Protein AF-0000000068127280 (afdb_homodimer)

Nearest PDB structures (foldseek):
  5z66-assembly1_A  TM=8.851E-01  e=1.142E-32  Enterobacter cloacae
  2wyn-assembly1_B  TM=8.833E-01  e=2.868E-32  Escherichia coli K-12
  2jjb-assembly1_C  TM=8.824E-01  e=9.305E-32  Escherichia coli K-12
  2jjb-assembly2_B  TM=8.934E-01  e=2.868E-31  Escherichia coli K-12
  5z6h-assembly1_A  TM=8.589E-01  e=2.005E-30  Enterobacter cloacae

Secondary structure (DSSP, 8-state):
-----------------------EEETTEEES---TTTTSSHHHHHHHHH--SSSHHHHHTPPBSS-HHHHHHHHHTS-SS--SSHHHHHHHHHHB--BTTTEEEPPGGG-----GGGGG---HHHHHHHHHHHTTHHHHEEEE--STTT-TT---SBPP--S-EE--BTTB-S-BHHHHHHHHHHHHHH-THHHHHHHHHHHHHHHHHHHHSS--SBSBGGGTT------HHHHHHHHHHHH--GGGHHHHHHHHHHHHHHHHHHSEEEEEETTEEEEEE-------S--GGGHHHHHHHHH-SEEE-TTSPEEEPSS---HHHHHHHHHHHHHHHHHT-SS-GGGBS-HHHHHHT-S-GGGGB-GGGEE-HHHHHHHHHHHHHHHHHHHHTT-HHHHHHHHHHHHHHHHHHHHHHEETTTTEE-PEETTTTEE--EEEPPSS--GGGS-TTPPTTEEE--BGGGGHHHHHT-S-HHHHT-HHHHHHHTHHHHHHHHH-SS---SBS-B-S-TTSBTEEPHHHHHHHHHHHHT---TT-TT-HHHHHHHHHHHHHHHHHHHHHHHHHHHTT---SSSPPPTT--TT-----BS-EESS-SS-B---SSSPPPBS-HHHHHHHHHHHHHHTTTPPPP---S------S---SS-----SSS--HHHHHTB-----TTTHHHHHHHHHHHHH-/-----------------------EEETTEEES---TTTTSSHHHHHHHHH--SSSHHHHHTPPBSS-HHHHHHHHHTS-SS--SSHHHHHHHHHHB--BTTTEEEPPGGG-----GGGGG---HHHHHHHHHHHTTHHHHEEEE--STTT-TT---SBPP--S-EE--BTTB-S-BHHHHHHHHHHHHHH-THHHHHHHHHHHHHHHHHHHHSS--SBSBGGGTT------HHHHHHHHHHHH--TTHHHHHHHHHHHHHHHHHHHSEEEEEETTEEEEEE-------S--GGGHHHHHHHHH-SEEE-TTSPEEEPSS---HHHHHHHHHHHHHHHHHT-SS-GGGBS-HHHHHHT-S-GGGGB-GGGEE-HHHHHHHHHHHHHHHHHHHHTT-HHHHHHHHHHHHHHHHHHHHHHEETTTTEE-PEETTTTEE--EEEPPSS--GGGS-TTPPTTEEE--BGGGGHHHHHT-S-HHHHT-HHHHHHHTHHHHHHHHH-SS---SBS-B-S-TTSBTEE-HHHHHHHHHHHHT---TT-TT-HHHHHHHHHHHHHHHHHHHHHHHHHHHTT---SSSPPPTT--TT-----BS-EESS-SS-B---SSSPPPBS-HHHHHHHHHHHHHHTTTPPPP---S------S---SS-----SSS--HHHHHTB-----TTTHHHHHHHHHHHHH-

Organism: Neurospora crassa (strain ATCC 24698 / 74-OR23-1A / CBS 708.71 / DSM 1257 / FGSC 987) (NCBI:txid367110)

pLDDT: mean 88.73, std 18.1, range [22.97, 98.94]

Structure (mmCIF, N/CA/C/O backbone):
data_AF-0000000068127280-model_v1
#
loop_
_entity.id
_entity.type
_entity.pdbx_description
1 polymer Trehalase
#
loop_
_atom_site.group_PDB
_atom_site.id
_atom_site.type_symbol
_atom_site.label_atom_id
_atom_site.label_alt_id
_atom_site.label_comp_id
_atom_site.label_asym_id
_atom_site.label_entity_id
_atom_site.label_seq_id
_atom_site.pdbx_PDB_ins_code
_atom_site.Cartn_x
_atom_site.Cartn_y
_atom_site.Cartn_z
_atom_site.occupancy
_atom_site.B_iso_or_equiv
_atom_site.auth_seq_id
_atom_site.auth_comp_id
_atom_site.auth_asym_id
_atom_site.auth_atom_id
_atom_site.pdbx_PDB_model_num
ATOM 1 N N . MET A 1 1 ? -35.031 -84.125 -0.566 1 25.89 1 MET A N 1
ATOM 2 C CA . MET A 1 1 ? -34.094 -83.562 0.377 1 25.89 1 MET A CA 1
ATOM 3 C C . MET A 1 1 ? -32.75 -83.25 -0.312 1 25.89 1 MET A C 1
ATOM 5 O O . MET A 1 1 ? -31.859 -84.062 -0.357 1 25.89 1 MET A O 1
ATOM 9 N N . VAL A 1 2 ? -32.812 -82.688 -1.555 1 28.92 2 VAL A N 1
ATOM 10 C CA . VAL A 1 2 ? -31.828 -82.438 -2.6 1 28.92 2 VAL A CA 1
ATOM 11 C C . VAL A 1 2 ? -30.75 -81.5 -2.072 1 28.92 2 VAL A C 1
ATOM 13 O O . VAL A 1 2 ? -31.047 -80.438 -1.562 1 28.92 2 VAL A O 1
ATOM 16 N N . SER A 1 3 ? -29.672 -82.062 -1.606 1 26.69 3 SER A N 1
ATOM 17 C CA . SER A 1 3 ? -28.422 -81.625 -1.003 1 26.69 3 SER A CA 1
ATOM 18 C C . SER A 1 3 ? -27.703 -80.625 -1.894 1 26.69 3 SER A C 1
ATOM 20 O O . SER A 1 3 ? -27.188 -81 -2.957 1 26.69 3 SER A O 1
ATOM 22 N N . ARG A 1 4 ? -28.344 -79.438 -2.131 1 27.83 4 ARG A N 1
ATOM 23 C CA . ARG A 1 4 ? -27.906 -78.375 -3.008 1 27.83 4 ARG A CA 1
ATOM 24 C C . ARG A 1 4 ? -26.5 -77.875 -2.635 1 27.83 4 ARG A C 1
ATOM 26 O O . ARG A 1 4 ? -26.234 -77.562 -1.479 1 27.83 4 ARG A O 1
ATOM 33 N N . PHE A 1 5 ? -25.5 -78.562 -3.279 1 26.95 5 PHE A N 1
ATOM 34 C CA . PHE A 1 5 ? -24.062 -78.312 -3.156 1 26.95 5 PHE A CA 1
ATOM 35 C C . PHE A 1 5 ? -23.734 -76.875 -3.312 1 26.95 5 PHE A C 1
ATOM 37 O O . PHE A 1 5 ? -24.094 -76.25 -4.32 1 26.95 5 PHE A O 1
ATOM 44 N N . LEU A 1 6 ? -23.797 -76.062 -2.191 1 26.28 6 LEU A N 1
ATOM 45 C CA . LEU A 1 6 ? -23.453 -74.688 -2.012 1 26.28 6 LEU A CA 1
ATOM 46 C C . LEU A 1 6 ? -22.047 -74.375 -2.496 1 26.28 6 LEU A C 1
ATOM 48 O O . LEU A 1 6 ? -21.078 -74.938 -1.96 1 26.28 6 LEU A O 1
ATOM 52 N N . GLY A 1 7 ? -21.844 -74.438 -3.834 1 22.97 7 GLY A N 1
ATOM 53 C CA . GLY A 1 7 ? -20.531 -74.188 -4.41 1 22.97 7 GLY A CA 1
ATOM 54 C C . GLY A 1 7 ? -19.859 -72.938 -3.834 1 22.97 7 GLY A C 1
ATOM 55 O O . GLY A 1 7 ? -20.469 -71.875 -3.73 1 22.97 7 GLY A O 1
ATOM 56 N N . ALA A 1 8 ? -18.906 -73.125 -2.916 1 28.33 8 ALA A N 1
ATOM 57 C CA . ALA A 1 8 ? -18.016 -72.25 -2.193 1 28.33 8 ALA A CA 1
ATOM 58 C C . ALA A 1 8 ? -17.297 -71.312 -3.152 1 28.33 8 ALA A C 1
ATOM 60 O O . ALA A 1 8 ? -16.531 -71.75 -4.012 1 28.33 8 ALA A O 1
ATOM 61 N N . THR A 1 9 ? -18.016 -70.312 -3.672 1 25.34 9 THR A N 1
ATOM 62 C CA . THR A 1 9 ? -17.391 -69.312 -4.52 1 25.34 9 THR A CA 1
ATOM 63 C C . THR A 1 9 ? -16.109 -68.75 -3.871 1 25.34 9 THR A C 1
ATOM 65 O O . THR A 1 9 ? -16.125 -68.312 -2.723 1 25.34 9 THR A O 1
ATOM 68 N N . VAL A 1 10 ? -14.93 -69.375 -4.047 1 28.7 10 VAL A N 1
ATOM 69 C CA . VAL A 1 10 ? -13.633 -68.938 -3.535 1 28.7 10 VAL A CA 1
ATOM 70 C C . VAL A 1 10 ? -13.367 -67.5 -3.955 1 28.7 10 VAL A C 1
ATOM 72 O O . VAL A 1 10 ? -13.445 -67.125 -5.141 1 28.7 10 VAL A O 1
ATOM 75 N N . PRO A 1 11 ? -13.648 -66.562 -3.076 1 28.67 11 PRO A N 1
ATOM 76 C CA . PRO A 1 11 ? -13.336 -65.188 -3.41 1 28.67 11 PRO A CA 1
ATOM 77 C C . PRO A 1 11 ? -11.93 -65 -3.979 1 28.67 11 PRO A C 1
ATOM 79 O O . PRO A 1 11 ? -11 -65.688 -3.551 1 28.67 11 PRO A O 1
ATOM 82 N N . LEU A 1 12 ? -11.766 -64.812 -5.301 1 27.53 12 LEU A N 1
ATOM 83 C CA . LEU A 1 12 ? -10.508 -64.5 -5.949 1 27.53 12 LEU A CA 1
ATOM 84 C C . LEU A 1 12 ? -9.75 -63.438 -5.152 1 27.53 12 LEU A C 1
ATOM 86 O O . LEU A 1 12 ? -10.242 -62.312 -4.973 1 27.53 12 LEU A O 1
ATOM 90 N N . ALA A 1 13 ? -8.961 -63.812 -4.137 1 28 13 ALA A N 1
ATOM 91 C CA . ALA A 1 13 ? -8.016 -62.969 -3.414 1 28 13 ALA A CA 1
ATOM 92 C C . ALA A 1 13 ? -7.215 -62.094 -4.375 1 28 13 ALA A C 1
ATOM 94 O O . ALA A 1 13 ? -6.543 -62.625 -5.273 1 28 13 ALA A O 1
ATOM 95 N N . ALA A 1 14 ? -7.676 -60.906 -4.664 1 31.66 14 ALA A N 1
ATOM 96 C CA . ALA A 1 14 ? -6.879 -59.875 -5.32 1 31.66 14 ALA A CA 1
ATOM 97 C C . ALA A 1 14 ? -5.441 -59.875 -4.812 1 31.66 14 ALA A C 1
ATOM 99 O O . ALA A 1 14 ? -5.199 -59.719 -3.611 1 31.66 14 ALA A O 1
ATOM 100 N N . ALA A 1 15 ? -4.586 -60.688 -5.426 1 30.05 15 ALA A N 1
ATOM 101 C CA . ALA A 1 15 ? -3.154 -60.688 -5.129 1 30.05 15 ALA A CA 1
ATOM 102 C C . ALA A 1 15 ? -2.664 -59.312 -4.75 1 30.05 15 ALA A C 1
ATOM 104 O O . ALA A 1 15 ? -2.836 -58.344 -5.512 1 30.05 15 ALA A O 1
ATOM 105 N N . ILE A 1 16 ? -2.799 -59 -3.482 1 30.45 16 ILE A N 1
ATOM 106 C CA . ILE A 1 16 ? -2.055 -57.875 -2.936 1 30.45 16 ILE A CA 1
ATOM 107 C C . ILE A 1 16 ? -0.71 -57.75 -3.648 1 30.45 16 ILE A C 1
ATOM 109 O O . ILE A 1 16 ? 0.099 -58.688 -3.629 1 30.45 16 ILE A O 1
ATOM 113 N N . LEU A 1 17 ? -0.73 -57.125 -4.836 1 32.91 17 LEU A N 1
ATOM 114 C CA . LEU A 1 17 ? 0.617 -56.812 -5.297 1 32.91 17 LEU A CA 1
ATOM 115 C C . LEU A 1 17 ? 1.546 -56.531 -4.113 1 32.91 17 LEU A C 1
ATOM 117 O O . LEU A 1 17 ? 1.167 -55.875 -3.158 1 32.91 17 LEU A O 1
ATOM 121 N N . PRO A 1 18 ? 2.402 -57.406 -3.859 1 32.47 18 PRO A N 1
ATOM 122 C CA . PRO A 1 18 ? 3.383 -56.969 -2.863 1 32.47 18 PRO A CA 1
ATOM 123 C C . PRO A 1 18 ? 3.6 -55.469 -2.877 1 32.47 18 PRO A C 1
ATOM 125 O O . PRO A 1 18 ? 3.262 -54.781 -3.859 1 32.47 18 PRO A O 1
ATOM 128 N N . GLY A 1 19 ? 3.781 -54.812 -1.797 1 35.22 19 GLY A N 1
ATOM 129 C CA . GLY A 1 19 ? 4.113 -53.406 -1.644 1 35.22 19 GLY A CA 1
ATOM 130 C C . GLY A 1 19 ? 4.805 -52.812 -2.859 1 35.22 19 GLY A C 1
ATOM 131 O O . GLY A 1 19 ? 5.711 -53.438 -3.422 1 35.22 19 GLY A O 1
ATOM 132 N N . ALA A 1 20 ? 4.078 -52.344 -3.889 1 41.62 20 ALA A N 1
ATOM 133 C CA . ALA A 1 20 ? 4.664 -51.438 -4.883 1 41.62 20 ALA A CA 1
ATOM 134 C C . ALA A 1 20 ? 6.039 -50.938 -4.434 1 41.62 20 ALA A C 1
ATOM 136 O O . ALA A 1 20 ? 6.148 -50.156 -3.498 1 41.62 20 ALA A O 1
ATOM 137 N N . ARG A 1 21 ? 6.906 -51.75 -4.301 1 46.91 21 ARG A N 1
ATOM 138 C CA . ARG A 1 21 ? 8.32 -51.594 -3.965 1 46.91 21 ARG A CA 1
ATOM 139 C C . ARG A 1 21 ? 8.906 -50.312 -4.551 1 46.91 21 ARG A C 1
ATOM 141 O O . ARG A 1 21 ? 8.461 -49.844 -5.602 1 46.91 21 ARG A O 1
ATOM 148 N N . ALA A 1 22 ? 9.984 -49.812 -3.756 1 58.94 22 ALA A N 1
ATOM 149 C CA . ALA A 1 22 ? 11.086 -48.875 -3.535 1 58.94 22 ALA A CA 1
ATOM 150 C C . ALA A 1 22 ? 11.93 -48.719 -4.801 1 58.94 22 ALA A C 1
ATOM 152 O O . ALA A 1 22 ? 11.891 -49.562 -5.691 1 58.94 22 ALA A O 1
ATOM 153 N N . LEU A 1 23 ? 12.367 -47.719 -4.945 1 79.88 23 LEU A N 1
ATOM 154 C CA . LEU A 1 23 ? 13.539 -47.406 -5.742 1 79.88 23 LEU A CA 1
ATOM 155 C C . LEU A 1 23 ? 14.391 -48.656 -5.98 1 79.88 23 LEU A C 1
ATOM 157 O O . LEU A 1 23 ? 14.555 -49.469 -5.082 1 79.88 23 LEU A O 1
ATOM 161 N N . TYR A 1 24 ? 14.492 -48.938 -7.285 1 85.81 24 TYR A N 1
ATOM 162 C CA . TYR A 1 24 ? 15.469 -49.969 -7.609 1 85.81 24 TYR A CA 1
ATOM 163 C C . TYR A 1 24 ? 16.891 -49.469 -7.441 1 85.81 24 TYR A C 1
ATOM 165 O O . TYR A 1 24 ? 17.297 -48.5 -8.102 1 85.81 24 TYR A O 1
ATOM 173 N N . VAL A 1 25 ? 17.609 -50.031 -6.488 1 88.56 25 VAL A N 1
ATOM 174 C CA . VAL A 1 25 ? 19 -49.656 -6.262 1 88.56 25 VAL A CA 1
ATOM 175 C C . VAL A 1 25 ? 19.922 -50.844 -6.484 1 88.56 25 VAL A C 1
ATOM 177 O O . VAL A 1 25 ? 19.75 -51.875 -5.859 1 88.56 25 VAL A O 1
ATOM 180 N N . ASN A 1 26 ? 20.766 -50.719 -7.414 1 88.56 26 ASN A N 1
ATOM 181 C CA . ASN A 1 26 ? 21.797 -51.688 -7.711 1 88.56 26 ASN A CA 1
ATOM 182 C C . ASN A 1 26 ? 23.156 -51.031 -7.949 1 88.56 26 ASN A C 1
ATOM 184 O O . ASN A 1 26 ? 23.406 -50.531 -9.039 1 88.56 26 ASN A O 1
ATOM 188 N N . GLY A 1 27 ? 24.016 -51.188 -7.004 1 88.25 27 GLY A N 1
ATOM 189 C CA . GLY A 1 27 ? 25.266 -50.438 -7.098 1 88.25 27 GLY A CA 1
ATOM 190 C C . GLY A 1 27 ? 25.078 -48.938 -7.184 1 88.25 27 GLY A C 1
ATOM 191 O O . GLY A 1 27 ? 24.422 -48.344 -6.324 1 88.25 27 GLY A O 1
ATOM 192 N N . SER A 1 28 ? 25.531 -48.469 -8.297 1 88.81 28 SER A N 1
ATOM 193 C CA . SER A 1 28 ? 25.469 -47.031 -8.484 1 88.81 28 SER A CA 1
ATOM 194 C C . SER A 1 28 ? 24.188 -46.625 -9.211 1 88.81 28 SER A C 1
ATOM 196 O O . SER A 1 28 ? 23.922 -45.438 -9.398 1 88.81 28 SER A O 1
ATOM 198 N N . VAL A 1 29 ? 23.422 -47.594 -9.531 1 90.75 29 VAL A N 1
ATOM 199 C CA . VAL A 1 29 ? 22.203 -47.312 -10.305 1 90.75 29 VAL A CA 1
ATOM 200 C C . VAL A 1 29 ? 21.016 -47.188 -9.367 1 90.75 29 VAL A C 1
ATOM 202 O O . VAL A 1 29 ? 20.734 -48.094 -8.57 1 90.75 29 VAL A O 1
ATOM 205 N N . THR A 1 30 ? 20.406 -46.094 -9.383 1 94.19 30 THR A N 1
ATOM 206 C CA . THR A 1 30 ? 19.109 -45.875 -8.758 1 94.19 30 THR A CA 1
ATOM 207 C C . THR A 1 30 ? 18.047 -45.562 -9.805 1 94.19 30 THR A C 1
ATOM 209 O O . THR A 1 30 ? 18.109 -44.531 -10.469 1 94.19 30 THR A O 1
ATOM 212 N N . ALA A 1 31 ? 17.125 -46.5 -10.008 1 93.25 31 ALA A N 1
ATOM 213 C CA . ALA A 1 31 ? 16.062 -46.375 -11 1 93.25 31 ALA A CA 1
ATOM 214 C C . ALA A 1 31 ? 14.688 -46.312 -10.336 1 93.25 31 ALA A C 1
ATOM 216 O O . ALA A 1 31 ? 14.539 -46.656 -9.164 1 93.25 31 ALA A O 1
ATOM 217 N N . PRO A 1 32 ? 13.703 -45.875 -11.094 1 93.5 32 PRO A N 1
ATOM 218 C CA . PRO A 1 32 ? 12.398 -45.625 -10.477 1 93.5 32 PRO A CA 1
ATOM 219 C C . PRO A 1 32 ? 11.695 -46.906 -10.062 1 93.5 32 PRO A C 1
ATOM 221 O O . PRO A 1 32 ? 10.828 -46.906 -9.18 1 93.5 32 PRO A O 1
ATOM 224 N N . CYS A 1 33 ? 12.008 -48 -10.734 1 93.69 33 CYS A N 1
ATOM 225 C CA . CYS A 1 33 ? 11.367 -49.281 -10.414 1 93.69 33 CYS A CA 1
ATOM 226 C C . CYS A 1 33 ? 12.25 -50.438 -10.82 1 93.69 33 CYS A C 1
ATOM 228 O O . CYS A 1 33 ? 1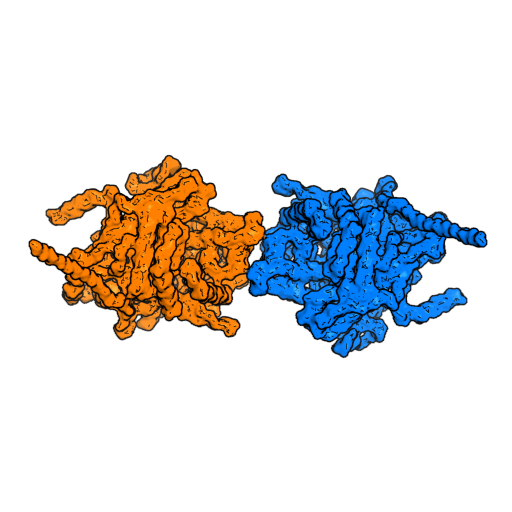3.336 -50.25 -11.359 1 93.69 33 CYS A O 1
ATOM 230 N N . ASP A 1 34 ? 11.742 -51.656 -10.609 1 92.25 34 ASP A N 1
ATOM 231 C CA . ASP A 1 34 ? 12.578 -52.844 -10.836 1 92.25 34 ASP A CA 1
ATOM 232 C C . ASP A 1 34 ? 12.195 -53.531 -12.125 1 92.25 34 ASP A C 1
ATOM 234 O O . ASP A 1 34 ? 12.609 -54.688 -12.367 1 92.25 34 ASP A O 1
ATOM 238 N N . SER A 1 35 ? 11.344 -52.906 -12.945 1 94.12 35 SER A N 1
ATOM 239 C CA . SER A 1 35 ? 11.023 -53.531 -14.227 1 94.12 35 SER A CA 1
ATOM 240 C C . SER A 1 35 ? 12.234 -53.531 -15.156 1 94.12 35 SER A C 1
ATOM 242 O O . SER A 1 35 ? 12.781 -52.469 -15.477 1 94.12 35 SER A O 1
ATOM 244 N N . PRO A 1 36 ? 12.609 -54.625 -15.68 1 93.88 36 PRO A N 1
ATOM 245 C CA . PRO A 1 36 ? 13.766 -54.688 -16.578 1 93.88 36 PRO A CA 1
ATOM 246 C C . PRO A 1 36 ? 13.445 -54.219 -17.984 1 93.88 36 PRO A C 1
ATOM 248 O O . PRO A 1 36 ? 14.32 -54.219 -18.859 1 93.88 36 PRO A O 1
ATOM 251 N N . ILE A 1 37 ? 12.219 -53.875 -18.219 1 95.5 37 ILE A N 1
ATOM 252 C CA . ILE A 1 37 ? 11.789 -53.406 -19.531 1 95.5 37 ILE A CA 1
ATOM 253 C C . ILE A 1 37 ? 11.523 -51.906 -19.484 1 95.5 37 ILE A C 1
ATOM 255 O O . ILE A 1 37 ? 11.969 -51.156 -20.375 1 95.5 37 ILE A O 1
ATOM 259 N N . TYR A 1 38 ? 10.922 -51.5 -18.359 1 96.5 38 TYR A N 1
ATOM 260 C CA . TYR A 1 38 ? 10.32 -50.188 -18.406 1 96.5 38 TYR A CA 1
ATOM 261 C C . TYR A 1 38 ? 11.086 -49.219 -17.516 1 96.5 38 TYR A C 1
ATOM 263 O O . TYR A 1 38 ? 10.875 -48 -17.609 1 96.5 38 TYR A O 1
ATOM 271 N N . CYS A 1 39 ? 12.039 -49.656 -16.672 1 95.56 39 CYS A N 1
ATOM 272 C CA . CYS A 1 39 ? 12.594 -48.75 -15.68 1 95.56 39 CYS A CA 1
ATOM 273 C C . CYS A 1 39 ? 14.117 -48.719 -15.758 1 95.56 39 CYS A C 1
ATOM 275 O O . CYS A 1 39 ? 14.742 -47.719 -15.398 1 95.56 39 CYS A O 1
ATOM 277 N N . TYR A 1 40 ? 14.672 -49.781 -16.109 1 92.19 40 TYR A N 1
ATOM 278 C CA . TYR A 1 40 ? 16.125 -49.844 -16.203 1 92.19 40 TYR A CA 1
ATOM 279 C C . TYR A 1 40 ? 16.562 -51 -17.109 1 92.19 40 TYR A C 1
ATOM 281 O O . TYR A 1 40 ? 15.719 -51.75 -17.609 1 92.19 40 TYR A O 1
ATOM 289 N N . GLY A 1 41 ? 17.906 -51.031 -17.484 1 92.69 41 GLY A N 1
ATOM 290 C CA . GLY A 1 41 ? 18.453 -52.219 -18.109 1 92.69 41 GLY A CA 1
ATOM 291 C C . GLY A 1 41 ? 18.781 -52 -19.578 1 92.69 41 GLY A C 1
ATOM 292 O O . GLY A 1 41 ? 18.469 -50.969 -20.141 1 92.69 41 GLY A O 1
ATOM 293 N N . GLU A 1 42 ? 19.297 -53.094 -20.125 1 95.38 42 GLU A N 1
ATOM 294 C CA . GLU A 1 42 ? 19.844 -53.031 -21.484 1 95.38 42 GLU A CA 1
ATOM 295 C C . GLU A 1 42 ? 18.719 -52.938 -22.516 1 95.38 42 GLU A C 1
ATOM 297 O O . GLU A 1 42 ? 18.891 -52.281 -23.562 1 95.38 42 GLU A O 1
ATOM 302 N N . LEU A 1 43 ? 17.656 -53.562 -22.266 1 97.38 43 LEU A N 1
ATOM 303 C CA . LEU A 1 43 ? 16.562 -53.5 -23.219 1 97.38 43 LEU A CA 1
ATOM 304 C C . LEU A 1 43 ? 16.062 -52.094 -23.406 1 97.38 43 LEU A C 1
ATOM 306 O O . LEU A 1 43 ? 15.961 -51.594 -24.531 1 97.38 43 LEU A O 1
ATOM 310 N N . LEU A 1 44 ? 15.766 -51.438 -22.297 1 97.38 44 LEU A N 1
ATOM 311 C CA . LEU A 1 44 ? 15.305 -50.062 -22.344 1 97.38 44 LEU A CA 1
ATOM 312 C C . LEU A 1 44 ? 16.344 -49.188 -23.031 1 97.38 44 LEU A C 1
ATOM 314 O O . LEU A 1 44 ? 16 -48.375 -23.922 1 97.38 44 LEU A O 1
ATOM 318 N N . HIS A 1 45 ? 17.562 -49.375 -22.656 1 97.06 45 HIS A N 1
ATOM 319 C CA . HIS A 1 45 ? 18.672 -48.562 -23.156 1 97.06 45 HIS A CA 1
ATOM 320 C C . HIS A 1 45 ? 18.812 -48.719 -24.672 1 97.06 45 HIS A C 1
ATOM 322 O O . HIS A 1 45 ? 18.891 -47.719 -25.406 1 97.06 45 HIS A O 1
ATOM 328 N N . GLN A 1 46 ? 18.797 -49.938 -25.094 1 97.44 46 GLN A N 1
ATOM 329 C CA . GLN A 1 46 ? 19.062 -50.25 -26.484 1 97.44 46 GLN A CA 1
ATOM 330 C C . GLN A 1 46 ? 17.891 -49.812 -27.375 1 97.44 46 GLN A C 1
ATOM 332 O O . GLN A 1 46 ? 18.094 -49.219 -28.438 1 97.44 46 GLN A O 1
ATOM 337 N N . VAL A 1 47 ? 16.75 -50 -26.969 1 97.5 47 VAL A N 1
ATOM 338 C CA . VAL A 1 47 ? 15.586 -49.656 -27.766 1 97.5 47 VAL A CA 1
ATOM 339 C C . VAL A 1 47 ? 15.492 -48.156 -27.922 1 97.5 47 VAL A C 1
ATOM 341 O O . VAL A 1 47 ? 15.312 -47.625 -29.031 1 97.5 47 VAL A O 1
ATOM 344 N N . GLU A 1 48 ? 15.648 -47.438 -26.812 1 97.12 48 GLU A N 1
ATOM 345 C CA . GLU A 1 48 ? 15.484 -45.969 -26.844 1 97.12 48 GLU A CA 1
ATOM 346 C C . GLU A 1 48 ? 16.578 -45.312 -27.688 1 97.12 48 GLU A C 1
ATOM 348 O O . GLU A 1 48 ? 16.312 -44.375 -28.422 1 97.12 48 GLU A O 1
ATOM 353 N N . LEU A 1 49 ? 17.734 -45.812 -27.594 1 96.44 49 LEU A N 1
ATOM 354 C CA . LEU A 1 49 ? 18.828 -45.188 -28.328 1 96.44 49 LEU A CA 1
ATOM 355 C C . LEU A 1 49 ? 18.766 -45.562 -29.812 1 96.44 49 LEU A C 1
ATOM 357 O O . LEU A 1 49 ? 19.328 -44.844 -30.656 1 96.44 49 LEU A O 1
ATOM 361 N N . ALA A 1 50 ? 18.078 -46.75 -30.094 1 96.38 50 ALA A N 1
ATOM 362 C CA . ALA A 1 50 ? 17.891 -47.125 -31.484 1 96.38 50 ALA A CA 1
ATOM 363 C C . ALA A 1 50 ? 16.828 -46.25 -32.156 1 96.38 50 ALA A C 1
ATOM 365 O O . ALA A 1 50 ? 16.75 -46.188 -33.375 1 96.38 50 ALA A O 1
ATOM 366 N N . ARG A 1 51 ? 16 -45.656 -31.406 1 94 51 ARG A N 1
ATOM 367 C CA . ARG A 1 51 ? 15.062 -44.625 -31.828 1 94 51 ARG A CA 1
ATOM 368 C C . ARG A 1 51 ? 14.031 -45.188 -32.812 1 94 51 ARG A C 1
ATOM 370 O O . ARG A 1 51 ? 13.852 -44.656 -33.906 1 94 51 ARG A O 1
ATOM 377 N N . PRO A 1 52 ? 13.43 -46.25 -32.438 1 93.25 52 PRO A N 1
ATOM 378 C CA . PRO A 1 52 ? 12.352 -46.719 -33.312 1 93.25 52 PRO A CA 1
ATOM 379 C C . PRO A 1 52 ? 11.148 -45.781 -33.312 1 93.25 52 PRO A C 1
ATOM 381 O O . PRO A 1 52 ? 10.344 -45.812 -34.25 1 93.25 52 PRO A O 1
ATOM 384 N N . PHE A 1 53 ? 11.016 -44.969 -32.312 1 90.94 53 PHE A N 1
ATOM 385 C CA . PHE A 1 53 ? 9.906 -44.031 -32.156 1 90.94 53 PHE A CA 1
ATOM 386 C C . PHE A 1 53 ? 10.406 -42.594 -32 1 90.94 53 PHE A C 1
ATOM 388 O O . PHE A 1 53 ? 11.547 -42.375 -31.578 1 90.94 53 PHE A O 1
ATOM 395 N N . SER A 1 54 ? 9.562 -41.625 -32.344 1 85.75 54 SER A N 1
ATOM 396 C CA . SER A 1 54 ? 9.93 -40.219 -32.219 1 85.75 54 SER A CA 1
ATOM 397 C C . SER A 1 54 ? 9.875 -39.781 -30.766 1 85.75 54 SER A C 1
ATOM 399 O O . SER A 1 54 ? 10.594 -38.844 -30.359 1 85.75 54 SER A O 1
ATOM 401 N N . ASP A 1 55 ? 9.078 -40.406 -30 1 88.12 55 ASP A N 1
ATOM 402 C CA . ASP A 1 55 ? 8.852 -40.094 -28.594 1 88.12 55 ASP A CA 1
ATOM 403 C C . ASP A 1 55 ? 9.25 -41.281 -27.719 1 88.12 55 ASP A C 1
ATOM 405 O O . ASP A 1 55 ? 8.688 -42.375 -27.859 1 88.12 55 ASP A O 1
ATOM 409 N N . SER A 1 56 ? 10.172 -40.969 -26.812 1 92.06 56 SER A N 1
ATOM 410 C CA . SER A 1 56 ? 10.641 -42.062 -25.953 1 92.06 56 SER A CA 1
ATOM 411 C C . SER A 1 56 ? 9.492 -42.656 -25.141 1 92.06 56 SER A C 1
ATOM 413 O O . SER A 1 56 ? 9.586 -43.781 -24.672 1 92.06 56 SER A O 1
ATOM 415 N N . LYS A 1 57 ? 8.406 -41.906 -24.953 1 92.88 57 LYS A N 1
ATOM 416 C CA . LYS A 1 57 ? 7.301 -42.375 -24.125 1 92.88 57 LYS A CA 1
ATOM 417 C C . LYS A 1 57 ? 6.543 -43.531 -24.812 1 92.88 57 LYS A C 1
ATOM 419 O O . LYS A 1 57 ? 5.895 -44.344 -24.156 1 92.88 57 LYS A O 1
ATOM 424 N N . THR A 1 58 ? 6.652 -43.594 -26.094 1 92.31 58 THR A N 1
ATOM 425 C CA . THR A 1 58 ? 5.898 -44.594 -26.844 1 92.31 58 THR A CA 1
ATOM 426 C C . THR A 1 58 ? 6.273 -46 -26.406 1 92.31 58 THR A C 1
ATOM 428 O O . THR A 1 58 ? 5.406 -46.781 -26 1 92.31 58 THR A O 1
ATOM 431 N N . PHE A 1 59 ? 7.586 -46.312 -26.391 1 95.25 59 PHE A N 1
ATOM 432 C CA . PHE A 1 59 ? 8.023 -47.656 -26.094 1 95.25 59 PHE A CA 1
ATOM 433 C C . PHE A 1 59 ? 7.637 -48.062 -24.672 1 95.25 59 PHE A C 1
ATOM 435 O O . PHE A 1 59 ? 7.078 -49.125 -24.453 1 95.25 59 PHE A O 1
ATOM 442 N N . VAL A 1 60 ? 7.836 -47.188 -23.766 1 95.88 60 VAL A N 1
ATOM 443 C CA . VAL A 1 60 ? 7.656 -47.562 -22.375 1 95.88 60 VAL A CA 1
ATOM 444 C C . VAL A 1 60 ? 6.168 -47.625 -22.031 1 95.88 60 VAL A C 1
ATOM 446 O O . VAL A 1 60 ? 5.785 -48.125 -20.969 1 95.88 60 VAL A O 1
ATOM 449 N N . ASP A 1 61 ? 5.324 -47.125 -22.969 1 94.38 61 ASP A N 1
ATOM 450 C CA . ASP A 1 61 ? 3.879 -47.25 -22.781 1 94.38 61 ASP A CA 1
ATOM 451 C C . ASP A 1 61 ? 3.33 -48.5 -23.484 1 94.38 61 ASP A C 1
ATOM 453 O O . ASP A 1 61 ? 2.125 -48.75 -23.453 1 94.38 61 ASP A O 1
ATOM 457 N N . MET A 1 62 ? 4.129 -49.219 -24.109 1 94.5 62 MET A N 1
ATOM 458 C CA . MET A 1 62 ? 3.688 -50.438 -24.828 1 94.5 62 MET A CA 1
ATOM 459 C C . MET A 1 62 ? 3.641 -51.625 -23.891 1 94.5 62 MET A C 1
ATOM 461 O O . MET A 1 62 ? 4.652 -52 -23.297 1 94.5 62 MET A O 1
ATOM 465 N N . PRO A 1 63 ? 2.457 -52.281 -23.812 1 93.94 63 PRO A N 1
ATOM 466 C CA . PRO A 1 63 ? 2.408 -53.531 -23.062 1 93.94 63 PRO A CA 1
ATOM 467 C C . PRO A 1 63 ? 3.008 -54.688 -23.828 1 93.94 63 PRO A C 1
ATOM 469 O O . PRO A 1 63 ? 2.963 -54.719 -25.062 1 93.94 63 PRO A O 1
ATOM 472 N N . THR A 1 64 ? 3.613 -55.625 -23.062 1 94.75 64 THR A N 1
ATOM 473 C CA . THR A 1 64 ? 4.023 -56.844 -23.734 1 94.75 64 THR A CA 1
ATOM 474 C C . THR A 1 64 ? 2.805 -57.688 -24.125 1 94.75 64 THR A C 1
ATOM 476 O O . THR A 1 64 ? 1.779 -57.656 -23.438 1 94.75 64 THR A O 1
ATOM 479 N N . ILE A 1 65 ? 2.918 -58.375 -25.219 1 93.19 65 ILE A N 1
ATOM 480 C CA . ILE A 1 65 ? 1.835 -59.25 -25.609 1 93.19 65 ILE A CA 1
ATOM 481 C C . ILE A 1 65 ? 2.311 -60.719 -25.516 1 93.19 65 ILE A C 1
ATOM 483 O O . ILE A 1 65 ? 1.607 -61.625 -25.938 1 93.19 65 ILE A O 1
ATOM 487 N N . LYS A 1 66 ? 3.562 -60.875 -25.062 1 94.94 66 LYS A N 1
ATOM 488 C CA . LYS A 1 66 ? 4.152 -62.156 -24.625 1 94.94 66 LYS A CA 1
ATOM 489 C C . LYS A 1 66 ? 4.73 -62.031 -23.219 1 94.94 66 LYS A C 1
ATOM 491 O O . LYS A 1 66 ? 4.973 -60.938 -22.734 1 94.94 66 LYS A O 1
ATOM 496 N N . PRO A 1 67 ? 4.879 -63.188 -22.562 1 94.31 67 PRO A N 1
ATOM 497 C CA . PRO A 1 67 ? 5.426 -63.156 -21.203 1 94.31 67 PRO A CA 1
ATOM 498 C C . PRO A 1 67 ? 6.785 -62.469 -21.141 1 94.31 67 PRO A C 1
ATOM 500 O O . PRO A 1 67 ? 7.613 -62.625 -22.047 1 94.31 67 PRO A O 1
ATOM 503 N N . VAL A 1 68 ? 7.016 -61.812 -20.094 1 95.12 68 VAL A N 1
ATOM 504 C CA . VAL A 1 68 ? 8.203 -60.969 -19.906 1 95.12 68 VAL A CA 1
ATOM 505 C C . VAL A 1 68 ? 9.453 -61.812 -20.125 1 95.12 68 VAL A C 1
ATOM 507 O O . VAL A 1 68 ? 10.414 -61.344 -20.766 1 95.12 68 VAL A O 1
ATOM 510 N N . ASP A 1 69 ? 9.445 -63.031 -19.656 1 95.38 69 ASP A N 1
ATOM 511 C CA . ASP A 1 69 ? 10.617 -63.875 -19.797 1 95.38 69 ASP A CA 1
ATOM 512 C C . ASP A 1 69 ? 10.906 -64.188 -21.266 1 95.38 69 ASP A C 1
ATOM 514 O O . ASP A 1 69 ? 12.07 -64.188 -21.688 1 95.38 69 ASP A O 1
ATOM 518 N N . GLU A 1 70 ? 9.859 -64.375 -21.984 1 96.5 70 GLU A N 1
ATOM 519 C CA . GLU A 1 70 ? 10.016 -64.562 -23.422 1 96.5 70 GLU A CA 1
ATOM 520 C C . GLU A 1 70 ? 10.523 -63.344 -24.141 1 96.5 70 GLU A C 1
ATOM 522 O O . GLU A 1 70 ? 11.336 -63.438 -25.062 1 96.5 70 GLU A O 1
ATOM 527 N N . VAL A 1 71 ? 10.023 -62.219 -23.719 1 97.38 71 VAL A N 1
ATOM 528 C CA . VAL A 1 71 ? 10.453 -60.969 -24.312 1 97.38 71 VAL A CA 1
ATOM 529 C C . VAL A 1 71 ? 11.945 -60.75 -24.078 1 97.38 71 VAL A C 1
ATOM 531 O O . VAL A 1 71 ? 12.688 -60.406 -25 1 97.38 71 VAL A O 1
ATOM 534 N N . LEU A 1 72 ? 12.445 -61 -22.875 1 97.38 72 LEU A N 1
ATOM 535 C CA . LEU A 1 72 ? 13.844 -60.812 -22.516 1 97.38 72 LEU A CA 1
ATOM 536 C C . LEU A 1 72 ? 14.734 -61.812 -23.25 1 97.38 72 LEU A C 1
ATOM 538 O O . LEU A 1 72 ? 15.852 -61.469 -23.656 1 97.38 72 LEU A O 1
ATOM 542 N N . GLU A 1 73 ? 14.211 -62.969 -23.375 1 97.38 73 GLU A N 1
ATOM 543 C CA . GLU A 1 73 ? 14.953 -64 -24.109 1 97.38 73 GLU A CA 1
ATOM 544 C C . GLU A 1 73 ? 15.094 -63.594 -25.578 1 97.38 73 GLU A C 1
ATOM 546 O O . GLU A 1 73 ? 16.172 -63.75 -26.172 1 97.38 73 GLU A O 1
ATOM 551 N N . ALA A 1 74 ? 14.016 -63.219 -26.125 1 97.69 74 ALA A N 1
ATOM 552 C CA . ALA A 1 74 ? 14.039 -62.781 -27.516 1 97.69 74 ALA A CA 1
ATOM 553 C C . ALA A 1 74 ? 15 -61.625 -27.719 1 97.69 74 ALA A C 1
ATOM 555 O O . ALA A 1 74 ? 15.711 -61.562 -28.734 1 97.69 74 ALA A O 1
ATOM 556 N N . PHE A 1 75 ? 14.984 -60.625 -26.828 1 97 75 PHE A N 1
ATOM 557 C CA . PHE A 1 75 ? 15.891 -59.5 -26.891 1 97 75 PHE A CA 1
ATOM 558 C C . PHE A 1 75 ? 17.344 -59.969 -26.891 1 97 75 PHE A C 1
ATOM 560 O O . PHE A 1 75 ? 18.172 -59.406 -27.609 1 97 75 PHE A O 1
ATOM 567 N N . SER A 1 76 ? 17.672 -60.969 -26.047 1 96.81 76 SER A N 1
ATOM 568 C CA . SER A 1 76 ? 19.031 -61.438 -25.891 1 96.81 76 SER A CA 1
ATOM 569 C C . SER A 1 76 ? 19.578 -62 -27.188 1 96.81 76 SER A C 1
ATOM 571 O O . SER A 1 76 ? 20.797 -62.156 -27.359 1 96.81 76 SER A O 1
ATOM 573 N N . LYS A 1 77 ? 18.719 -62.281 -28.125 1 96.69 77 LYS A N 1
ATOM 574 C CA . LYS A 1 77 ? 19.109 -62.906 -29.391 1 96.69 77 LYS A CA 1
ATOM 575 C C . LYS A 1 77 ? 19.297 -61.844 -30.484 1 96.69 77 LYS A C 1
ATOM 577 O O . LYS A 1 77 ? 19.781 -62.156 -31.578 1 96.69 77 LYS A O 1
ATOM 582 N N . LEU A 1 78 ? 18.938 -60.688 -30.156 1 97.25 78 LEU A N 1
ATOM 583 C CA . LEU A 1 78 ? 19.047 -59.625 -31.156 1 97.25 78 LEU A CA 1
ATOM 584 C C . LEU A 1 78 ? 20.5 -59.188 -31.312 1 97.25 78 LEU A C 1
ATOM 586 O O . LEU A 1 78 ? 21.312 -59.344 -30.406 1 97.25 78 LEU A O 1
ATOM 590 N N . THR A 1 79 ? 20.828 -58.625 -32.469 1 96.56 79 THR A N 1
ATOM 591 C CA . THR A 1 79 ? 22.156 -58.094 -32.75 1 96.56 79 THR A CA 1
ATOM 592 C C . THR A 1 79 ? 22.344 -56.75 -32.062 1 96.56 79 THR A C 1
ATOM 594 O O . THR A 1 79 ? 21.609 -55.812 -32.312 1 96.56 79 THR A O 1
ATOM 597 N N . LEU A 1 80 ? 23.359 -56.625 -31.203 1 95 80 LEU A N 1
ATOM 598 C CA . LEU A 1 80 ? 23.625 -55.375 -30.469 1 95 80 LEU A CA 1
ATOM 599 C C . LEU A 1 80 ? 24.844 -54.688 -31.047 1 95 80 LEU A C 1
ATOM 601 O O . LEU A 1 80 ? 25.781 -55.312 -31.547 1 95 80 LEU A O 1
ATOM 605 N N . PRO A 1 81 ? 24.875 -53.406 -30.922 1 95.44 81 PRO A N 1
ATOM 606 C CA . PRO A 1 81 ? 23.797 -52.531 -30.469 1 95.44 81 PRO A CA 1
ATOM 607 C C . PRO A 1 81 ? 22.609 -52.5 -31.422 1 95.44 81 PRO A C 1
ATOM 609 O O . PRO A 1 81 ? 22.781 -52.688 -32.625 1 95.44 81 PRO A O 1
ATOM 612 N N . LEU A 1 82 ? 21.469 -52.219 -30.906 1 96.25 82 LEU A N 1
ATOM 613 C CA . LEU A 1 82 ? 20.266 -52.156 -31.734 1 96.25 82 LEU A CA 1
ATOM 614 C C . LEU A 1 82 ? 20.297 -50.969 -32.688 1 96.25 82 LEU A C 1
ATOM 616 O O . LEU A 1 82 ? 20.875 -49.938 -32.375 1 96.25 82 LEU A O 1
ATOM 620 N N . SER A 1 83 ? 19.766 -51.25 -33.844 1 95.56 83 SER A N 1
ATOM 621 C CA . SER A 1 83 ? 19.547 -50.219 -34.844 1 95.56 83 SER A CA 1
ATOM 622 C C . SER A 1 83 ? 18.094 -50.156 -35.281 1 95.56 83 SER A C 1
ATOM 624 O O . SER A 1 83 ? 17.359 -51.156 -35.156 1 95.56 83 SER A O 1
ATOM 626 N N . ASN A 1 84 ? 17.688 -49.031 -35.656 1 94.88 84 ASN A N 1
ATOM 627 C CA . ASN A 1 84 ? 16.328 -48.875 -36.156 1 94.88 84 ASN A CA 1
ATOM 628 C C . ASN A 1 84 ? 16.156 -49.562 -37.5 1 94.88 84 ASN A C 1
ATOM 630 O O . ASN A 1 84 ? 16.188 -48.938 -38.562 1 94.88 84 ASN A O 1
ATOM 634 N N . ASN A 1 85 ? 15.992 -50.875 -37.5 1 95.25 85 ASN A N 1
ATOM 635 C CA . ASN A 1 85 ? 15.891 -51.688 -38.688 1 95.25 85 ASN A CA 1
ATOM 636 C C . ASN A 1 85 ? 14.758 -52.719 -38.562 1 95.25 85 ASN A C 1
ATOM 638 O O . ASN A 1 85 ? 13.961 -52.656 -37.625 1 95.25 85 ASN A O 1
ATOM 642 N N . SER A 1 86 ? 14.688 -53.562 -39.5 1 95.31 86 SER A N 1
ATOM 643 C CA . SER A 1 86 ? 13.586 -54.531 -39.562 1 95.31 86 SER A CA 1
ATOM 644 C C . SER A 1 86 ? 13.641 -55.5 -38.406 1 95.31 86 SER A C 1
ATOM 646 O O . SER A 1 86 ? 12.602 -55.969 -37.906 1 95.31 86 SER A O 1
ATOM 648 N N . GLU A 1 87 ? 14.836 -55.812 -38.031 1 96 87 GLU A N 1
ATOM 649 C CA . GLU A 1 87 ? 14.977 -56.719 -36.906 1 96 87 GLU A CA 1
ATOM 650 C C . GLU A 1 87 ? 14.32 -56.188 -35.656 1 96 87 GLU A C 1
ATOM 652 O O . GLU A 1 87 ? 13.578 -56.875 -34.969 1 96 87 GLU A O 1
ATOM 657 N N . LEU A 1 88 ? 14.586 -54.969 -35.344 1 96.44 88 LEU A N 1
ATOM 658 C CA . LEU A 1 88 ? 14 -54.312 -34.156 1 96.44 88 LEU A CA 1
ATOM 659 C C . LEU A 1 88 ? 12.484 -54.188 -34.312 1 96.44 88 LEU A C 1
ATOM 661 O O . LEU A 1 88 ? 11.734 -54.438 -33.375 1 96.44 88 LEU A O 1
ATOM 665 N N . HIS A 1 89 ? 12.031 -53.844 -35.469 1 95.25 89 HIS A N 1
ATOM 666 C CA . HIS A 1 89 ? 10.609 -53.656 -35.719 1 95.25 89 HIS A CA 1
ATOM 667 C C . HIS A 1 89 ? 9.852 -55 -35.594 1 95.25 89 HIS A C 1
ATOM 669 O O . HIS A 1 89 ? 8.727 -55 -35.094 1 95.25 89 HIS A O 1
ATOM 675 N N . GLU A 1 90 ? 10.484 -55.969 -36.062 1 95.75 90 GLU A N 1
ATOM 676 C CA . GLU A 1 90 ? 9.875 -57.281 -35.906 1 95.75 90 GLU A CA 1
ATOM 677 C C . GLU A 1 90 ? 9.781 -57.688 -34.438 1 95.75 90 GLU A C 1
ATOM 679 O O . GLU A 1 90 ? 8.773 -58.25 -34 1 95.75 90 GLU A O 1
ATOM 684 N N . PHE A 1 91 ? 10.836 -57.438 -33.719 1 96.62 91 PHE A N 1
ATOM 685 C CA . PHE A 1 91 ? 10.836 -57.688 -32.281 1 96.62 91 PHE A CA 1
ATOM 686 C C . PHE A 1 91 ? 9.703 -56.938 -31.594 1 96.62 91 PHE A C 1
ATOM 688 O O . PHE A 1 91 ? 8.938 -57.5 -30.828 1 96.62 91 PHE A O 1
ATOM 695 N N . LEU A 1 92 ? 9.57 -55.625 -31.891 1 96.81 92 LEU A N 1
ATOM 696 C CA . LEU A 1 92 ? 8.57 -54.781 -31.25 1 96.81 92 LEU A CA 1
ATOM 697 C C . LEU A 1 92 ? 7.16 -55.219 -31.641 1 96.81 92 LEU A C 1
ATOM 699 O O . LEU A 1 92 ? 6.273 -55.281 -30.781 1 96.81 92 LEU A O 1
ATOM 703 N N . SER A 1 93 ? 6.938 -55.594 -32.875 1 94.5 93 SER A N 1
ATOM 704 C CA . SER A 1 93 ? 5.613 -56 -33.344 1 94.5 93 SER A CA 1
ATOM 705 C C . SER A 1 93 ? 5.219 -57.375 -32.781 1 94.5 93 SER A C 1
ATOM 707 O O . SER A 1 93 ? 4.035 -57.656 -32.594 1 94.5 93 SER A O 1
ATOM 709 N N . THR A 1 94 ? 6.262 -58.156 -32.531 1 96 94 THR A N 1
ATOM 710 C CA . THR A 1 94 ? 6.008 -59.531 -32.094 1 96 94 THR A CA 1
ATOM 711 C C . THR A 1 94 ? 5.734 -59.562 -30.594 1 96 94 THR A C 1
ATOM 713 O O . THR A 1 94 ? 4.93 -60.375 -30.125 1 96 94 THR A O 1
ATOM 716 N N . TYR A 1 95 ? 6.383 -58.688 -29.906 1 96 95 TYR A N 1
ATOM 717 C CA . TYR A 1 95 ? 6.41 -58.938 -28.453 1 96 95 TYR A CA 1
ATOM 718 C C . TYR A 1 95 ? 5.676 -57.812 -27.719 1 96 95 TYR A C 1
ATOM 720 O O . TYR A 1 95 ? 5.418 -57.906 -26.516 1 96 95 TYR A O 1
ATOM 728 N N . PHE A 1 96 ? 5.289 -56.75 -28.359 1 94.81 96 PHE A N 1
ATOM 729 C CA . PHE A 1 96 ? 4.641 -55.625 -27.688 1 94.81 96 PHE A CA 1
ATOM 730 C C . PHE A 1 96 ? 3.35 -55.25 -28.406 1 94.81 96 PHE A C 1
ATOM 732 O O . PHE A 1 96 ? 3.254 -55.375 -29.625 1 94.81 96 PHE A O 1
ATOM 739 N N . GLY A 1 97 ? 2.332 -54.875 -27.625 1 90.75 97 GLY A N 1
ATOM 740 C CA . GLY A 1 97 ? 1.123 -54.281 -28.141 1 90.75 97 GLY A CA 1
ATOM 741 C C . GLY A 1 97 ? 1.235 -52.781 -28.281 1 90.75 97 GLY A C 1
ATOM 742 O O . GLY A 1 97 ? 2.25 -52.188 -27.906 1 90.75 97 GLY A O 1
ATOM 743 N N . PRO A 1 98 ? 0.235 -52.188 -28.844 1 89.81 98 PRO A N 1
ATOM 744 C CA . PRO A 1 98 ? 0.288 -50.719 -29.016 1 89.81 98 PRO A CA 1
ATOM 745 C C . PRO A 1 98 ? 0.302 -49.969 -27.703 1 89.81 98 PRO A C 1
ATOM 747 O O . PRO A 1 98 ? -0.307 -50.406 -26.719 1 89.81 98 PRO A O 1
ATOM 750 N N . ALA A 1 99 ? 1.015 -48.812 -27.703 1 91.06 99 ALA A N 1
ATOM 751 C CA . ALA A 1 99 ? 0.963 -47.938 -26.531 1 91.06 99 ALA A CA 1
ATOM 752 C C . ALA A 1 99 ? -0.477 -47.562 -26.203 1 91.06 99 ALA A C 1
ATOM 754 O O . ALA A 1 99 ? -1.233 -47.125 -27.062 1 91.06 99 ALA A O 1
ATOM 755 N N . GLY A 1 100 ? -0.894 -47.781 -25 1 88.75 100 GLY A N 1
ATOM 756 C CA . GLY A 1 100 ? -2.258 -47.5 -24.578 1 88.75 100 GLY A CA 1
ATOM 757 C C . GLY A 1 100 ? -3.186 -48.719 -24.75 1 88.75 100 GLY A C 1
ATOM 758 O O . GLY A 1 100 ? -4.387 -48.594 -24.5 1 88.75 100 GLY A O 1
ATOM 759 N N . GLY A 1 101 ? -2.684 -49.75 -25.125 1 86.31 101 GLY A N 1
ATOM 760 C CA . GLY A 1 101 ? -3.492 -50.938 -25.359 1 86.31 101 GLY A CA 1
ATOM 761 C C . GLY A 1 101 ? -4.164 -51.438 -24.109 1 86.31 101 GLY A C 1
ATOM 762 O O . GLY A 1 101 ? -5.129 -52.219 -24.188 1 86.31 101 GLY A O 1
ATOM 763 N N . GLU A 1 102 ? -3.646 -51.094 -23.062 1 88.25 102 GLU A N 1
ATOM 764 C CA . GLU A 1 102 ? -4.195 -51.531 -21.781 1 88.25 102 GLU A CA 1
ATOM 765 C C . GLU A 1 102 ? -5.371 -50.656 -21.344 1 88.25 102 GLU A C 1
ATOM 767 O O . GLU A 1 102 ? -5.926 -50.844 -20.266 1 88.25 102 GLU A O 1
ATOM 772 N N . LEU A 1 103 ? -5.867 -49.719 -22.156 1 91.06 103 LEU A N 1
ATOM 773 C CA . LEU A 1 103 ? -6.957 -48.781 -21.828 1 91.06 103 LEU A CA 1
ATOM 774 C C . LEU A 1 103 ? -8.156 -49.031 -22.75 1 91.06 103 LEU A C 1
ATOM 776 O O . LEU A 1 103 ? -8.016 -49.625 -23.828 1 91.06 103 LEU A O 1
ATOM 780 N N . GLU A 1 104 ? -9.281 -48.625 -22.266 1 90.69 104 GLU A N 1
ATOM 781 C CA . GLU A 1 104 ? -10.508 -48.625 -23.047 1 90.69 104 GLU A CA 1
ATOM 782 C C . GLU A 1 104 ? -11.273 -47.312 -22.922 1 90.69 104 GLU A C 1
ATOM 784 O O . GLU A 1 104 ? -11.219 -46.656 -21.875 1 90.69 104 GLU A O 1
ATOM 789 N N . ALA A 1 105 ? -11.938 -47.031 -24.016 1 90.06 105 ALA A N 1
ATOM 790 C CA . ALA A 1 105 ? -12.859 -45.875 -23.953 1 90.06 105 ALA A CA 1
ATOM 791 C C . ALA A 1 105 ? -14.117 -46.25 -23.156 1 90.06 105 ALA A C 1
ATOM 793 O O . ALA A 1 105 ? -14.555 -47.375 -23.172 1 90.06 105 ALA A O 1
ATOM 794 N N . VAL A 1 106 ? -14.656 -45.25 -22.5 1 93.75 106 VAL A N 1
ATOM 795 C CA . VAL A 1 106 ? -15.938 -45.438 -21.812 1 93.75 106 VAL A CA 1
ATOM 796 C C . VAL A 1 106 ? -17.078 -45.125 -22.797 1 93.75 106 VAL A C 1
ATOM 798 O O . VAL A 1 106 ? -17.031 -44.156 -23.531 1 93.75 106 VAL A O 1
ATOM 801 N N . PRO A 1 107 ? -18.078 -46 -22.812 1 92.75 107 PRO A N 1
ATOM 802 C CA . PRO A 1 107 ? -19.203 -45.75 -23.734 1 92.75 107 PRO A CA 1
ATOM 803 C C . PRO A 1 107 ? -19.859 -44.406 -23.516 1 92.75 107 PRO A C 1
ATOM 805 O O . PRO A 1 107 ? -20.109 -44 -22.375 1 92.75 107 PRO A O 1
ATOM 808 N N . THR A 1 108 ? -20.188 -43.812 -24.609 1 90.5 108 THR A N 1
ATOM 809 C CA . THR A 1 108 ? -20.688 -42.469 -24.578 1 90.5 108 THR A CA 1
ATOM 810 C C . THR A 1 108 ? -22.031 -42.375 -23.859 1 90.5 108 THR A C 1
ATOM 812 O O . THR A 1 108 ? -22.375 -41.344 -23.281 1 90.5 108 THR A O 1
ATOM 815 N N . ASP A 1 109 ? -22.797 -43.406 -23.953 1 92.31 109 ASP A N 1
ATOM 816 C CA . ASP A 1 109 ? -24.109 -43.406 -23.328 1 92.31 109 ASP A CA 1
ATOM 817 C C . ASP A 1 109 ? -24 -43.375 -21.812 1 92.31 109 ASP A C 1
ATOM 819 O O . ASP A 1 109 ? -24.984 -43.125 -21.109 1 92.31 109 ASP A O 1
ATOM 823 N N . GLN A 1 110 ? -22.812 -43.531 -21.344 1 94.38 110 GLN A N 1
ATOM 824 C CA . GLN A 1 110 ? -22.562 -43.469 -19.906 1 94.38 110 GLN A CA 1
ATOM 825 C C . GLN A 1 110 ? -21.984 -42.125 -19.5 1 94.38 110 GLN A C 1
ATOM 827 O O . GLN A 1 110 ? -21.719 -41.906 -18.312 1 94.38 110 GLN A O 1
ATOM 832 N N . LEU A 1 111 ? -21.844 -41.281 -20.453 1 96.5 111 LEU A N 1
ATOM 833 C CA . LEU A 1 111 ? -21.109 -40.031 -20.219 1 96.5 111 LEU A CA 1
ATOM 834 C C . LEU A 1 111 ? -22 -38.812 -20.484 1 96.5 111 LEU A C 1
ATOM 836 O O . LEU A 1 111 ? -21.609 -37.906 -21.203 1 96.5 111 LEU A O 1
ATOM 840 N N . HIS A 1 112 ? -23.172 -38.812 -19.812 1 95.31 112 HIS A N 1
ATOM 841 C CA . HIS A 1 112 ? -24.094 -37.688 -19.969 1 95.31 112 HIS A CA 1
ATOM 842 C C . HIS A 1 112 ? -23.578 -36.438 -19.25 1 95.31 112 HIS A C 1
ATOM 844 O O . HIS A 1 112 ? -22.984 -36.531 -18.172 1 95.31 112 HIS A O 1
ATOM 850 N N . VAL A 1 113 ? -23.812 -35.219 -19.828 1 95.81 113 VAL A N 1
ATOM 851 C CA . VAL A 1 113 ? -23.391 -33.938 -19.234 1 95.81 113 VAL A CA 1
ATOM 852 C C . VAL A 1 113 ? -24.625 -33.156 -18.781 1 95.81 113 VAL A C 1
ATOM 854 O O . VAL A 1 113 ? -25.719 -33.312 -19.328 1 95.81 113 VAL A O 1
ATOM 857 N N . SER A 1 114 ? -24.516 -32.312 -17.688 1 96.75 114 SER A N 1
ATOM 858 C CA . SER A 1 114 ? -25.547 -31.406 -17.172 1 96.75 114 SER A CA 1
ATOM 859 C C . SER A 1 114 ? -24.922 -30.109 -16.656 1 96.75 114 SER A C 1
ATOM 861 O O . SER A 1 114 ? -24.953 -29.844 -15.445 1 96.75 114 SER A O 1
ATOM 863 N N . PRO A 1 115 ? -24.422 -29.266 -17.594 1 97.56 115 PRO A N 1
ATOM 864 C CA . PRO A 1 115 ? -23.734 -28.047 -17.188 1 97.56 115 PRO A CA 1
ATOM 865 C C . PRO A 1 115 ? -24.688 -26.906 -16.875 1 97.56 115 PRO A C 1
ATOM 867 O O . PRO A 1 115 ? -24.75 -25.922 -17.625 1 97.56 115 PRO A O 1
ATOM 870 N N . THR A 1 116 ? -25.266 -26.828 -15.664 1 96.94 116 THR A N 1
ATOM 871 C CA . THR A 1 116 ? -26.297 -25.875 -15.289 1 96.94 116 THR A CA 1
ATOM 872 C C . THR A 1 116 ? -25.734 -24.469 -15.219 1 96.94 116 THR A C 1
ATOM 874 O O . THR A 1 116 ? -26.469 -23.484 -15.406 1 96.94 116 THR A O 1
ATOM 877 N N . PHE A 1 117 ? -24.406 -24.328 -14.977 1 96.69 117 PHE A N 1
ATOM 878 C CA . PHE A 1 117 ? -23.781 -23.031 -14.844 1 96.69 117 PHE A CA 1
ATOM 879 C C . PHE A 1 117 ? -23.891 -22.234 -16.141 1 96.69 117 PHE A C 1
ATOM 881 O O . PHE A 1 117 ? -23.812 -21.016 -16.141 1 96.69 117 PHE A O 1
ATOM 888 N N . LEU A 1 118 ? -24.094 -22.891 -17.312 1 97.38 118 LEU A N 1
ATOM 889 C CA . LEU A 1 118 ? -24.141 -22.25 -18.625 1 97.38 118 LEU A CA 1
ATOM 890 C C . LEU A 1 118 ? -25.297 -21.266 -18.703 1 97.38 118 LEU A C 1
ATOM 892 O O . LEU A 1 118 ? -25.281 -20.344 -19.516 1 97.38 118 LEU A O 1
ATOM 896 N N . ASP A 1 119 ? -26.297 -21.469 -17.844 1 96.31 119 ASP A N 1
ATOM 897 C CA . ASP A 1 119 ? -27.453 -20.578 -17.812 1 96.31 119 ASP A CA 1
ATOM 898 C C . ASP A 1 119 ? -27.047 -19.172 -17.359 1 96.31 119 ASP A C 1
ATOM 900 O O . ASP A 1 119 ? -27.75 -18.203 -17.641 1 96.31 119 ASP A O 1
ATOM 904 N N . ASN A 1 120 ? -25.953 -19.141 -16.719 1 95.31 120 ASN A N 1
ATOM 905 C CA . ASN A 1 120 ? -25.484 -17.859 -16.188 1 95.31 120 ASN A CA 1
ATOM 906 C C . ASN A 1 120 ? -24.531 -17.172 -17.156 1 95.31 120 ASN A C 1
ATOM 908 O O . ASN A 1 120 ? -24.047 -16.078 -16.875 1 95.31 120 ASN A O 1
ATOM 912 N N . VAL A 1 121 ? -24.172 -17.781 -18.266 1 97.19 121 VAL A N 1
ATOM 913 C CA . VAL A 1 121 ? -23.312 -17.156 -19.281 1 97.19 121 VAL A CA 1
ATOM 914 C C . VAL A 1 121 ? -24.156 -16.312 -20.219 1 97.19 121 VAL A C 1
ATOM 916 O O . VAL A 1 121 ? -25.031 -16.812 -20.906 1 97.19 121 VAL A O 1
ATOM 919 N N . SER A 1 122 ? -23.922 -15.016 -20.297 1 95.31 122 SER A N 1
ATOM 920 C CA . SER A 1 122 ? -24.828 -14.055 -20.938 1 95.31 122 SER A CA 1
ATOM 921 C C . SER A 1 122 ? -24.672 -14.078 -22.453 1 95.31 122 SER A C 1
ATOM 923 O O . SER A 1 122 ? -25.656 -13.945 -23.172 1 95.31 122 SER A O 1
ATOM 925 N N . ASP A 1 123 ? -23.5 -14.18 -22.984 1 96.75 123 ASP A N 1
ATOM 926 C CA . ASP A 1 123 ? -23.25 -14.125 -24.422 1 96.75 123 ASP A CA 1
ATOM 927 C C . ASP A 1 123 ? -23.438 -15.492 -25.062 1 96.75 123 ASP A C 1
ATOM 929 O O . ASP A 1 123 ? -22.781 -16.469 -24.672 1 96.75 123 ASP A O 1
ATOM 933 N N . ASP A 1 124 ? -24.188 -15.57 -26.125 1 96.12 124 ASP A N 1
ATOM 934 C CA . ASP A 1 124 ? -24.547 -16.844 -26.75 1 96.12 124 ASP A CA 1
ATOM 935 C C . ASP A 1 124 ? -23.344 -17.484 -27.422 1 96.12 124 ASP A C 1
ATOM 937 O O . ASP A 1 124 ? -23.234 -18.703 -27.453 1 96.12 124 ASP A O 1
ATOM 941 N N . VAL A 1 125 ? -22.516 -16.719 -27.969 1 97.12 125 VAL A N 1
ATOM 942 C CA . VAL A 1 125 ? -21.328 -17.25 -28.641 1 97.12 125 VAL A CA 1
ATOM 943 C C . VAL A 1 125 ? -20.406 -17.891 -27.609 1 97.12 125 VAL A C 1
ATOM 945 O O . VAL A 1 125 ? -19.906 -19 -27.828 1 97.12 125 VAL A O 1
ATOM 948 N N . ILE A 1 126 ? -20.203 -17.234 -26.5 1 97.94 126 ILE A N 1
ATOM 949 C CA . ILE A 1 126 ? -19.375 -17.781 -25.438 1 97.94 126 ILE A CA 1
ATOM 950 C C . ILE A 1 126 ? -20.031 -19.062 -24.891 1 97.94 126 ILE A C 1
ATOM 952 O O . ILE A 1 126 ? -19.344 -20.062 -24.656 1 97.94 126 ILE A O 1
ATOM 956 N N . LYS A 1 127 ? -21.328 -19.031 -24.734 1 97.69 127 LYS A N 1
ATOM 957 C CA . LYS A 1 127 ? -22.062 -20.188 -24.219 1 97.69 127 LYS A CA 1
ATOM 958 C C . LYS A 1 127 ? -21.875 -21.406 -25.125 1 97.69 127 LYS A C 1
ATOM 960 O O . LYS A 1 127 ? -21.594 -22.5 -24.656 1 97.69 127 LYS A O 1
ATOM 965 N N . GLN A 1 128 ? -21.969 -21.219 -26.453 1 97.44 128 GLN A N 1
ATOM 966 C CA . GLN A 1 128 ? -21.828 -22.297 -27.422 1 97.44 128 GLN A CA 1
ATOM 967 C C . GLN A 1 128 ? -20.391 -22.812 -27.469 1 97.44 128 GLN A C 1
ATOM 969 O O . GLN A 1 128 ? -20.156 -24.016 -27.609 1 97.44 128 GLN A O 1
ATOM 974 N N . PHE A 1 129 ? -19.469 -21.906 -27.328 1 97 129 PHE A N 1
ATOM 975 C CA . PHE A 1 129 ? -18.062 -22.266 -27.281 1 97 129 PHE A CA 1
ATOM 976 C C . PHE A 1 129 ? -17.766 -23.156 -26.094 1 97 129 PHE A C 1
ATOM 978 O O . PHE A 1 129 ? -17.219 -24.25 -26.234 1 97 129 PHE A O 1
ATOM 985 N N . VAL A 1 130 ? -18.203 -22.75 -24.969 1 97.75 130 VAL A N 1
ATOM 986 C CA . VAL A 1 130 ? -17.953 -23.484 -23.734 1 97.75 130 VAL A CA 1
ATOM 987 C C . VAL A 1 130 ? -18.672 -24.828 -23.797 1 97.75 130 VAL A C 1
ATOM 989 O O . VAL A 1 130 ? -18.141 -25.859 -23.359 1 97.75 130 VAL A O 1
ATOM 992 N N . ASP A 1 131 ? -19.859 -24.828 -24.359 1 97.19 131 ASP A N 1
ATOM 993 C CA . ASP A 1 131 ? -20.594 -26.078 -24.531 1 97.19 131 ASP A CA 1
ATOM 994 C C . ASP A 1 131 ? -19.828 -27.047 -25.422 1 97.19 131 ASP A C 1
ATOM 996 O O . ASP A 1 131 ? -19.797 -28.25 -25.156 1 97.19 131 ASP A O 1
ATOM 1000 N N . SER A 1 132 ? -19.266 -26.531 -26.469 1 95.06 132 SER A N 1
ATOM 1001 C CA . SER A 1 132 ? -18.453 -27.359 -27.359 1 95.06 132 SER A CA 1
ATOM 1002 C C . SER A 1 132 ? -17.266 -27.969 -26.625 1 95.06 132 SER A C 1
ATOM 1004 O O . SER A 1 132 ? -16.922 -29.125 -26.859 1 95.06 132 SER A O 1
ATOM 1006 N N . VAL A 1 133 ? -16.688 -27.25 -25.766 1 95.31 133 VAL A N 1
ATOM 1007 C CA . VAL A 1 133 ? -15.523 -27.719 -25.016 1 95.31 133 VAL A CA 1
ATOM 1008 C C . VAL A 1 133 ? -15.953 -28.75 -23.984 1 95.31 133 VAL A C 1
ATOM 1010 O O . VAL A 1 133 ? -15.258 -29.75 -23.766 1 95.31 133 VAL A O 1
ATOM 1013 N N . ILE A 1 134 ? -17.109 -28.562 -23.328 1 96.25 134 ILE A N 1
ATOM 1014 C CA . ILE A 1 134 ? -17.672 -29.516 -22.375 1 96.25 134 ILE A CA 1
ATOM 1015 C C . ILE A 1 134 ? -17.859 -30.875 -23.062 1 96.25 134 ILE A C 1
ATOM 1017 O O . ILE A 1 134 ? -17.609 -31.906 -22.438 1 96.25 134 ILE A O 1
ATOM 1021 N N . ASN A 1 135 ? -18.156 -30.828 -24.266 1 92.5 135 ASN A N 1
ATOM 1022 C CA . ASN A 1 135 ? -18.469 -32.062 -25 1 92.5 135 ASN A CA 1
ATOM 1023 C C . ASN A 1 135 ? -17.188 -32.75 -25.5 1 92.5 135 ASN A C 1
ATOM 1025 O O . ASN A 1 135 ? -17.266 -33.75 -26.203 1 92.5 135 ASN A O 1
ATOM 1029 N N . ILE A 1 136 ? -16.078 -32.25 -25.109 1 91.38 136 ILE A N 1
ATOM 1030 C CA . ILE A 1 136 ? -14.805 -32.938 -25.391 1 91.38 136 ILE A CA 1
ATOM 1031 C C . ILE A 1 136 ? -14.531 -34 -24.344 1 91.38 136 ILE A C 1
ATOM 1033 O O . ILE A 1 136 ? -13.836 -34.969 -24.625 1 91.38 136 ILE A O 1
ATOM 1037 N N . TRP A 1 137 ? -15.07 -33.938 -23.109 1 93.75 137 TRP A N 1
ATOM 1038 C CA . TRP A 1 137 ? -14.727 -34.75 -21.969 1 93.75 137 TRP A CA 1
ATOM 1039 C C . TRP A 1 137 ? -14.953 -36.25 -22.266 1 93.75 137 TRP A C 1
ATOM 1041 O O . TRP A 1 137 ? -14.125 -37.094 -21.906 1 93.75 137 TRP A O 1
ATOM 1051 N N . PRO A 1 138 ? -16.078 -36.594 -22.953 1 91 138 PRO A N 1
ATOM 1052 C CA . PRO A 1 138 ? -16.297 -38.031 -23.234 1 91 138 PRO A CA 1
ATOM 1053 C C . PRO A 1 138 ? -15.148 -38.656 -24.031 1 91 138 PRO A C 1
ATOM 1055 O O . PRO A 1 138 ? -14.773 -39.812 -23.781 1 91 138 PRO A O 1
ATOM 1058 N N . ASP A 1 139 ? -14.516 -37.844 -24.875 1 86.88 139 ASP A N 1
ATOM 1059 C CA . ASP A 1 139 ? -13.422 -38.344 -25.703 1 86.88 139 ASP A CA 1
ATOM 1060 C C . ASP A 1 139 ? -12.156 -38.562 -24.891 1 86.88 139 ASP A C 1
ATOM 1062 O O . ASP A 1 139 ? -11.25 -39.281 -25.312 1 86.88 139 ASP A O 1
ATOM 1066 N N . LEU A 1 140 ? -12.047 -37.969 -23.734 1 91.5 140 LEU A N 1
ATOM 1067 C CA . LEU A 1 140 ? -10.844 -38.031 -22.922 1 91.5 140 LEU A CA 1
ATOM 1068 C C . LEU A 1 140 ? -11.016 -39 -21.766 1 91.5 140 LEU A C 1
ATOM 1070 O O . LEU A 1 140 ? -10.07 -39.25 -21.016 1 91.5 140 LEU A O 1
ATOM 1074 N N . THR A 1 141 ? -12.164 -39.562 -21.562 1 94.31 141 THR A N 1
ATOM 1075 C CA . THR A 1 141 ? -12.461 -40.438 -20.422 1 94.31 141 THR A CA 1
ATOM 1076 C C . THR A 1 141 ? -12.055 -41.875 -20.734 1 94.31 141 THR A C 1
ATOM 1078 O O . THR A 1 141 ? -12.367 -42.406 -21.797 1 94.31 141 THR A O 1
ATOM 1081 N N . ARG A 1 142 ? -11.281 -42.5 -19.797 1 94.44 142 ARG A N 1
ATOM 1082 C CA . ARG A 1 142 ? -10.711 -43.844 -20 1 94.44 142 ARG A CA 1
ATOM 1083 C C . ARG A 1 142 ? -10.984 -44.75 -18.797 1 94.44 142 ARG A C 1
ATOM 1085 O O . ARG A 1 142 ? -11.328 -44.25 -17.719 1 94.44 142 ARG A O 1
ATOM 1092 N N . LYS A 1 143 ? -10.82 -45.938 -19 1 93.94 143 LYS A N 1
ATOM 1093 C CA . LYS A 1 143 ? -10.758 -46.969 -17.969 1 93.94 143 LYS A CA 1
ATOM 1094 C C . LYS A 1 143 ? -9.594 -47.938 -18.219 1 93.94 143 LYS A C 1
ATOM 1096 O O . LYS A 1 143 ? -9.281 -48.281 -19.359 1 93.94 143 LYS A O 1
ATOM 1101 N N . TYR A 1 144 ? -8.93 -48.312 -17.141 1 92.62 144 TYR A N 1
ATOM 1102 C CA . TYR A 1 144 ? -7.84 -49.281 -17.203 1 92.62 144 TYR A CA 1
ATOM 1103 C C . TYR A 1 144 ? -8.375 -50.688 -17.203 1 92.62 144 TYR A C 1
ATOM 1105 O O . TYR A 1 144 ? -9.18 -51.062 -16.328 1 92.62 144 TYR A O 1
ATOM 1113 N N . VAL A 1 145 ? -7.98 -51.5 -18.188 1 86.44 145 VAL A N 1
ATOM 1114 C CA . VAL A 1 145 ? -8.453 -52.875 -18.266 1 86.44 145 VAL A CA 1
ATOM 1115 C C . VAL A 1 145 ? -7.277 -53.844 -18.125 1 86.44 145 VAL A C 1
ATOM 1117 O O . VAL A 1 145 ? -7.469 -55.031 -17.922 1 86.44 145 VAL A O 1
ATOM 1120 N N . GLY A 1 146 ? -6.031 -53.375 -18.141 1 81 146 GLY A N 1
ATOM 1121 C CA . GLY A 1 146 ? -4.84 -54.156 -17.859 1 81 146 GLY A CA 1
ATOM 1122 C C . GLY A 1 146 ? -4.328 -54.938 -19.062 1 81 146 GLY A C 1
ATOM 1123 O O . GLY A 1 146 ? -5.051 -55.125 -20.047 1 81 146 GLY A O 1
ATOM 1124 N N . ALA A 1 147 ? -2.996 -55.344 -19 1 68.19 147 ALA A N 1
ATOM 1125 C CA . ALA A 1 147 ? -2.336 -56.188 -20.016 1 68.19 147 ALA A CA 1
ATOM 1126 C C . ALA A 1 147 ? -2.67 -57.656 -19.828 1 68.19 147 ALA A C 1
ATOM 1128 O O . ALA A 1 147 ? -2.561 -58.438 -20.766 1 68.19 147 ALA A O 1
ATOM 1129 N N . GLY A 1 148 ? -2.963 -58.031 -18.641 1 62.5 148 GLY A N 1
ATOM 1130 C CA . GLY A 1 148 ? -3.244 -59.438 -18.312 1 62.5 148 GLY A CA 1
ATOM 1131 C C . GLY A 1 148 ? -4.301 -60.062 -19.203 1 62.5 148 GLY A C 1
ATOM 1132 O O . GLY A 1 148 ? -4.293 -61.25 -19.422 1 62.5 148 GLY A O 1
ATOM 1133 N N . GLU A 1 149 ? -4.98 -59.156 -19.672 1 65.81 149 GLU A N 1
ATOM 1134 C CA . GLU A 1 149 ? -6.012 -59.688 -20.562 1 65.81 149 GLU A CA 1
ATOM 1135 C C . GLU A 1 149 ? -5.426 -60.094 -21.906 1 65.81 149 GLU A C 1
ATOM 1137 O O . GLU A 1 149 ? -6.012 -60.875 -22.641 1 65.81 149 GLU A O 1
ATOM 1142 N N . LEU A 1 150 ? -4.195 -59.625 -21.906 1 68.38 150 LEU A N 1
ATOM 1143 C CA . LEU A 1 150 ? -3.551 -59.906 -23.172 1 68.38 150 LEU A CA 1
ATOM 1144 C C . LEU A 1 150 ? -2.83 -61.25 -23.141 1 68.38 150 LEU A C 1
ATOM 1146 O O . LEU A 1 150 ? -2.881 -62 -24.109 1 68.38 150 LEU A O 1
ATOM 1150 N N . CYS A 1 151 ? -2.029 -61.4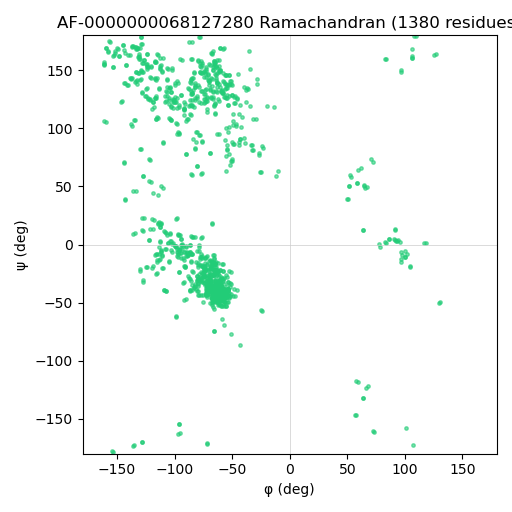38 -21.969 1 81 151 CYS A N 1
ATOM 1151 C CA . CYS A 1 151 ? -1.373 -62.75 -21.812 1 81 151 CYS A CA 1
ATOM 1152 C C . CYS A 1 151 ? -0.948 -62.969 -20.359 1 81 151 CYS A C 1
ATOM 1154 O O . CYS A 1 151 ? -0.783 -62 -19.609 1 81 151 CYS A O 1
ATOM 1156 N N . THR A 1 152 ? -0.84 -64.312 -20.016 1 86.38 152 THR A N 1
ATOM 1157 C CA . THR A 1 152 ? -0.29 -64.625 -18.719 1 86.38 152 THR A CA 1
ATOM 1158 C C . THR A 1 152 ? 1.207 -64.375 -18.656 1 86.38 152 THR A C 1
ATOM 1160 O O . THR A 1 152 ? 1.961 -64.812 -19.531 1 86.38 152 THR A O 1
ATOM 1163 N N . GLY A 1 153 ? 1.614 -63.531 -17.703 1 89.31 153 GLY A N 1
ATOM 1164 C CA . GLY A 1 153 ? 3.029 -63.25 -17.547 1 89.31 153 GLY A CA 1
ATOM 1165 C C . GLY A 1 153 ? 3.451 -61.969 -18.297 1 89.31 153 GLY A C 1
ATOM 1166 O O . GLY A 1 153 ? 4.617 -61.594 -18.234 1 89.31 153 GLY A O 1
ATOM 1167 N N . CYS A 1 154 ? 2.436 -61.344 -18.906 1 91.31 154 CYS A N 1
ATOM 1168 C CA . CYS A 1 154 ? 2.721 -60.125 -19.609 1 91.31 154 CYS A CA 1
ATOM 1169 C C . CYS A 1 154 ? 2.826 -58.938 -18.641 1 91.31 154 CYS A C 1
ATOM 1171 O O . CYS A 1 154 ? 2.432 -59.062 -17.469 1 91.31 154 CYS A O 1
ATOM 1173 N N . ALA A 1 155 ? 3.508 -57.906 -19.156 1 90.75 155 ALA A N 1
ATOM 1174 C CA . ALA A 1 155 ? 3.725 -56.75 -18.312 1 90.75 155 ALA A CA 1
ATOM 1175 C C . ALA A 1 155 ? 3.375 -55.469 -19.047 1 90.75 155 ALA A C 1
ATOM 1177 O O . ALA A 1 155 ? 3.373 -55.438 -20.281 1 90.75 155 ALA A O 1
ATOM 1178 N N . ASP A 1 156 ? 2.902 -54.5 -18.344 1 91.75 156 ASP A N 1
ATOM 1179 C CA . ASP A 1 156 ? 2.811 -53.125 -18.781 1 91.75 156 ASP A CA 1
ATOM 1180 C C . ASP A 1 156 ? 3.33 -52.156 -17.719 1 91.75 156 ASP A C 1
ATOM 1182 O O . ASP A 1 156 ? 3.666 -52.594 -16.609 1 91.75 156 ASP A O 1
ATOM 1186 N N . SER A 1 157 ? 3.496 -50.969 -18.109 1 94.69 157 SER A N 1
ATOM 1187 C CA . SER A 1 157 ? 4.066 -50.031 -17.172 1 94.69 157 SER A CA 1
ATOM 1188 C C . SER A 1 157 ? 2.977 -49.312 -16.375 1 94.69 157 SER A C 1
ATOM 1190 O O . SER A 1 157 ? 3.271 -48.5 -15.5 1 94.69 157 SER A O 1
ATOM 1192 N N . PHE A 1 158 ? 1.69 -49.5 -16.688 1 93.81 158 PHE A N 1
ATOM 1193 C CA . PHE A 1 158 ? 0.572 -48.812 -16.047 1 93.81 158 PHE A CA 1
ATOM 1194 C C . PHE A 1 158 ? 0.373 -49.344 -14.625 1 93.81 158 PHE A C 1
ATOM 1196 O O . PHE A 1 158 ? 0.377 -50.562 -14.391 1 93.81 158 PHE A O 1
ATOM 1203 N N . ILE A 1 159 ? 0.335 -48.469 -13.641 1 94.31 159 ILE A N 1
ATOM 1204 C CA . ILE A 1 159 ? -0.137 -48.812 -12.305 1 94.31 159 ILE A CA 1
ATOM 1205 C C . ILE A 1 159 ? -1.658 -48.938 -12.312 1 94.31 159 ILE A C 1
ATOM 1207 O O . ILE A 1 159 ? -2.365 -48 -12.672 1 94.31 159 ILE A O 1
ATOM 1211 N N . PRO A 1 160 ? -2.164 -50.031 -11.961 1 91.31 160 PRO A N 1
ATOM 1212 C CA . PRO A 1 160 ? -3.607 -50.25 -12.07 1 91.31 160 PRO A CA 1
ATOM 1213 C C . PRO A 1 160 ? -4.426 -49.188 -11.32 1 91.31 160 PRO A C 1
ATOM 1215 O O . PRO A 1 160 ? -4.137 -48.906 -10.164 1 91.31 160 PRO A O 1
ATOM 1218 N N . VAL A 1 161 ? -5.355 -48.594 -12.047 1 93.69 161 VAL A N 1
ATOM 1219 C CA . VAL A 1 161 ? -6.387 -47.75 -11.453 1 93.69 161 VAL A CA 1
ATOM 1220 C C . VAL A 1 161 ? -7.754 -48.406 -11.633 1 93.69 161 VAL A C 1
ATOM 1222 O O . VAL A 1 161 ? -8.094 -48.875 -12.727 1 93.69 161 VAL A O 1
ATOM 1225 N N . ASN A 1 162 ? -8.539 -48.438 -10.578 1 92.19 162 ASN A N 1
ATOM 1226 C CA . ASN A 1 162 ? -9.719 -49.281 -10.516 1 92.19 162 ASN A CA 1
ATOM 1227 C C . ASN A 1 162 ? -10.953 -48.562 -11.062 1 92.19 162 ASN A C 1
ATOM 1229 O O . ASN A 1 162 ? -11.992 -49.219 -11.281 1 92.19 162 ASN A O 1
ATOM 1233 N N . ARG A 1 163 ? -10.836 -47.312 -11.305 1 97.12 163 ARG A N 1
ATOM 1234 C CA . ARG A 1 163 ? -12 -46.531 -11.711 1 97.12 163 ARG A CA 1
ATOM 1235 C C . ARG A 1 163 ? -11.68 -45.656 -12.93 1 97.12 163 ARG A C 1
ATOM 1237 O O . ARG A 1 163 ? -10.523 -45.531 -13.328 1 97.12 163 ARG A O 1
ATOM 1244 N N . THR A 1 164 ? -12.773 -45.094 -13.477 1 96.5 164 THR A N 1
ATOM 1245 C CA . THR A 1 164 ? -12.633 -44.219 -14.648 1 96.5 164 THR A CA 1
ATOM 1246 C C . THR A 1 164 ? -11.82 -42.969 -14.312 1 96.5 164 THR A C 1
ATOM 1248 O O . THR A 1 164 ? -11.727 -42.594 -13.148 1 96.5 164 THR A O 1
ATOM 1251 N N . PHE A 1 165 ? -11.211 -42.5 -15.312 1 96.12 165 PHE A N 1
ATOM 1252 C CA . PHE A 1 165 ? -10.43 -41.281 -15.188 1 96.12 165 PHE A CA 1
ATOM 1253 C C . PHE A 1 165 ? -10.414 -40.5 -16.5 1 96.12 165 PHE A C 1
ATOM 1255 O O . PHE A 1 165 ? -10.977 -40.969 -17.5 1 96.12 165 PHE A O 1
ATOM 1262 N N . VAL A 1 166 ? -9.945 -39.281 -16.453 1 94.88 166 VAL A N 1
ATOM 1263 C CA . VAL A 1 166 ? -9.828 -38.438 -17.641 1 94.88 166 VAL A CA 1
ATOM 1264 C C . VAL A 1 166 ? -8.359 -38.125 -17.906 1 94.88 166 VAL A C 1
ATOM 1266 O O . VAL A 1 166 ? -7.621 -37.75 -17 1 94.88 166 VAL A O 1
ATOM 1269 N N . VAL A 1 167 ? -7.902 -38.375 -19.109 1 91.88 167 VAL A N 1
ATOM 1270 C CA . VAL A 1 167 ? -6.52 -38.125 -19.484 1 91.88 167 VAL A CA 1
ATOM 1271 C C . VAL A 1 167 ? -6.387 -36.656 -19.922 1 91.88 167 VAL A C 1
ATOM 1273 O O . VAL A 1 167 ? -7.379 -36 -20.266 1 91.88 167 VAL A O 1
ATOM 1276 N N . ALA A 1 168 ? -5.238 -36.125 -19.906 1 86.75 168 ALA A N 1
ATOM 1277 C CA . ALA A 1 168 ? -4.977 -34.75 -20.281 1 86.75 168 ALA A CA 1
ATOM 1278 C C . ALA A 1 168 ? -5.176 -34.531 -21.781 1 86.75 168 ALA A C 1
ATOM 1280 O O . ALA A 1 168 ? -5.695 -33.5 -22.219 1 86.75 168 ALA A O 1
ATOM 1281 N N . GLY A 1 169 ? -4.758 -35.531 -22.594 1 79.94 169 GLY A N 1
ATOM 1282 C CA . GLY A 1 169 ? -4.785 -35.406 -24.031 1 79.94 169 GLY A CA 1
ATOM 1283 C C . GLY A 1 169 ? -3.441 -35.719 -24.688 1 79.94 169 GLY A C 1
ATOM 1284 O O . GLY A 1 169 ? -2.422 -35.781 -24 1 79.94 169 GLY A O 1
ATOM 1285 N N . GLY A 1 170 ? -3.473 -35.938 -25.938 1 73.25 170 GLY A N 1
ATOM 1286 C CA . GLY A 1 170 ? -2.248 -36.156 -26.688 1 73.25 170 GLY A CA 1
ATOM 1287 C C . GLY A 1 170 ? -1.526 -37.438 -26.297 1 73.25 170 GLY A C 1
ATOM 1288 O O . GLY A 1 170 ? -2.123 -38.531 -26.297 1 73.25 170 GLY A O 1
ATOM 1289 N N . ARG A 1 171 ? -0.247 -37.219 -25.891 1 70.56 171 ARG A N 1
ATOM 1290 C CA . ARG A 1 171 ? 0.624 -38.344 -25.578 1 70.56 171 ARG A CA 1
ATOM 1291 C C . ARG A 1 171 ? 0.32 -38.906 -24.188 1 70.56 171 ARG A C 1
ATOM 1293 O O . ARG A 1 171 ? 0.875 -39.938 -23.797 1 70.56 171 ARG A O 1
ATOM 1300 N N . PHE A 1 172 ? -0.523 -38.281 -23.469 1 81.25 172 PHE A N 1
ATOM 1301 C CA . PHE A 1 172 ? -0.761 -38.625 -22.078 1 81.25 172 PHE A CA 1
ATOM 1302 C C . PHE A 1 172 ? -1.899 -39.625 -21.969 1 81.25 172 PHE A C 1
ATOM 1304 O O . PHE A 1 172 ? -3.045 -39.344 -22.312 1 81.25 172 PHE A O 1
ATOM 1311 N N . ARG A 1 173 ? -1.523 -40.781 -21.5 1 89.12 173 ARG A N 1
ATOM 1312 C CA . ARG A 1 173 ? -2.449 -41.906 -21.547 1 89.12 173 ARG A CA 1
ATOM 1313 C C . ARG A 1 173 ? -2.887 -42.312 -20.141 1 89.12 173 ARG A C 1
ATOM 1315 O O . ARG A 1 173 ? -3.756 -43.188 -19.984 1 89.12 173 ARG A O 1
ATOM 1322 N N . GLU A 1 174 ? -2.225 -41.812 -19.125 1 93.06 174 GLU A N 1
ATOM 1323 C CA . GLU A 1 174 ? -2.549 -42.094 -17.734 1 93.06 174 GLU A CA 1
ATOM 1324 C C . GLU A 1 174 ? -3.066 -40.812 -17.047 1 93.06 174 GLU A C 1
ATOM 1326 O O . GLU A 1 174 ? -2.957 -39.719 -17.5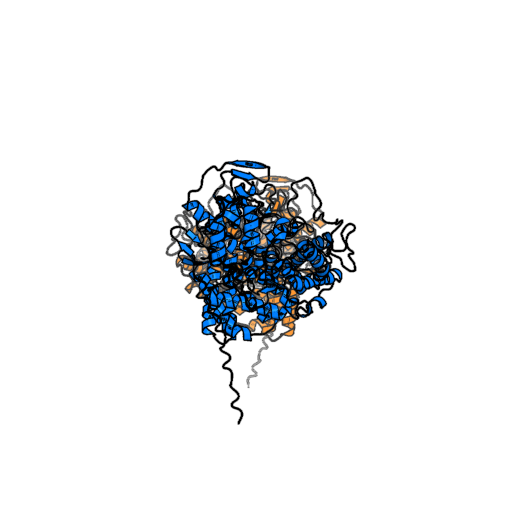94 1 93.06 174 GLU A O 1
ATOM 1331 N N . PRO A 1 175 ? -3.773 -40.938 -15.914 1 94.25 175 PRO A N 1
ATOM 1332 C CA . PRO A 1 175 ? -4.105 -39.719 -15.164 1 94.25 175 PRO A CA 1
ATOM 1333 C C . PRO A 1 175 ? -2.873 -39.031 -14.594 1 94.25 175 PRO A C 1
ATOM 1335 O O . PRO A 1 175 ? -2.137 -39.625 -13.797 1 94.25 175 PRO A O 1
ATOM 1338 N N . TYR A 1 176 ? -2.688 -37.844 -15.023 1 94.38 176 TYR A N 1
ATOM 1339 C CA . TYR A 1 176 ? -1.605 -37.031 -14.477 1 94.38 176 TYR A CA 1
ATOM 1340 C C . TYR A 1 176 ? -2.049 -36.312 -13.203 1 94.38 176 TYR A C 1
ATOM 1342 O O . TYR A 1 176 ? -3.182 -35.844 -13.117 1 94.38 176 TYR A O 1
ATOM 1350 N N . TYR A 1 177 ? -1.164 -36.219 -12.266 1 97.06 177 TYR A N 1
ATOM 1351 C CA . TYR A 1 177 ? -1.532 -35.875 -10.898 1 97.06 177 TYR A CA 1
ATOM 1352 C C . TYR A 1 177 ? -2.066 -34.469 -10.82 1 97.06 177 TYR A C 1
ATOM 1354 O O . TYR A 1 177 ? -3.281 -34.25 -10.852 1 97.06 177 TYR A O 1
ATOM 1362 N N . TRP A 1 178 ? -1.229 -33.406 -10.906 1 95.75 178 TRP A N 1
ATOM 1363 C CA . TRP A 1 178 ? -1.738 -32.062 -10.594 1 95.75 178 TRP A CA 1
ATOM 1364 C C . TRP A 1 178 ? -2.631 -31.547 -11.719 1 95.75 178 TRP A C 1
ATOM 1366 O O . TRP A 1 178 ? -3.504 -30.703 -11.492 1 95.75 178 TRP A O 1
ATOM 1376 N N . ASP A 1 179 ? -2.506 -32.094 -12.977 1 95.62 179 ASP A N 1
ATOM 1377 C CA . ASP A 1 179 ? -3.416 -31.766 -14.07 1 95.62 179 ASP A CA 1
ATOM 1378 C C . ASP A 1 179 ? -4.867 -32.031 -13.672 1 95.62 179 ASP A C 1
ATOM 1380 O O . ASP A 1 179 ? -5.762 -31.25 -14.023 1 95.62 179 ASP A O 1
ATOM 1384 N N . SER A 1 180 ? -4.977 -33.125 -12.977 1 97.81 180 SER A N 1
ATOM 1385 C CA . SER A 1 180 ? -6.312 -33.594 -12.633 1 97.81 180 SER A CA 1
ATOM 1386 C C . SER A 1 180 ? -7.055 -32.562 -11.766 1 97.81 180 SER A C 1
ATOM 1388 O O . SER A 1 180 ? -8.289 -32.531 -11.773 1 97.81 180 SER A O 1
ATOM 1390 N N . PHE A 1 181 ? -6.379 -31.734 -11.023 1 98.38 181 PHE A N 1
ATOM 1391 C CA . PHE A 1 181 ? -7.062 -30.719 -10.234 1 98.38 181 PHE A CA 1
ATOM 1392 C C . PHE A 1 181 ? -7.891 -29.812 -11.133 1 98.38 181 PHE A C 1
ATOM 1394 O O . PHE A 1 181 ? -9.078 -29.594 -10.883 1 98.38 181 PHE A O 1
ATOM 1401 N N . TRP A 1 182 ? -7.281 -29.25 -12.141 1 98.44 182 TRP A N 1
ATOM 1402 C CA . TRP A 1 182 ? -7.988 -28.312 -13.016 1 98.44 182 TRP A CA 1
ATOM 1403 C C . TRP A 1 182 ? -9.008 -29.047 -13.883 1 98.44 182 TRP A C 1
ATOM 1405 O O . TRP A 1 182 ? -10.047 -28.5 -14.234 1 98.44 182 TRP A O 1
ATOM 1415 N N . ILE A 1 183 ? -8.688 -30.328 -14.211 1 98 183 ILE A N 1
ATOM 1416 C CA . ILE A 1 183 ? -9.68 -31.156 -14.891 1 98 183 ILE A CA 1
ATOM 1417 C C . ILE A 1 183 ? -10.922 -31.297 -14.008 1 98 183 ILE A C 1
ATOM 1419 O O . ILE A 1 183 ? -12.047 -31.109 -14.484 1 98 183 ILE A O 1
ATOM 1423 N N . LEU A 1 184 ? -10.719 -31.531 -12.742 1 98.69 184 LEU A N 1
ATOM 1424 C CA . LEU A 1 184 ? -11.836 -31.656 -11.812 1 98.69 184 LEU A CA 1
ATOM 1425 C C . LEU A 1 184 ? -12.641 -30.359 -11.734 1 98.69 184 LEU A C 1
ATOM 1427 O O . LEU A 1 184 ? -13.859 -30.391 -11.609 1 98.69 184 LEU A O 1
ATOM 1431 N N . GLU A 1 185 ? -11.945 -29.203 -11.789 1 98.38 185 GLU A N 1
ATOM 1432 C CA . GLU A 1 185 ? -12.656 -27.938 -11.828 1 98.38 185 GLU A CA 1
ATOM 1433 C C . GLU A 1 185 ? -13.68 -27.906 -12.953 1 98.38 185 GLU A C 1
ATOM 1435 O O . GLU A 1 185 ? -14.797 -27.406 -12.781 1 98.38 185 GLU A O 1
ATOM 1440 N N . GLY A 1 186 ? -13.312 -28.453 -14.086 1 98.38 186 GLY A N 1
ATOM 1441 C CA . GLY A 1 186 ? -14.203 -28.5 -15.234 1 98.38 186 GLY A CA 1
ATOM 1442 C C . GLY A 1 186 ? -15.266 -29.578 -15.117 1 98.38 186 GLY A C 1
ATOM 1443 O O . GLY A 1 186 ? -16.438 -29.344 -15.438 1 98.38 186 GLY A O 1
ATOM 1444 N N . LEU A 1 187 ? -14.867 -30.766 -14.672 1 98.62 187 LEU A N 1
ATOM 1445 C CA . LEU A 1 187 ? -15.766 -31.906 -14.625 1 98.62 187 LEU A CA 1
ATOM 1446 C C . LEU A 1 187 ? -16.922 -31.656 -13.648 1 98.62 187 LEU A C 1
ATOM 1448 O O . LEU A 1 187 ? -18.062 -31.969 -13.945 1 98.62 187 LEU A O 1
ATOM 1452 N N . LEU A 1 188 ? -16.609 -31.109 -12.5 1 98.75 188 LEU A N 1
ATOM 1453 C CA . LEU A 1 188 ? -17.625 -30.844 -11.484 1 98.75 188 LEU A CA 1
ATOM 1454 C C . LEU A 1 188 ? -18.656 -29.844 -11.992 1 98.75 188 LEU A C 1
ATOM 1456 O O . LEU A 1 188 ? -19.859 -29.984 -11.727 1 98.75 188 LEU A O 1
ATOM 1460 N N . ARG A 1 189 ? -18.234 -28.891 -12.758 1 98.38 189 ARG A N 1
ATOM 1461 C CA . ARG A 1 189 ? -19.141 -27.906 -13.328 1 98.38 189 ARG A CA 1
ATOM 1462 C C . ARG A 1 189 ? -19.922 -28.484 -14.5 1 98.38 189 ARG A C 1
ATOM 1464 O O . ARG A 1 189 ? -21.062 -28.078 -14.75 1 98.38 189 ARG A O 1
ATOM 1471 N N . THR A 1 190 ? -19.312 -29.375 -15.188 1 97.88 190 THR A N 1
ATOM 1472 C CA . THR A 1 190 ? -19.984 -30.078 -16.266 1 97.88 190 THR A CA 1
ATOM 1473 C C . THR A 1 190 ? -21.172 -30.891 -15.711 1 97.88 190 THR A C 1
ATOM 1475 O O . THR A 1 190 ? -22.234 -30.938 -16.328 1 97.88 190 THR A O 1
ATOM 1478 N N . GLY A 1 191 ? -21 -31.516 -14.562 1 97.5 191 GLY A N 1
ATOM 1479 C CA . GLY A 1 191 ? -22.062 -32.25 -13.898 1 97.5 191 GLY A CA 1
ATOM 1480 C C . GLY A 1 191 ? -22.406 -33.562 -14.594 1 97.5 191 GLY A C 1
ATOM 1481 O O . GLY A 1 191 ? -21.578 -34.125 -15.289 1 97.5 191 GLY A O 1
ATOM 1482 N N . GLY A 1 192 ? -23.578 -34.125 -14.344 1 96.88 192 GLY A N 1
ATOM 1483 C CA . GLY A 1 192 ? -23.969 -35.406 -14.891 1 96.88 192 GLY A CA 1
ATOM 1484 C C . GLY A 1 192 ? -23.094 -36.562 -14.414 1 96.88 192 GLY A C 1
ATOM 1485 O O . GLY A 1 192 ? -22.797 -36.656 -13.227 1 96.88 192 GLY A O 1
ATOM 1486 N N . ALA A 1 193 ? -22.656 -37.375 -15.398 1 97.75 193 ALA A N 1
ATOM 1487 C CA . ALA A 1 193 ? -21.812 -38.5 -15.078 1 97.75 193 ALA A CA 1
ATOM 1488 C C . ALA A 1 193 ? -20.438 -38.062 -14.594 1 97.75 193 ALA A C 1
ATOM 1490 O O . ALA A 1 193 ? -19.734 -38.781 -13.898 1 97.75 193 ALA A O 1
ATOM 1491 N N . PHE A 1 194 ? -20.172 -36.875 -14.906 1 98.06 194 PHE A N 1
ATOM 1492 C CA . PHE A 1 194 ? -18.812 -36.406 -14.672 1 98.06 194 PHE A CA 1
ATOM 1493 C C . PHE A 1 194 ? -18.625 -36 -13.211 1 98.06 194 PHE A C 1
ATOM 1495 O O . PHE A 1 194 ? -17.484 -35.875 -12.742 1 98.06 194 PHE A O 1
ATOM 1502 N N . THR A 1 195 ? -19.656 -35.812 -12.414 1 98.19 195 THR A N 1
ATOM 1503 C CA . THR A 1 195 ? -19.516 -35.656 -10.969 1 98.19 195 THR A CA 1
ATOM 1504 C C . THR A 1 195 ? -18.984 -36.969 -10.352 1 98.19 195 THR A C 1
ATOM 1506 O O . THR A 1 195 ? -18.047 -36.938 -9.547 1 98.19 195 THR A O 1
ATOM 1509 N N . GLU A 1 196 ? -19.562 -38.062 -10.797 1 97.81 196 GLU A N 1
ATOM 1510 C CA . GLU A 1 196 ? -19.078 -39.344 -10.305 1 97.81 196 GLU A CA 1
ATOM 1511 C C . GLU A 1 196 ? -17.672 -39.656 -10.82 1 97.81 196 GLU A C 1
ATOM 1513 O O . GLU A 1 196 ? -16.859 -40.25 -10.109 1 97.81 196 GLU A O 1
ATOM 1518 N N . ILE A 1 197 ? -17.422 -39.344 -12.023 1 98 197 ILE A N 1
ATOM 1519 C CA . ILE A 1 197 ? -16.109 -39.562 -12.594 1 98 197 ILE A CA 1
ATOM 1520 C C . ILE A 1 197 ? -15.062 -38.781 -11.812 1 98 197 ILE A C 1
ATOM 1522 O O . ILE A 1 197 ? -13.945 -39.219 -11.602 1 98 197 ILE A O 1
ATOM 1526 N N . SER A 1 198 ? -15.469 -37.531 -11.398 1 98.44 198 SER A N 1
ATOM 1527 C CA . SER A 1 198 ? -14.586 -36.75 -10.531 1 98.44 198 SER A CA 1
ATOM 1528 C C . SER A 1 198 ? -14.273 -37.531 -9.242 1 98.44 198 SER A C 1
ATOM 1530 O O . SER A 1 198 ? -13.117 -37.562 -8.82 1 98.44 198 SER A O 1
ATOM 1532 N N . LYS A 1 199 ? -15.227 -38.062 -8.633 1 98.62 199 LYS A N 1
ATOM 1533 C CA . LYS A 1 199 ? -15.031 -38.875 -7.434 1 98.62 199 LYS A CA 1
ATOM 1534 C C . LYS A 1 199 ? -14.133 -40.062 -7.723 1 98.62 199 LYS A C 1
ATOM 1536 O O . LYS A 1 199 ? -13.266 -40.406 -6.914 1 98.62 199 LYS A O 1
ATOM 1541 N N . ASN A 1 200 ? -14.367 -40.688 -8.875 1 98.56 200 ASN A N 1
ATOM 1542 C CA . ASN A 1 200 ? -13.547 -41.812 -9.289 1 98.56 200 ASN A CA 1
ATOM 1543 C C . ASN A 1 200 ? -12.07 -41.438 -9.375 1 98.56 200 ASN A C 1
ATOM 1545 O O . ASN A 1 200 ? -11.211 -42.219 -8.93 1 98.56 200 ASN A O 1
ATOM 1549 N N . ILE A 1 201 ? -11.805 -40.344 -9.93 1 98.5 201 ILE A N 1
ATOM 1550 C CA . ILE A 1 201 ? -10.422 -39.875 -10.062 1 98.5 201 ILE A CA 1
ATOM 1551 C C . ILE A 1 201 ? -9.812 -39.688 -8.672 1 98.5 201 ILE A C 1
ATOM 1553 O O . ILE A 1 201 ? -8.695 -40.156 -8.414 1 98.5 201 ILE A O 1
ATOM 1557 N N . ILE A 1 202 ? -10.547 -39.031 -7.789 1 98.81 202 ILE A N 1
ATOM 1558 C CA . ILE A 1 202 ? -10.078 -38.844 -6.422 1 98.81 202 ILE A CA 1
ATOM 1559 C C . ILE A 1 202 ? -9.82 -40.188 -5.75 1 98.81 202 ILE A C 1
ATOM 1561 O O . ILE A 1 202 ? -8.766 -40.375 -5.145 1 98.81 202 ILE A O 1
ATOM 1565 N N . GLU A 1 203 ? -10.742 -41.094 -5.906 1 98.62 203 GLU A N 1
ATOM 1566 C CA . GLU A 1 203 ? -10.609 -42.406 -5.301 1 98.62 203 GLU A CA 1
ATOM 1567 C C . GLU A 1 203 ? -9.406 -43.156 -5.863 1 98.62 203 GLU A C 1
ATOM 1569 O O . GLU A 1 203 ? -8.711 -43.875 -5.129 1 98.62 203 GLU A O 1
ATOM 1574 N N . ASN A 1 204 ? -9.211 -43.062 -7.145 1 98.5 204 ASN A N 1
ATOM 1575 C CA . ASN A 1 204 ? -8.016 -43.656 -7.738 1 98.5 204 ASN A CA 1
ATOM 1576 C C . ASN A 1 204 ? -6.746 -43.125 -7.078 1 98.5 204 ASN A C 1
ATOM 1578 O O . ASN A 1 204 ? -5.836 -43.906 -6.77 1 98.5 204 ASN A O 1
ATOM 1582 N N . PHE A 1 205 ? -6.648 -41.844 -6.852 1 98.69 205 PHE A N 1
ATOM 1583 C CA . PHE A 1 205 ? -5.465 -41.219 -6.25 1 98.69 205 PHE A CA 1
ATOM 1584 C C . PHE A 1 205 ? -5.34 -41.625 -4.781 1 98.69 205 PHE A C 1
ATOM 1586 O O . PHE A 1 205 ? -4.234 -41.812 -4.277 1 98.69 205 PHE A O 1
ATOM 1593 N N . LEU A 1 206 ? -6.496 -41.688 -4.09 1 98.75 206 LEU A N 1
ATOM 1594 C CA . LEU A 1 206 ? -6.453 -42.188 -2.721 1 98.75 206 LEU A CA 1
ATOM 1595 C C . LEU A 1 206 ? -5.895 -43.625 -2.684 1 98.75 206 LEU A C 1
ATOM 1597 O O . LEU A 1 206 ? -5.102 -43.938 -1.798 1 98.75 206 LEU A O 1
ATOM 1601 N N . ASP A 1 207 ? -6.273 -44.469 -3.66 1 98.25 207 ASP A N 1
ATOM 1602 C CA . ASP A 1 207 ? -5.719 -45.812 -3.77 1 98.25 207 ASP A CA 1
ATOM 1603 C C . ASP A 1 207 ? -4.199 -45.781 -3.896 1 98.25 207 ASP A C 1
ATOM 1605 O O . ASP A 1 207 ? -3.496 -46.562 -3.25 1 98.25 207 ASP A O 1
ATOM 1609 N N . LEU A 1 208 ? -3.734 -44.938 -4.719 1 97.88 208 LEU A N 1
ATOM 1610 C CA . LEU A 1 208 ? -2.301 -44.844 -4.969 1 97.88 208 LEU A CA 1
ATOM 1611 C C . LEU A 1 208 ? -1.552 -44.406 -3.709 1 97.88 208 LEU A C 1
ATOM 1613 O O . LEU A 1 208 ? -0.473 -44.938 -3.42 1 97.88 208 LEU A O 1
ATOM 1617 N N . VAL A 1 209 ? -2.062 -43.438 -2.955 1 98.25 209 VAL A N 1
ATOM 1618 C CA . VAL A 1 209 ? -1.425 -43.031 -1.713 1 98.25 209 VAL A CA 1
ATOM 1619 C C . VAL A 1 209 ? -1.396 -44.188 -0.722 1 98.25 209 VAL A C 1
ATOM 1621 O O . VAL A 1 209 ? -0.394 -44.406 -0.035 1 98.25 209 VAL A O 1
ATOM 1624 N N . GLU A 1 210 ? -2.506 -44.875 -0.646 1 97.5 210 GLU A N 1
ATOM 1625 C CA . GLU A 1 210 ? -2.57 -46 0.273 1 97.5 210 GLU A CA 1
ATOM 1626 C C . GLU A 1 210 ? -1.554 -47.094 -0.101 1 97.5 210 GLU A C 1
ATOM 1628 O O . GLU A 1 210 ? -0.945 -47.688 0.774 1 97.5 210 GLU A O 1
ATOM 1633 N N . GLN A 1 211 ? -1.341 -47.219 -1.343 1 94.69 211 GLN A N 1
ATOM 1634 C CA . GLN A 1 211 ? -0.48 -48.281 -1.841 1 94.69 211 GLN A CA 1
ATOM 1635 C C . GLN A 1 211 ? 0.984 -47.875 -1.845 1 94.69 211 GLN A C 1
ATOM 1637 O O . GLN A 1 211 ? 1.868 -48.656 -1.501 1 94.69 211 GLN A O 1
ATOM 1642 N N . ILE A 1 212 ? 1.229 -46.625 -2.229 1 94.31 212 ILE A N 1
ATOM 1643 C CA . ILE A 1 212 ? 2.586 -46.219 -2.568 1 94.31 212 ILE A CA 1
ATOM 1644 C C . ILE A 1 212 ? 3.068 -45.156 -1.572 1 94.31 212 ILE A C 1
ATOM 1646 O O . ILE A 1 212 ? 4.273 -44.938 -1.424 1 94.31 212 ILE A O 1
ATOM 1650 N N . GLY A 1 213 ? 2.182 -44.438 -0.944 1 95.75 213 GLY A N 1
ATOM 1651 C CA . GLY A 1 213 ? 2.516 -43.375 0 1 95.75 213 GLY A CA 1
ATOM 1652 C C . GLY A 1 213 ? 2.33 -41.969 -0.571 1 95.75 213 GLY A C 1
ATOM 1653 O O . GLY A 1 213 ? 2.232 -41 0.176 1 95.75 213 GLY A O 1
ATOM 1654 N N . PHE A 1 214 ? 2.293 -41.875 -1.817 1 97.31 214 PHE A N 1
ATOM 1655 C CA . PHE A 1 214 ? 2.088 -40.594 -2.521 1 97.31 214 PHE A CA 1
ATOM 1656 C C . PHE A 1 214 ? 1.411 -40.844 -3.865 1 97.31 214 PHE A C 1
ATOM 1658 O O . PHE A 1 214 ? 1.214 -41.969 -4.277 1 97.31 214 PHE A O 1
ATOM 1665 N N . VAL A 1 215 ? 0.923 -39.781 -4.453 1 98.31 215 VAL A N 1
ATOM 1666 C CA . VAL A 1 215 ? 0.449 -39.875 -5.832 1 98.31 215 VAL A CA 1
ATOM 1667 C C . VAL A 1 215 ? 1.613 -39.656 -6.793 1 98.31 215 VAL A C 1
ATOM 1669 O O . VAL A 1 215 ? 2.24 -38.594 -6.785 1 98.31 215 VAL A O 1
ATOM 1672 N N . PRO A 1 216 ? 1.913 -40.625 -7.633 1 97.25 216 PRO A N 1
ATOM 1673 C CA . PRO A 1 216 ? 2.988 -40.438 -8.609 1 97.25 216 PRO A CA 1
ATOM 1674 C C . PRO A 1 216 ? 2.645 -39.406 -9.672 1 97.25 216 PRO A C 1
ATOM 1676 O O . PRO A 1 216 ? 1.485 -39 -9.789 1 97.25 216 PRO A O 1
ATOM 1679 N N . ASN A 1 217 ? 3.639 -38.938 -10.398 1 96.75 217 ASN A N 1
ATOM 1680 C CA . ASN A 1 217 ? 3.479 -38 -11.5 1 96.75 217 ASN A CA 1
ATOM 1681 C C . ASN A 1 217 ? 2.33 -38.406 -12.422 1 96.75 217 ASN A C 1
ATOM 1683 O O . ASN A 1 217 ? 1.579 -37.562 -12.891 1 96.75 217 ASN A O 1
ATOM 1687 N N . GLY A 1 218 ? 2.164 -39.562 -12.672 1 95.75 218 GLY A N 1
ATOM 1688 C CA . GLY A 1 218 ? 1.122 -40.312 -13.367 1 95.75 218 GLY A CA 1
ATOM 1689 C C . GLY A 1 218 ? 1.051 -41.75 -12.953 1 95.75 218 GLY A C 1
ATOM 1690 O O . GLY A 1 218 ? 1.901 -42.25 -12.203 1 95.75 218 GLY A O 1
ATOM 1691 N N . ALA A 1 219 ? 0.081 -42.469 -13.43 1 95.12 219 ALA A N 1
ATOM 1692 C CA . ALA A 1 219 ? -0.119 -43.844 -13.016 1 95.12 219 ALA A CA 1
ATOM 1693 C C . ALA A 1 219 ? 0.739 -44.812 -13.836 1 95.12 219 ALA A C 1
ATOM 1695 O O . ALA A 1 219 ? 0.218 -45.719 -14.484 1 95.12 219 ALA A O 1
ATOM 1696 N N . ARG A 1 220 ? 2.051 -44.625 -13.766 1 96 220 ARG A N 1
ATOM 1697 C CA . ARG A 1 220 ? 3.027 -45.5 -14.422 1 96 220 ARG A CA 1
ATOM 1698 C C . ARG A 1 220 ? 4.102 -45.938 -13.438 1 96 220 ARG A C 1
ATOM 1700 O O . ARG A 1 220 ? 4.516 -45.188 -12.562 1 96 220 ARG A O 1
ATOM 1707 N N . LEU A 1 221 ? 4.641 -47.094 -13.656 1 95.12 221 LEU A N 1
ATOM 1708 C CA . LEU A 1 221 ? 5.691 -47.656 -12.812 1 95.12 221 LEU A CA 1
ATOM 1709 C C . LEU A 1 221 ? 6.941 -46.781 -12.852 1 95.12 221 LEU A C 1
ATOM 1711 O O . LEU A 1 221 ? 7.625 -46.625 -11.836 1 95.12 221 LEU A O 1
ATOM 1715 N N . TYR A 1 222 ? 7.215 -46.25 -13.93 1 95.62 222 TYR A N 1
ATOM 1716 C CA . TYR A 1 222 ? 8.453 -45.5 -14.07 1 95.62 222 TYR A CA 1
ATOM 1717 C C . TYR A 1 222 ? 8.336 -44.125 -13.414 1 95.62 222 TYR A C 1
ATOM 1719 O O . TYR A 1 222 ? 9.266 -43.312 -13.484 1 95.62 222 TYR A O 1
ATOM 1727 N N . TYR A 1 223 ? 7.211 -43.875 -12.734 1 96.06 223 TYR A N 1
ATOM 1728 C CA . TYR A 1 223 ? 7.039 -42.656 -11.961 1 96.06 223 TYR A CA 1
ATOM 1729 C C . TYR A 1 223 ? 7.148 -42.938 -10.461 1 96.06 223 TYR A C 1
ATOM 1731 O O . TYR A 1 223 ? 6.996 -42.031 -9.648 1 96.06 223 TYR A O 1
ATOM 1739 N N . LEU A 1 224 ? 7.398 -44.125 -9.922 1 92.44 224 LEU A N 1
ATOM 1740 C CA . LEU A 1 224 ? 7.348 -44.531 -8.523 1 92.44 224 LEU A CA 1
ATOM 1741 C C . LEU A 1 224 ? 8.445 -43.844 -7.715 1 92.44 224 LEU A C 1
ATOM 1743 O O . LEU A 1 224 ? 8.5 -43.969 -6.492 1 92.44 224 LEU A O 1
ATOM 1747 N N . ASP A 1 225 ? 9.133 -42.781 -8 1 90.88 225 ASP A N 1
ATOM 1748 C CA . ASP A 1 225 ? 10.078 -41.969 -7.242 1 90.88 225 ASP A CA 1
ATOM 1749 C C . ASP A 1 225 ? 9.805 -40.469 -7.445 1 90.88 225 ASP A C 1
ATOM 1751 O O . ASP A 1 225 ? 10.57 -39.625 -6.988 1 90.88 225 ASP A O 1
ATOM 1755 N N . ARG A 1 226 ? 8.789 -40.312 -8.031 1 94.69 226 ARG A N 1
ATOM 1756 C CA . ARG A 1 226 ? 8.523 -38.938 -8.414 1 94.69 226 ARG A CA 1
ATOM 1757 C C . ARG A 1 226 ? 7.031 -38.625 -8.359 1 94.69 226 ARG A C 1
ATOM 1759 O O . ARG A 1 226 ? 6.219 -39.344 -8.938 1 94.69 226 ARG A O 1
ATOM 1766 N N . SER A 1 227 ? 6.691 -37.625 -7.598 1 97.25 227 SER A N 1
ATOM 1767 C CA . SER A 1 227 ? 5.312 -37.156 -7.555 1 97.25 227 SER A CA 1
ATOM 1768 C C . SER A 1 227 ? 5.105 -35.969 -8.5 1 97.25 227 SER A C 1
ATOM 1770 O O . SER A 1 227 ? 5.715 -35.906 -9.57 1 97.25 227 SER A O 1
ATOM 1772 N N . GLN A 1 228 ? 4.156 -35.125 -8.258 1 97.75 228 GLN A N 1
ATOM 1773 C CA . GLN A 1 228 ? 3.852 -33.781 -8.758 1 97.75 228 GLN A CA 1
ATOM 1774 C C . GLN A 1 228 ? 3.24 -32.906 -7.664 1 97.75 228 GLN A C 1
ATOM 1776 O O . GLN A 1 228 ? 3.035 -33.375 -6.539 1 97.75 228 GLN A O 1
ATOM 1781 N N . PRO A 1 229 ? 3.068 -31.578 -7.938 1 98.31 229 PRO A N 1
ATOM 1782 C CA . PRO A 1 229 ? 2.488 -30.75 -6.871 1 98.31 229 PRO A CA 1
ATOM 1783 C C . PRO A 1 229 ? 1.27 -31.406 -6.219 1 98.31 229 PRO A C 1
ATOM 1785 O O . PRO A 1 229 ? 0.363 -31.859 -6.922 1 98.31 229 PRO A O 1
ATOM 1788 N N . PRO A 1 230 ? 1.293 -31.547 -4.902 1 98.69 230 PRO A N 1
ATOM 1789 C CA . PRO A 1 230 ? 0.323 -32.375 -4.176 1 98.69 230 PRO A CA 1
ATOM 1790 C C . PRO A 1 230 ? -1.042 -31.688 -4.047 1 98.69 230 PRO A C 1
ATOM 1792 O O . PRO A 1 230 ? -1.374 -31.156 -2.982 1 98.69 230 PRO A O 1
ATOM 1795 N N . LEU A 1 231 ? -1.935 -31.875 -5.016 1 98.81 231 LEU A N 1
ATOM 1796 C CA . LEU A 1 231 ? -3.207 -31.172 -5.059 1 98.81 231 LEU A CA 1
ATOM 1797 C C . LEU A 1 231 ? -4.367 -32.094 -4.75 1 98.81 231 LEU A C 1
ATOM 1799 O O . LEU A 1 231 ? -5.531 -31.75 -4.961 1 98.81 231 LEU A O 1
ATOM 1803 N N . LEU A 1 232 ? -4.07 -33.344 -4.266 1 98.94 232 LEU A N 1
ATOM 1804 C CA . LEU A 1 232 ? -5.137 -34.281 -3.953 1 98.94 232 LEU A CA 1
ATOM 1805 C C . LEU A 1 232 ? -6.062 -33.719 -2.877 1 98.94 232 LEU A C 1
ATOM 1807 O O . LEU A 1 232 ? -7.285 -33.812 -2.986 1 98.94 232 LEU A O 1
ATOM 1811 N N . THR A 1 233 ? -5.512 -33.125 -1.802 1 98.94 233 THR A N 1
ATOM 1812 C CA . THR A 1 233 ? -6.301 -32.531 -0.739 1 98.94 233 THR A CA 1
ATOM 1813 C C . THR A 1 233 ? -7.246 -31.469 -1.307 1 98.94 233 THR A C 1
ATOM 1815 O O . THR A 1 233 ? -8.414 -31.406 -0.914 1 98.94 233 THR A O 1
ATOM 1818 N N . GLN A 1 234 ? -6.777 -30.703 -2.236 1 98.88 234 GLN A N 1
ATOM 1819 C CA . GLN A 1 234 ? -7.602 -29.656 -2.834 1 98.88 234 GLN A CA 1
ATOM 1820 C C . GLN A 1 234 ? -8.664 -30.234 -3.754 1 98.88 234 GLN A C 1
ATOM 1822 O O . GLN A 1 234 ? -9.758 -29.688 -3.875 1 98.88 234 GLN A O 1
ATOM 1827 N N . MET A 1 235 ? -8.328 -31.375 -4.398 1 98.88 235 MET A N 1
ATOM 1828 C CA . MET A 1 235 ? -9.344 -32.062 -5.191 1 98.88 235 MET A CA 1
ATOM 1829 C C . MET A 1 235 ? -10.5 -32.531 -4.312 1 98.88 235 MET A C 1
ATOM 1831 O O . MET A 1 235 ? -11.664 -32.375 -4.684 1 98.88 235 MET A O 1
ATOM 1835 N N . VAL A 1 236 ? -10.172 -33.062 -3.166 1 98.94 236 VAL A N 1
ATOM 1836 C CA . VAL A 1 236 ? -11.203 -33.469 -2.227 1 98.94 236 VAL A CA 1
ATOM 1837 C C . VAL A 1 236 ? -12.016 -32.25 -1.779 1 98.94 236 VAL A C 1
ATOM 1839 O O . VAL A 1 236 ? -13.242 -32.312 -1.704 1 98.94 236 VAL A O 1
ATOM 1842 N N . ARG A 1 237 ? -11.328 -31.172 -1.494 1 98.88 237 ARG A N 1
ATOM 1843 C CA . ARG A 1 237 ? -11.992 -29.953 -1.035 1 98.88 237 ARG A CA 1
ATOM 1844 C C . ARG A 1 237 ? -13.023 -29.469 -2.049 1 98.88 237 ARG A C 1
ATOM 1846 O O . ARG A 1 237 ? -14.188 -29.25 -1.702 1 98.88 237 ARG A O 1
ATOM 1853 N N . ILE A 1 238 ? -12.625 -29.328 -3.332 1 98.69 238 ILE A N 1
ATOM 1854 C CA . ILE A 1 238 ? -13.547 -28.734 -4.305 1 98.69 238 ILE A CA 1
ATOM 1855 C C . ILE A 1 238 ? -14.688 -29.719 -4.574 1 98.69 238 ILE A C 1
ATOM 1857 O O . ILE A 1 238 ? -15.82 -29.297 -4.836 1 98.69 238 ILE A O 1
ATOM 1861 N N . TYR A 1 239 ? -14.422 -31.062 -4.488 1 98.81 239 TYR A N 1
ATOM 1862 C CA . TYR A 1 239 ? -15.492 -32.031 -4.629 1 98.81 239 TYR A CA 1
ATOM 1863 C C . TYR A 1 239 ? -16.531 -31.875 -3.535 1 98.81 239 TYR A C 1
ATOM 1865 O O . TYR A 1 239 ? -17.734 -31.844 -3.814 1 98.81 239 TYR A O 1
ATOM 1873 N N . VAL A 1 240 ? -16.047 -31.797 -2.297 1 98.69 240 VAL A N 1
ATOM 1874 C CA . VAL A 1 240 ? -16.953 -31.656 -1.156 1 98.69 240 VAL A CA 1
ATOM 1875 C C . VAL A 1 240 ? -17.719 -30.328 -1.257 1 98.69 240 VAL A C 1
ATOM 1877 O O . VAL A 1 240 ? -18.922 -30.281 -0.998 1 98.69 240 VAL A O 1
ATOM 1880 N N . GLU A 1 241 ? -17.031 -29.297 -1.647 1 97.81 241 GLU A N 1
ATOM 1881 C CA . GLU A 1 241 ? -17.656 -27.984 -1.77 1 97.81 241 GLU A CA 1
ATOM 1882 C C . GLU A 1 241 ? -18.75 -28 -2.828 1 97.81 241 GLU A C 1
ATOM 1884 O O . GLU A 1 241 ? -19.797 -27.359 -2.662 1 97.81 241 GLU A O 1
ATOM 1889 N N . HIS A 1 242 ? -18.516 -28.734 -3.922 1 97.25 242 HIS A N 1
ATOM 1890 C CA . HIS A 1 242 ? -19.453 -28.75 -5.039 1 97.25 242 HIS A CA 1
ATOM 1891 C C . HIS A 1 242 ? -20.625 -29.688 -4.758 1 97.25 242 HIS A C 1
ATOM 1893 O O . HIS A 1 242 ? -21.75 -29.438 -5.215 1 97.25 242 HIS A O 1
ATOM 1899 N N . THR A 1 243 ? -20.391 -30.781 -3.98 1 97.88 243 THR A N 1
ATOM 1900 C CA . THR A 1 243 ? -21.391 -31.844 -3.881 1 97.88 243 THR A CA 1
ATOM 1901 C C . THR A 1 243 ? -22 -31.875 -2.484 1 97.88 243 THR A C 1
ATOM 1903 O O . THR A 1 243 ? -23.047 -32.5 -2.271 1 97.88 243 THR A O 1
ATOM 1906 N N . ASN A 1 244 ? -21.312 -31.312 -1.532 1 97 244 ASN A N 1
ATOM 1907 C CA . ASN A 1 244 ? -21.656 -31.406 -0.118 1 97 244 ASN A CA 1
ATOM 1908 C C . ASN A 1 244 ? -21.578 -32.844 0.391 1 97 244 ASN A C 1
ATOM 1910 O O . ASN A 1 244 ? -22.156 -33.156 1.43 1 97 244 ASN A O 1
ATOM 1914 N N . ASP A 1 245 ? -20.984 -33.719 -0.392 1 97.12 245 ASP A N 1
ATOM 1915 C CA . ASP A 1 245 ? -20.781 -35.094 0.024 1 97.12 245 ASP A CA 1
ATOM 1916 C C . ASP A 1 245 ? -19.594 -35.219 0.981 1 97.12 245 ASP A C 1
ATOM 1918 O O . ASP A 1 245 ? -18.469 -35.469 0.555 1 97.12 245 ASP A O 1
ATOM 1922 N N . THR A 1 246 ? -19.844 -35.188 2.236 1 97.25 246 THR A N 1
ATOM 1923 C CA . THR A 1 246 ? -18.781 -35.219 3.238 1 97.25 246 THR A CA 1
ATOM 1924 C C . THR A 1 246 ? -18.453 -36.656 3.633 1 97.25 246 THR A C 1
ATOM 1926 O O . THR A 1 246 ? -17.516 -36.906 4.395 1 97.25 246 THR A O 1
ATOM 1929 N N . SER A 1 247 ? -19.172 -37.656 3.076 1 97.56 247 SER A N 1
ATOM 1930 C CA . SER A 1 247 ? -18.906 -39.062 3.418 1 97.56 247 SER A CA 1
ATOM 1931 C C . SER A 1 247 ? -17.516 -39.5 2.939 1 97.56 247 SER A C 1
ATOM 1933 O O . SER A 1 247 ? -16.891 -40.344 3.555 1 97.56 247 SER A O 1
ATOM 1935 N N . ILE A 1 248 ? -17.047 -38.875 1.943 1 98.06 248 ILE A N 1
ATOM 1936 C CA . ILE A 1 248 ? -15.75 -39.219 1.375 1 98.06 248 ILE A CA 1
ATOM 1937 C C . ILE A 1 248 ? -14.648 -38.906 2.389 1 98.06 248 ILE A C 1
ATOM 1939 O O . ILE A 1 248 ? -13.547 -39.469 2.309 1 98.06 248 ILE A O 1
ATOM 1943 N N . LEU A 1 249 ? -14.922 -38.031 3.34 1 98.44 249 LEU A N 1
ATOM 1944 C CA . LEU A 1 249 ? -13.898 -37.562 4.262 1 98.44 249 LEU A CA 1
ATOM 1945 C C . LEU A 1 249 ? -13.461 -38.656 5.219 1 98.44 249 LEU A C 1
ATOM 1947 O O . LEU A 1 249 ? -12.32 -38.656 5.699 1 98.44 249 LEU A O 1
ATOM 1951 N N . GLU A 1 250 ? -14.359 -39.625 5.469 1 98 250 GLU A N 1
ATOM 1952 C CA . GLU A 1 250 ? -14.008 -40.719 6.352 1 98 250 GLU A CA 1
ATOM 1953 C C . GLU A 1 250 ? -12.789 -41.469 5.832 1 98 250 GLU A C 1
ATOM 1955 O O . GLU A 1 250 ? -11.883 -41.812 6.598 1 98 250 GLU A O 1
ATOM 1960 N N . ARG A 1 251 ? -12.719 -41.688 4.59 1 98.31 251 ARG A N 1
ATOM 1961 C CA . ARG A 1 251 ? -11.594 -42.375 3.973 1 98.31 251 ARG A CA 1
ATOM 1962 C C . ARG A 1 251 ? -10.477 -41.375 3.631 1 98.31 251 ARG A C 1
ATOM 1964 O O . ARG A 1 251 ? -9.297 -41.688 3.816 1 98.31 251 ARG A O 1
ATOM 1971 N N . ALA A 1 252 ? -10.898 -40.25 3.182 1 98.75 252 ALA A N 1
ATOM 1972 C CA . ALA A 1 252 ? -9.953 -39.312 2.574 1 98.75 252 ALA A CA 1
ATOM 1973 C C . ALA A 1 252 ? -9.008 -38.719 3.621 1 98.75 252 ALA A C 1
ATOM 1975 O O . ALA A 1 252 ? -7.801 -38.625 3.393 1 98.75 252 ALA A O 1
ATOM 1976 N N . VAL A 1 253 ? -9.484 -38.344 4.793 1 98.75 253 VAL A N 1
ATOM 1977 C CA . VAL A 1 253 ? -8.711 -37.531 5.738 1 98.75 253 VAL A CA 1
ATOM 1978 C C . VAL A 1 253 ? -7.469 -38.312 6.172 1 98.75 253 VAL A C 1
ATOM 1980 O O . VAL A 1 253 ? -6.348 -37.812 6.086 1 98.75 253 VAL A O 1
ATOM 1983 N N . PRO A 1 254 ? -7.59 -39.594 6.594 1 98.69 254 PRO A N 1
ATOM 1984 C CA . PRO A 1 254 ? -6.375 -40.344 6.957 1 98.69 254 PRO A CA 1
ATOM 1985 C C . PRO A 1 254 ? -5.402 -40.5 5.789 1 98.69 254 PRO A C 1
ATOM 1987 O O . PRO A 1 254 ? -4.184 -40.438 5.984 1 98.69 254 PRO A O 1
ATOM 1990 N N . VAL A 1 255 ? -5.871 -40.688 4.582 1 98.88 255 VAL A N 1
ATOM 1991 C CA . VAL A 1 255 ? -5.031 -40.875 3.406 1 98.88 255 VAL A CA 1
ATOM 1992 C C . VAL A 1 255 ? -4.344 -39.594 3.029 1 98.88 255 VAL A C 1
ATOM 1994 O O . VAL A 1 255 ? -3.178 -39.594 2.621 1 98.88 255 VAL A O 1
ATOM 1997 N N . LEU A 1 256 ? -5.074 -38.469 3.16 1 98.94 256 LEU A N 1
ATOM 1998 C CA . LEU A 1 256 ? -4.492 -37.156 2.885 1 98.94 256 LEU A CA 1
ATOM 1999 C C . LEU A 1 256 ? -3.365 -36.844 3.863 1 98.94 256 LEU A C 1
ATOM 2001 O O . LEU A 1 256 ? -2.344 -36.281 3.48 1 98.94 256 LEU A O 1
ATOM 2005 N N . LYS A 1 257 ? -3.547 -37.156 5.145 1 98.81 257 LYS A N 1
ATOM 2006 C CA . LYS A 1 257 ? -2.48 -37.031 6.129 1 98.81 257 LYS A CA 1
ATOM 2007 C C . LYS A 1 257 ? -1.253 -37.844 5.742 1 98.81 257 LYS A C 1
ATOM 2009 O O . LYS A 1 257 ? -0.119 -37.375 5.91 1 98.81 257 LYS A O 1
ATOM 2014 N N . LYS A 1 258 ? -1.507 -39 5.215 1 98.69 258 LYS A N 1
ATOM 2015 C CA . LYS A 1 258 ? -0.42 -39.875 4.781 1 98.69 258 LYS A CA 1
ATOM 2016 C C . LYS A 1 258 ? 0.379 -39.25 3.646 1 98.69 258 LYS A C 1
ATOM 2018 O O . LYS A 1 258 ? 1.609 -39.312 3.633 1 98.69 258 LYS A O 1
ATOM 2023 N N . GLU A 1 259 ? -0.266 -38.688 2.684 1 98.69 259 GLU A N 1
ATOM 2024 C CA . GLU A 1 259 ? 0.459 -38.031 1.604 1 98.69 259 GLU A CA 1
ATOM 2025 C C . GLU A 1 259 ? 1.263 -36.844 2.129 1 98.69 259 GLU A C 1
ATOM 2027 O O . GLU A 1 259 ? 2.41 -36.625 1.727 1 98.69 259 GLU A O 1
ATOM 2032 N N . TRP A 1 260 ? 0.594 -36.062 2.984 1 98.69 260 TRP A N 1
ATOM 2033 C CA . TRP A 1 260 ? 1.301 -34.938 3.594 1 98.69 260 TRP A CA 1
ATOM 2034 C C . TRP A 1 260 ? 2.553 -35.406 4.324 1 98.69 260 TRP A C 1
ATOM 2036 O O . TRP A 1 260 ? 3.617 -34.812 4.207 1 98.69 260 TRP A O 1
ATOM 2046 N N . GLU A 1 261 ? 2.447 -36.469 5.035 1 98.38 261 GLU A N 1
ATOM 2047 C CA . GLU A 1 261 ? 3.574 -37.031 5.766 1 98.38 261 GLU A CA 1
ATOM 2048 C C . GLU A 1 261 ? 4.676 -37.5 4.809 1 98.38 261 GLU A C 1
ATOM 2050 O O . GLU A 1 261 ? 5.863 -37.344 5.113 1 98.38 261 GLU A O 1
ATOM 2055 N N . TRP A 1 262 ? 4.285 -38 3.725 1 98 262 TRP A N 1
ATOM 2056 C CA . TRP A 1 262 ? 5.281 -38.406 2.736 1 98 262 TRP A CA 1
ATOM 2057 C C . TRP A 1 262 ? 6.121 -37.219 2.299 1 98 262 TRP A C 1
ATOM 2059 O O . TRP A 1 262 ? 7.348 -37.312 2.238 1 98 262 TRP A O 1
ATOM 2069 N N . TRP A 1 263 ? 5.492 -36.094 1.975 1 98.19 263 TRP A N 1
ATOM 2070 C CA . TRP A 1 263 ? 6.188 -34.906 1.541 1 98.19 263 TRP A CA 1
ATOM 2071 C C . TRP A 1 263 ? 7.09 -34.375 2.648 1 98.19 263 TRP A C 1
ATOM 2073 O O . TRP A 1 263 ? 8.219 -33.938 2.389 1 98.19 263 TRP A O 1
ATOM 2083 N N . THR A 1 264 ? 6.668 -34.375 3.859 1 97.19 264 THR A N 1
ATOM 2084 C CA . THR A 1 264 ? 7.441 -33.812 4.961 1 97.19 264 THR A CA 1
ATOM 2085 C C . THR A 1 264 ? 8.602 -34.719 5.336 1 97.19 264 THR A C 1
ATOM 2087 O O . THR A 1 264 ? 9.641 -34.25 5.812 1 97.19 264 THR A O 1
ATOM 2090 N N . THR A 1 265 ? 8.414 -35.969 5.051 1 97.12 265 THR A N 1
ATOM 2091 C CA . THR A 1 265 ? 9.469 -36.906 5.359 1 97.12 265 THR A CA 1
ATOM 2092 C C . THR A 1 265 ? 10.523 -36.938 4.262 1 97.12 265 THR A C 1
ATOM 2094 O O . THR A 1 265 ? 11.719 -37 4.547 1 97.12 265 THR A O 1
ATOM 2097 N N . ASN A 1 266 ? 10.117 -36.812 3.045 1 96.75 266 ASN A N 1
ATOM 2098 C CA . ASN A 1 266 ? 11.016 -37.125 1.936 1 96.75 266 ASN A CA 1
ATOM 2099 C C . ASN A 1 266 ? 11.539 -35.844 1.263 1 96.75 266 ASN A C 1
ATOM 2101 O O . ASN A 1 266 ? 12.508 -35.906 0.503 1 96.75 266 ASN A O 1
ATOM 2105 N N . ARG A 1 267 ? 10.945 -34.75 1.529 1 98.06 267 ARG A N 1
ATOM 2106 C CA . ARG A 1 267 ? 11.258 -33.562 0.716 1 98.06 267 ARG A CA 1
ATOM 2107 C C . ARG A 1 267 ? 11.633 -32.375 1.592 1 98.06 267 ARG A C 1
ATOM 2109 O O . ARG A 1 267 ? 11.727 -31.25 1.104 1 98.06 267 ARG A O 1
ATOM 2116 N N . THR A 1 268 ? 11.883 -32.5 2.893 1 98.31 268 THR A N 1
ATOM 2117 C CA . THR A 1 268 ? 12.078 -31.406 3.83 1 98.31 268 THR A CA 1
ATOM 2118 C C . THR A 1 268 ? 13.516 -30.891 3.764 1 98.31 268 THR A C 1
ATOM 2120 O O . THR A 1 268 ? 14.461 -31.688 3.641 1 98.31 268 THR A O 1
ATOM 2123 N N . VAL A 1 269 ? 13.664 -29.609 3.811 1 98.06 269 VAL A N 1
ATOM 2124 C CA . VAL A 1 269 ? 14.945 -28.922 4.008 1 98.06 269 VAL A CA 1
ATOM 2125 C C . VAL A 1 269 ? 14.82 -27.922 5.148 1 98.06 269 VAL A C 1
ATOM 2127 O O . VAL A 1 269 ? 13.734 -27.391 5.402 1 98.06 269 VAL A O 1
ATOM 2130 N N . GLU A 1 270 ? 15.93 -27.734 5.852 1 97.44 270 GLU A N 1
ATOM 2131 C CA . GLU A 1 270 ? 16 -26.734 6.91 1 97.44 270 GLU A CA 1
ATOM 2132 C C . GLU A 1 270 ? 16.828 -25.531 6.48 1 97.44 270 GLU A C 1
ATOM 2134 O O . GLU A 1 270 ? 17.906 -25.688 5.883 1 97.44 270 GLU A O 1
ATOM 2139 N N . VAL A 1 271 ? 16.297 -24.344 6.691 1 97.25 271 VAL A N 1
ATOM 2140 C CA . VAL A 1 271 ? 16.984 -23.094 6.391 1 97.25 271 VAL A CA 1
ATOM 2141 C C . VAL A 1 271 ? 17.078 -22.234 7.652 1 97.25 271 VAL A C 1
ATOM 2143 O O . VAL A 1 271 ? 16.062 -21.969 8.297 1 97.25 271 VAL A O 1
ATOM 2146 N N . THR A 1 272 ? 18.266 -21.812 8.031 1 95.25 272 THR A N 1
ATOM 2147 C CA . THR A 1 272 ? 18.453 -20.938 9.18 1 95.25 272 THR A CA 1
ATOM 2148 C C . THR A 1 272 ? 18.656 -19.484 8.734 1 95.25 272 THR A C 1
ATOM 2150 O O . THR A 1 272 ? 19.516 -19.219 7.898 1 95.25 272 THR A O 1
ATOM 2153 N N . ALA A 1 273 ? 17.828 -18.609 9.211 1 92.75 273 ALA A N 1
ATOM 2154 C CA . ALA A 1 273 ? 17.906 -17.188 8.945 1 92.75 273 ALA A CA 1
ATOM 2155 C C . ALA A 1 273 ? 17.562 -16.375 10.188 1 92.75 273 ALA A C 1
ATOM 2157 O O . ALA A 1 273 ? 16.578 -16.656 10.875 1 92.75 273 ALA A O 1
ATOM 2158 N N . ASP A 1 274 ? 18.328 -15.312 10.469 1 90.06 274 ASP A N 1
ATOM 2159 C CA . ASP A 1 274 ? 18.125 -14.398 11.586 1 90.06 274 ASP A CA 1
ATOM 2160 C C . ASP A 1 274 ? 17.953 -15.156 12.898 1 90.06 274 ASP A C 1
ATOM 2162 O O . ASP A 1 274 ? 17.031 -14.875 13.664 1 90.06 274 ASP A O 1
ATOM 2166 N N . GLY A 1 275 ? 18.688 -16.203 13.102 1 93 275 GLY A N 1
ATOM 2167 C CA . GLY A 1 275 ? 18.75 -16.922 14.359 1 93 275 GLY A CA 1
ATOM 2168 C C . GLY A 1 275 ? 17.625 -17.938 14.516 1 93 275 GLY A C 1
ATOM 2169 O O . GLY A 1 275 ? 17.5 -18.578 15.562 1 93 275 GLY A O 1
ATOM 2170 N N . LYS A 1 276 ? 16.812 -18.078 13.609 1 95.56 276 LYS A N 1
ATOM 2171 C CA . LYS A 1 276 ? 15.711 -19.031 13.648 1 95.56 276 LYS A CA 1
ATOM 2172 C C . LYS A 1 276 ? 15.789 -20.031 12.492 1 95.56 276 LYS A C 1
ATOM 2174 O O . LYS A 1 276 ? 16.203 -19.656 11.391 1 95.56 276 LYS A O 1
ATOM 2179 N N . THR A 1 277 ? 15.414 -21.281 12.734 1 97.31 277 THR A N 1
ATOM 2180 C CA . THR A 1 277 ? 15.422 -22.328 11.711 1 97.31 277 THR A CA 1
ATOM 2181 C C . THR A 1 277 ? 14.008 -22.594 11.211 1 97.31 277 THR A C 1
ATOM 2183 O O . THR A 1 277 ? 13.078 -22.766 12.008 1 97.31 277 THR A O 1
ATOM 2186 N N . TYR A 1 278 ? 13.898 -22.609 9.922 1 97.75 278 TYR A N 1
ATOM 2187 C CA . TYR A 1 278 ? 12.625 -22.844 9.266 1 97.75 278 TYR A CA 1
ATOM 2188 C C . TYR A 1 278 ? 12.664 -24.141 8.461 1 97.75 278 TYR A C 1
ATOM 2190 O O . TYR A 1 278 ? 13.688 -24.484 7.867 1 97.75 278 TYR A O 1
ATOM 2198 N N . SER A 1 279 ? 11.562 -24.891 8.461 1 97.88 279 SER A N 1
ATOM 2199 C CA . SER A 1 279 ? 11.422 -26.109 7.68 1 97.88 279 SER A CA 1
ATOM 2200 C C . SER A 1 279 ? 10.484 -25.906 6.496 1 97.88 279 SER A C 1
ATOM 2202 O O . SER A 1 279 ? 9.328 -25.516 6.676 1 97.88 279 SER A O 1
ATOM 2204 N N . LEU A 1 280 ? 10.953 -26.172 5.293 1 98.75 280 LEU A N 1
ATOM 2205 C CA . LEU A 1 280 ? 10.172 -26.109 4.062 1 98.75 280 LEU A CA 1
ATOM 2206 C C . LEU A 1 280 ? 10.477 -27.312 3.164 1 98.75 280 LEU A C 1
ATOM 2208 O O . LEU A 1 280 ? 11.344 -28.125 3.482 1 98.75 280 LEU A O 1
ATOM 2212 N N . GLN A 1 281 ? 9.688 -27.469 2.125 1 98.81 281 GLN A N 1
ATOM 2213 C CA . GLN A 1 281 ? 9.844 -28.609 1.237 1 98.81 281 GLN A CA 1
ATOM 2214 C C . GLN A 1 281 ? 10.32 -28.188 -0.145 1 98.81 281 GLN A C 1
ATOM 2216 O O . GLN A 1 281 ? 10.062 -27.047 -0.571 1 98.81 281 GLN A O 1
ATOM 2221 N N . ARG A 1 282 ? 11.023 -29.062 -0.811 1 98.62 282 ARG A N 1
ATOM 2222 C CA . ARG A 1 282 ? 11.508 -28.891 -2.176 1 98.62 282 ARG A CA 1
ATOM 2223 C C . ARG A 1 282 ? 11.188 -30.125 -3.025 1 98.62 282 ARG A C 1
ATOM 2225 O O . ARG A 1 282 ? 10.766 -31.156 -2.502 1 98.62 282 ARG A O 1
ATOM 2232 N N . TYR A 1 283 ? 11.219 -29.953 -4.316 1 98.56 283 TYR A N 1
ATOM 2233 C CA . TYR A 1 283 ? 11.195 -31.109 -5.195 1 98.56 283 TYR A CA 1
ATOM 2234 C C . TYR A 1 283 ? 12.539 -31.844 -5.168 1 98.56 283 TYR A C 1
ATOM 2236 O O . TYR A 1 283 ? 13.594 -31.203 -5.273 1 98.56 283 TYR A O 1
ATOM 2244 N N . HIS A 1 284 ? 12.469 -33.156 -5.051 1 97.88 284 HIS A N 1
ATOM 2245 C CA . HIS A 1 284 ? 13.695 -33.938 -4.895 1 97.88 284 HIS A CA 1
ATOM 2246 C C . HIS A 1 284 ? 13.453 -35.406 -5.242 1 97.88 284 HIS A C 1
ATOM 2248 O O . HIS A 1 284 ? 12.836 -36.156 -4.469 1 97.88 284 HIS A O 1
ATOM 2254 N N . VAL A 1 285 ? 13.945 -35.812 -6.391 1 96.94 285 VAL A N 1
ATOM 2255 C CA . VAL A 1 285 ? 13.859 -37.188 -6.852 1 96.94 285 VAL A CA 1
ATOM 2256 C C . VAL A 1 285 ? 15.227 -37.844 -6.734 1 96.94 285 VAL A C 1
ATOM 2258 O O . VAL A 1 285 ? 16.25 -37.25 -7.035 1 96.94 285 VAL A O 1
ATOM 2261 N N . ASP A 1 286 ? 15.289 -39.125 -6.359 1 94.75 286 ASP A N 1
ATOM 2262 C CA . ASP A 1 286 ? 16.547 -39.844 -6.117 1 94.75 286 ASP A CA 1
ATOM 2263 C C . ASP A 1 286 ? 17.031 -40.531 -7.387 1 94.75 286 ASP A C 1
ATOM 2265 O O . ASP A 1 286 ? 18.219 -40.906 -7.488 1 94.75 286 ASP A O 1
ATOM 2269 N N . ASN A 1 287 ? 16.156 -40.75 -8.352 1 94.94 287 ASN A N 1
ATOM 2270 C CA . ASN A 1 287 ? 16.516 -41.375 -9.617 1 94.94 287 ASN A CA 1
ATOM 2271 C C . ASN A 1 287 ? 17.766 -40.75 -10.219 1 94.94 287 ASN A C 1
ATOM 2273 O O . ASN A 1 287 ? 17.875 -39.531 -10.328 1 94.94 287 ASN A O 1
ATOM 2277 N N . ASN A 1 288 ? 18.766 -41.562 -10.57 1 96.5 288 ASN A N 1
ATOM 2278 C CA . ASN A 1 288 ? 19.984 -41.031 -11.156 1 96.5 288 ASN A CA 1
ATOM 2279 C C . ASN A 1 288 ? 20.219 -41.594 -12.555 1 96.5 288 ASN A C 1
ATOM 2281 O O . ASN A 1 288 ? 21.375 -41.719 -13 1 96.5 288 ASN A O 1
ATOM 2285 N N . GLN A 1 289 ? 19.188 -42.062 -13.211 1 96 289 GLN A N 1
ATOM 2286 C CA . GLN A 1 289 ? 19.172 -42.562 -14.578 1 96 289 GLN A CA 1
ATOM 2287 C C . GLN A 1 289 ? 18.281 -41.719 -15.469 1 96 289 GLN A C 1
ATOM 2289 O O . GLN A 1 289 ? 17.469 -40.938 -14.977 1 96 289 GLN A O 1
ATOM 2294 N N . PRO A 1 290 ? 18.562 -41.781 -16.828 1 97 290 PRO A N 1
ATOM 2295 C CA . PRO A 1 290 ? 17.609 -41.094 -17.688 1 97 290 PRO A CA 1
ATOM 2296 C C . PRO A 1 290 ? 16.156 -41.469 -17.406 1 97 290 PRO A C 1
ATOM 2298 O O . PRO A 1 290 ? 15.859 -42.656 -17.156 1 97 290 PRO A O 1
ATOM 2301 N N . ARG A 1 291 ? 15.219 -40.5 -17.375 1 95.69 291 ARG A N 1
ATOM 2302 C CA . ARG A 1 291 ? 13.805 -40.844 -17.234 1 95.69 291 ARG A CA 1
ATOM 2303 C C . ARG A 1 291 ? 13.336 -41.75 -18.359 1 95.69 291 ARG A C 1
ATOM 2305 O O . ARG A 1 291 ? 13.531 -41.438 -19.547 1 95.69 291 ARG A O 1
ATOM 2312 N N . PRO A 1 292 ? 12.656 -42.781 -18.062 1 96.56 292 PRO A N 1
ATOM 2313 C CA . PRO A 1 292 ? 12.242 -43.719 -19.094 1 96.56 292 PRO A CA 1
ATOM 2314 C C . PRO A 1 292 ? 11.344 -43.094 -20.156 1 96.56 292 PRO A C 1
ATOM 2316 O O . PRO A 1 292 ? 11.469 -43.406 -21.344 1 96.56 292 PRO A O 1
ATOM 2319 N N . GLU A 1 293 ? 10.469 -42.281 -19.828 1 94.31 293 GLU A N 1
ATOM 2320 C CA . GLU A 1 293 ? 9.539 -41.656 -20.766 1 94.31 293 GLU A CA 1
ATOM 2321 C C . GLU A 1 293 ? 10.234 -40.594 -21.609 1 94.31 293 GLU A C 1
ATOM 2323 O O . GLU A 1 293 ? 9.672 -40.094 -22.594 1 94.31 293 GLU A O 1
ATOM 2328 N N . SER A 1 294 ? 11.359 -40.188 -21.188 1 95.25 294 SER A N 1
ATOM 2329 C CA . SER A 1 294 ? 12.234 -39.281 -21.906 1 95.25 294 SER A CA 1
ATOM 2330 C C . SER A 1 294 ? 13.672 -39.781 -21.906 1 95.25 294 SER A C 1
ATOM 2332 O O . SER A 1 294 ? 14.609 -38.969 -21.719 1 95.25 294 SER A O 1
ATOM 2334 N N . TYR A 1 295 ? 13.828 -41 -22.172 1 96.38 295 TYR A N 1
ATOM 2335 C CA . TYR A 1 295 ? 15.117 -41.656 -21.984 1 96.38 295 TYR A CA 1
ATOM 2336 C C . TYR A 1 295 ? 16.172 -41.094 -22.938 1 96.38 295 TYR A C 1
ATOM 2338 O O . TYR A 1 295 ? 17.25 -40.688 -22.5 1 96.38 295 TYR A O 1
ATOM 2346 N N . ARG A 1 296 ? 15.883 -41.125 -24.203 1 95.12 296 ARG A N 1
ATOM 2347 C CA . ARG A 1 296 ? 16.828 -40.656 -25.203 1 95.12 296 ARG A CA 1
ATOM 2348 C C . ARG A 1 296 ? 17.172 -39.188 -25 1 95.12 296 ARG A C 1
ATOM 2350 O O . ARG A 1 296 ? 18.328 -38.781 -25.078 1 95.12 296 ARG A O 1
ATOM 2357 N N . GLU A 1 297 ? 16.172 -38.375 -24.734 1 92.5 297 GLU A N 1
ATOM 2358 C CA . GLU A 1 297 ? 16.344 -36.938 -24.516 1 92.5 297 GLU A CA 1
ATOM 2359 C C . GLU A 1 297 ? 17.266 -36.688 -23.344 1 92.5 297 GLU A C 1
ATOM 2361 O O . GLU A 1 297 ? 18.172 -35.844 -23.438 1 92.5 297 GLU A O 1
ATOM 2366 N N . ASP A 1 298 ? 17.031 -37.406 -22.25 1 96.31 298 ASP A N 1
ATOM 2367 C CA . ASP A 1 298 ? 17.875 -37.281 -21.062 1 96.31 298 ASP A CA 1
ATOM 2368 C C . ASP A 1 298 ? 19.297 -37.719 -21.344 1 96.31 298 ASP A C 1
ATOM 2370 O O . ASP A 1 298 ? 20.266 -37.062 -20.938 1 96.31 298 ASP A O 1
ATOM 2374 N N . TYR A 1 299 ? 19.375 -38.812 -22.031 1 96.19 299 TYR A N 1
ATOM 2375 C CA . TYR A 1 299 ? 20.688 -39.375 -22.328 1 96.19 299 TYR A CA 1
ATOM 2376 C C . TYR A 1 299 ? 21.516 -38.438 -23.203 1 96.19 299 TYR A C 1
ATOM 2378 O O . TYR A 1 299 ? 22.688 -38.188 -22.922 1 96.19 299 TYR A O 1
ATOM 2386 N N . ILE A 1 300 ? 20.891 -37.938 -24.188 1 93.62 300 ILE A N 1
ATOM 2387 C CA . ILE A 1 300 ? 21.547 -37 -25.078 1 93.62 300 ILE A CA 1
ATOM 2388 C C . ILE A 1 300 ? 21.984 -35.75 -24.312 1 93.62 300 ILE A C 1
ATOM 2390 O O . ILE A 1 300 ? 23.109 -35.281 -24.484 1 93.62 300 ILE A O 1
ATOM 2394 N N . THR A 1 301 ? 21.141 -35.25 -23.484 1 94.69 301 THR A N 1
ATOM 2395 C CA . THR A 1 301 ? 21.453 -34.062 -22.688 1 94.69 301 THR A CA 1
ATOM 2396 C C . THR A 1 301 ? 22.703 -34.281 -21.828 1 94.69 301 THR A C 1
ATOM 2398 O O . THR A 1 301 ? 23.547 -33.406 -21.703 1 94.69 301 THR A O 1
ATOM 2401 N N . ALA A 1 302 ? 22.844 -35.438 -21.328 1 96.44 302 ALA A N 1
ATOM 2402 C CA . ALA A 1 302 ? 23.922 -35.719 -20.391 1 96.44 302 ALA A CA 1
ATOM 2403 C C . ALA A 1 302 ? 25.188 -36.125 -21.125 1 96.44 302 ALA A C 1
ATOM 2405 O O . ALA A 1 302 ? 26.312 -35.875 -20.656 1 96.44 302 ALA A O 1
ATOM 2406 N N . ASN A 1 303 ? 25.094 -36.75 -22.344 1 95.31 303 ASN A N 1
ATOM 2407 C CA . ASN A 1 303 ? 26.234 -37.469 -22.875 1 95.31 303 ASN A CA 1
ATOM 2408 C C . ASN A 1 303 ? 26.719 -36.875 -24.203 1 95.31 303 ASN A C 1
ATOM 2410 O O . ASN A 1 303 ? 27.844 -37.156 -24.641 1 95.31 303 ASN A O 1
ATOM 2414 N N . ASN A 1 304 ? 25.906 -36.125 -24.844 1 93.25 304 ASN A N 1
ATOM 2415 C CA . ASN A 1 304 ? 26.312 -35.594 -26.125 1 93.25 304 ASN A CA 1
ATOM 2416 C C . ASN A 1 304 ? 27.547 -34.719 -26 1 93.25 304 ASN A C 1
ATOM 2418 O O . ASN A 1 304 ? 27.688 -33.969 -25.031 1 93.25 304 ASN A O 1
ATOM 2422 N N . ASN A 1 305 ? 28.297 -34.75 -27.078 1 93.94 305 ASN A N 1
ATOM 2423 C CA . ASN A 1 305 ? 29.5 -33.906 -27.109 1 93.94 305 ASN A CA 1
ATOM 2424 C C . ASN A 1 305 ? 29.266 -32.594 -27.828 1 93.94 305 ASN A C 1
ATOM 2426 O O . ASN A 1 305 ? 30.141 -31.734 -27.875 1 93.94 305 ASN A O 1
ATOM 2430 N N . SER A 1 306 ? 28.125 -32.5 -28.391 1 93.44 306 SER A N 1
ATOM 2431 C CA . SER A 1 306 ? 27.75 -31.297 -29.109 1 93.44 306 SER A CA 1
ATOM 2432 C C . SER A 1 306 ? 26.312 -30.891 -28.797 1 93.44 306 SER A C 1
ATOM 2434 O O . SER A 1 306 ? 25.453 -31.75 -28.609 1 93.44 306 SER A O 1
ATOM 2436 N N . TYR A 1 307 ? 26.141 -29.594 -28.734 1 92.25 307 TYR A N 1
ATOM 2437 C CA . TYR A 1 307 ? 24.812 -29.016 -28.609 1 92.25 307 TYR A CA 1
ATOM 2438 C C . TYR A 1 307 ? 24.344 -28.406 -29.922 1 92.25 307 TYR A C 1
ATOM 2440 O O . TYR A 1 307 ? 25.031 -27.547 -30.484 1 92.25 307 TYR A O 1
ATOM 2448 N N . TYR A 1 308 ? 23.234 -28.828 -30.375 1 90.56 308 TYR A N 1
ATOM 2449 C CA . TYR A 1 308 ? 22.672 -28.359 -31.641 1 90.56 308 TYR A CA 1
ATOM 2450 C C . TYR A 1 308 ? 21.625 -27.266 -31.406 1 90.56 308 TYR A C 1
ATOM 2452 O O . TYR A 1 308 ? 20.484 -27.562 -31.062 1 90.56 308 TYR A O 1
ATOM 2460 N N . ALA A 1 309 ? 21.969 -26.062 -31.641 1 89.06 309 ALA A N 1
ATOM 2461 C CA . ALA A 1 309 ? 21.078 -24.922 -31.438 1 89.06 309 ALA A CA 1
ATOM 2462 C C . ALA A 1 309 ? 20.047 -24.812 -32.531 1 89.06 309 ALA A C 1
ATOM 2464 O O . ALA A 1 309 ? 20.266 -25.297 -33.656 1 89.06 309 ALA A O 1
ATOM 2465 N N . THR A 1 310 ? 18.938 -24.203 -32.219 1 84.44 310 THR A N 1
ATOM 2466 C CA . THR A 1 310 ? 17.875 -23.984 -33.219 1 84.44 310 THR A CA 1
ATOM 2467 C C . THR A 1 310 ? 18.375 -23.094 -34.344 1 84.44 310 THR A C 1
ATOM 2469 O O . THR A 1 310 ? 17.875 -23.156 -35.469 1 84.44 310 THR A O 1
ATOM 2472 N N . SER A 1 311 ? 19.359 -22.281 -34.031 1 85.06 311 SER A N 1
ATOM 2473 C CA . SER A 1 311 ? 19.953 -21.391 -35.031 1 85.06 311 SER A CA 1
ATOM 2474 C C . SER A 1 311 ? 20.734 -22.188 -36.062 1 85.06 311 SER A C 1
ATOM 2476 O O . SER A 1 311 ? 21.094 -21.641 -37.125 1 85.06 311 SER A O 1
ATOM 2478 N N . GLY A 1 312 ? 20.984 -23.391 -35.781 1 87.94 312 GLY A N 1
ATOM 2479 C CA . GLY A 1 312 ? 21.797 -24.203 -36.656 1 87.94 312 GLY A CA 1
ATOM 2480 C C . GLY A 1 312 ? 23.25 -24.281 -36.25 1 87.94 312 GLY A C 1
ATOM 2481 O O . GLY A 1 312 ? 24 -25.141 -36.75 1 87.94 312 GLY A O 1
ATOM 2482 N N . ILE A 1 313 ? 23.578 -23.516 -35.281 1 93.19 313 ILE A N 1
ATOM 2483 C CA . ILE A 1 313 ? 24.953 -23.516 -34.812 1 93.19 313 ILE A CA 1
ATOM 2484 C C . ILE A 1 313 ? 25.156 -24.734 -33.906 1 93.19 313 ILE A C 1
ATOM 2486 O O . ILE A 1 313 ? 24.297 -25.062 -33.062 1 93.19 313 ILE A O 1
ATOM 2490 N N . ILE A 1 314 ? 26.281 -25.422 -34.062 1 93.75 314 ILE A N 1
ATOM 2491 C CA . ILE A 1 314 ? 26.656 -26.562 -33.219 1 93.75 314 ILE A CA 1
ATOM 2492 C C . ILE A 1 314 ? 27.719 -26.125 -32.219 1 93.75 314 ILE A C 1
ATOM 2494 O O . ILE A 1 314 ? 28.812 -25.688 -32.594 1 93.75 314 ILE A O 1
ATOM 2498 N N . TYR A 1 315 ? 27.406 -26.219 -30.969 1 93.69 315 TYR A N 1
ATOM 2499 C CA . TYR A 1 315 ? 28.328 -25.844 -29.906 1 93.69 315 TYR A CA 1
ATOM 2500 C C . TYR A 1 315 ? 29.016 -27.078 -29.328 1 93.69 315 TYR A C 1
ATOM 2502 O O . TYR A 1 315 ? 28.359 -28.031 -28.906 1 93.69 315 TYR A O 1
ATOM 2510 N N . PRO A 1 316 ? 30.344 -27.062 -29.281 1 93.5 316 PRO A N 1
ATOM 2511 C CA . PRO A 1 316 ? 31.031 -28.203 -28.703 1 93.5 316 PRO A CA 1
ATOM 2512 C C . PRO A 1 316 ? 30.922 -28.25 -27.172 1 93.5 316 PRO A C 1
ATOM 2514 O O . PRO A 1 316 ? 30.781 -27.203 -26.531 1 93.5 316 PRO A O 1
ATOM 2517 N N . GLU A 1 317 ? 30.938 -29.453 -26.703 1 92.69 317 GLU A N 1
ATOM 2518 C CA . GLU A 1 317 ? 31.031 -29.609 -25.25 1 92.69 317 GLU A CA 1
ATOM 2519 C C . GLU A 1 317 ? 32.312 -29.016 -24.703 1 92.69 317 GLU A C 1
ATOM 2521 O O . GLU A 1 317 ? 33.406 -29.312 -25.188 1 92.69 317 GLU A O 1
ATOM 2526 N N . THR A 1 318 ? 32.219 -28.125 -23.797 1 88.19 318 THR A N 1
ATOM 2527 C CA . THR A 1 318 ? 33.375 -27.484 -23.219 1 88.19 318 THR A CA 1
ATOM 2528 C C . THR A 1 318 ? 33.844 -28.219 -21.984 1 88.19 318 THR A C 1
ATOM 2530 O O . THR A 1 318 ? 35.062 -28.266 -21.688 1 88.19 318 THR A O 1
ATOM 2533 N N . THR A 1 319 ? 33 -28.812 -21.25 1 88.44 319 THR A N 1
ATOM 2534 C CA . THR A 1 319 ? 33.312 -29.562 -20.047 1 88.44 319 THR A CA 1
ATOM 2535 C C . THR A 1 319 ? 32.5 -30.859 -19.984 1 88.44 319 THR A C 1
ATOM 2537 O O . THR A 1 319 ? 31.328 -30.828 -19.625 1 88.44 319 THR A O 1
ATOM 2540 N N . PRO A 1 320 ? 33.219 -31.922 -20.297 1 90.81 320 PRO A N 1
ATOM 2541 C CA . PRO A 1 320 ? 32.5 -33.188 -20.188 1 90.81 320 PRO A CA 1
ATOM 2542 C C . PRO A 1 320 ? 32.062 -33.531 -18.75 1 90.81 320 PRO A C 1
ATOM 2544 O O . PRO A 1 320 ? 32.844 -33.25 -17.812 1 90.81 320 PRO A O 1
ATOM 2547 N N . LEU A 1 321 ? 30.891 -34.125 -18.641 1 95.94 321 LEU A N 1
ATOM 2548 C CA . LEU A 1 321 ? 30.391 -34.5 -17.328 1 95.94 321 LEU A CA 1
ATOM 2549 C C . LEU A 1 321 ? 30.922 -35.875 -16.922 1 95.94 321 LEU A C 1
ATOM 2551 O O . LEU A 1 321 ? 31.016 -36.781 -17.75 1 95.94 321 LEU A O 1
ATOM 2555 N N . ASN A 1 322 ? 31.422 -35.969 -15.703 1 95.88 322 ASN A N 1
ATOM 2556 C CA . ASN A 1 322 ? 31.75 -37.312 -15.188 1 95.88 322 ASN A CA 1
ATOM 2557 C C . ASN A 1 322 ? 30.516 -38.062 -14.711 1 95.88 322 ASN A C 1
ATOM 2559 O O . ASN A 1 322 ? 29.406 -37.531 -14.781 1 95.88 322 ASN A O 1
ATOM 2563 N N . ASP A 1 323 ? 30.656 -39.25 -14.258 1 94.88 323 ASP A N 1
ATOM 2564 C CA . ASP A 1 323 ? 29.516 -40.125 -13.938 1 94.88 323 ASP A CA 1
ATOM 2565 C C . ASP A 1 323 ? 28.703 -39.562 -12.789 1 94.88 323 ASP A C 1
ATOM 2567 O O . ASP A 1 323 ? 27.469 -39.656 -12.789 1 94.88 323 ASP A O 1
ATOM 2571 N N . THR A 1 324 ? 29.359 -39 -11.891 1 96.12 324 THR A N 1
ATOM 2572 C CA . THR A 1 324 ? 28.672 -38.406 -10.75 1 96.12 324 THR A CA 1
ATOM 2573 C C . THR A 1 324 ? 27.844 -37.219 -11.18 1 96.12 324 THR A C 1
ATOM 2575 O O . THR A 1 324 ? 26.719 -37.031 -10.719 1 96.12 324 THR A O 1
ATOM 2578 N N . GLN A 1 325 ? 28.391 -36.406 -12.023 1 96.62 325 GLN A N 1
ATOM 2579 C CA . GLN A 1 325 ? 27.719 -35.219 -12.531 1 96.62 325 GLN A CA 1
ATOM 2580 C C . GLN A 1 325 ? 26.531 -35.625 -13.406 1 96.62 325 GLN A C 1
ATOM 2582 O O . GLN A 1 325 ? 25.484 -34.938 -13.375 1 96.62 325 GLN A O 1
ATOM 2587 N N . LYS A 1 326 ? 26.719 -36.656 -14.18 1 97.56 326 LYS A N 1
ATOM 2588 C CA . LYS A 1 326 ? 25.594 -37.156 -14.984 1 97.56 326 LYS A CA 1
ATOM 2589 C C . LYS A 1 326 ? 24.453 -37.656 -14.102 1 97.56 326 LYS A C 1
ATOM 2591 O O . LYS A 1 326 ? 23.281 -37.375 -14.367 1 97.56 326 LYS A O 1
ATOM 2596 N N . ALA A 1 327 ? 24.828 -38.375 -13.062 1 97.25 327 ALA A N 1
ATOM 2597 C CA . ALA A 1 327 ? 23.828 -38.844 -12.117 1 97.25 327 ALA A CA 1
ATOM 2598 C C . ALA A 1 327 ? 23.062 -37.688 -11.477 1 97.25 327 ALA A C 1
ATOM 2600 O O . ALA A 1 327 ? 21.828 -37.75 -11.352 1 97.25 327 ALA A O 1
ATOM 2601 N N . LEU A 1 328 ? 23.797 -36.688 -11.086 1 97.44 328 LEU A N 1
ATOM 2602 C CA . LEU A 1 328 ? 23.188 -35.5 -10.492 1 97.44 328 LEU A CA 1
ATOM 2603 C C . LEU A 1 328 ? 22.266 -34.812 -11.492 1 97.44 328 LEU A C 1
ATOM 2605 O O . LEU A 1 328 ? 21.188 -34.312 -11.133 1 97.44 328 LEU A O 1
ATOM 2609 N N . LEU A 1 329 ? 22.703 -34.688 -12.695 1 97.94 329 LEU A N 1
ATOM 2610 C CA . LEU A 1 329 ? 21.891 -34.062 -13.742 1 97.94 329 LEU A CA 1
ATOM 2611 C C . LEU A 1 329 ? 20.594 -34.844 -13.953 1 97.94 329 LEU A C 1
ATOM 2613 O O . LEU A 1 329 ? 19.516 -34.25 -14.078 1 97.94 329 LEU A O 1
ATOM 2617 N N . TYR A 1 330 ? 20.672 -36.188 -14.008 1 97.94 330 TYR A N 1
ATOM 2618 C CA . TYR A 1 330 ? 19.469 -37 -14.172 1 97.94 330 TYR A CA 1
ATOM 2619 C C . TYR A 1 330 ? 18.5 -36.781 -13.023 1 97.94 330 TYR A C 1
ATOM 2621 O O . TYR A 1 330 ? 17.281 -36.719 -13.227 1 97.94 330 TYR A O 1
ATOM 2629 N N . ALA A 1 331 ? 19 -36.625 -11.812 1 97.88 331 ALA A N 1
ATOM 2630 C CA . ALA A 1 331 ? 18.156 -36.344 -10.656 1 97.88 331 ALA A CA 1
ATOM 2631 C C . ALA A 1 331 ? 17.469 -34.969 -10.812 1 97.88 331 ALA A C 1
ATOM 2633 O O . ALA A 1 331 ? 16.297 -34.844 -10.484 1 97.88 331 ALA A O 1
ATOM 2634 N N . ASN A 1 332 ? 18.219 -34 -11.25 1 98.06 332 ASN A N 1
ATOM 2635 C CA . ASN A 1 332 ? 17.656 -32.688 -11.492 1 98.06 332 ASN A CA 1
ATOM 2636 C C . ASN A 1 332 ? 16.578 -32.719 -12.578 1 98.06 332 ASN A C 1
ATOM 2638 O O . ASN A 1 332 ? 15.547 -32.062 -12.461 1 98.06 332 ASN A O 1
ATOM 2642 N N . LEU A 1 333 ? 16.859 -33.469 -13.633 1 97.81 333 LEU A N 1
ATOM 2643 C CA . LEU A 1 333 ? 15.875 -33.625 -14.703 1 97.81 333 LEU A CA 1
ATOM 2644 C C . LEU A 1 333 ? 14.586 -34.25 -14.18 1 97.81 333 LEU A C 1
ATOM 2646 O O . LEU A 1 333 ? 13.492 -33.75 -14.453 1 97.81 333 LEU A O 1
ATOM 2650 N N . ALA A 1 334 ? 14.742 -35.25 -13.406 1 97.5 334 ALA A N 1
ATOM 2651 C CA . ALA A 1 334 ? 13.578 -35.938 -12.844 1 97.5 334 ALA A CA 1
ATOM 2652 C C . ALA A 1 334 ? 12.844 -35.031 -11.852 1 97.5 334 ALA A C 1
ATOM 2654 O O . ALA A 1 334 ? 11.617 -35.031 -11.797 1 97.5 334 ALA A O 1
ATOM 2655 N N . SER A 1 335 ? 13.57 -34.281 -11.055 1 98.06 335 SER A N 1
ATOM 2656 C CA . SER A 1 335 ? 12.961 -33.344 -10.086 1 98.06 335 SER A CA 1
ATOM 2657 C C . SER A 1 335 ? 12.227 -32.219 -10.781 1 98.06 335 SER A C 1
ATOM 2659 O O . SER A 1 335 ? 11.211 -31.734 -10.289 1 98.06 335 SER A O 1
ATOM 2661 N N . GLY A 1 336 ? 12.812 -31.781 -11.875 1 97.44 336 GLY A N 1
ATOM 2662 C CA . GLY A 1 336 ? 12.086 -30.812 -12.68 1 97.44 336 GLY A CA 1
ATOM 2663 C C . GLY A 1 336 ? 10.727 -31.297 -13.125 1 97.44 336 GLY A C 1
ATOM 2664 O O . GLY A 1 336 ? 9.75 -30.547 -13.125 1 97.44 336 GLY A O 1
ATOM 2665 N N . ALA A 1 337 ? 10.648 -32.562 -13.484 1 96.44 337 ALA A N 1
ATOM 2666 C CA . ALA A 1 337 ? 9.383 -33.188 -13.875 1 96.44 337 ALA A CA 1
ATOM 2667 C C . ALA A 1 337 ? 8.43 -33.281 -12.68 1 96.44 337 ALA A C 1
ATOM 2669 O O . ALA A 1 337 ? 7.223 -33.062 -12.828 1 96.44 337 ALA A O 1
ATOM 2670 N N . GLU A 1 338 ? 8.977 -33.531 -11.492 1 97.81 338 GLU A N 1
ATOM 2671 C CA . GLU A 1 338 ? 8.148 -33.562 -10.289 1 97.81 338 GLU A CA 1
ATOM 2672 C C . GLU A 1 338 ? 7.488 -32.188 -10.047 1 97.81 338 GLU A C 1
ATOM 2674 O O . GLU A 1 338 ? 6.359 -32.125 -9.555 1 97.81 338 GLU A O 1
ATOM 2679 N N . SER A 1 339 ? 8.164 -31.188 -10.438 1 97.69 339 SER A N 1
ATOM 2680 C CA . SER A 1 339 ? 7.688 -29.828 -10.172 1 97.69 339 SER A CA 1
ATOM 2681 C C . SER A 1 339 ? 6.535 -29.453 -11.094 1 97.69 339 SER A C 1
ATOM 2683 O O . SER A 1 339 ? 5.801 -28.5 -10.836 1 97.69 339 SER A O 1
ATOM 2685 N N . GLY A 1 340 ? 6.418 -30.141 -12.141 1 95.38 340 GLY A N 1
ATOM 2686 C CA . GLY A 1 340 ? 5.457 -29.766 -13.164 1 95.38 340 GLY A CA 1
ATOM 2687 C C . GLY A 1 340 ? 5.934 -28.625 -14.039 1 95.38 340 GLY A C 1
ATOM 2688 O O . GLY A 1 340 ? 5.277 -28.281 -15.023 1 95.38 340 GLY A O 1
ATOM 2689 N N . TRP A 1 341 ? 7.098 -28.062 -13.805 1 96.25 341 TRP A N 1
ATOM 2690 C CA . TRP A 1 341 ? 7.672 -26.953 -14.578 1 96.25 341 TRP A CA 1
ATOM 2691 C C . TRP A 1 341 ? 8.867 -27.438 -15.391 1 96.25 341 TRP A C 1
ATOM 2693 O O . TRP A 1 341 ? 9.914 -26.781 -15.398 1 96.25 341 TRP A O 1
ATOM 2703 N N . ASP A 1 342 ? 8.828 -28.531 -16.156 1 93.38 342 ASP A N 1
ATOM 2704 C CA . ASP A 1 342 ? 9.922 -29.141 -16.906 1 93.38 342 ASP A CA 1
ATOM 2705 C C . ASP A 1 342 ? 9.914 -28.688 -18.375 1 93.38 342 ASP A C 1
ATOM 2707 O O . ASP A 1 342 ? 9.203 -29.25 -19.203 1 93.38 342 ASP A O 1
ATOM 2711 N N . TYR A 1 343 ? 10.688 -27.688 -18.734 1 93.44 343 TYR A N 1
ATOM 2712 C CA . TYR A 1 343 ? 11.508 -27.016 -17.734 1 93.44 343 TYR A CA 1
ATOM 2713 C C . TYR A 1 343 ? 11.312 -25.5 -17.797 1 93.44 343 TYR A C 1
ATOM 2715 O O . TYR A 1 343 ? 10.531 -25.016 -18.625 1 93.44 343 TYR A O 1
ATOM 2723 N N . SER A 1 344 ? 11.867 -24.781 -16.859 1 95.75 344 SER A N 1
ATOM 2724 C CA . SER A 1 344 ? 11.758 -23.344 -16.703 1 95.75 344 SER A CA 1
ATOM 2725 C C . SER A 1 344 ? 13.078 -22.734 -16.234 1 95.75 344 SER A C 1
ATOM 2727 O O . SER A 1 344 ? 13.922 -23.438 -15.664 1 95.75 344 SER A O 1
ATOM 2729 N N . SER A 1 345 ? 13.25 -21.453 -16.562 1 96.12 345 SER A N 1
ATOM 2730 C CA . SER A 1 345 ? 14.406 -20.703 -16.062 1 96.12 345 SER A CA 1
ATOM 2731 C C . SER A 1 345 ? 14.453 -20.703 -14.539 1 96.12 345 SER A C 1
ATOM 2733 O O . SER A 1 345 ? 15.516 -20.5 -13.945 1 96.12 345 SER A O 1
ATOM 2735 N N . ARG A 1 346 ? 13.406 -21.016 -13.852 1 96.69 346 ARG A N 1
ATOM 2736 C CA . ARG A 1 346 ? 13.328 -21.109 -12.398 1 96.69 346 ARG A CA 1
ATOM 2737 C C . ARG A 1 346 ? 14.375 -22.078 -11.852 1 96.69 346 ARG A C 1
ATOM 2739 O O . ARG A 1 346 ? 14.836 -21.922 -10.719 1 96.69 346 ARG A O 1
ATOM 2746 N N . TRP A 1 347 ? 14.75 -23.047 -12.758 1 97.69 347 TRP A N 1
ATOM 2747 C CA . TRP A 1 347 ? 15.547 -24.156 -12.258 1 97.69 347 TRP A CA 1
ATOM 2748 C C . TRP A 1 347 ? 16.984 -24.062 -12.75 1 97.69 347 TRP A C 1
ATOM 2750 O O . TRP A 1 347 ? 17.828 -24.906 -12.406 1 97.69 347 TRP A O 1
ATOM 2760 N N . LEU A 1 348 ? 17.281 -23.094 -13.57 1 96.69 348 LEU A N 1
ATOM 2761 C CA . LEU A 1 348 ? 18.578 -23.047 -14.234 1 96.69 348 LEU A CA 1
ATOM 2762 C C . LEU A 1 348 ? 19.562 -22.188 -13.445 1 96.69 348 LEU A C 1
ATOM 2764 O O . LEU A 1 348 ? 19.266 -21.047 -13.109 1 96.69 348 LEU A O 1
ATOM 2768 N N . LYS A 1 349 ? 20.688 -22.719 -13.188 1 95.94 349 LYS A N 1
ATOM 2769 C CA . LYS A 1 349 ? 21.766 -21.953 -12.57 1 95.94 349 LYS A CA 1
ATOM 2770 C C . LYS A 1 349 ? 22.297 -20.891 -13.531 1 95.94 349 LYS A C 1
ATOM 2772 O O . LYS A 1 349 ? 22.719 -19.812 -13.102 1 95.94 349 LYS A O 1
ATOM 2777 N N . ASN A 1 350 ? 22.297 -21.25 -14.797 1 94.38 350 ASN A N 1
ATOM 2778 C CA . ASN A 1 350 ? 22.766 -20.344 -15.844 1 94.38 350 ASN A CA 1
ATOM 2779 C C . ASN A 1 350 ? 21.672 -20.078 -16.875 1 94.38 350 ASN A C 1
ATOM 2781 O O . ASN A 1 350 ? 21.812 -20.469 -18.047 1 94.38 350 ASN A O 1
ATOM 2785 N N . PRO A 1 351 ? 20.688 -19.328 -16.531 1 95.75 351 PRO A N 1
ATOM 2786 C CA . PRO A 1 351 ? 19.562 -19.141 -17.438 1 95.75 351 PRO A CA 1
ATOM 2787 C C . PRO A 1 351 ? 19.938 -18.359 -18.688 1 95.75 351 PRO A C 1
ATOM 2789 O O . PRO A 1 351 ? 19.234 -18.422 -19.703 1 95.75 351 PRO A O 1
ATOM 2792 N N . GLY A 1 352 ? 21.031 -17.672 -18.672 1 94.88 352 GLY A N 1
ATOM 2793 C CA . GLY A 1 352 ? 21.484 -16.953 -19.844 1 94.88 352 GLY A CA 1
ATOM 2794 C C . GLY A 1 352 ? 21.766 -17.859 -21.031 1 94.88 352 GLY A C 1
ATOM 2795 O O . GLY A 1 352 ? 21.562 -17.453 -22.188 1 94.88 352 GLY A O 1
ATOM 2796 N N . ASP A 1 353 ? 22.297 -19.047 -20.781 1 94.31 353 ASP A N 1
ATOM 2797 C CA . ASP A 1 353 ? 22.562 -20 -21.859 1 94.31 353 ASP A CA 1
ATOM 2798 C C . ASP A 1 353 ? 21.266 -20.438 -22.547 1 94.31 353 ASP A C 1
ATOM 2800 O O . ASP A 1 353 ? 21.234 -20.625 -23.766 1 94.31 353 ASP A O 1
ATOM 2804 N N . ALA A 1 354 ? 20.281 -20.625 -21.75 1 94 354 ALA A N 1
ATOM 2805 C CA . ALA A 1 354 ? 18.984 -20.969 -22.328 1 94 354 ALA A CA 1
ATOM 2806 C C . ALA A 1 354 ? 18.438 -19.828 -23.156 1 94 354 ALA A C 1
ATOM 2808 O O . ALA A 1 354 ? 17.891 -20.047 -24.25 1 94 354 ALA A O 1
ATOM 2809 N N . ALA A 1 355 ? 18.625 -18.625 -22.672 1 94.94 355 ALA A N 1
ATOM 2810 C CA . ALA A 1 355 ? 18.141 -17.453 -23.375 1 94.94 355 ALA A CA 1
ATOM 2811 C C . ALA A 1 355 ? 18.844 -17.281 -24.719 1 94.94 355 ALA A C 1
ATOM 2813 O O . ALA A 1 355 ? 18.219 -16.844 -25.703 1 94.94 355 ALA A O 1
ATOM 2814 N N . ARG A 1 356 ? 20.078 -17.656 -24.734 1 94.38 356 ARG A N 1
ATOM 2815 C CA . ARG A 1 356 ? 20.875 -17.5 -25.953 1 94.38 356 ARG A CA 1
ATOM 2816 C C . ARG A 1 356 ? 20.891 -18.797 -26.766 1 94.38 356 ARG A C 1
ATOM 2818 O O . ARG A 1 356 ? 21.406 -18.828 -27.891 1 94.38 356 ARG A O 1
ATOM 2825 N N . ASP A 1 357 ? 20.266 -19.859 -26.234 1 93.25 357 ASP A N 1
ATOM 2826 C CA . ASP A 1 357 ? 20.234 -21.172 -26.859 1 93.25 357 ASP A CA 1
ATOM 2827 C C . ASP A 1 357 ? 21.656 -21.641 -27.219 1 93.25 357 ASP A C 1
ATOM 2829 O O . ASP A 1 357 ? 21.953 -21.938 -28.375 1 93.25 357 ASP A O 1
ATOM 2833 N N . VAL A 1 358 ? 22.516 -21.734 -26.078 1 92.94 358 VAL A N 1
ATOM 2834 C CA . VAL A 1 358 ? 23.922 -22.109 -26.281 1 92.94 358 VAL A CA 1
ATOM 2835 C C . VAL A 1 358 ? 24.344 -23.094 -25.203 1 92.94 358 VAL A C 1
ATOM 2837 O O . VAL A 1 358 ? 23.812 -23.062 -24.078 1 92.94 358 VAL A O 1
ATOM 2840 N N . TYR A 1 359 ? 25.203 -24.109 -25.531 1 88.5 359 TYR A N 1
ATOM 2841 C CA . TYR A 1 359 ? 26.062 -24.875 -24.641 1 88.5 359 TYR A CA 1
ATOM 2842 C C . TYR A 1 359 ? 25.234 -25.719 -23.672 1 88.5 359 TYR A C 1
ATOM 2844 O O . TYR A 1 359 ? 25.438 -25.672 -22.453 1 88.5 359 TYR A O 1
ATOM 2852 N N . PHE A 1 360 ? 24.266 -26.469 -23.969 1 90.69 360 PHE A N 1
ATOM 2853 C CA . PHE A 1 360 ? 23.5 -27.453 -23.219 1 90.69 360 PHE A CA 1
ATOM 2854 C C . PHE A 1 360 ? 22.797 -26.781 -22.047 1 90.69 360 PHE A C 1
ATOM 2856 O O . PHE A 1 360 ? 23.094 -27.078 -20.875 1 90.69 360 PHE A O 1
ATOM 2863 N N . PRO A 1 361 ? 21.922 -25.953 -22.203 1 93.06 361 PRO A N 1
ATOM 2864 C CA . PRO A 1 361 ? 21.297 -25.172 -21.141 1 93.06 361 PRO A CA 1
ATOM 2865 C C . PRO A 1 361 ? 20.781 -26.031 -19.984 1 93.06 361 PRO A C 1
ATOM 2867 O O . PRO A 1 361 ? 20.906 -25.641 -18.812 1 93.06 361 PRO A O 1
ATOM 2870 N N . LEU A 1 362 ? 20.328 -27.219 -20.203 1 95.75 362 LEU A N 1
ATOM 2871 C CA . LEU A 1 362 ? 19.688 -28.047 -19.172 1 95.75 362 LEU A CA 1
ATOM 2872 C C . LEU A 1 362 ? 20.734 -28.672 -18.266 1 95.75 362 LEU A C 1
ATOM 2874 O O . LEU A 1 362 ? 20.406 -29.188 -17.203 1 95.75 362 LEU A O 1
ATOM 2878 N N . ARG A 1 363 ? 21.984 -28.703 -18.703 1 96.38 363 ARG A N 1
ATOM 2879 C CA . ARG A 1 363 ? 23.031 -29.266 -17.844 1 96.38 363 ARG A CA 1
ATOM 2880 C C . ARG A 1 363 ? 23.234 -28.406 -16.594 1 96.38 363 ARG A C 1
ATOM 2882 O O . ARG A 1 363 ? 23.891 -28.844 -15.648 1 96.38 363 ARG A O 1
ATOM 2889 N N . SER A 1 364 ? 22.656 -27.203 -16.594 1 95.56 364 SER A N 1
ATOM 2890 C CA . SER A 1 364 ? 22.828 -26.328 -15.453 1 95.56 364 SER A CA 1
ATOM 2891 C C . SER A 1 364 ? 21.641 -26.438 -14.492 1 95.56 364 SER A C 1
ATOM 2893 O O . SER A 1 364 ? 21.516 -25.625 -13.57 1 95.56 364 SER A O 1
ATOM 2895 N N . LEU A 1 365 ? 20.75 -27.344 -14.672 1 97.06 365 LEU A N 1
ATOM 2896 C CA . LEU A 1 365 ? 19.594 -27.531 -13.797 1 97.06 365 LEU A CA 1
ATOM 2897 C C . LEU A 1 365 ? 20.031 -27.625 -12.336 1 97.06 365 LEU A C 1
ATOM 2899 O O . LEU A 1 365 ? 21.047 -28.234 -12.023 1 97.06 365 LEU A O 1
ATOM 2903 N N . ASN A 1 366 ? 19.203 -27 -11.516 1 97.44 366 ASN A N 1
ATOM 2904 C CA . ASN A 1 366 ? 19.5 -26.922 -10.086 1 97.44 366 ASN A CA 1
ATOM 2905 C C . ASN A 1 366 ? 18.219 -27.031 -9.258 1 97.44 366 ASN A C 1
ATOM 2907 O O . ASN A 1 366 ? 18.062 -26.328 -8.266 1 97.44 366 ASN A O 1
ATOM 2911 N N . VAL A 1 367 ? 17.312 -27.812 -9.578 1 98.19 367 VAL A N 1
ATOM 2912 C CA . VAL A 1 367 ? 16.016 -27.984 -8.93 1 98.19 367 VAL A CA 1
ATOM 2913 C C . VAL A 1 367 ? 16.219 -28.438 -7.484 1 98.19 367 VAL A C 1
ATOM 2915 O O . VAL A 1 367 ? 15.531 -27.953 -6.582 1 98.19 367 VAL A O 1
ATOM 2918 N N . LEU A 1 368 ? 17.188 -29.266 -7.25 1 98.12 368 LEU A N 1
ATOM 2919 C CA . LEU A 1 368 ? 17.438 -29.891 -5.953 1 98.12 368 LEU A CA 1
ATOM 2920 C C . LEU A 1 368 ? 17.828 -28.844 -4.91 1 98.12 368 LEU A C 1
ATOM 2922 O O . LEU A 1 368 ? 17.719 -29.094 -3.709 1 98.12 368 LEU A O 1
ATOM 2926 N N . GLU A 1 369 ? 18.203 -27.688 -5.383 1 98.12 369 GLU A N 1
ATOM 2927 C CA . GLU A 1 369 ? 18.703 -26.672 -4.469 1 98.12 369 GLU A CA 1
ATOM 2928 C C . GLU A 1 369 ? 17.75 -25.484 -4.398 1 98.12 369 GLU A C 1
ATOM 2930 O O . GLU A 1 369 ? 18.109 -24.406 -3.904 1 98.12 369 GLU A O 1
ATOM 2935 N N . ILE A 1 370 ? 16.547 -25.609 -4.852 1 98.5 370 ILE A N 1
ATOM 2936 C CA . ILE A 1 370 ? 15.578 -24.516 -4.848 1 98.5 370 ILE A CA 1
ATOM 2937 C C . ILE A 1 370 ? 14.398 -24.891 -3.953 1 98.5 370 ILE A C 1
ATOM 2939 O O . ILE A 1 370 ? 13.852 -25.984 -4.055 1 98.5 370 ILE A O 1
ATOM 2943 N N . VAL A 1 371 ? 14.102 -24.016 -3.004 1 98.81 371 VAL A N 1
ATOM 2944 C CA . VAL A 1 371 ? 12.852 -24.109 -2.26 1 98.81 371 VAL A CA 1
ATOM 2945 C C . VAL A 1 371 ? 11.758 -23.328 -2.982 1 98.81 371 VAL A C 1
ATOM 2947 O O . VAL A 1 371 ? 11.766 -22.094 -2.979 1 98.81 371 VAL A O 1
ATOM 2950 N N . PRO A 1 372 ? 10.828 -24.047 -3.572 1 98.75 372 PRO A N 1
ATOM 2951 C CA . PRO A 1 372 ? 9.883 -23.375 -4.473 1 98.75 372 PRO A CA 1
ATOM 2952 C C . PRO A 1 372 ? 8.703 -22.75 -3.73 1 98.75 372 PRO A C 1
ATOM 2954 O O . PRO A 1 372 ? 8.148 -23.375 -2.816 1 98.75 372 PRO A O 1
ATOM 2957 N N . VAL A 1 373 ? 8.203 -21.594 -4.156 1 98.88 373 VAL A N 1
ATOM 2958 C CA . VAL A 1 373 ? 7.07 -20.875 -3.584 1 98.88 373 VAL A CA 1
ATOM 2959 C C . VAL A 1 373 ? 5.789 -21.688 -3.803 1 98.88 373 VAL A C 1
ATOM 2961 O O . VAL A 1 373 ? 4.961 -21.797 -2.896 1 98.88 373 VAL A O 1
ATOM 2964 N N . ASP A 1 374 ? 5.598 -22.234 -4.961 1 98.69 374 ASP A N 1
ATOM 2965 C CA . ASP A 1 374 ? 4.352 -22.906 -5.324 1 98.69 374 ASP A CA 1
ATOM 2966 C C . ASP A 1 374 ? 4.121 -24.141 -4.469 1 98.69 374 ASP A C 1
ATOM 2968 O O . ASP A 1 374 ? 3.045 -24.328 -3.898 1 98.69 374 ASP A O 1
ATOM 2972 N N . LEU A 1 375 ? 5.164 -24.984 -4.316 1 98.88 375 LEU A N 1
ATOM 2973 C CA . LEU A 1 375 ? 5.023 -26.219 -3.537 1 98.88 375 LEU A CA 1
ATOM 2974 C C . LEU A 1 375 ? 4.637 -25.906 -2.096 1 98.88 375 LEU A C 1
ATOM 2976 O O . LEU A 1 375 ? 3.705 -26.5 -1.556 1 98.88 375 LEU A O 1
ATOM 2980 N N . ASN A 1 376 ? 5.324 -24.969 -1.547 1 98.94 376 ASN A N 1
ATOM 2981 C CA . ASN A 1 376 ? 5.082 -24.672 -0.14 1 98.94 376 ASN A CA 1
ATOM 2982 C C . ASN A 1 376 ? 3.756 -23.938 0.053 1 98.94 376 ASN A C 1
ATOM 2984 O O . ASN A 1 376 ? 3.109 -24.078 1.093 1 98.94 376 ASN A O 1
ATOM 2988 N N . SER A 1 377 ? 3.316 -23.234 -0.921 1 98.94 377 SER A N 1
ATOM 2989 C CA . SER A 1 377 ? 1.98 -22.641 -0.88 1 98.94 377 SER A CA 1
ATOM 2990 C C . SER A 1 377 ? 0.904 -23.719 -0.899 1 98.94 377 SER A C 1
ATOM 2992 O O . SER A 1 377 ? -0.076 -23.641 -0.156 1 98.94 377 SER A O 1
ATOM 2994 N N . ILE A 1 378 ? 1.089 -24.703 -1.735 1 98.94 378 ILE A N 1
ATOM 2995 C CA . ILE A 1 378 ? 0.124 -25.781 -1.849 1 98.94 378 ILE A CA 1
ATOM 2996 C C . ILE A 1 378 ? 0.095 -26.594 -0.549 1 98.94 378 ILE A C 1
ATOM 2998 O O . ILE A 1 378 ? -0.979 -26.922 -0.042 1 98.94 378 ILE A O 1
ATOM 3002 N N . LEU A 1 379 ? 1.254 -26.859 -0.03 1 98.94 379 LEU A N 1
ATOM 3003 C CA . LEU A 1 379 ? 1.318 -27.609 1.221 1 98.94 379 LEU A CA 1
ATOM 3004 C C . LEU A 1 379 ? 0.668 -26.812 2.355 1 98.94 379 LEU A C 1
ATOM 3006 O O . LEU A 1 379 ? 0.038 -27.406 3.24 1 98.94 379 LEU A O 1
ATOM 3010 N N . TYR A 1 380 ? 0.838 -25.5 2.377 1 98.88 380 TYR A N 1
ATOM 3011 C CA . TYR A 1 380 ? 0.118 -24.672 3.33 1 98.88 380 TYR A CA 1
ATOM 3012 C C . TYR A 1 380 ? -1.387 -24.891 3.219 1 98.88 380 TYR A C 1
ATOM 3014 O O . TYR A 1 380 ? -2.064 -25.109 4.223 1 98.88 380 TYR A O 1
ATOM 3022 N N . GLN A 1 381 ? -1.893 -24.75 2.018 1 98.88 381 GLN A N 1
ATOM 3023 C CA . GLN A 1 381 ? -3.334 -24.891 1.832 1 98.88 381 GLN A CA 1
ATOM 3024 C C . GLN A 1 381 ? -3.807 -26.281 2.25 1 98.88 381 GLN A C 1
ATOM 3026 O O . GLN A 1 381 ? -4.918 -26.438 2.762 1 98.88 381 GLN A O 1
ATOM 3031 N N . ASN A 1 382 ? -2.953 -27.312 1.957 1 98.94 382 ASN A N 1
ATOM 3032 C CA . ASN A 1 382 ? -3.293 -28.672 2.389 1 98.94 382 ASN A CA 1
ATOM 3033 C C . ASN A 1 382 ? -3.42 -28.766 3.906 1 98.94 382 ASN A C 1
ATOM 3035 O O . ASN A 1 382 ? -4.348 -29.391 4.418 1 98.94 382 ASN A O 1
ATOM 3039 N N . GLU A 1 383 ? -2.494 -28.125 4.566 1 98.94 383 GLU A N 1
ATOM 3040 C CA . GLU A 1 383 ? -2.525 -28.109 6.027 1 98.94 383 GLU A CA 1
ATOM 3041 C C . GLU A 1 383 ? -3.793 -27.438 6.547 1 98.94 383 GLU A C 1
ATOM 3043 O O . GLU A 1 383 ? -4.465 -27.969 7.434 1 98.94 383 GLU A O 1
ATOM 3048 N N . VAL A 1 384 ? -4.176 -26.328 5.969 1 98.88 384 VAL A N 1
ATOM 3049 C CA . VAL A 1 384 ? -5.383 -25.609 6.352 1 98.88 384 VAL A CA 1
ATOM 3050 C C . VAL A 1 384 ? -6.609 -26.469 6.07 1 98.88 384 VAL A C 1
ATOM 3052 O O . VAL A 1 384 ? -7.496 -26.594 6.918 1 98.88 384 VAL A O 1
ATOM 3055 N N . THR A 1 385 ? -6.652 -27.078 4.898 1 98.88 385 THR A N 1
ATOM 3056 C CA . THR A 1 385 ? -7.805 -27.844 4.449 1 98.88 385 THR A CA 1
ATOM 3057 C C . THR A 1 385 ? -7.984 -29.094 5.301 1 98.88 385 THR A C 1
ATOM 3059 O O . THR A 1 385 ? -9.102 -29.422 5.715 1 98.88 385 THR A O 1
ATOM 3062 N N . ILE A 1 386 ? -6.902 -29.844 5.562 1 98.94 386 ILE A N 1
ATOM 3063 C CA . ILE A 1 386 ? -6.973 -31.016 6.418 1 98.94 386 ILE A CA 1
ATOM 3064 C C . ILE A 1 386 ? -7.473 -30.625 7.805 1 98.94 386 ILE A C 1
ATOM 3066 O O . ILE A 1 386 ? -8.32 -31.312 8.383 1 98.94 386 ILE A O 1
ATOM 3070 N N . GLY A 1 387 ? -6.914 -29.5 8.312 1 98.81 387 GLY A N 1
ATOM 3071 C CA . GLY A 1 387 ? -7.41 -28.984 9.578 1 98.81 387 GLY A CA 1
ATOM 3072 C C . GLY A 1 387 ? -8.906 -28.734 9.578 1 98.81 387 GLY A C 1
ATOM 3073 O O . GLY A 1 387 ? -9.609 -29.094 10.523 1 98.81 387 GLY A O 1
ATOM 3074 N N . LYS A 1 388 ? -9.43 -28.141 8.555 1 98.5 388 LYS A N 1
ATOM 3075 C CA . LYS A 1 388 ? -10.852 -27.859 8.438 1 98.5 388 LYS A CA 1
ATOM 3076 C C . LYS A 1 388 ? -11.672 -29.156 8.383 1 98.5 388 LYS A C 1
ATOM 3078 O O . LYS A 1 388 ? -12.742 -29.234 8.977 1 98.5 388 LYS A O 1
ATOM 3083 N N . PHE A 1 389 ? -11.195 -30.188 7.602 1 98.69 389 PHE A N 1
ATOM 3084 C CA . PHE A 1 389 ? -11.875 -31.469 7.531 1 98.69 389 PHE A CA 1
ATOM 3085 C C . PHE A 1 389 ? -11.938 -32.125 8.906 1 98.69 389 PHE A C 1
ATOM 3087 O O . PHE A 1 389 ? -12.961 -32.688 9.289 1 98.69 389 PHE A O 1
ATOM 3094 N N . LEU A 1 390 ? -10.82 -32.031 9.602 1 98.62 390 LEU A N 1
ATOM 3095 C CA . LEU A 1 390 ? -10.758 -32.594 10.945 1 98.62 390 LEU A CA 1
ATOM 3096 C C . LEU A 1 390 ? -11.742 -31.922 11.875 1 98.62 390 LEU A C 1
ATOM 3098 O O . LEU A 1 390 ? -12.422 -32.562 12.664 1 98.62 390 LEU A O 1
ATOM 3102 N N . ALA A 1 391 ? -11.773 -30.609 11.789 1 97.69 391 ALA A N 1
ATOM 3103 C CA . ALA A 1 391 ? -12.734 -29.859 12.594 1 97.69 391 ALA A CA 1
ATOM 3104 C C . ALA A 1 391 ? -14.164 -30.297 12.273 1 97.69 391 ALA A C 1
ATOM 3106 O O . ALA A 1 391 ? -14.992 -30.438 13.18 1 97.69 391 ALA A O 1
ATOM 3107 N N . GLN A 1 392 ? -14.477 -30.484 11.008 1 96.5 392 GLN A N 1
ATOM 3108 C CA . GLN A 1 392 ? -15.797 -30.922 10.562 1 96.5 392 GLN A CA 1
ATOM 3109 C C . GLN A 1 392 ? -16.141 -32.312 11.117 1 96.5 392 GLN A C 1
ATOM 3111 O O . GLN A 1 392 ? -17.297 -32.625 11.367 1 96.5 392 GLN A O 1
ATOM 3116 N N . GLN A 1 393 ? -15.125 -33.094 11.289 1 96.81 393 GLN A N 1
ATOM 3117 C CA . GLN A 1 393 ? -15.305 -34.438 11.805 1 96.81 393 GLN A CA 1
ATOM 3118 C C . GLN A 1 393 ? -15.305 -34.469 13.328 1 96.81 393 GLN A C 1
ATOM 3120 O O . GLN A 1 393 ? -15.391 -35.531 13.945 1 96.81 393 GLN A O 1
ATOM 3125 N N . GLY A 1 394 ? -15.125 -33.281 14 1 96.31 394 GLY A N 1
ATOM 3126 C CA . GLY A 1 394 ? -15.219 -33.156 15.445 1 96.31 394 GLY A CA 1
ATOM 3127 C C . GLY A 1 394 ? -13.875 -33.281 16.141 1 96.31 394 GLY A C 1
ATOM 3128 O O . GLY A 1 394 ? -13.797 -33.281 17.375 1 96.31 394 GLY A O 1
ATOM 3129 N N . SER A 1 395 ? -12.836 -33.406 15.336 1 96.5 395 SER A N 1
ATOM 3130 C CA . SER A 1 395 ? -11.508 -33.5 15.914 1 96.5 395 SER A CA 1
ATOM 3131 C C . SER A 1 395 ? -10.875 -32.125 16.078 1 96.5 395 SER A C 1
ATOM 3133 O O . SER A 1 395 ? -9.875 -31.812 15.422 1 96.5 395 SER A O 1
ATOM 3135 N N . LYS A 1 396 ? -11.25 -31.438 17.031 1 96.19 396 LYS A N 1
ATOM 3136 C CA . LYS A 1 396 ? -10.898 -30.031 17.188 1 96.19 396 LYS A CA 1
ATOM 3137 C C . LYS A 1 396 ? -9.43 -29.875 17.578 1 96.19 396 LYS A C 1
ATOM 3139 O O . LYS A 1 396 ? -8.742 -28.984 17.078 1 96.19 396 LYS A O 1
ATOM 3144 N N . ASP A 1 397 ? -8.961 -30.688 18.484 1 97.38 397 ASP A N 1
ATOM 3145 C CA . ASP A 1 397 ? -7.574 -30.609 18.938 1 97.38 397 ASP A CA 1
ATOM 3146 C C . ASP A 1 397 ? -6.605 -30.844 17.781 1 97.38 397 ASP A C 1
ATOM 3148 O O . ASP A 1 397 ? -5.625 -30.125 17.609 1 97.38 397 ASP A O 1
ATOM 3152 N N . GLU A 1 398 ? -6.887 -31.875 17.047 1 97.81 398 GLU A N 1
ATOM 3153 C CA . GLU A 1 398 ? -6.027 -32.156 15.906 1 97.81 398 GLU A CA 1
ATOM 3154 C C . GLU A 1 398 ? -6.129 -31.062 14.852 1 97.81 398 GLU A C 1
ATOM 3156 O O . GLU A 1 398 ? -5.145 -30.75 14.18 1 97.81 398 GLU A O 1
ATOM 3161 N N . ALA A 1 399 ? -7.32 -30.562 14.672 1 98.38 399 ALA A N 1
ATOM 3162 C CA . ALA A 1 399 ? -7.508 -29.453 13.758 1 98.38 399 ALA A CA 1
ATOM 3163 C C . ALA A 1 399 ? -6.613 -28.266 14.133 1 98.38 399 ALA A C 1
ATOM 3165 O O . ALA A 1 399 ? -6.023 -27.625 13.258 1 98.38 399 ALA A O 1
ATOM 3166 N N . GLU A 1 400 ? -6.496 -27.984 15.383 1 97.88 400 GLU A N 1
ATOM 3167 C CA . GLU A 1 400 ? -5.656 -26.891 15.859 1 97.88 400 GLU A CA 1
ATOM 3168 C C . GLU A 1 400 ? -4.18 -27.172 15.578 1 97.88 400 GLU A C 1
ATOM 3170 O O . GLU A 1 400 ? -3.418 -26.25 15.289 1 97.88 400 GLU A O 1
ATOM 3175 N N . GLU A 1 401 ? -3.83 -28.391 15.734 1 98.44 401 GLU A N 1
ATOM 3176 C CA . GLU A 1 401 ? -2.457 -28.766 15.414 1 98.44 401 GLU A CA 1
ATOM 3177 C C . GLU A 1 401 ? -2.143 -28.5 13.945 1 98.44 401 GLU A C 1
ATOM 3179 O O . GLU A 1 401 ? -1.049 -28.031 13.609 1 98.44 401 GLU A O 1
ATOM 3184 N N . TRP A 1 402 ? -3.055 -28.828 13.109 1 98.75 402 TRP A N 1
ATOM 3185 C CA . TRP A 1 402 ? -2.855 -28.609 11.68 1 98.75 402 TRP A CA 1
ATOM 3186 C C . TRP A 1 402 ? -2.859 -27.109 11.352 1 98.75 402 TRP A C 1
ATOM 3188 O O . TRP A 1 402 ? -2.123 -26.672 10.469 1 98.75 402 TRP A O 1
ATOM 3198 N N . ALA A 1 403 ? -3.693 -26.344 12.023 1 98.12 403 ALA A N 1
ATOM 3199 C CA . ALA A 1 403 ? -3.672 -24.891 11.867 1 98.12 403 ALA A CA 1
ATOM 3200 C C . ALA A 1 403 ? -2.311 -24.328 12.25 1 98.12 403 ALA A C 1
ATOM 3202 O O . ALA A 1 403 ? -1.814 -23.391 11.602 1 98.12 403 ALA A O 1
ATOM 3203 N N . LYS A 1 404 ? -1.72 -24.844 13.266 1 98.38 404 LYS A N 1
ATOM 3204 C CA . LYS A 1 404 ? -0.4 -24.406 13.711 1 98.38 404 LYS A CA 1
ATOM 3205 C C . LYS A 1 404 ? 0.667 -24.734 12.672 1 98.38 404 LYS A C 1
ATOM 3207 O O . LYS A 1 404 ? 1.571 -23.922 12.43 1 98.38 404 LYS A O 1
ATOM 3212 N N . LYS A 1 405 ? 0.566 -25.922 12.055 1 98.62 405 LYS A N 1
ATOM 3213 C CA . LYS A 1 405 ? 1.48 -26.281 10.977 1 98.62 405 LYS A CA 1
ATOM 3214 C C . LYS A 1 405 ? 1.412 -25.266 9.836 1 98.62 405 LYS A C 1
ATOM 3216 O O . LYS A 1 405 ? 2.445 -24.844 9.312 1 98.62 405 LYS A O 1
ATOM 3221 N N . ALA A 1 406 ? 0.199 -24.922 9.484 1 98.81 406 ALA A N 1
ATOM 3222 C CA . ALA A 1 406 ? -0.011 -23.969 8.398 1 98.81 406 ALA A CA 1
ATOM 3223 C C . ALA A 1 406 ? 0.562 -22.594 8.758 1 98.81 406 ALA A C 1
ATOM 3225 O O . ALA A 1 406 ? 1.206 -21.953 7.926 1 98.81 406 ALA A O 1
ATOM 3226 N N . GLU A 1 407 ? 0.339 -22.188 9.984 1 98.38 407 GLU A N 1
ATOM 3227 C CA . GLU A 1 407 ? 0.844 -20.906 10.445 1 98.38 407 GLU A CA 1
ATOM 3228 C C . GLU A 1 407 ? 2.369 -20.859 10.398 1 98.38 407 GLU A C 1
ATOM 3230 O O . GLU A 1 407 ? 2.951 -19.859 9.977 1 98.38 407 GLU A O 1
ATOM 3235 N N . GLU A 1 408 ? 2.984 -21.891 10.875 1 98.25 408 GLU A N 1
ATOM 3236 C CA . GLU A 1 408 ? 4.441 -21.969 10.875 1 98.25 408 GLU A CA 1
ATOM 3237 C C . GLU A 1 408 ? 4.996 -21.922 9.453 1 98.25 408 GLU A C 1
ATOM 3239 O O . GLU A 1 408 ? 6.023 -21.281 9.203 1 98.25 408 GLU A O 1
ATOM 3244 N N . ARG A 1 409 ? 4.344 -22.578 8.539 1 98.81 409 ARG A N 1
ATOM 3245 C CA . ARG A 1 409 ? 4.781 -22.562 7.145 1 98.81 409 ARG A CA 1
ATOM 3246 C C . ARG A 1 409 ? 4.609 -21.188 6.527 1 98.81 409 ARG A C 1
ATOM 3248 O O . ARG A 1 409 ? 5.488 -20.703 5.805 1 98.81 409 ARG A O 1
ATOM 3255 N N . SER A 1 410 ? 3.467 -20.562 6.746 1 98.75 410 SER A N 1
ATOM 3256 C CA . SER A 1 410 ? 3.246 -19.203 6.266 1 98.75 410 SER A CA 1
ATOM 3257 C C . SER A 1 410 ? 4.336 -18.25 6.762 1 98.75 410 SER A C 1
ATOM 3259 O O . SER A 1 410 ? 4.859 -17.438 5.992 1 98.75 410 SER A O 1
ATOM 3261 N N . GLU A 1 411 ? 4.668 -18.359 8.039 1 98.19 411 GLU A N 1
ATOM 3262 C CA . GLU A 1 411 ? 5.723 -17.531 8.625 1 98.19 411 GLU A CA 1
ATOM 3263 C C . GLU A 1 411 ? 7.062 -17.797 7.945 1 98.19 411 GLU A C 1
ATOM 3265 O O . GLU A 1 411 ? 7.793 -16.844 7.625 1 98.19 411 GLU A O 1
ATOM 3270 N N . ALA A 1 412 ? 7.383 -19.031 7.777 1 98.75 412 ALA A N 1
ATOM 3271 C CA . ALA A 1 412 ? 8.641 -19.406 7.133 1 98.75 412 ALA A CA 1
ATOM 3272 C C . ALA A 1 412 ? 8.727 -18.828 5.723 1 98.75 412 ALA A C 1
ATOM 3274 O O . ALA A 1 412 ? 9.75 -18.266 5.332 1 98.75 412 ALA A O 1
ATOM 3275 N N . MET A 1 413 ? 7.664 -18.984 4.977 1 98.81 413 MET A N 1
ATOM 3276 C CA . MET A 1 413 ? 7.633 -18.469 3.609 1 98.81 413 MET A CA 1
ATOM 3277 C C . MET A 1 413 ? 7.789 -16.953 3.592 1 98.81 413 MET A C 1
ATOM 3279 O O . MET A 1 413 ? 8.555 -16.422 2.789 1 98.81 413 MET A O 1
ATOM 3283 N N . TYR A 1 414 ? 7.008 -16.266 4.457 1 98.38 414 TYR A N 1
ATOM 3284 C CA . TYR A 1 414 ? 7.074 -14.805 4.512 1 98.38 414 TYR A CA 1
ATOM 3285 C C . TYR A 1 414 ? 8.484 -14.336 4.832 1 98.38 414 TYR A C 1
ATOM 3287 O O . TYR A 1 414 ? 8.984 -13.383 4.23 1 98.38 414 TYR A O 1
ATOM 3295 N N . LYS A 1 415 ? 9.148 -14.992 5.754 1 97.81 415 LYS A N 1
ATOM 3296 C CA . LYS A 1 415 ? 10.477 -14.586 6.207 1 97.81 415 LYS A CA 1
ATOM 3297 C C . LYS A 1 415 ? 11.531 -14.859 5.141 1 97.81 415 LYS A C 1
ATOM 3299 O O . LYS A 1 415 ? 12.445 -14.062 4.941 1 97.81 415 LYS A O 1
ATOM 3304 N N . LEU A 1 416 ? 11.414 -15.969 4.488 1 98.44 416 LEU A N 1
ATOM 3305 C CA . LEU A 1 416 ? 12.5 -16.422 3.629 1 98.44 416 LEU A CA 1
ATOM 3306 C C . LEU A 1 416 ? 12.25 -16.016 2.18 1 98.44 416 LEU A C 1
ATOM 3308 O O . LEU A 1 416 ? 13.195 -15.859 1.406 1 98.44 416 LEU A O 1
ATOM 3312 N N . MET A 1 417 ? 10.961 -15.789 1.817 1 98.75 417 MET A N 1
ATOM 3313 C CA . MET A 1 417 ? 10.664 -15.75 0.387 1 98.75 417 MET A CA 1
ATOM 3314 C C . MET A 1 417 ? 9.992 -14.445 -0 1 98.75 417 MET A C 1
ATOM 3316 O O . MET A 1 417 ? 9.945 -14.086 -1.18 1 98.75 417 MET A O 1
ATOM 3320 N N . TRP A 1 418 ? 9.398 -13.688 0.931 1 98.62 418 TRP A N 1
ATOM 3321 C CA . TRP A 1 418 ? 8.734 -12.43 0.639 1 98.62 418 TRP A CA 1
ATOM 3322 C C . TRP A 1 418 ? 9.742 -11.281 0.548 1 98.62 418 TRP A C 1
ATOM 3324 O O . TRP A 1 418 ? 10.68 -11.219 1.341 1 98.62 418 TRP A O 1
ATOM 3334 N N . ASN A 1 419 ? 9.586 -10.461 -0.449 1 98.31 419 ASN A N 1
ATOM 3335 C CA . ASN A 1 419 ? 10.375 -9.25 -0.639 1 98.31 419 ASN A CA 1
ATOM 3336 C C . ASN A 1 419 ? 9.508 -7.996 -0.568 1 98.31 419 ASN A C 1
ATOM 3338 O O . ASN A 1 419 ? 8.781 -7.688 -1.513 1 98.31 419 ASN A O 1
ATOM 3342 N N . SER A 1 420 ? 9.617 -7.215 0.49 1 95.81 420 SER A N 1
ATOM 3343 C CA . SER A 1 420 ? 8.75 -6.074 0.74 1 95.81 420 SER A CA 1
ATOM 3344 C C . SER A 1 420 ? 9.109 -4.898 -0.162 1 95.81 420 SER A C 1
ATOM 3346 O O . SER A 1 420 ? 8.32 -3.955 -0.305 1 95.81 420 SER A O 1
ATOM 3348 N N . THR A 1 421 ? 10.289 -4.883 -0.708 1 94.62 421 THR A N 1
ATOM 3349 C CA . THR A 1 421 ? 10.703 -3.834 -1.631 1 94.62 421 THR A CA 1
ATOM 3350 C C . THR A 1 421 ? 10.133 -4.078 -3.023 1 94.62 421 THR A C 1
ATOM 3352 O O . THR A 1 421 ? 9.602 -3.16 -3.652 1 94.62 421 THR A O 1
ATOM 3355 N N . LEU A 1 422 ? 10.195 -5.367 -3.465 1 96.88 422 LEU A N 1
ATOM 3356 C CA . LEU A 1 422 ? 9.758 -5.711 -4.812 1 96.88 422 LEU A CA 1
ATOM 3357 C C . LEU A 1 422 ? 8.305 -6.184 -4.805 1 96.88 422 LEU A C 1
ATOM 3359 O O . LEU A 1 422 ? 7.711 -6.395 -5.867 1 96.88 422 LEU A O 1
ATOM 3363 N N . TRP A 1 423 ? 7.695 -6.371 -3.605 1 97.25 423 TRP A N 1
ATOM 3364 C CA . TRP A 1 423 ? 6.297 -6.73 -3.381 1 97.25 423 TRP A CA 1
ATOM 3365 C C . TRP A 1 423 ? 5.961 -8.055 -4.066 1 97.25 423 TRP A C 1
ATOM 3367 O O . TRP A 1 423 ? 5 -8.133 -4.836 1 97.25 423 TRP A O 1
ATOM 3377 N N . SER A 1 424 ? 6.758 -9.039 -3.764 1 98.19 424 SER A N 1
ATOM 3378 C CA . SER A 1 424 ? 6.574 -10.352 -4.383 1 98.19 424 SER A CA 1
ATOM 3379 C C . SER A 1 424 ? 7.285 -11.438 -3.592 1 98.19 424 SER A C 1
ATOM 3381 O O . SER A 1 424 ? 8.195 -11.156 -2.812 1 98.19 424 SER A O 1
ATOM 3383 N N . TYR A 1 425 ? 6.805 -12.664 -3.725 1 98.81 425 TYR A N 1
ATOM 3384 C CA . TYR A 1 425 ? 7.543 -13.836 -3.271 1 98.81 425 TYR A CA 1
ATOM 3385 C C . TYR A 1 425 ? 8.562 -14.281 -4.32 1 98.81 425 TYR A C 1
ATOM 3387 O O . TYR A 1 425 ? 8.328 -14.125 -5.52 1 98.81 425 TYR A O 1
ATOM 3395 N N . PHE A 1 426 ? 9.672 -14.828 -3.895 1 98.81 426 PHE A N 1
ATOM 3396 C CA . PHE A 1 426 ? 10.68 -15.406 -4.77 1 98.81 426 PHE A CA 1
ATOM 3397 C C . PHE A 1 426 ? 11.117 -16.781 -4.262 1 98.81 426 PHE A C 1
ATOM 3399 O O . PHE A 1 426 ? 11.195 -17 -3.051 1 98.81 426 PHE A O 1
ATOM 3406 N N . ASP A 1 427 ? 11.328 -17.688 -5.211 1 98.81 427 ASP A N 1
ATOM 3407 C CA . ASP A 1 427 ? 11.945 -18.953 -4.812 1 98.81 427 ASP A CA 1
ATOM 3408 C C . ASP A 1 427 ? 13.234 -18.703 -4.031 1 98.81 427 ASP A C 1
ATOM 3410 O O . ASP A 1 427 ? 13.945 -17.734 -4.281 1 98.81 427 ASP A O 1
ATOM 3414 N N . TYR A 1 428 ? 13.492 -19.609 -3.037 1 98.62 428 TYR A N 1
ATOM 3415 C CA . TYR A 1 428 ? 14.688 -19.5 -2.215 1 98.62 428 TYR A CA 1
ATOM 3416 C C . TYR A 1 428 ? 15.766 -20.469 -2.678 1 98.62 428 TYR A C 1
ATOM 3418 O O . TYR A 1 428 ? 15.5 -21.672 -2.824 1 98.62 428 TYR A O 1
ATOM 3426 N N . ASN A 1 429 ? 16.938 -19.984 -2.984 1 98 429 ASN A N 1
ATOM 3427 C CA . ASN A 1 429 ? 18.078 -20.781 -3.418 1 98 429 ASN A CA 1
ATOM 3428 C C . ASN A 1 429 ? 18.953 -21.203 -2.236 1 98 429 ASN A C 1
ATOM 3430 O O . ASN A 1 429 ? 19.547 -20.344 -1.568 1 98 429 ASN A O 1
ATOM 3434 N N . LEU A 1 430 ? 19.062 -22.469 -2.012 1 97.44 430 LEU A N 1
ATOM 3435 C CA . LEU A 1 430 ? 19.797 -23 -0.868 1 97.44 430 LEU A CA 1
ATOM 3436 C C . LEU A 1 430 ? 21.297 -22.797 -1.032 1 97.44 430 LEU A C 1
ATOM 3438 O O . LEU A 1 430 ? 22.016 -22.609 -0.045 1 97.44 430 LEU A O 1
ATOM 3442 N N . THR A 1 431 ? 21.734 -22.797 -2.277 1 95.06 431 THR A N 1
ATOM 3443 C CA . THR A 1 431 ? 23.172 -22.656 -2.547 1 95.06 431 THR A CA 1
ATOM 3444 C C . THR A 1 431 ? 23.656 -21.266 -2.195 1 95.06 431 THR A C 1
ATOM 3446 O O . THR A 1 431 ? 24.672 -21.094 -1.513 1 95.06 431 THR A O 1
ATOM 3449 N N . SER A 1 432 ? 22.969 -20.234 -2.68 1 93.88 432 SER A N 1
ATOM 3450 C CA . SER A 1 432 ? 23.359 -18.844 -2.408 1 93.88 432 SER A CA 1
ATOM 3451 C C . SER A 1 432 ? 22.766 -18.359 -1.099 1 93.88 432 SER A C 1
ATOM 3453 O O . SER A 1 432 ? 23.109 -17.266 -0.62 1 93.88 432 SER A O 1
ATOM 3455 N N . SER A 1 433 ? 21.875 -19.156 -0.475 1 95.38 433 SER A N 1
ATOM 3456 C CA . SER A 1 433 ? 21.141 -18.766 0.721 1 95.38 433 SER A CA 1
ATOM 3457 C C . SER A 1 433 ? 20.453 -17.422 0.523 1 95.38 433 SER A C 1
ATOM 3459 O O . SER A 1 433 ? 20.609 -16.5 1.336 1 95.38 433 SER A O 1
ATOM 3461 N N . SER A 1 434 ? 19.719 -17.312 -0.586 1 96.69 434 SER A N 1
ATOM 3462 C CA . SER A 1 434 ? 19.062 -16.062 -0.931 1 96.69 434 SER A CA 1
ATOM 3463 C C . SER A 1 434 ? 17.891 -16.281 -1.878 1 96.69 434 SER A C 1
ATOM 3465 O O . SER A 1 434 ? 17.734 -17.375 -2.428 1 96.69 434 SER A O 1
ATOM 3467 N N . GLN A 1 435 ? 17.062 -15.281 -2.047 1 98.06 435 GLN A N 1
ATOM 3468 C CA . GLN A 1 435 ? 15.953 -15.297 -2.998 1 98.06 435 GLN A CA 1
ATOM 3469 C C . GLN A 1 435 ? 16.469 -15.234 -4.434 1 98.06 435 GLN A C 1
ATOM 3471 O O . GLN A 1 435 ? 17.438 -14.539 -4.723 1 98.06 435 GLN A O 1
ATOM 3476 N N . ASN A 1 436 ? 15.836 -15.992 -5.324 1 97.31 436 ASN A N 1
ATOM 3477 C CA . ASN A 1 436 ? 16.109 -15.898 -6.754 1 97.31 436 ASN A CA 1
ATOM 3478 C C . ASN A 1 436 ? 15.367 -14.727 -7.391 1 97.31 436 ASN A C 1
ATOM 3480 O O . ASN A 1 436 ? 14.25 -14.891 -7.887 1 97.31 436 ASN A O 1
ATOM 3484 N N . ILE A 1 437 ? 16.109 -13.547 -7.543 1 97.88 437 ILE A N 1
ATOM 3485 C CA . ILE A 1 437 ? 15.414 -12.305 -7.852 1 97.88 437 ILE A CA 1
ATOM 3486 C C . ILE A 1 437 ? 15.719 -11.883 -9.289 1 97.88 437 ILE A C 1
ATOM 3488 O O . ILE A 1 437 ? 14.836 -11.43 -10.008 1 97.88 437 ILE A O 1
ATOM 3492 N N . TYR A 1 438 ? 16.953 -12.062 -9.734 1 97.44 438 TYR A N 1
ATOM 3493 C CA . TYR A 1 438 ? 17.406 -11.406 -10.953 1 97.44 438 TYR A CA 1
ATOM 3494 C C . TYR A 1 438 ? 17.766 -12.43 -12.031 1 97.44 438 TYR A C 1
ATOM 3496 O O . TYR A 1 438 ? 18.281 -13.5 -11.727 1 97.44 438 TYR A O 1
ATOM 3504 N N . VAL A 1 439 ? 17.484 -12.148 -13.242 1 97.62 439 VAL A N 1
ATOM 3505 C CA . VAL A 1 439 ? 17.922 -12.836 -14.445 1 97.62 439 VAL A CA 1
ATOM 3506 C C . VAL A 1 439 ? 18.484 -11.828 -15.445 1 97.62 439 VAL A C 1
ATOM 3508 O O . VAL A 1 439 ? 18.266 -10.625 -15.312 1 97.62 439 VAL A O 1
ATOM 3511 N N . PRO A 1 440 ? 19.281 -12.297 -16.391 1 96.88 440 PRO A N 1
ATOM 3512 C CA . PRO A 1 440 ? 19.75 -11.352 -17.406 1 96.88 440 PRO A CA 1
ATOM 3513 C C . PRO A 1 440 ? 18.609 -10.633 -18.125 1 96.88 440 PRO A C 1
ATOM 3515 O O . PRO A 1 440 ? 17.547 -11.227 -18.344 1 96.88 440 PRO A O 1
ATOM 3518 N N . ALA A 1 441 ? 18.812 -9.438 -18.484 1 96.94 441 ALA A N 1
ATOM 3519 C CA . ALA A 1 441 ? 17.781 -8.664 -19.156 1 96.94 441 ALA A CA 1
ATOM 3520 C C . ALA A 1 441 ? 17.531 -9.195 -20.562 1 96.94 441 ALA A C 1
ATOM 3522 O O . ALA A 1 441 ? 18.469 -9.547 -21.281 1 96.94 441 ALA A O 1
ATOM 3523 N N . ASP A 1 442 ? 16.281 -9.352 -20.891 1 94.88 442 ASP A N 1
ATOM 3524 C CA . ASP A 1 442 ? 15.906 -9.633 -22.266 1 94.88 442 ASP A CA 1
ATOM 3525 C C . ASP A 1 442 ? 16.297 -8.469 -23.188 1 94.88 442 ASP A C 1
ATOM 3527 O O . ASP A 1 442 ? 16.469 -7.34 -22.719 1 94.88 442 ASP A O 1
ATOM 3531 N N . PRO A 1 443 ? 16.422 -8.758 -24.484 1 90.5 443 PRO A N 1
ATOM 3532 C CA . PRO A 1 443 ? 16.688 -7.656 -25.406 1 90.5 443 PRO A CA 1
ATOM 3533 C C . PRO A 1 443 ? 15.594 -6.59 -25.375 1 90.5 443 PRO A C 1
ATOM 3535 O O . PRO A 1 443 ? 15.883 -5.398 -25.484 1 90.5 443 PRO A O 1
ATOM 3538 N N . GLN A 1 444 ? 14.383 -7.016 -25.266 1 89.62 444 GLN A N 1
ATOM 3539 C CA . GLN A 1 444 ? 13.266 -6.086 -25.141 1 89.62 444 GLN A CA 1
ATOM 3540 C C . GLN A 1 444 ? 12.672 -6.137 -23.734 1 89.62 444 GLN A C 1
ATOM 3542 O O . GLN A 1 444 ? 11.711 -6.863 -23.484 1 89.62 444 GLN A O 1
ATOM 3547 N N . VAL A 1 445 ? 13.234 -5.344 -22.875 1 92.62 445 VAL A N 1
ATOM 3548 C CA . VAL A 1 445 ? 12.82 -5.312 -21.469 1 92.62 445 VAL A CA 1
ATOM 3549 C C . VAL A 1 445 ? 11.977 -4.066 -21.219 1 92.62 445 VAL A C 1
ATOM 3551 O O . VAL A 1 445 ? 12.266 -2.992 -21.75 1 92.62 445 VAL A O 1
ATOM 3554 N N . PHE A 1 446 ? 10.859 -4.207 -20.516 1 93.38 446 PHE A N 1
ATOM 3555 C CA . PHE A 1 446 ? 10.055 -3.055 -20.109 1 93.38 446 PHE A CA 1
ATOM 3556 C C . PHE A 1 446 ? 10.695 -2.338 -18.922 1 93.38 446 PHE A C 1
ATOM 3558 O O . PHE A 1 446 ? 11.352 -2.965 -18.094 1 93.38 446 PHE A O 1
ATOM 3565 N N . PRO A 1 447 ? 10.445 -1.013 -18.766 1 91.56 447 PRO A N 1
ATOM 3566 C CA . PRO A 1 447 ? 11 -0.265 -17.641 1 91.56 447 PRO A CA 1
ATOM 3567 C C . PRO A 1 447 ? 10.531 -0.811 -16.281 1 91.56 447 PRO A C 1
ATOM 3569 O O . PRO A 1 447 ? 11.312 -0.853 -15.328 1 91.56 447 PRO A O 1
ATOM 3572 N N . PHE A 1 448 ? 9.32 -1.294 -16.203 1 93.06 448 PHE A N 1
ATOM 3573 C CA . PHE A 1 448 ? 8.781 -1.753 -14.938 1 93.06 448 PHE A CA 1
ATOM 3574 C C . PHE A 1 448 ? 9.406 -3.08 -14.523 1 93.06 448 PHE A C 1
ATOM 3576 O O . PHE A 1 448 ? 9.25 -3.523 -13.391 1 93.06 448 PHE A O 1
ATOM 3583 N N . GLU A 1 449 ? 10.125 -3.74 -15.383 1 96.75 449 GLU A N 1
ATOM 3584 C CA . GLU A 1 449 ? 10.836 -4.973 -15.062 1 96.75 449 GLU A CA 1
ATOM 3585 C C . GLU A 1 449 ? 12.219 -4.672 -14.492 1 96.75 449 GLU A C 1
ATOM 3587 O O . GLU A 1 449 ? 12.93 -5.582 -14.062 1 96.75 449 GLU A O 1
ATOM 3592 N N . GLN A 1 450 ? 12.617 -3.379 -14.492 1 96.19 450 GLN A N 1
ATOM 3593 C CA . GLN A 1 450 ? 13.883 -2.924 -13.93 1 96.19 450 GLN A CA 1
ATOM 3594 C C . GLN A 1 450 ? 13.664 -1.778 -12.945 1 96.19 450 GLN A C 1
ATOM 3596 O O . GLN A 1 450 ? 14.234 -0.697 -13.109 1 96.19 450 GLN A O 1
ATOM 3601 N N . PRO A 1 451 ? 12.906 -2.002 -11.93 1 92.88 451 PRO A N 1
ATOM 3602 C CA . PRO A 1 451 ? 12.742 -0.939 -10.938 1 92.88 451 PRO A CA 1
ATOM 3603 C C . PRO A 1 451 ? 14.07 -0.489 -10.336 1 92.88 451 PRO A C 1
ATOM 3605 O O . PRO A 1 451 ? 15.102 -1.137 -10.547 1 92.88 451 PRO A O 1
ATOM 3608 N N . SER A 1 452 ? 13.992 0.657 -9.594 1 87.31 452 SER A N 1
ATOM 3609 C CA . SER A 1 452 ? 15.188 1.212 -8.977 1 87.31 452 SER A CA 1
ATOM 3610 C C . SER A 1 452 ? 15.891 0.176 -8.102 1 87.31 452 SER A C 1
ATOM 3612 O O . SER A 1 452 ? 15.242 -0.565 -7.367 1 87.31 452 SER A O 1
ATOM 3614 N N . GLY A 1 453 ? 17.172 0.06 -8.203 1 89.75 453 GLY A N 1
ATOM 3615 C CA . GLY A 1 453 ? 17.953 -0.89 -7.426 1 89.75 453 GLY A CA 1
ATOM 3616 C C . GLY A 1 453 ? 18.312 -2.143 -8.203 1 89.75 453 GLY A C 1
ATOM 3617 O O . GLY A 1 453 ? 19.156 -2.93 -7.77 1 89.75 453 GLY A O 1
ATOM 3618 N N . THR A 1 454 ? 17.703 -2.352 -9.406 1 95.75 454 THR A N 1
ATOM 3619 C CA . THR A 1 454 ? 18.031 -3.496 -10.25 1 95.75 454 THR A CA 1
ATOM 3620 C C . THR A 1 454 ? 19.469 -3.391 -10.773 1 95.75 454 THR A C 1
ATOM 3622 O O . THR A 1 454 ? 19.859 -2.346 -11.281 1 95.75 454 THR A O 1
ATOM 3625 N N . PRO A 1 455 ? 20.266 -4.445 -10.664 1 96.38 455 PRO A N 1
ATOM 3626 C CA . PRO A 1 455 ? 21.625 -4.398 -11.203 1 96.38 455 PRO A CA 1
ATOM 3627 C C . PRO A 1 455 ? 21.656 -4.16 -12.711 1 96.38 455 PRO A C 1
ATOM 3629 O O . PRO A 1 455 ? 20.781 -4.629 -13.438 1 96.38 455 PRO A O 1
ATOM 3632 N N . GLU A 1 456 ? 22.719 -3.512 -13.188 1 95.94 456 GLU A N 1
ATOM 3633 C CA . GLU A 1 456 ? 22.891 -3.252 -14.609 1 95.94 456 GLU A CA 1
ATOM 3634 C C . GLU A 1 456 ? 22.922 -4.555 -15.406 1 95.94 456 GLU A C 1
ATOM 3636 O O . GLU A 1 456 ? 23.594 -5.512 -15.016 1 95.94 456 GLU A O 1
ATOM 3641 N N . GLY A 1 457 ? 22.203 -4.645 -16.438 1 96.5 457 GLY A N 1
ATOM 3642 C CA . GLY A 1 457 ? 22.188 -5.801 -17.312 1 96.5 457 GLY A CA 1
ATOM 3643 C C . GLY A 1 457 ? 21.234 -6.887 -16.859 1 96.5 457 GLY A C 1
ATOM 3644 O O . GLY A 1 457 ? 21.156 -7.945 -17.484 1 96.5 457 GLY A O 1
ATOM 3645 N N . TYR A 1 458 ? 20.516 -6.594 -15.836 1 97.81 458 TYR A N 1
ATOM 3646 C CA . TYR A 1 458 ? 19.609 -7.602 -15.305 1 97.81 458 TYR A CA 1
ATOM 3647 C C . TYR A 1 458 ? 18.172 -7.078 -15.258 1 97.81 458 TYR A C 1
ATOM 3649 O O . TYR A 1 458 ? 17.938 -5.887 -15.461 1 97.81 458 TYR A O 1
ATOM 3657 N N . GLN A 1 459 ? 17.219 -7.867 -15.117 1 98.19 459 GLN A N 1
ATOM 3658 C CA . GLN A 1 459 ? 15.82 -7.562 -14.812 1 98.19 459 GLN A CA 1
ATOM 3659 C C . GLN A 1 459 ? 15.328 -8.383 -13.625 1 98.19 459 GLN A C 1
ATOM 3661 O O . GLN A 1 459 ? 15.93 -9.398 -13.273 1 98.19 459 GLN A O 1
ATOM 3666 N N . VAL A 1 460 ? 14.312 -7.879 -12.953 1 98.25 460 VAL A N 1
ATOM 3667 C CA . VAL A 1 460 ? 13.688 -8.641 -11.875 1 98.25 460 VAL A CA 1
ATOM 3668 C C . VAL A 1 460 ? 12.844 -9.773 -12.453 1 98.25 460 VAL A C 1
ATOM 3670 O O . VAL A 1 460 ? 11.977 -9.539 -13.297 1 98.25 460 VAL A O 1
ATOM 3673 N N . LEU A 1 461 ? 13.109 -10.984 -12.023 1 98 461 LEU A N 1
ATOM 3674 C CA . LEU A 1 461 ? 12.375 -12.156 -12.492 1 98 461 LEU A CA 1
ATOM 3675 C C . LEU A 1 461 ? 10.922 -12.109 -12.031 1 98 461 LEU A C 1
ATOM 3677 O O . LEU A 1 461 ? 10.648 -11.867 -10.852 1 98 461 LEU A O 1
ATOM 3681 N N . PHE A 1 462 ? 10.078 -12.219 -13.016 1 97.94 462 PHE A N 1
ATOM 3682 C CA . PHE A 1 462 ? 8.68 -12.516 -12.734 1 97.94 462 PHE A CA 1
ATOM 3683 C C . PHE A 1 462 ? 8.359 -13.961 -13.078 1 97.94 462 PHE A C 1
ATOM 3685 O O . PHE A 1 462 ? 8.789 -14.477 -14.109 1 97.94 462 PHE A O 1
ATOM 3692 N N . SER A 1 463 ? 7.652 -14.633 -12.195 1 98.19 463 SER A N 1
ATOM 3693 C CA . SER A 1 463 ? 7.055 -15.953 -12.398 1 98.19 463 SER A CA 1
ATOM 3694 C C . SER A 1 463 ? 5.703 -16.047 -11.703 1 98.19 463 SER A C 1
ATOM 3696 O O . SER A 1 463 ? 5.539 -15.578 -10.578 1 98.19 463 SER A O 1
ATOM 3698 N N . VAL A 1 464 ? 4.719 -16.672 -12.344 1 98.5 464 VAL A N 1
ATOM 3699 C CA . VAL A 1 464 ? 3.359 -16.688 -11.812 1 98.5 464 VAL A CA 1
ATOM 3700 C C . VAL A 1 464 ? 3.334 -17.469 -10.492 1 98.5 464 VAL A C 1
ATOM 3702 O O . VAL A 1 464 ? 2.447 -17.266 -9.664 1 98.5 464 VAL A O 1
ATOM 3705 N N . ASN A 1 465 ? 4.328 -18.391 -10.281 1 98.38 465 ASN A N 1
ATOM 3706 C CA . ASN A 1 465 ? 4.355 -19.141 -9.023 1 98.38 465 ASN A CA 1
ATOM 3707 C C . ASN A 1 465 ? 4.434 -18.203 -7.824 1 98.38 465 ASN A C 1
ATOM 3709 O O . ASN A 1 465 ? 4.039 -18.562 -6.715 1 98.38 465 ASN A O 1
ATOM 3713 N N . GLN A 1 466 ? 4.926 -17 -8.078 1 98.75 466 GLN A N 1
ATOM 3714 C CA . GLN A 1 466 ? 5.09 -15.984 -7.035 1 98.75 466 GLN A CA 1
ATOM 3715 C C . GLN A 1 466 ? 3.738 -15.555 -6.469 1 98.75 466 GLN A C 1
ATOM 3717 O O . GLN A 1 466 ? 3.672 -14.961 -5.391 1 98.75 466 GLN A O 1
ATOM 3722 N N . MET A 1 467 ? 2.639 -15.852 -7.16 1 98.81 467 MET A N 1
ATOM 3723 C CA . MET A 1 467 ? 1.296 -15.438 -6.77 1 98.81 467 MET A CA 1
ATOM 3724 C C . MET A 1 467 ? 0.562 -16.562 -6.055 1 98.81 467 MET A C 1
ATOM 3726 O O . MET A 1 467 ? -0.538 -16.375 -5.535 1 98.81 467 MET A O 1
ATOM 3730 N N . PHE A 1 468 ? 1.185 -17.75 -5.91 1 98.94 468 PHE A N 1
ATOM 3731 C CA . PHE A 1 468 ? 0.533 -18.922 -5.336 1 98.94 468 PHE A CA 1
ATOM 3732 C C . PHE A 1 468 ? 0.118 -18.656 -3.893 1 98.94 468 PHE A C 1
ATOM 3734 O O . PHE A 1 468 ? -0.936 -19.125 -3.449 1 98.94 468 PHE A O 1
ATOM 3741 N N . PRO A 1 469 ? 0.946 -17.891 -3.088 1 98.94 469 PRO A N 1
ATOM 3742 C CA . PRO A 1 469 ? 0.528 -17.625 -1.708 1 98.94 469 PRO A CA 1
ATOM 3743 C C . PRO A 1 469 ? -0.807 -16.891 -1.626 1 98.94 469 PRO A C 1
ATOM 3745 O O . PRO A 1 469 ? -1.559 -17.078 -0.664 1 98.94 469 PRO A O 1
ATOM 3748 N N . PHE A 1 470 ? -1.129 -16.078 -2.627 1 98.81 470 PHE A N 1
ATOM 3749 C CA . PHE A 1 470 ? -2.393 -15.344 -2.635 1 98.81 470 PHE A CA 1
ATOM 3750 C C . PHE A 1 470 ? -3.533 -16.25 -3.098 1 98.81 470 PHE A C 1
ATOM 3752 O O . PHE A 1 470 ? -4.676 -16.078 -2.666 1 98.81 470 PHE A O 1
ATOM 3759 N N . TRP A 1 471 ? -3.254 -17.203 -3.939 1 98.81 471 TRP A N 1
ATOM 3760 C CA . TRP A 1 471 ? -4.238 -18.172 -4.395 1 98.81 471 TRP A CA 1
ATOM 3761 C C . TRP A 1 471 ? -4.57 -19.172 -3.289 1 98.81 471 TRP A C 1
ATOM 3763 O O . TRP A 1 471 ? -5.742 -19.453 -3.033 1 98.81 471 TRP A O 1
ATOM 3773 N N . THR A 1 472 ? -3.527 -19.641 -2.555 1 98.81 472 THR A N 1
ATOM 3774 C CA . THR A 1 472 ? -3.682 -20.719 -1.584 1 98.81 472 THR A CA 1
ATOM 3775 C C . THR A 1 472 ? -3.992 -20.156 -0.199 1 98.81 472 THR A C 1
ATOM 3777 O O . THR A 1 472 ? -4.418 -20.891 0.694 1 98.81 472 THR A O 1
ATOM 3780 N N . GLY A 1 473 ? -3.676 -18.859 -0.054 1 98.56 473 GLY A N 1
ATOM 3781 C CA . GLY A 1 473 ? -3.871 -18.234 1.246 1 98.56 473 GLY A CA 1
ATOM 3782 C C . GLY A 1 473 ? -2.641 -18.297 2.129 1 98.56 473 GLY A C 1
ATOM 3783 O O . GLY A 1 473 ? -2.703 -17.984 3.316 1 98.56 473 GLY A O 1
ATOM 3784 N N . ALA A 1 474 ? -1.561 -18.641 1.565 1 98.88 474 ALA A N 1
ATOM 3785 C CA . ALA A 1 474 ? -0.347 -18.812 2.359 1 98.88 474 ALA A CA 1
ATOM 3786 C C . ALA A 1 474 ? 0.236 -17.453 2.766 1 98.88 474 ALA A C 1
ATOM 3788 O O . ALA A 1 474 ? 1.04 -17.375 3.699 1 98.88 474 ALA A O 1
ATOM 3789 N N . ALA A 1 475 ? -0.086 -16.391 2.039 1 98.75 475 ALA A N 1
ATOM 3790 C CA . ALA A 1 475 ? 0.353 -15.047 2.434 1 98.75 475 ALA A CA 1
ATOM 3791 C C . ALA A 1 475 ? -0.251 -14.641 3.775 1 98.75 475 ALA A C 1
ATOM 3793 O O . ALA A 1 475 ? -1.409 -14.961 4.062 1 98.75 475 ALA A O 1
ATOM 3794 N N . PRO A 1 476 ? 0.498 -14.008 4.633 1 98.38 476 PRO A N 1
ATOM 3795 C CA . PRO A 1 476 ? -0.074 -13.57 5.91 1 98.38 476 PRO A CA 1
ATOM 3796 C C . PRO A 1 476 ? -1.24 -12.602 5.734 1 98.38 476 PRO A C 1
ATOM 3798 O O . PRO A 1 476 ? -1.447 -12.07 4.641 1 98.38 476 PRO A O 1
ATOM 3801 N N . ASP A 1 477 ? -1.94 -12.336 6.781 1 97.62 477 ASP A N 1
ATOM 3802 C CA . ASP A 1 477 ? -3.199 -11.594 6.734 1 97.62 477 ASP A CA 1
ATOM 3803 C C . ASP A 1 477 ? -2.979 -10.164 6.25 1 97.62 477 ASP A C 1
ATOM 3805 O O . ASP A 1 477 ? -3.803 -9.617 5.516 1 97.62 477 ASP A O 1
ATOM 3809 N N . GLN A 1 478 ? -1.893 -9.508 6.656 1 98.06 478 GLN A N 1
ATOM 3810 C CA . GLN A 1 478 ? -1.652 -8.117 6.285 1 98.06 478 GLN A CA 1
ATOM 3811 C C . GLN A 1 478 ? -1.395 -7.984 4.789 1 98.06 478 GLN A C 1
ATOM 3813 O O . GLN A 1 478 ? -1.408 -6.875 4.25 1 98.06 478 GLN A O 1
ATOM 3818 N N . LEU A 1 479 ? -1.126 -9.125 4.121 1 98.5 479 LEU A N 1
ATOM 3819 C CA . LEU A 1 479 ? -0.991 -9.141 2.67 1 98.5 479 LEU A CA 1
ATOM 3820 C C . LEU A 1 479 ? -2.279 -9.617 2.006 1 98.5 479 LEU A C 1
ATOM 3822 O O . LEU A 1 479 ? -2.992 -8.82 1.384 1 98.5 479 LEU A O 1
ATOM 3826 N N . LYS A 1 480 ? -2.686 -10.859 2.277 1 98.38 480 LYS A N 1
ATOM 3827 C CA . LYS A 1 480 ? -3.809 -11.461 1.564 1 98.38 480 LYS A CA 1
ATOM 3828 C C . LYS A 1 480 ? -5.125 -10.797 1.952 1 98.38 480 LYS A C 1
ATOM 3830 O O . LYS A 1 480 ? -6.066 -10.758 1.155 1 98.38 480 LYS A O 1
ATOM 3835 N N . GLY A 1 481 ? -5.211 -10.32 3.152 1 98.38 481 GLY A N 1
ATOM 3836 C CA . GLY A 1 481 ? -6.441 -9.711 3.645 1 98.38 481 GLY A CA 1
ATOM 3837 C C . GLY A 1 481 ? -6.535 -8.227 3.346 1 98.38 481 GLY A C 1
ATOM 3838 O O . GLY A 1 481 ? -7.539 -7.586 3.67 1 98.38 481 GLY A O 1
ATOM 3839 N N . ASN A 1 482 ? -5.5 -7.59 2.863 1 98.62 482 ASN A N 1
ATOM 3840 C CA . ASN A 1 482 ? -5.406 -6.172 2.535 1 98.62 482 ASN A CA 1
ATOM 3841 C C . ASN A 1 482 ? -5.504 -5.934 1.031 1 98.62 482 ASN A C 1
ATOM 3843 O O . ASN A 1 482 ? -4.539 -6.168 0.298 1 98.62 482 ASN A O 1
ATOM 3847 N N . PRO A 1 483 ? -6.672 -5.379 0.524 1 98.69 483 PRO A N 1
ATOM 3848 C CA . PRO A 1 483 ? -6.84 -5.16 -0.914 1 98.69 483 PRO A CA 1
ATOM 3849 C C . PRO A 1 483 ? -5.703 -4.344 -1.522 1 98.69 483 PRO A C 1
ATOM 3851 O O . PRO A 1 483 ? -5.273 -4.613 -2.646 1 98.69 483 PRO A O 1
ATOM 3854 N N . LEU A 1 484 ? -5.215 -3.326 -0.791 1 98.62 484 LEU A N 1
ATOM 3855 C CA . LEU A 1 484 ? -4.109 -2.516 -1.289 1 98.62 484 LEU A CA 1
ATOM 3856 C C . LEU A 1 484 ? -2.854 -3.361 -1.463 1 98.62 484 LEU A C 1
ATOM 3858 O O . LEU A 1 484 ? -2.135 -3.217 -2.455 1 98.62 484 LEU A O 1
ATOM 3862 N N . ALA A 1 485 ? -2.525 -4.227 -0.501 1 98.69 485 ALA A N 1
ATOM 3863 C CA . ALA A 1 485 ? -1.355 -5.094 -0.598 1 98.69 485 ALA A CA 1
ATOM 3864 C C . ALA A 1 485 ? -1.47 -6.035 -1.793 1 98.69 485 ALA A C 1
ATOM 3866 O O . ALA A 1 485 ? -0.499 -6.238 -2.527 1 98.69 485 ALA A O 1
ATOM 3867 N N . VAL A 1 486 ? -2.643 -6.605 -1.971 1 98.81 486 VAL A N 1
ATOM 3868 C CA . VAL A 1 486 ? -2.855 -7.508 -3.098 1 98.81 486 VAL A CA 1
ATOM 3869 C C . VAL A 1 486 ? -2.684 -6.746 -4.41 1 98.81 486 VAL A C 1
ATOM 3871 O O . VAL A 1 486 ? -2.016 -7.227 -5.328 1 98.81 486 VAL A O 1
ATOM 3874 N N . LYS A 1 487 ? -3.322 -5.555 -4.504 1 98.5 487 LYS A N 1
ATOM 3875 C CA . LYS A 1 487 ? -3.182 -4.719 -5.691 1 98.5 487 LYS A CA 1
ATOM 3876 C C . LYS A 1 487 ? -1.711 -4.473 -6.02 1 98.5 487 LYS A C 1
ATOM 3878 O O . LYS A 1 487 ? -1.298 -4.602 -7.172 1 98.5 487 LYS A O 1
ATOM 3883 N N . LEU A 1 488 ? -0.951 -4.137 -4.965 1 97.94 488 LEU A N 1
ATOM 3884 C CA . LEU A 1 488 ? 0.465 -3.846 -5.16 1 97.94 488 LEU A CA 1
ATOM 3885 C C . LEU A 1 488 ? 1.224 -5.102 -5.582 1 97.94 488 LEU A C 1
ATOM 3887 O O . LEU A 1 488 ? 2.098 -5.043 -6.449 1 97.94 488 LEU A O 1
ATOM 3891 N N . ALA A 1 489 ? 0.934 -6.242 -5.027 1 98.56 489 ALA A N 1
ATOM 3892 C CA . ALA A 1 489 ? 1.588 -7.504 -5.367 1 98.56 489 ALA A CA 1
ATOM 3893 C C . ALA A 1 489 ? 1.296 -7.898 -6.812 1 98.56 489 ALA A C 1
ATOM 3895 O O . ALA A 1 489 ? 2.143 -8.492 -7.484 1 98.56 489 ALA A O 1
ATOM 3896 N N . PHE A 1 490 ? 0.127 -7.582 -7.332 1 98.69 490 PHE A N 1
ATOM 3897 C CA . PHE A 1 490 ? -0.303 -7.996 -8.664 1 98.69 490 PHE A CA 1
ATOM 3898 C C . PHE A 1 490 ? -0.023 -6.902 -9.688 1 98.69 490 PHE A C 1
ATOM 3900 O O . PHE A 1 490 ? -0.457 -6.996 -10.836 1 98.69 490 PHE A O 1
ATOM 3907 N N . GLU A 1 491 ? 0.691 -5.832 -9.297 1 97.69 491 GLU A N 1
ATOM 3908 C CA . GLU A 1 491 ? 0.942 -4.703 -10.195 1 97.69 491 GLU A CA 1
ATOM 3909 C C . GLU A 1 491 ? 1.688 -5.148 -11.445 1 97.69 491 GLU A C 1
ATOM 3911 O O . GLU A 1 491 ? 1.401 -4.672 -12.547 1 97.69 491 GLU A O 1
ATOM 3916 N N . ARG A 1 492 ? 2.662 -6.031 -11.328 1 97.06 492 ARG A N 1
ATOM 3917 C CA . ARG A 1 492 ? 3.428 -6.5 -12.484 1 97.06 492 ARG A CA 1
ATOM 3918 C C . ARG A 1 492 ? 2.539 -7.273 -13.453 1 97.06 492 ARG A C 1
ATOM 3920 O O . ARG A 1 492 ? 2.75 -7.23 -14.664 1 97.06 492 ARG A O 1
ATOM 3927 N N . ILE A 1 493 ? 1.59 -8 -12.953 1 98.31 493 ILE A N 1
ATOM 3928 C CA . ILE A 1 493 ? 0.631 -8.727 -13.781 1 98.31 493 ILE A CA 1
ATOM 3929 C C . ILE A 1 493 ? -0.208 -7.734 -14.586 1 98.31 493 ILE A C 1
ATOM 3931 O O . ILE A 1 493 ? -0.427 -7.926 -15.789 1 98.31 493 ILE A O 1
ATOM 3935 N N . LYS A 1 494 ? -0.688 -6.699 -13.867 1 98.25 494 LYS A N 1
ATOM 3936 C CA . LYS A 1 494 ? -1.438 -5.648 -14.555 1 98.25 494 LYS A CA 1
ATOM 3937 C C . LYS A 1 494 ? -0.61 -5.023 -15.672 1 98.25 494 LYS A C 1
ATOM 3939 O O . LYS A 1 494 ? -1.118 -4.793 -16.766 1 98.25 494 LYS A O 1
ATOM 3944 N N . ASN A 1 495 ? 0.668 -4.711 -15.359 1 97.19 495 ASN A N 1
ATOM 3945 C CA . ASN A 1 495 ? 1.562 -4.109 -16.344 1 97.19 495 ASN A CA 1
ATOM 3946 C C . ASN A 1 495 ? 1.755 -5.016 -17.562 1 97.19 495 ASN A C 1
ATOM 3948 O O . ASN A 1 495 ? 1.749 -4.551 -18.688 1 97.19 495 ASN A O 1
ATOM 3952 N N . LEU A 1 496 ? 1.91 -6.336 -17.344 1 97.12 496 LEU A N 1
ATOM 3953 C CA . LEU A 1 496 ? 2.057 -7.285 -18.438 1 97.12 496 LEU A CA 1
ATOM 3954 C C . LEU A 1 496 ? 0.782 -7.352 -19.266 1 97.12 496 LEU A C 1
ATOM 3956 O O . LEU A 1 496 ? 0.84 -7.34 -20.5 1 97.12 496 LEU A O 1
ATOM 3960 N N . LEU A 1 497 ? -0.328 -7.441 -18.578 1 97.5 497 LEU A N 1
ATOM 3961 C CA . LEU A 1 497 ? -1.61 -7.512 -19.266 1 97.5 497 LEU A CA 1
ATOM 3962 C C . LEU A 1 497 ? -1.835 -6.27 -20.125 1 97.5 497 LEU A C 1
ATOM 3964 O O . LEU A 1 497 ? -2.414 -6.352 -21.203 1 97.5 497 LEU A O 1
ATOM 3968 N N . ASP A 1 498 ? -1.362 -5.094 -19.641 1 96.81 498 ASP A N 1
ATOM 3969 C CA . ASP A 1 498 ? -1.545 -3.818 -20.328 1 96.81 498 ASP A CA 1
ATOM 3970 C C . ASP A 1 498 ? -0.627 -3.717 -21.547 1 96.81 498 ASP A C 1
ATOM 3972 O O . ASP A 1 498 ? -0.899 -2.949 -22.469 1 96.81 498 ASP A O 1
ATOM 3976 N N . ASN A 1 499 ? 0.45 -4.484 -21.516 1 94.44 499 ASN A N 1
ATOM 3977 C CA . ASN A 1 499 ? 1.47 -4.27 -22.547 1 94.44 499 ASN A CA 1
ATOM 3978 C C . ASN A 1 499 ? 1.556 -5.449 -23.5 1 94.44 499 ASN A C 1
ATOM 3980 O O . ASN A 1 499 ? 2.291 -5.398 -24.5 1 94.44 499 ASN A O 1
ATOM 3984 N N . LYS A 1 500 ? 0.838 -6.531 -23.266 1 93.38 500 LYS A N 1
ATOM 3985 C CA . LYS A 1 500 ? 0.836 -7.707 -24.141 1 93.38 500 LYS A CA 1
ATOM 3986 C C . LYS A 1 500 ? -0.578 -8.047 -24.594 1 93.38 500 LYS A C 1
ATOM 3988 O O . LYS A 1 500 ? -1.545 -7.828 -23.859 1 93.38 500 LYS A O 1
ATOM 3993 N N . ALA A 1 501 ? -0.658 -8.672 -25.719 1 92.06 501 ALA A N 1
ATOM 3994 C CA . ALA A 1 501 ? -1.962 -8.938 -26.328 1 92.06 501 ALA A CA 1
ATOM 3995 C C . ALA A 1 501 ? -2.561 -10.234 -25.781 1 92.06 501 ALA A C 1
ATOM 3997 O O . ALA A 1 501 ? -3.781 -10.406 -25.781 1 92.06 501 ALA A O 1
ATOM 3998 N N . GLY A 1 502 ? -1.76 -11.211 -25.422 1 94.94 502 GLY A N 1
ATOM 3999 C CA . GLY A 1 502 ? -2.23 -12.492 -24.922 1 94.94 502 GLY A CA 1
ATOM 4000 C C . GLY A 1 502 ? -2.277 -12.57 -23.406 1 94.94 502 GLY A C 1
ATOM 4001 O O . GLY A 1 502 ? -2.418 -11.547 -22.734 1 94.94 502 GLY A O 1
ATOM 4002 N N . GLY A 1 503 ? -2.346 -13.812 -22.891 1 96.31 503 GLY A N 1
ATOM 4003 C CA . GLY A 1 503 ? -2.383 -14.016 -21.453 1 96.31 503 GLY A CA 1
ATOM 4004 C C . GLY A 1 503 ? -1.052 -13.742 -20.766 1 96.31 503 GLY A C 1
ATOM 4005 O O . GLY A 1 503 ? -0.141 -13.188 -21.391 1 96.31 503 GLY A O 1
ATOM 4006 N N . ILE A 1 504 ? -0.953 -14.078 -19.5 1 97.88 504 ILE A N 1
ATOM 4007 C CA . ILE A 1 504 ? 0.26 -13.836 -18.719 1 97.88 504 ILE A CA 1
ATOM 4008 C C . ILE A 1 504 ? 1.218 -15.016 -18.875 1 97.88 504 ILE A C 1
ATOM 4010 O O . ILE A 1 504 ? 0.866 -16.156 -18.578 1 97.88 504 ILE A O 1
ATOM 4014 N N . PRO A 1 505 ? 2.42 -14.742 -19.406 1 96.62 505 PRO A N 1
ATOM 4015 C CA . PRO A 1 505 ? 3.369 -15.852 -19.547 1 96.62 505 PRO A CA 1
ATOM 4016 C C . PRO A 1 505 ? 3.816 -16.406 -18.203 1 96.62 505 PRO A C 1
ATOM 4018 O O . PRO A 1 505 ? 3.719 -15.727 -17.172 1 96.62 505 PRO A O 1
ATOM 4021 N N . ALA A 1 506 ? 4.281 -17.641 -18.219 1 97.12 506 ALA A N 1
ATOM 4022 C CA . ALA A 1 506 ? 4.711 -18.312 -17 1 97.12 506 ALA A CA 1
ATOM 4023 C C . ALA A 1 506 ? 5.82 -17.531 -16.297 1 97.12 506 ALA A C 1
ATOM 4025 O O . ALA A 1 506 ? 5.867 -17.484 -15.07 1 97.12 506 ALA A O 1
ATOM 4026 N N . THR A 1 507 ? 6.754 -16.938 -17.047 1 97.5 507 THR A N 1
ATOM 4027 C CA . THR A 1 507 ? 7.785 -16.031 -16.578 1 97.5 507 THR A CA 1
ATOM 4028 C C . THR A 1 507 ? 7.906 -14.828 -17.516 1 97.5 507 THR A C 1
ATOM 4030 O O . THR A 1 507 ? 7.27 -14.789 -18.562 1 97.5 507 THR A O 1
ATOM 4033 N N . ASN A 1 508 ? 8.68 -13.836 -17.078 1 97.25 508 ASN A N 1
ATOM 4034 C CA . ASN A 1 508 ? 8.938 -12.695 -17.938 1 97.25 508 ASN A CA 1
ATOM 4035 C C . ASN A 1 508 ? 10.289 -12.805 -18.641 1 97.25 508 ASN A C 1
ATOM 4037 O O . ASN A 1 508 ? 10.898 -11.797 -18.984 1 97.25 508 ASN A O 1
ATOM 4041 N N . PHE A 1 509 ? 10.82 -14.078 -18.75 1 96.94 509 PHE A N 1
ATOM 4042 C CA . PHE A 1 509 ? 12.148 -14.297 -19.297 1 96.94 509 PHE A CA 1
ATOM 4043 C C . PHE A 1 509 ? 12.086 -15.211 -20.516 1 96.94 509 PHE A C 1
ATOM 4045 O O . PHE A 1 509 ? 11.648 -16.359 -20.422 1 96.94 509 PHE A O 1
ATOM 4052 N N . VAL A 1 510 ? 12.609 -14.773 -21.625 1 94.44 510 VAL A N 1
ATOM 4053 C CA . VAL A 1 510 ? 12.57 -15.547 -22.875 1 94.44 510 VAL A CA 1
ATOM 4054 C C . VAL A 1 510 ? 13.766 -16.5 -22.922 1 94.44 510 VAL A C 1
ATOM 4056 O O . VAL A 1 510 ? 14.914 -16.062 -22.984 1 94.44 510 VAL A O 1
ATOM 4059 N N . THR A 1 511 ? 13.672 -17.875 -22.859 1 92.06 511 THR A N 1
ATOM 4060 C CA . THR A 1 511 ? 14.781 -18.828 -22.844 1 92.06 511 THR A CA 1
ATOM 4061 C C . THR A 1 511 ? 14.562 -19.922 -23.875 1 92.06 511 THR A C 1
ATOM 4063 O O . THR A 1 511 ? 15.461 -20.734 -24.125 1 92.06 511 THR A O 1
ATOM 4066 N N . GLY A 1 512 ? 13.375 -20.234 -24.328 1 87.5 512 GLY A N 1
ATOM 4067 C CA . GLY A 1 512 ? 13.008 -21.359 -25.172 1 87.5 512 GLY A CA 1
ATOM 4068 C C . GLY A 1 512 ? 12.469 -22.547 -24.391 1 87.5 512 GLY A C 1
ATOM 4069 O O . GLY A 1 512 ? 11.945 -23.484 -24.969 1 87.5 512 GLY A O 1
ATOM 4070 N N . GLN A 1 513 ? 12.648 -22.5 -23.094 1 89.94 513 GLN A N 1
ATOM 4071 C CA . GLN A 1 513 ? 12.078 -23.562 -22.266 1 89.94 513 GLN A CA 1
ATOM 4072 C C . GLN A 1 513 ? 10.555 -23.531 -22.297 1 89.94 513 GLN A C 1
ATOM 4074 O O . GLN A 1 513 ? 9.961 -22.469 -22.516 1 89.94 513 GLN A O 1
ATOM 4079 N N . GLN A 1 514 ? 9.93 -24.688 -22.016 1 88 514 GLN A N 1
ATOM 4080 C CA . GLN A 1 514 ? 8.492 -24.906 -22.156 1 88 514 GLN A CA 1
ATOM 4081 C C . GLN A 1 514 ? 7.699 -23.969 -21.25 1 88 514 GLN A C 1
ATOM 4083 O O . GLN A 1 514 ? 6.602 -23.531 -21.594 1 88 514 GLN A O 1
ATOM 4088 N N . TRP A 1 515 ? 8.234 -23.672 -20.141 1 92.75 515 TRP A N 1
ATOM 4089 C CA . TRP A 1 515 ? 7.438 -22.953 -19.141 1 92.75 515 TRP A CA 1
ATOM 4090 C C . TRP A 1 515 ? 8.07 -21.594 -18.812 1 92.75 515 TRP A C 1
ATOM 4092 O O . TRP A 1 515 ? 8.242 -21.266 -17.641 1 92.75 515 TRP A O 1
ATOM 4102 N N . ASP A 1 516 ? 8.484 -20.906 -19.859 1 95.19 516 ASP A N 1
ATOM 4103 C CA . ASP A 1 516 ? 8.961 -19.531 -19.828 1 95.19 516 ASP A CA 1
ATOM 4104 C C . ASP A 1 516 ? 8.273 -18.688 -20.891 1 95.19 516 ASP A C 1
ATOM 4106 O O . ASP A 1 516 ? 7.52 -19.203 -21.719 1 95.19 516 ASP A O 1
ATOM 4110 N N . GLU A 1 517 ? 8.461 -17.359 -20.812 1 93.81 517 GLU A N 1
ATOM 4111 C CA . GLU A 1 517 ? 7.961 -16.469 -21.844 1 93.81 517 GLU A CA 1
ATOM 4112 C C . GLU A 1 517 ? 8.391 -16.953 -23.234 1 93.81 517 GLU A C 1
ATOM 4114 O O . GLU A 1 517 ? 9.531 -17.391 -23.422 1 93.81 517 GLU A O 1
ATOM 4119 N N . PRO A 1 518 ? 7.43 -17.047 -24.062 1 93.56 518 PRO A N 1
ATOM 4120 C CA . PRO A 1 518 ? 6.137 -16.359 -24.109 1 93.56 518 PRO A CA 1
ATOM 4121 C C . PRO A 1 518 ? 4.969 -17.266 -23.719 1 93.56 518 PRO A C 1
ATOM 4123 O O . PRO A 1 518 ? 3.807 -16.906 -23.906 1 93.56 518 PRO A O 1
ATOM 4126 N N . ASN A 1 519 ? 5.203 -18.438 -23.25 1 93.69 519 ASN A N 1
ATOM 4127 C CA . ASN A 1 519 ? 4.168 -19.438 -23.078 1 93.69 519 ASN A CA 1
ATOM 4128 C C . ASN A 1 519 ? 3.256 -19.109 -21.891 1 93.69 519 ASN A C 1
ATOM 4130 O O . ASN A 1 519 ? 3.732 -18.797 -20.812 1 93.69 519 ASN A O 1
ATOM 4134 N N . VAL A 1 520 ? 1.95 -19.156 -22.203 1 95.25 520 VAL A N 1
ATOM 4135 C CA . VAL A 1 520 ? 0.898 -18.953 -21.203 1 95.25 520 VAL A CA 1
ATOM 4136 C C . VAL A 1 520 ? 0.295 -20.297 -20.812 1 95.25 520 VAL A C 1
ATOM 4138 O O . VAL A 1 520 ? -0.234 -21.016 -21.641 1 95.25 520 VAL A O 1
ATOM 4141 N N . TRP A 1 521 ? 0.433 -20.594 -19.531 1 94.56 521 TRP A N 1
ATOM 4142 C CA . TRP A 1 521 ? -0.052 -21.859 -18.984 1 94.56 521 TRP A CA 1
ATOM 4143 C C . TRP A 1 521 ? -1.424 -21.672 -18.328 1 94.56 521 TRP A C 1
ATOM 4145 O O . TRP A 1 521 ? -1.562 -20.938 -17.344 1 94.56 521 TRP A O 1
ATOM 4155 N N . PRO A 1 522 ? -2.504 -22.344 -18.844 1 96.38 522 PRO A N 1
ATOM 4156 C CA . PRO A 1 522 ? -3.869 -22.141 -18.359 1 96.38 522 PRO A CA 1
ATOM 4157 C C . PRO A 1 522 ? -3.979 -22.328 -16.844 1 96.38 522 PRO A C 1
ATOM 4159 O O . PRO A 1 522 ? -4.617 -21.531 -16.156 1 96.38 522 PRO A O 1
ATOM 4162 N N . PRO A 1 523 ? -3.361 -23.359 -16.234 1 97.56 523 PRO A N 1
ATOM 4163 C CA . PRO A 1 523 ? -3.396 -23.484 -14.773 1 97.56 523 PRO A CA 1
ATOM 4164 C C . PRO A 1 523 ? -2.904 -22.219 -14.07 1 97.56 523 PRO A C 1
ATOM 4166 O O . PRO A 1 523 ? -3.451 -21.828 -13.039 1 97.56 523 PRO A O 1
ATOM 4169 N N . LEU A 1 524 ? -1.904 -21.594 -14.609 1 98.25 524 LEU A N 1
ATOM 4170 C CA . LEU A 1 524 ? -1.35 -20.391 -14 1 98.25 524 LEU A CA 1
ATOM 4171 C C . LEU A 1 524 ? -2.301 -19.203 -14.156 1 98.25 524 LEU A C 1
ATOM 4173 O O . LEU A 1 524 ? -2.377 -18.344 -13.281 1 98.25 524 LEU A O 1
ATOM 4177 N N . MET A 1 525 ? -3.008 -19.156 -15.297 1 98.38 525 MET A N 1
ATOM 4178 C CA . MET A 1 525 ? -4.047 -18.141 -15.461 1 98.38 525 MET A CA 1
ATOM 4179 C C . MET A 1 525 ? -5.125 -18.297 -14.398 1 98.38 525 MET A C 1
ATOM 4181 O O . MET A 1 525 ? -5.613 -17.297 -13.852 1 98.38 525 MET A O 1
ATOM 4185 N N . HIS A 1 526 ? -5.48 -19.531 -14.125 1 98.81 526 HIS A N 1
ATOM 4186 C CA . HIS A 1 526 ? -6.453 -19.797 -13.07 1 98.81 526 HIS A CA 1
ATOM 4187 C C . HIS A 1 526 ? -5.969 -19.281 -11.727 1 98.81 526 HIS A C 1
ATOM 4189 O O . HIS A 1 526 ? -6.727 -18.641 -10.992 1 98.81 526 HIS A O 1
ATOM 4195 N N . VAL A 1 527 ? -4.734 -19.516 -11.383 1 98.81 527 VAL A N 1
ATOM 4196 C CA . VAL A 1 527 ? -4.133 -19.094 -10.125 1 98.81 527 VAL A CA 1
ATOM 4197 C C . VAL A 1 527 ? -4.227 -17.578 -9.992 1 98.81 527 VAL A C 1
ATOM 4199 O O . VAL A 1 527 ? -4.574 -17.062 -8.922 1 98.81 527 VAL A O 1
ATOM 4202 N N . LEU A 1 528 ? -3.957 -16.891 -11.094 1 98.88 528 LEU A N 1
ATOM 4203 C CA . LEU A 1 528 ? -4.008 -15.43 -11.07 1 98.88 528 LEU A CA 1
ATOM 4204 C C . LEU A 1 528 ? -5.438 -14.938 -10.852 1 98.88 528 LEU A C 1
ATOM 4206 O O . LEU A 1 528 ? -5.68 -14.094 -9.992 1 98.88 528 LEU A O 1
ATOM 4210 N N . MET A 1 529 ? -6.406 -15.453 -11.602 1 98.88 529 MET A N 1
ATOM 4211 C CA . MET A 1 529 ? -7.801 -15.039 -11.5 1 98.88 529 MET A CA 1
ATOM 4212 C C . MET A 1 529 ? -8.367 -15.344 -10.117 1 98.88 529 MET A C 1
ATOM 4214 O O . MET A 1 529 ? -8.914 -14.461 -9.453 1 98.88 529 MET A O 1
ATOM 4218 N N . ASP A 1 530 ? -8.156 -16.562 -9.688 1 98.81 530 ASP A N 1
ATOM 4219 C CA . ASP A 1 530 ? -8.734 -16.984 -8.414 1 98.81 530 ASP A CA 1
ATOM 4220 C C . ASP A 1 530 ? -8.023 -16.328 -7.242 1 98.81 530 ASP A C 1
ATOM 4222 O O . ASP A 1 530 ? -8.648 -16.016 -6.223 1 98.81 530 ASP A O 1
ATOM 4226 N N . GLY A 1 531 ? -6.684 -16.141 -7.383 1 98.81 531 GLY A N 1
ATOM 4227 C CA . GLY A 1 531 ? -5.953 -15.406 -6.355 1 98.81 531 GLY A CA 1
ATOM 4228 C C . GLY A 1 531 ? -6.488 -14 -6.129 1 98.81 531 GLY A C 1
ATOM 4229 O O . GLY A 1 531 ? -6.582 -13.547 -4.988 1 98.81 531 GLY A O 1
ATOM 4230 N N . LEU A 1 532 ? -6.848 -13.328 -7.184 1 98.88 532 LEU A N 1
ATOM 4231 C CA . LEU A 1 532 ? -7.414 -11.984 -7.105 1 98.88 532 LEU A CA 1
ATOM 4232 C C . LEU A 1 532 ? -8.828 -12.023 -6.531 1 98.88 532 LEU A C 1
ATOM 4234 O O . LEU A 1 532 ? -9.195 -11.18 -5.715 1 98.88 532 LEU A O 1
ATOM 4238 N N . LEU A 1 533 ? -9.641 -13.008 -6.895 1 98.69 533 LEU A N 1
ATOM 4239 C CA . LEU A 1 533 ? -11.023 -13.125 -6.426 1 98.69 533 LEU A CA 1
ATOM 4240 C C . LEU A 1 533 ? -11.062 -13.391 -4.926 1 98.69 533 LEU A C 1
ATOM 4242 O O . LEU A 1 533 ? -12.047 -13.062 -4.262 1 98.69 533 LEU A O 1
ATOM 4246 N N . ASN A 1 534 ? -9.984 -13.969 -4.414 1 98.25 534 ASN A N 1
ATOM 4247 C CA . ASN A 1 534 ? -9.898 -14.305 -2.998 1 98.25 534 ASN A CA 1
ATOM 4248 C C . ASN A 1 534 ? -9.734 -13.062 -2.133 1 98.25 534 ASN A C 1
ATOM 4250 O O . ASN A 1 534 ? -9.883 -13.125 -0.911 1 98.25 534 ASN A O 1
ATOM 4254 N N . THR A 1 535 ? -9.484 -11.922 -2.766 1 98.06 535 THR A N 1
ATOM 4255 C CA . THR A 1 535 ? -9.281 -10.695 -2.006 1 98.06 535 THR A CA 1
ATOM 4256 C C . THR A 1 535 ? -10.562 -10.297 -1.273 1 98.06 535 THR A C 1
ATOM 4258 O O . THR A 1 535 ? -11.594 -10.062 -1.902 1 98.06 535 THR A O 1
ATOM 4261 N N . PRO A 1 536 ? -10.539 -10.18 0.032 1 98.56 536 PRO A N 1
ATOM 4262 C CA . PRO A 1 536 ? -11.742 -9.75 0.75 1 98.56 536 PRO A CA 1
ATOM 4263 C C . PRO A 1 536 ? -11.977 -8.242 0.665 1 98.56 536 PRO A C 1
ATOM 4265 O O . PRO A 1 536 ? -11.016 -7.477 0.555 1 98.56 536 PRO A O 1
ATOM 4268 N N . ALA A 1 537 ? -13.211 -7.84 0.681 1 98.44 537 ALA A N 1
ATOM 4269 C CA . ALA A 1 537 ? -13.562 -6.426 0.744 1 98.44 537 ALA A CA 1
ATOM 4270 C C . ALA A 1 537 ? -13.383 -5.879 2.156 1 98.44 537 ALA A C 1
ATOM 4272 O O . ALA A 1 537 ? -14.328 -5.363 2.756 1 98.44 537 ALA A O 1
ATOM 4273 N N . THR A 1 538 ? -12.164 -5.914 2.695 1 98.44 538 THR A N 1
ATOM 4274 C CA . THR A 1 538 ? -11.828 -5.621 4.082 1 98.44 538 THR A CA 1
ATOM 4275 C C . THR A 1 538 ? -12.359 -4.25 4.488 1 98.44 538 THR A C 1
ATOM 4277 O O . THR A 1 538 ? -12.805 -4.062 5.621 1 98.44 538 THR A O 1
ATOM 4280 N N . PHE A 1 539 ? -12.297 -3.25 3.578 1 97.94 539 PHE A N 1
ATOM 4281 C CA . PHE A 1 539 ? -12.727 -1.891 3.891 1 97.94 539 PHE A CA 1
ATOM 4282 C C . PHE A 1 539 ? -13.984 -1.526 3.121 1 97.94 539 PHE A C 1
ATOM 4284 O O . PHE A 1 539 ? -14.25 -0.349 2.873 1 97.94 539 PHE A O 1
ATOM 4291 N N . GLY A 1 540 ? -14.688 -2.557 2.627 1 97.44 540 GLY A N 1
ATOM 4292 C CA . GLY A 1 540 ? -15.93 -2.361 1.898 1 97.44 540 GLY A CA 1
ATOM 4293 C C . GLY A 1 540 ? -15.789 -2.574 0.403 1 97.44 540 GLY A C 1
ATOM 4294 O O . GLY A 1 540 ? -14.688 -2.469 -0.141 1 97.44 540 GLY A O 1
ATOM 4295 N N . GLU A 1 541 ? -16.859 -2.801 -0.276 1 97.69 541 GLU A N 1
ATOM 4296 C CA . GLU A 1 541 ? -16.875 -3.098 -1.705 1 97.69 541 GLU A CA 1
ATOM 4297 C C . GLU A 1 541 ? -16.547 -1.859 -2.529 1 97.69 541 GLU A C 1
ATOM 4299 O O . GLU A 1 541 ? -16.172 -1.969 -3.701 1 97.69 541 GLU A O 1
ATOM 4304 N N . ASP A 1 542 ? -16.656 -0.721 -1.926 1 95.94 542 ASP A N 1
ATOM 4305 C CA . ASP A 1 542 ? -16.391 0.527 -2.639 1 95.94 542 ASP A CA 1
ATOM 4306 C C . ASP A 1 542 ? -14.922 0.92 -2.545 1 95.94 542 ASP A C 1
ATOM 4308 O O . ASP A 1 542 ? -14.5 1.907 -3.148 1 95.94 542 ASP A O 1
ATOM 4312 N N . ASP A 1 543 ? -14.094 0.194 -1.741 1 97.75 543 ASP A N 1
ATOM 4313 C CA . ASP A 1 543 ? -12.648 0.392 -1.706 1 97.75 543 ASP A CA 1
ATOM 4314 C C . ASP A 1 543 ? -12.047 0.29 -3.105 1 97.75 543 ASP A C 1
ATOM 4316 O O . ASP A 1 543 ? -12.133 -0.756 -3.752 1 97.75 543 ASP A O 1
ATOM 4320 N N . PRO A 1 544 ? -11.383 1.402 -3.572 1 97.44 544 PRO A N 1
ATOM 4321 C CA . PRO A 1 544 ? -10.852 1.378 -4.934 1 97.44 544 PRO A CA 1
ATOM 4322 C C . PRO A 1 544 ? -9.828 0.263 -5.148 1 97.44 544 PRO A C 1
ATOM 4324 O O . PRO A 1 544 ? -9.766 -0.328 -6.227 1 97.44 544 PRO A O 1
ATOM 4327 N N . ALA A 1 545 ? -9.031 -0.023 -4.129 1 98.44 545 ALA A N 1
ATOM 4328 C CA . ALA A 1 545 ? -8.062 -1.106 -4.266 1 98.44 545 ALA A CA 1
ATOM 4329 C C . ALA A 1 545 ? -8.766 -2.449 -4.453 1 98.44 545 ALA A C 1
ATOM 4331 O O . ALA A 1 545 ? -8.359 -3.254 -5.297 1 98.44 545 ALA A O 1
ATOM 4332 N N . TYR A 1 546 ? -9.852 -2.717 -3.664 1 98.62 546 TYR A N 1
ATOM 4333 C CA . TYR A 1 546 ? -10.633 -3.939 -3.82 1 98.62 546 TYR A CA 1
ATOM 4334 C C . TYR A 1 546 ? -11.227 -4.031 -5.223 1 98.62 546 TYR A C 1
ATOM 4336 O O . TYR A 1 546 ? -11.109 -5.066 -5.887 1 98.62 546 TYR A O 1
ATOM 4344 N N . GLN A 1 547 ? -11.797 -2.932 -5.66 1 98.62 547 GLN A N 1
ATOM 4345 C CA . GLN A 1 547 ? -12.422 -2.906 -6.977 1 98.62 547 GLN A CA 1
ATOM 4346 C C . GLN A 1 547 ? -11.406 -3.203 -8.07 1 98.62 547 GLN A C 1
ATOM 4348 O O . GLN A 1 547 ? -11.711 -3.898 -9.047 1 98.62 547 GLN A O 1
ATOM 4353 N N . GLU A 1 548 ? -10.227 -2.709 -7.906 1 98.44 548 GLU A N 1
ATOM 4354 C CA . GLU A 1 548 ? -9.188 -2.92 -8.914 1 98.44 548 GLU A CA 1
ATOM 4355 C C . GLU A 1 548 ? -8.766 -4.383 -8.977 1 98.44 548 GLU A C 1
ATOM 4357 O O . GLU A 1 548 ? -8.438 -4.898 -10.047 1 98.44 548 GLU A O 1
ATOM 4362 N N . THR A 1 549 ? -8.695 -5.074 -7.809 1 98.75 549 THR A N 1
ATOM 4363 C CA . THR A 1 549 ? -8.359 -6.492 -7.812 1 98.75 549 THR A CA 1
ATOM 4364 C C . THR A 1 549 ? -9.422 -7.297 -8.555 1 98.75 549 THR A C 1
ATOM 4366 O O . THR A 1 549 ? -9.094 -8.18 -9.352 1 98.75 549 THR A O 1
ATOM 4369 N N . GLN A 1 550 ? -10.672 -6.961 -8.336 1 98.75 550 GLN A N 1
ATOM 4370 C CA . GLN A 1 550 ? -11.758 -7.66 -9 1 98.75 550 GLN A CA 1
ATOM 4371 C C . GLN A 1 550 ? -11.766 -7.379 -10.5 1 98.75 550 GLN A C 1
ATOM 4373 O O . GLN A 1 550 ? -11.961 -8.289 -11.305 1 98.75 550 GLN A O 1
ATOM 4378 N N . THR A 1 551 ? -11.5 -6.125 -10.82 1 98.75 551 THR A N 1
ATOM 4379 C CA . THR A 1 551 ? -11.453 -5.727 -12.219 1 98.75 551 THR A CA 1
ATOM 4380 C C . THR A 1 551 ? -10.312 -6.438 -12.953 1 98.75 551 THR A C 1
ATOM 4382 O O . THR A 1 551 ? -10.484 -6.887 -14.086 1 98.75 551 THR A O 1
ATOM 4385 N N . LEU A 1 552 ? -9.188 -6.508 -12.305 1 98.88 552 LEU A N 1
ATOM 4386 C CA . LEU A 1 552 ? -8.047 -7.184 -12.914 1 98.88 552 LEU A CA 1
ATOM 4387 C C . LEU A 1 552 ? -8.344 -8.664 -13.141 1 98.88 552 LEU A C 1
ATOM 4389 O O . LEU A 1 552 ? -7.961 -9.227 -14.164 1 98.88 552 LEU A O 1
ATOM 4393 N N . ALA A 1 553 ? -9.016 -9.328 -12.188 1 98.88 553 ALA A N 1
ATOM 4394 C CA . ALA A 1 553 ? -9.422 -10.719 -12.359 1 98.88 553 ALA A CA 1
ATOM 4395 C C . ALA A 1 553 ? -10.297 -10.883 -13.602 1 98.88 553 ALA A C 1
ATOM 4397 O O . ALA A 1 553 ? -10.094 -11.812 -14.391 1 98.88 553 ALA A O 1
ATOM 4398 N N . LEU A 1 554 ? -11.242 -9.992 -13.766 1 98.88 554 LEU A N 1
ATOM 4399 C CA . LEU A 1 554 ? -12.133 -10.047 -14.914 1 98.88 554 LEU A CA 1
ATOM 4400 C C . LEU A 1 554 ? -11.359 -9.844 -16.219 1 98.88 554 LEU A C 1
ATOM 4402 O O . LEU A 1 554 ? -11.625 -10.516 -17.219 1 98.88 554 LEU A O 1
ATOM 4406 N N . ARG A 1 555 ? 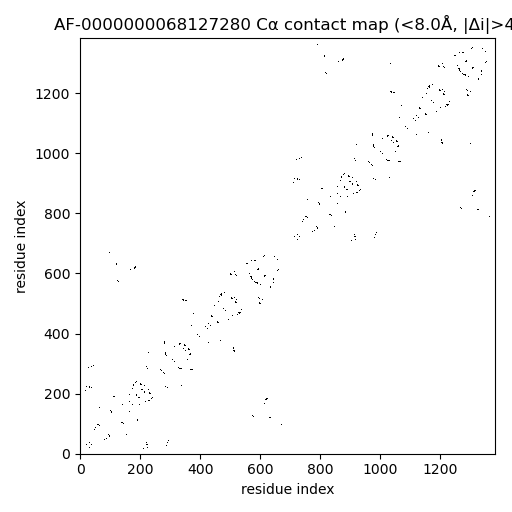-10.438 -8.875 -16.203 1 98.69 555 ARG A N 1
ATOM 4407 C CA . ARG A 1 555 ? -9.633 -8.617 -17.406 1 98.69 555 ARG A CA 1
ATOM 4408 C C . ARG A 1 555 ? -8.805 -9.844 -17.781 1 98.69 555 ARG A C 1
ATOM 4410 O O . ARG A 1 555 ? -8.648 -10.148 -18.953 1 98.69 555 ARG A O 1
ATOM 4417 N N . LEU A 1 556 ? -8.266 -10.508 -16.781 1 98.81 556 LEU A N 1
ATOM 4418 C CA . LEU A 1 556 ? -7.504 -11.734 -17.016 1 98.81 556 LEU A CA 1
ATOM 4419 C C . LEU A 1 556 ? -8.398 -12.828 -17.594 1 98.81 556 LEU A C 1
ATOM 4421 O O . LEU A 1 556 ? -8.008 -13.523 -18.531 1 98.81 556 LEU A O 1
ATOM 4425 N N . ALA A 1 557 ? -9.562 -12.977 -17.031 1 98.75 557 ALA A N 1
ATOM 4426 C CA . ALA A 1 557 ? -10.516 -13.961 -17.516 1 98.75 557 ALA A CA 1
ATOM 4427 C C . ALA A 1 557 ? -10.898 -13.68 -18.969 1 98.75 557 ALA A C 1
ATOM 4429 O O . ALA A 1 557 ? -10.945 -14.594 -19.797 1 98.75 557 ALA A O 1
ATOM 4430 N N . GLN A 1 558 ? -11.172 -12.398 -19.234 1 98.38 558 GLN A N 1
ATOM 4431 C CA . GLN A 1 558 ? -11.516 -12.008 -20.594 1 98.38 558 GLN A CA 1
ATOM 4432 C C . GLN A 1 558 ? -10.398 -12.352 -21.578 1 98.38 558 GLN A C 1
ATOM 4434 O O . GLN A 1 558 ? -10.656 -12.906 -22.656 1 98.38 558 GLN A O 1
ATOM 4439 N N . ARG A 1 559 ? -9.203 -12.031 -21.172 1 97.81 559 ARG A N 1
ATOM 4440 C CA . ARG A 1 559 ? -8.055 -12.305 -22.031 1 97.81 559 ARG A CA 1
ATOM 4441 C C . ARG A 1 559 ? -7.898 -13.805 -22.281 1 97.81 559 ARG A C 1
ATOM 4443 O O . ARG A 1 559 ? -7.555 -14.227 -23.375 1 97.81 559 ARG A O 1
ATOM 4450 N N . TYR A 1 560 ? -8.07 -14.609 -21.266 1 97.5 560 TYR A N 1
ATOM 4451 C CA . TYR A 1 560 ? -7.973 -16.062 -21.391 1 97.5 560 TYR A CA 1
ATOM 4452 C C . TYR A 1 560 ? -9.039 -16.594 -22.328 1 97.5 560 TYR A C 1
ATOM 4454 O O . TYR A 1 560 ? -8.742 -17.422 -23.203 1 97.5 560 TYR A O 1
ATOM 4462 N N . VAL A 1 561 ? -10.25 -16.141 -22.172 1 97.5 561 VAL A N 1
ATOM 4463 C CA . VAL A 1 561 ? -11.352 -16.562 -23.031 1 97.5 561 VAL A CA 1
ATOM 4464 C C . VAL A 1 561 ? -11.102 -16.125 -24.469 1 97.5 561 VAL A C 1
ATOM 4466 O O . VAL A 1 561 ? -11.344 -16.891 -25.406 1 97.5 561 VAL A O 1
ATOM 4469 N N . ASP A 1 562 ? -10.586 -14.938 -24.625 1 96.44 562 ASP A N 1
ATOM 4470 C CA . ASP A 1 562 ? -10.234 -14.469 -25.969 1 96.44 562 ASP A CA 1
ATOM 4471 C C . ASP A 1 562 ? -9.234 -15.406 -26.641 1 96.44 562 ASP A C 1
ATOM 4473 O O . ASP A 1 562 ? -9.422 -15.805 -27.781 1 96.44 562 ASP A O 1
ATOM 4477 N N . SER A 1 563 ? -8.219 -15.734 -25.891 1 94.69 563 SER A N 1
ATOM 4478 C CA . SER A 1 563 ? -7.137 -16.547 -26.438 1 94.69 563 SER A CA 1
ATOM 4479 C C . SER A 1 563 ? -7.633 -17.938 -26.812 1 94.69 563 SER A C 1
ATOM 4481 O O . SER A 1 563 ? -7.32 -18.453 -27.891 1 94.69 563 SER A O 1
ATOM 4483 N N . THR A 1 564 ? -8.375 -18.562 -25.969 1 95.12 564 THR A N 1
ATOM 4484 C CA . THR A 1 564 ? -8.852 -19.922 -26.203 1 95.12 564 THR A CA 1
ATOM 4485 C C . THR A 1 564 ? -9.914 -19.938 -27.297 1 95.12 564 THR A C 1
ATOM 4487 O O . THR A 1 564 ? -9.922 -20.828 -28.141 1 95.12 564 THR A O 1
ATOM 4490 N N . PHE A 1 565 ? -10.75 -18.938 -27.328 1 95.31 565 PHE A N 1
ATOM 4491 C CA . PHE A 1 565 ? -11.805 -18.859 -28.328 1 95.31 565 PHE A CA 1
ATOM 4492 C C . PHE A 1 565 ? -11.203 -18.656 -29.719 1 95.31 565 PHE A C 1
ATOM 4494 O O . PHE A 1 565 ? -11.555 -19.359 -30.672 1 95.31 565 PHE A O 1
ATOM 4501 N N . CYS A 1 566 ? -10.359 -17.672 -29.859 1 93.06 566 CYS A N 1
ATOM 4502 C CA . CYS A 1 566 ? -9.852 -17.312 -31.172 1 93.06 566 CYS A CA 1
ATOM 4503 C C . CYS A 1 566 ? -8.992 -18.422 -31.766 1 93.06 566 CYS A C 1
ATOM 4505 O O . CYS A 1 566 ? -9.008 -18.641 -32.969 1 93.06 566 CYS A O 1
ATOM 4507 N N . THR A 1 567 ? -8.281 -19.109 -30.969 1 89.88 567 THR A N 1
ATOM 4508 C CA . THR A 1 567 ? -7.504 -20.234 -31.469 1 89.88 567 THR A CA 1
ATOM 4509 C C . THR A 1 567 ? -8.414 -21.406 -31.828 1 89.88 567 THR A C 1
ATOM 4511 O O . THR A 1 567 ? -8.195 -22.094 -32.844 1 89.88 567 THR A O 1
ATOM 4514 N N . TRP A 1 568 ? -9.383 -21.688 -30.969 1 90.75 568 TRP A N 1
ATOM 4515 C CA . TRP A 1 568 ? -10.398 -22.703 -31.266 1 90.75 568 TRP A CA 1
ATOM 4516 C C . TRP A 1 568 ? -11.117 -22.391 -32.562 1 90.75 568 TRP A C 1
ATOM 4518 O O . TRP A 1 568 ? -11.305 -23.281 -33.406 1 90.75 568 TRP A O 1
ATOM 4528 N N . TYR A 1 569 ? -11.406 -21.141 -32.75 1 90.81 569 TYR A N 1
ATOM 4529 C CA . TYR A 1 569 ? -12.086 -20.688 -33.969 1 90.81 569 TYR A CA 1
ATOM 4530 C C . TYR A 1 569 ? -11.195 -20.844 -35.188 1 90.81 569 TYR A C 1
ATOM 4532 O O . TYR A 1 569 ? -11.625 -21.375 -36.219 1 90.81 569 TYR A O 1
ATOM 4540 N N . ALA A 1 570 ? -10.008 -20.516 -35.031 1 86.75 570 ALA A N 1
ATOM 4541 C CA . ALA A 1 570 ? -9.055 -20.562 -36.156 1 86.75 570 ALA A CA 1
ATOM 4542 C C . ALA A 1 570 ? -8.789 -22 -36.594 1 86.75 570 ALA A C 1
ATOM 4544 O O . ALA A 1 570 ? -8.297 -22.25 -37.688 1 86.75 570 ALA A O 1
ATOM 4545 N N . THR A 1 571 ? -9.141 -22.938 -35.75 1 85.56 571 THR A N 1
ATOM 4546 C CA . THR A 1 571 ? -8.82 -24.328 -36.062 1 85.56 571 THR A CA 1
ATOM 4547 C C . THR A 1 571 ? -10.094 -25.125 -36.312 1 85.56 571 THR A C 1
ATOM 4549 O O . THR A 1 571 ? -10.102 -26.359 -36.188 1 85.56 571 THR A O 1
ATOM 4552 N N . GLY A 1 572 ? -11.164 -24.453 -36.594 1 88.19 572 GLY A N 1
ATOM 4553 C CA . GLY A 1 572 ? -12.336 -25.141 -37.125 1 88.19 572 GLY A CA 1
ATOM 4554 C C . GLY A 1 572 ? -13.539 -25.047 -36.188 1 88.19 572 GLY A C 1
ATOM 4555 O O . GLY A 1 572 ? -14.609 -25.578 -36.5 1 88.19 572 GLY A O 1
ATOM 4556 N N . GLY A 1 573 ? -13.383 -24.359 -35.062 1 91.38 573 GLY A N 1
ATOM 4557 C CA . GLY A 1 573 ? -14.531 -24.109 -34.188 1 91.38 573 GLY A CA 1
ATOM 4558 C C . GLY A 1 573 ? -15.562 -23.188 -34.844 1 91.38 573 GLY A C 1
ATOM 4559 O O . GLY A 1 573 ? -15.227 -22.375 -35.688 1 91.38 573 GLY A O 1
ATOM 4560 N N . SER A 1 574 ? -16.797 -23.422 -34.438 1 94.19 574 SER A N 1
ATOM 4561 C CA . SER A 1 574 ? -17.844 -22.562 -34.969 1 94.19 574 SER A CA 1
ATOM 4562 C C . SER A 1 574 ? -19.031 -22.469 -34.031 1 94.19 574 SER A C 1
ATOM 4564 O O . SER A 1 574 ? -19.219 -23.359 -33.188 1 94.19 574 SER A O 1
ATOM 4566 N N . THR A 1 575 ? -19.719 -21.391 -34.094 1 95.19 575 THR A N 1
ATOM 4567 C CA . THR A 1 575 ? -20.984 -21.156 -33.375 1 95.19 575 THR A CA 1
ATOM 4568 C C . THR A 1 575 ? -22.062 -20.656 -34.312 1 95.19 575 THR A C 1
ATOM 4570 O O . THR A 1 575 ? -21.812 -20.516 -35.531 1 95.19 575 THR A O 1
ATOM 4573 N N . SER A 1 576 ? -23.219 -20.453 -33.75 1 94.56 576 SER A N 1
ATOM 4574 C CA . SER A 1 576 ? -24.328 -19.953 -34.531 1 94.56 576 SER A CA 1
ATOM 4575 C C . SER A 1 576 ? -24.016 -18.594 -35.156 1 94.56 576 SER A C 1
ATOM 4577 O O . SER A 1 576 ? -24.453 -18.281 -36.25 1 94.56 576 SER A O 1
ATOM 4579 N N . GLU A 1 577 ? -23.188 -17.812 -34.5 1 94.88 577 GLU A N 1
ATOM 4580 C CA . GLU A 1 577 ? -22.906 -16.453 -34.938 1 94.88 577 GLU A CA 1
ATOM 4581 C C . GLU A 1 577 ? -21.469 -16.328 -35.438 1 94.88 577 GLU A C 1
ATOM 4583 O O . GLU A 1 577 ? -21.047 -15.25 -35.875 1 94.88 577 GLU A O 1
ATOM 4588 N N . THR A 1 578 ? -20.75 -17.328 -35.312 1 93.19 578 THR A N 1
ATOM 4589 C CA . THR A 1 578 ? -19.391 -17.406 -35.844 1 93.19 578 THR A CA 1
ATOM 4590 C C . THR A 1 578 ? -19.203 -18.672 -36.656 1 93.19 578 THR A C 1
ATOM 4592 O O . THR A 1 578 ? -18.609 -19.641 -36.188 1 93.19 578 THR A O 1
ATOM 4595 N N . PRO A 1 579 ? -19.656 -18.578 -37.906 1 93.12 579 PRO A N 1
ATOM 4596 C CA . PRO A 1 579 ? -19.531 -19.781 -38.75 1 93.12 579 PRO A CA 1
ATOM 4597 C C . PRO A 1 579 ? -18.078 -20.156 -39.031 1 93.12 579 PRO A C 1
ATOM 4599 O O . PRO A 1 579 ? -17.188 -19.312 -38.938 1 93.12 579 PRO A O 1
ATOM 4602 N N . LYS A 1 580 ? -17.875 -21.391 -39.312 1 93 580 LYS A N 1
ATOM 4603 C CA . LYS A 1 580 ? -16.531 -21.922 -39.562 1 93 580 LYS A CA 1
ATOM 4604 C C . LYS A 1 580 ? -15.805 -21.094 -40.625 1 93 580 LYS A C 1
ATOM 4606 O O . LYS A 1 580 ? -16.391 -20.719 -41.656 1 93 580 LYS A O 1
ATOM 4611 N N . LEU A 1 581 ? -14.578 -20.859 -40.375 1 89.62 581 LEU A N 1
ATOM 4612 C CA . LEU A 1 581 ? -13.766 -20.078 -41.312 1 89.62 581 LEU A CA 1
ATOM 4613 C C . LEU A 1 581 ? -13.648 -20.797 -42.625 1 89.62 581 LEU A C 1
ATOM 4615 O O . LEU A 1 581 ? -13.57 -22.031 -42.688 1 89.62 581 LEU A O 1
ATOM 4619 N N . GLN A 1 582 ? -13.555 -19.984 -43.719 1 87.44 582 GLN A N 1
ATOM 4620 C CA . GLN A 1 582 ? -13.422 -20.547 -45.062 1 87.44 582 GLN A CA 1
ATOM 4621 C C . GLN A 1 582 ? -12.078 -21.25 -45.219 1 87.44 582 GLN A C 1
ATOM 4623 O O . GLN A 1 582 ? -11.047 -20.75 -44.75 1 87.44 582 GLN A O 1
ATOM 4628 N N . GLY A 1 583 ? -12.141 -22.422 -45.844 1 81.69 583 GLY A N 1
ATOM 4629 C CA . GLY A 1 583 ? -10.906 -23.141 -46.125 1 81.69 583 GLY A CA 1
ATOM 4630 C C . GLY A 1 583 ? -10.648 -24.281 -45.156 1 81.69 583 GLY A C 1
ATOM 4631 O O . GLY A 1 583 ? -9.75 -25.094 -45.344 1 81.69 583 GLY A O 1
ATOM 4632 N N . LEU A 1 584 ? -11.445 -24.375 -44.125 1 82.44 584 LEU A N 1
ATOM 4633 C CA . LEU A 1 584 ? -11.281 -25.438 -43.156 1 82.44 584 LEU A CA 1
ATOM 4634 C C . LEU A 1 584 ? -12.227 -26.594 -43.438 1 82.44 584 LEU A C 1
ATOM 4636 O O . LEU A 1 584 ? -13.375 -26.391 -43.844 1 82.44 584 LEU A O 1
ATOM 4640 N N . GLY A 1 585 ? -11.711 -27.766 -43.281 1 79.88 585 GLY A N 1
ATOM 4641 C CA . GLY A 1 585 ? -12.5 -28.953 -43.5 1 79.88 585 GLY A CA 1
ATOM 4642 C C . GLY A 1 585 ? -13.688 -29.078 -42.594 1 79.88 585 GLY A C 1
ATOM 4643 O O . GLY A 1 585 ? -13.656 -28.594 -41.438 1 79.88 585 GLY A O 1
ATOM 4644 N N . SER A 1 586 ? -14.641 -29.734 -43.031 1 78.56 586 SER A N 1
ATOM 4645 C CA . SER A 1 586 ? -15.891 -29.875 -42.281 1 78.56 586 SER A CA 1
ATOM 4646 C C . SER A 1 586 ? -15.688 -30.719 -41.031 1 78.56 586 SER A C 1
ATOM 4648 O O . SER A 1 586 ? -16.438 -30.594 -40.062 1 78.56 586 SER A O 1
ATOM 4650 N N . ASP A 1 587 ? -14.578 -31.406 -40.969 1 78.06 587 ASP A N 1
ATOM 4651 C CA . ASP A 1 587 ? -14.352 -32.344 -39.875 1 78.06 587 ASP A CA 1
ATOM 4652 C C . ASP A 1 587 ? -13.617 -31.656 -38.719 1 78.06 587 ASP A C 1
ATOM 4654 O O . ASP A 1 587 ? -13.578 -32.188 -37.594 1 78.06 587 ASP A O 1
ATOM 4658 N N . LEU A 1 588 ? -13.141 -30.531 -39.062 1 81.38 588 LEU A N 1
ATOM 4659 C CA . LEU A 1 588 ? -12.43 -29.797 -38 1 81.38 588 LEU A CA 1
ATOM 4660 C C . LEU A 1 588 ? -13.406 -29.078 -37.094 1 81.38 588 LEU A C 1
ATOM 4662 O O . LEU A 1 588 ? -14.289 -28.359 -37.562 1 81.38 588 LEU A O 1
ATOM 4666 N N . LYS A 1 589 ? -13.312 -29.312 -35.781 1 85.94 589 LYS A N 1
ATOM 4667 C CA . LYS A 1 589 ? -14.289 -28.766 -34.844 1 85.94 589 LYS A CA 1
ATOM 4668 C C . LYS A 1 589 ? -13.625 -27.844 -33.844 1 85.94 589 LYS A C 1
ATOM 4670 O O . LYS A 1 589 ? -14.234 -27.469 -32.844 1 85.94 589 LYS A O 1
ATOM 4675 N N . GLY A 1 590 ? -12.352 -27.438 -34.094 1 87.19 590 GLY A N 1
ATOM 4676 C CA . GLY A 1 590 ? -11.648 -26.562 -33.188 1 87.19 590 GLY A CA 1
ATOM 4677 C C . GLY A 1 590 ? -10.742 -27.312 -32.219 1 87.19 590 GLY A C 1
ATOM 4678 O O . GLY A 1 590 ? -11.062 -28.422 -31.797 1 87.19 590 GLY A O 1
ATOM 4679 N N . ILE A 1 591 ? -9.617 -26.672 -31.812 1 84.38 591 ILE A N 1
ATOM 4680 C CA . ILE A 1 591 ? -8.617 -27.312 -30.969 1 84.38 591 ILE A CA 1
ATOM 4681 C C . ILE A 1 591 ? -8.367 -26.469 -29.719 1 84.38 591 ILE A C 1
ATOM 4683 O O . ILE A 1 591 ? -8.242 -25.25 -29.812 1 84.38 591 ILE A O 1
ATOM 4687 N N . MET A 1 592 ? -8.453 -27.094 -28.547 1 90.56 592 MET A N 1
ATOM 4688 C CA . MET A 1 592 ? -7.953 -26.5 -27.297 1 90.56 592 MET A CA 1
ATOM 4689 C C . MET A 1 592 ? -6.504 -26.922 -27.047 1 90.56 592 MET A C 1
ATOM 4691 O O . MET A 1 592 ? -6.211 -28.109 -26.891 1 90.56 592 MET A O 1
ATOM 4695 N N . PHE A 1 593 ? -5.609 -25.984 -26.922 1 86.81 593 PHE A N 1
ATOM 4696 C CA . PHE A 1 593 ? -4.184 -26.281 -26.844 1 86.81 593 PHE A CA 1
ATOM 4697 C C . PHE A 1 593 ? -3.736 -26.359 -25.391 1 86.81 593 PHE A C 1
ATOM 4699 O O . PHE A 1 593 ? -4.398 -25.828 -24.5 1 86.81 593 PHE A O 1
ATOM 4706 N N . GLU A 1 594 ? -2.602 -27.016 -25.141 1 88.19 594 GLU A N 1
ATOM 4707 C CA . GLU A 1 594 ? -1.989 -27.156 -23.828 1 88.19 594 GLU A CA 1
ATOM 4708 C C . GLU A 1 594 ? -1.582 -25.797 -23.25 1 88.19 594 GLU A C 1
ATOM 4710 O O . GLU A 1 594 ? -1.67 -25.578 -22.047 1 88.19 594 GLU A O 1
ATOM 4715 N N . LYS A 1 595 ? -1.065 -24.938 -24.125 1 89.12 595 LYS A N 1
ATOM 4716 C CA . LYS A 1 595 ? -0.571 -23.625 -23.734 1 89.12 595 LYS A CA 1
ATOM 4717 C C . LYS A 1 595 ? -0.769 -22.609 -24.859 1 89.12 595 LYS A C 1
ATOM 4719 O O . LYS A 1 595 ? -1.016 -23 -26.016 1 89.12 595 LYS A O 1
ATOM 4724 N N . TYR A 1 596 ? -0.704 -21.391 -24.484 1 90.38 596 TYR A N 1
ATOM 4725 C CA . TYR A 1 596 ? -0.926 -20.281 -25.422 1 90.38 596 TYR A CA 1
ATOM 4726 C C . TYR A 1 596 ? 0.225 -19.281 -25.359 1 90.38 596 TYR A C 1
ATOM 4728 O O . TYR A 1 596 ? 1.319 -19.609 -24.906 1 90.38 596 TYR A O 1
ATOM 4736 N N . SER A 1 597 ? 0.019 -18.141 -26.016 1 86.69 597 SER A N 1
ATOM 4737 C CA . SER A 1 597 ? 1.095 -17.156 -26.109 1 86.69 597 SER A CA 1
ATOM 4738 C C . SER A 1 597 ? 0.681 -15.828 -25.484 1 86.69 597 SER A C 1
ATOM 4740 O O . SER A 1 597 ? -0.504 -15.492 -25.469 1 86.69 597 SER A O 1
ATOM 4742 N N . ASP A 1 598 ? 1.748 -15.102 -25.016 1 84.19 598 ASP A N 1
ATOM 4743 C CA . ASP A 1 598 ? 1.481 -13.805 -24.391 1 84.19 598 ASP A CA 1
ATOM 4744 C C . ASP A 1 598 ? 1.394 -12.695 -25.438 1 84.19 598 ASP A C 1
ATOM 4746 O O . ASP A 1 598 ? 0.943 -11.586 -25.141 1 84.19 598 ASP A O 1
ATOM 4750 N N . ASN A 1 599 ? 1.8 -12.898 -26.594 1 80.12 599 ASN A N 1
ATOM 4751 C CA . ASN A 1 599 ? 1.917 -11.836 -27.578 1 80.12 599 ASN A CA 1
ATOM 4752 C C . ASN A 1 599 ? 0.712 -11.805 -28.516 1 80.12 599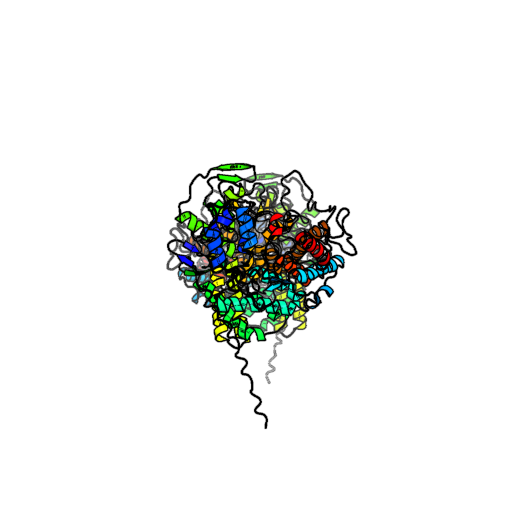 ASN A C 1
ATOM 4754 O O . ASN A 1 599 ? 0.605 -10.922 -29.375 1 80.12 599 ASN A O 1
ATOM 4758 N N . SER A 1 600 ? -0.115 -12.859 -28.422 1 81.5 600 SER A N 1
ATOM 4759 C CA . SER A 1 600 ? -1.274 -12.914 -29.312 1 81.5 600 SER A CA 1
ATOM 4760 C C . SER A 1 600 ? -2.41 -13.719 -28.688 1 81.5 600 SER A C 1
ATOM 4762 O O . SER A 1 600 ? -2.172 -14.594 -27.844 1 81.5 600 SER A O 1
ATOM 4764 N N . THR A 1 601 ? -3.582 -13.492 -29.281 1 79.75 601 THR A N 1
ATOM 4765 C CA . THR A 1 601 ? -4.734 -14.258 -28.812 1 79.75 601 THR A CA 1
ATOM 4766 C C . THR A 1 601 ? -5.07 -15.367 -29.812 1 79.75 601 THR A C 1
ATOM 4768 O O . THR A 1 601 ? -6.008 -16.141 -29.594 1 79.75 601 THR A O 1
ATOM 4771 N N . ASN A 1 602 ? -4.363 -15.516 -30.781 1 77.5 602 ASN A N 1
ATOM 4772 C CA . ASN A 1 602 ? -4.734 -16.516 -31.781 1 77.5 602 ASN A CA 1
ATOM 4773 C C . ASN A 1 602 ? -3.57 -17.453 -32.094 1 77.5 602 ASN A C 1
ATOM 4775 O O . ASN A 1 602 ? -3.496 -18 -33.188 1 77.5 602 ASN A O 1
ATOM 4779 N N . VAL A 1 603 ? -2.643 -17.531 -31.125 1 65 603 VAL A N 1
ATOM 4780 C CA . VAL A 1 603 ? -1.473 -18.359 -31.359 1 65 603 VAL A CA 1
ATOM 4781 C C . VAL A 1 603 ? -1.285 -19.328 -30.188 1 65 603 VAL A C 1
ATOM 4783 O O . VAL A 1 603 ? -1.46 -18.953 -29.031 1 65 603 VAL A O 1
ATOM 4786 N N . ALA A 1 604 ? -1.106 -20.562 -30.594 1 70.38 604 ALA A N 1
ATOM 4787 C CA . ALA A 1 604 ? -0.741 -21.562 -29.594 1 70.38 604 ALA A CA 1
ATOM 4788 C C . ALA A 1 604 ? 0.674 -21.328 -29.062 1 70.38 604 ALA A C 1
ATOM 4790 O O . ALA A 1 604 ? 1.488 -20.688 -29.734 1 70.38 604 ALA A O 1
ATOM 4791 N N . GLY A 1 605 ? 0.913 -21.812 -27.828 1 68.06 605 GLY A N 1
ATOM 4792 C CA . GLY A 1 605 ? 2.268 -21.766 -27.297 1 68.06 605 GLY A CA 1
ATOM 4793 C C . GLY A 1 605 ? 3.221 -22.688 -28.031 1 68.06 605 GLY A C 1
ATOM 4794 O O . GLY A 1 605 ? 2.812 -23.422 -28.922 1 68.06 605 GLY A O 1
ATOM 4795 N N . SER A 1 606 ? 4.469 -22.438 -27.812 1 65.44 606 SER A N 1
ATOM 4796 C CA . SER A 1 606 ? 5.492 -23.266 -28.453 1 65.44 606 SER A CA 1
ATOM 4797 C C . SER A 1 606 ? 6.629 -23.578 -27.484 1 65.44 606 SER A C 1
ATOM 4799 O O . SER A 1 606 ? 6.629 -23.109 -26.344 1 65.44 606 SER A O 1
ATOM 4801 N N . GLY A 1 607 ? 7.438 -24.562 -27.781 1 51.47 607 GLY A N 1
ATOM 4802 C CA . GLY A 1 607 ? 8.641 -24.844 -27.031 1 51.47 607 GLY A CA 1
ATOM 4803 C C . GLY A 1 607 ? 8.523 -26.078 -26.156 1 51.47 607 GLY A C 1
ATOM 4804 O O . GLY A 1 607 ? 7.426 -26.609 -25.969 1 51.47 607 GLY A O 1
ATOM 4805 N N . GLY A 1 608 ? 9.656 -26.594 -25.75 1 54.88 608 GLY A N 1
ATOM 4806 C CA . GLY A 1 608 ? 9.727 -27.734 -24.859 1 54.88 608 GLY A CA 1
ATOM 4807 C C . GLY A 1 608 ? 10.164 -29.016 -25.547 1 54.88 608 GLY A C 1
ATOM 4808 O O . GLY A 1 608 ? 10.742 -28.984 -26.625 1 54.88 608 GLY A O 1
ATOM 4809 N N . GLU A 1 609 ? 10.039 -29.953 -24.703 1 44.44 609 GLU A N 1
ATOM 4810 C CA . GLU A 1 609 ? 10.594 -31.25 -25.109 1 44.44 609 GLU A CA 1
ATOM 4811 C C . GLU A 1 609 ? 9.664 -31.969 -26.078 1 44.44 609 GLU A C 1
ATOM 4813 O O . GLU A 1 609 ? 10.078 -32.938 -26.734 1 44.44 609 GLU A O 1
ATOM 4818 N N . TYR A 1 610 ? 8.414 -31.453 -26.203 1 48.06 610 TYR A N 1
ATOM 4819 C CA . TYR A 1 610 ? 7.465 -32.125 -27.078 1 48.06 610 TYR A CA 1
ATOM 4820 C C . TYR A 1 610 ? 6.582 -31.109 -27.797 1 48.06 610 TYR A C 1
ATOM 4822 O O . TYR A 1 610 ? 6.578 -29.922 -27.453 1 48.06 610 TYR A O 1
ATOM 4830 N N . GLU A 1 611 ? 5.938 -31.578 -28.797 1 52.41 611 GLU A N 1
ATOM 4831 C CA . GLU A 1 611 ? 5.059 -30.734 -29.609 1 52.41 611 GLU A CA 1
ATOM 4832 C C . GLU A 1 611 ? 3.775 -30.391 -28.859 1 52.41 611 GLU A C 1
ATOM 4834 O O . GLU A 1 611 ? 3.303 -31.188 -28.031 1 52.41 611 GLU A O 1
ATOM 4839 N N . VAL A 1 612 ? 3.242 -29.281 -29.172 1 58.19 612 VAL A N 1
ATOM 4840 C CA . VAL A 1 612 ? 2.023 -28.797 -28.531 1 58.19 612 VAL A CA 1
ATOM 4841 C C . VAL A 1 612 ? 0.882 -29.781 -28.781 1 58.19 612 VAL A C 1
ATOM 4843 O O . VAL A 1 612 ? 0.719 -30.297 -29.891 1 58.19 612 VAL A O 1
ATOM 4846 N N . VAL A 1 613 ? 0.135 -30.062 -27.719 1 58.81 613 VAL A N 1
ATOM 4847 C CA . VAL A 1 613 ? -0.89 -31.109 -27.703 1 58.81 613 VAL A CA 1
ATOM 4848 C C . VAL A 1 613 ? -2.268 -30.469 -27.891 1 58.81 613 VAL A C 1
ATOM 4850 O O . VAL A 1 613 ? -2.541 -29.391 -27.359 1 58.81 613 VAL A O 1
ATOM 4853 N N . GLU A 1 614 ? -3.158 -31.094 -28.734 1 62.31 614 GLU A N 1
ATOM 4854 C CA . GLU A 1 614 ? -4.543 -30.688 -28.953 1 62.31 614 GLU A CA 1
ATOM 4855 C C . GLU A 1 614 ? -5.469 -31.297 -27.891 1 62.31 614 GLU A C 1
ATOM 4857 O O . GLU A 1 614 ? -5.27 -32.438 -27.469 1 62.31 614 GLU A O 1
ATOM 4862 N N . GLY A 1 615 ? -6.418 -30.531 -27.406 1 64.5 615 GLY A N 1
ATOM 4863 C CA . GLY A 1 615 ? -7.438 -31 -26.484 1 64.5 615 GLY A CA 1
ATOM 4864 C C . GLY A 1 615 ? -6.902 -31.266 -25.094 1 64.5 615 GLY A C 1
ATOM 4865 O O . GLY A 1 615 ? -6.992 -32.406 -24.609 1 64.5 615 GLY A O 1
ATOM 4866 N N . PHE A 1 616 ? -6.574 -30.25 -24.406 1 80.5 616 PHE A N 1
ATOM 4867 C CA . PHE A 1 616 ? -5.848 -30.484 -23.156 1 80.5 616 PHE A CA 1
ATOM 4868 C C . PHE A 1 616 ? -6.754 -30.25 -21.953 1 80.5 616 PHE A C 1
ATOM 4870 O O . PHE A 1 616 ? -7.336 -29.172 -21.812 1 80.5 616 PHE A O 1
ATOM 4877 N N . GLY A 1 617 ? -6.805 -31.188 -21.109 1 91.44 617 GLY A N 1
ATOM 4878 C CA . GLY A 1 617 ? -7.734 -31.281 -20 1 91.44 617 GLY A CA 1
ATOM 4879 C C . GLY A 1 617 ? -7.711 -30.047 -19.109 1 91.44 617 GLY A C 1
ATOM 4880 O O . GLY A 1 617 ? -8.758 -29.469 -18.812 1 91.44 617 GLY A O 1
ATOM 4881 N N . TRP A 1 618 ? -6.523 -29.594 -18.688 1 95.25 618 TRP A N 1
ATOM 4882 C CA . TRP A 1 618 ? -6.488 -28.469 -17.766 1 95.25 618 TRP A CA 1
ATOM 4883 C C . TRP A 1 618 ? -6.918 -27.188 -18.453 1 95.25 618 TRP A C 1
ATOM 4885 O O . TRP A 1 618 ? -7.461 -26.281 -17.812 1 95.25 618 TRP A O 1
ATOM 4895 N N . THR A 1 619 ? -6.734 -27.047 -19.781 1 96.31 619 THR A N 1
ATOM 4896 C CA . THR A 1 619 ? -7.195 -25.875 -20.516 1 96.31 619 THR A CA 1
ATOM 4897 C C . THR A 1 619 ? -8.719 -25.812 -20.531 1 96.31 619 THR A C 1
ATOM 4899 O O . THR A 1 619 ? -9.305 -24.75 -20.297 1 96.31 619 THR A O 1
ATOM 4902 N N . ASN A 1 620 ? -9.305 -27.047 -20.859 1 96.69 620 ASN A N 1
ATOM 4903 C CA . ASN A 1 620 ? -10.766 -27.125 -20.828 1 96.69 620 ASN A CA 1
ATOM 4904 C C . ASN A 1 620 ? -11.32 -26.766 -19.469 1 96.69 620 ASN A C 1
ATOM 4906 O O . ASN A 1 620 ? -12.273 -25.984 -19.359 1 96.69 620 ASN A O 1
ATOM 4910 N N . GLY A 1 621 ? -10.68 -27.328 -18.438 1 98.25 621 GLY A N 1
ATOM 4911 C CA . GLY A 1 621 ? -11.148 -27.094 -17.078 1 98.25 621 GLY A CA 1
ATOM 4912 C C . GLY A 1 621 ? -11.102 -25.641 -16.688 1 98.25 621 GLY A C 1
ATOM 4913 O O . GLY A 1 621 ? -12.062 -25.109 -16.109 1 98.25 621 GLY A O 1
ATOM 4914 N N . VAL A 1 622 ? -10.047 -24.922 -17.016 1 98.5 622 VAL A N 1
ATOM 4915 C CA . VAL A 1 622 ? -9.875 -23.516 -16.656 1 98.5 622 VAL A CA 1
ATOM 4916 C C . VAL A 1 622 ? -10.883 -22.656 -17.422 1 98.5 622 VAL A C 1
ATOM 4918 O O . VAL A 1 622 ? -11.438 -21.703 -16.859 1 98.5 622 VAL A O 1
ATOM 4921 N N . LEU A 1 623 ? -11.133 -22.969 -18.688 1 98.19 623 LEU A N 1
ATOM 4922 C CA . LEU A 1 623 ? -12.125 -22.234 -19.469 1 98.19 623 LEU A CA 1
ATOM 4923 C C . LEU A 1 623 ? -13.508 -22.359 -18.828 1 98.19 623 LEU A C 1
ATOM 4925 O O . LEU A 1 623 ? -14.211 -21.359 -18.672 1 98.19 623 LEU A O 1
ATOM 4929 N N . ILE A 1 624 ? -13.852 -23.578 -18.516 1 98.44 624 ILE A N 1
ATOM 4930 C CA . ILE A 1 624 ? -15.156 -23.859 -17.922 1 98.44 624 ILE A CA 1
ATOM 4931 C C . ILE A 1 624 ? -15.281 -23.141 -16.578 1 98.44 624 ILE A C 1
ATOM 4933 O O . ILE A 1 624 ? -16.312 -22.531 -16.297 1 98.44 624 ILE A O 1
ATOM 4937 N N . TRP A 1 625 ? -14.234 -23.141 -15.797 1 98.69 625 TRP A N 1
ATOM 4938 C CA . TRP A 1 625 ? -14.211 -22.438 -14.516 1 98.69 625 TRP A CA 1
ATOM 4939 C C . TRP A 1 625 ? -14.398 -20.938 -14.711 1 98.69 625 TRP A C 1
ATOM 4941 O O . TRP A 1 625 ? -15.195 -20.312 -14.008 1 98.69 625 TRP A O 1
ATOM 4951 N N . ALA A 1 626 ? -13.695 -20.344 -15.633 1 98.69 626 ALA A N 1
ATOM 4952 C CA . ALA A 1 626 ? -13.773 -18.922 -15.898 1 98.69 626 ALA A CA 1
ATOM 4953 C C . ALA A 1 626 ? -15.18 -18.516 -16.359 1 98.69 626 ALA A C 1
ATOM 4955 O O . ALA A 1 626 ? -15.703 -17.484 -15.938 1 98.69 626 ALA A O 1
ATOM 4956 N N . ALA A 1 627 ? -15.75 -19.344 -17.188 1 98.5 627 ALA A N 1
ATOM 4957 C CA . ALA A 1 627 ? -17.109 -19.062 -17.672 1 98.5 627 ALA A CA 1
ATOM 4958 C C . ALA A 1 627 ? -18.109 -19.109 -16.531 1 98.5 627 ALA A C 1
ATOM 4960 O O . ALA A 1 627 ? -19.078 -18.344 -16.516 1 98.5 627 ALA A O 1
ATOM 4961 N N . ASP A 1 628 ? -17.906 -20.016 -15.641 1 98.38 628 ASP A N 1
ATOM 4962 C CA . ASP A 1 628 ? -18.781 -20.125 -14.484 1 98.38 628 ASP A CA 1
ATOM 4963 C C . ASP A 1 628 ? -18.641 -18.891 -13.586 1 98.38 628 ASP A C 1
ATOM 4965 O O . ASP A 1 628 ? -19.656 -18.328 -13.148 1 98.38 628 ASP A O 1
ATOM 4969 N N . LYS A 1 629 ? -17.422 -18.469 -13.297 1 98.19 629 LYS A N 1
ATOM 4970 C CA . LYS A 1 629 ? -17.156 -17.438 -12.305 1 98.19 629 LYS A CA 1
ATOM 4971 C C . LYS A 1 629 ? -17.469 -16.047 -12.859 1 98.19 629 LYS A C 1
ATOM 4973 O O . LYS A 1 629 ? -17.875 -15.156 -12.109 1 98.19 629 LYS A O 1
ATOM 4978 N N . PHE A 1 630 ? -17.297 -15.883 -14.227 1 98.12 630 PHE A N 1
ATOM 4979 C CA . PHE A 1 630 ? -17.359 -14.539 -14.781 1 98.12 630 PHE A CA 1
ATOM 4980 C C . PHE A 1 630 ? -18.438 -14.438 -15.852 1 98.12 630 PHE A C 1
ATOM 4982 O O . PHE A 1 630 ? -18.547 -13.414 -16.531 1 98.12 630 PHE A O 1
ATOM 4989 N N . GLY A 1 631 ? -19.25 -15.461 -16.141 1 94.56 631 GLY A N 1
ATOM 4990 C CA . GLY A 1 631 ? -20.078 -15.672 -17.312 1 94.56 631 GLY A CA 1
ATOM 4991 C C . GLY A 1 631 ? -21 -14.508 -17.609 1 94.56 631 GLY A C 1
ATOM 4992 O O . GLY A 1 631 ? -21.234 -14.172 -18.781 1 94.56 631 GLY A O 1
ATOM 4993 N N . ASP A 1 632 ? -21.469 -13.789 -16.547 1 94.88 632 ASP A N 1
ATOM 4994 C CA . ASP A 1 632 ? -22.406 -12.688 -16.766 1 94.88 632 ASP A CA 1
ATOM 4995 C C . ASP A 1 632 ? -21.672 -11.398 -17.109 1 94.88 632 ASP A C 1
ATOM 4997 O O . ASP A 1 632 ? -22.281 -10.43 -17.562 1 94.88 632 ASP A O 1
ATOM 5001 N N . LYS A 1 633 ? -20.375 -11.391 -17 1 97.75 633 LYS A N 1
ATOM 5002 C CA . LYS A 1 633 ? -19.594 -10.172 -17.156 1 97.75 633 LYS A CA 1
ATOM 5003 C C . LYS A 1 633 ? -18.688 -10.266 -18.391 1 97.75 633 LYS A C 1
ATOM 5005 O O . LYS A 1 633 ? -18.156 -9.25 -18.844 1 97.75 633 LYS A O 1
ATOM 5010 N N . LEU A 1 634 ? -18.469 -11.484 -18.984 1 98 634 LEU A N 1
ATOM 5011 C CA . LEU A 1 634 ? -17.578 -11.695 -20.125 1 98 634 LEU A CA 1
ATOM 5012 C C . LEU A 1 634 ? -18.172 -11.078 -21.391 1 98 634 LEU A C 1
ATOM 5014 O O . LEU A 1 634 ? -19.375 -11.141 -21.609 1 98 634 LEU A O 1
ATOM 5018 N N . LYS A 1 635 ? -17.266 -10.508 -22.156 1 97.44 635 LYS A N 1
ATOM 5019 C CA . LYS A 1 635 ? -17.641 -9.961 -23.453 1 97.44 635 LYS A CA 1
ATOM 5020 C C . LYS A 1 635 ? -17.234 -10.898 -24.594 1 97.44 635 LYS A C 1
ATOM 5022 O O . LYS A 1 635 ? -16.25 -11.625 -24.469 1 97.44 635 LYS A O 1
ATOM 5027 N N . ARG A 1 636 ? -18.031 -10.812 -25.656 1 96.56 636 ARG A N 1
ATOM 5028 C CA . ARG A 1 636 ? -17.719 -11.633 -26.812 1 96.56 636 ARG A CA 1
ATOM 5029 C C . ARG A 1 636 ? -16.328 -11.344 -27.344 1 96.56 636 ARG A C 1
ATOM 5031 O O . ARG A 1 636 ? -15.953 -10.188 -27.547 1 96.56 636 ARG A O 1
ATOM 5038 N N . PRO A 1 637 ? -15.516 -12.438 -27.562 1 95.31 637 PRO A N 1
ATOM 5039 C CA . PRO A 1 637 ? -14.164 -12.234 -28.109 1 95.31 637 PRO A CA 1
ATOM 5040 C C . PRO A 1 637 ? -14.172 -11.602 -29.484 1 95.31 637 PRO A C 1
ATOM 5042 O O . PRO A 1 637 ? -15.016 -11.93 -30.328 1 95.31 637 PRO A O 1
ATOM 5045 N N . ASP A 1 638 ? -13.273 -10.664 -29.703 1 92.75 638 ASP A N 1
ATOM 5046 C CA . ASP A 1 638 ? -12.992 -10.078 -31.016 1 92.75 638 ASP A CA 1
ATOM 5047 C C . ASP A 1 638 ? -11.688 -10.617 -31.594 1 92.75 638 ASP A C 1
ATOM 5049 O O . ASP A 1 638 ? -10.602 -10.172 -31.188 1 92.75 638 ASP A O 1
ATOM 5053 N N . CYS A 1 639 ? -11.789 -11.461 -32.625 1 91.81 639 CYS A N 1
ATOM 5054 C CA . CYS A 1 639 ? -10.609 -12.133 -33.188 1 91.81 639 CYS A CA 1
ATOM 5055 C C . CYS A 1 639 ? -10.039 -11.367 -34.375 1 91.81 639 CYS A C 1
ATOM 5057 O O . CYS A 1 639 ? -9.094 -11.82 -35 1 91.81 639 CYS A O 1
ATOM 5059 N N . GLY A 1 640 ? -10.562 -10.242 -34.656 1 87.25 640 GLY A N 1
ATOM 5060 C CA . GLY A 1 640 ? -10.117 -9.461 -35.812 1 87.25 640 GLY A CA 1
ATOM 5061 C C . GLY A 1 640 ? -10.211 -10.211 -37.125 1 87.25 640 GLY A C 1
ATOM 5062 O O . GLY A 1 640 ? -11.172 -10.945 -37.344 1 87.25 640 GLY A O 1
ATOM 5063 N N . ASP A 1 641 ? -9.227 -9.906 -38.094 1 82.38 641 ASP A N 1
ATOM 5064 C CA . ASP A 1 641 ? -9.164 -10.586 -39.375 1 82.38 641 ASP A CA 1
ATOM 5065 C C . ASP A 1 641 ? -8.477 -11.945 -39.25 1 82.38 641 ASP A C 1
ATOM 5067 O O . ASP A 1 641 ? -7.387 -12.148 -39.781 1 82.38 641 ASP A O 1
ATOM 5071 N N . ILE A 1 642 ? -9.188 -12.75 -38.562 1 84.44 642 ILE A N 1
ATOM 5072 C CA . ILE A 1 642 ? -8.633 -14.062 -38.25 1 84.44 642 ILE A CA 1
ATOM 5073 C C . ILE A 1 642 ? -8.703 -14.961 -39.469 1 84.44 642 ILE A C 1
ATOM 5075 O O . ILE A 1 642 ? -9.68 -14.93 -40.219 1 84.44 642 ILE A O 1
ATOM 5079 N N . THR A 1 643 ? -7.57 -15.625 -39.781 1 76.06 643 THR A N 1
ATOM 5080 C CA . THR A 1 643 ? -7.484 -16.594 -40.875 1 76.06 643 THR A CA 1
ATOM 5081 C C . THR A 1 643 ? -7.277 -18 -40.312 1 76.06 643 THR A C 1
ATOM 5083 O O . THR A 1 643 ? -6.832 -18.172 -39.188 1 76.06 643 THR A O 1
ATOM 5086 N N . PRO A 1 644 ? -7.727 -18.984 -41.156 1 72.75 644 PRO A N 1
ATOM 5087 C CA . PRO A 1 644 ? -7.512 -20.359 -40.688 1 72.75 644 PRO A CA 1
ATOM 5088 C C . PRO A 1 644 ? -6.055 -20.641 -40.344 1 72.75 644 PRO A C 1
ATOM 5090 O O . PRO A 1 644 ? -5.141 -20.156 -41 1 72.75 644 PRO A O 1
ATOM 5093 N N . ALA A 1 645 ? -5.961 -21.125 -39.219 1 68.31 645 ALA A N 1
ATOM 5094 C CA . ALA A 1 645 ? -4.613 -21.516 -38.812 1 68.31 645 ALA A CA 1
ATOM 5095 C C . ALA A 1 645 ? -4.094 -22.656 -39.688 1 68.31 645 ALA A C 1
ATOM 5097 O O . ALA A 1 645 ? -4.848 -23.562 -40.031 1 68.31 645 ALA A O 1
ATOM 5098 N N . GLN A 1 646 ? -2.969 -22.5 -40.625 1 54.66 646 GLN A N 1
ATOM 5099 C CA . GLN A 1 646 ? -2.363 -23.594 -41.375 1 54.66 646 GLN A CA 1
ATOM 5100 C C . GLN A 1 646 ? -1.988 -24.75 -40.469 1 54.66 646 GLN A C 1
ATOM 5102 O O . GLN A 1 646 ? -0.946 -24.719 -39.781 1 54.66 646 GLN A O 1
ATOM 5107 N N . VAL A 1 647 ? -2.998 -25.328 -40.094 1 46.12 647 VAL A N 1
ATOM 5108 C CA . VAL A 1 647 ? -2.824 -26.516 -39.25 1 46.12 647 VAL A CA 1
ATOM 5109 C C . VAL A 1 647 ? -2.52 -27.719 -40.156 1 46.12 647 VAL A C 1
ATOM 5111 O O . VAL A 1 647 ? -3.199 -27.953 -41.156 1 46.12 647 VAL A O 1
ATOM 5114 N N . GLY A 1 648 ? -1.044 -28.328 -40.75 1 41.09 648 GLY A N 1
ATOM 5115 C CA . GLY A 1 648 ? -0.52 -29.516 -41.406 1 41.09 648 GLY A CA 1
ATOM 5116 C C . GLY A 1 648 ? 0.308 -29.172 -42.625 1 41.09 648 GLY A C 1
ATOM 5117 O O . GLY A 1 648 ? 0.883 -30.062 -43.281 1 41.09 648 GLY A O 1
ATOM 5118 N N . LYS A 1 649 ? 0.067 -28.312 -43.781 1 37.09 649 LYS A N 1
ATOM 5119 C CA . LYS A 1 649 ? 0.67 -28.328 -45.125 1 37.09 649 LYS A CA 1
ATOM 5120 C C . LYS A 1 649 ? 2.152 -27.969 -45.062 1 37.09 649 LYS A C 1
ATOM 5122 O O . LYS A 1 649 ? 2.807 -27.812 -46.094 1 37.09 649 LYS A O 1
ATOM 5127 N N . ARG A 1 650 ? 2.77 -27.172 -44.562 1 34.66 650 ARG A N 1
ATOM 5128 C CA . ARG A 1 650 ? 4.055 -26.984 -45.219 1 34.66 650 ARG A CA 1
ATOM 5129 C C . ARG A 1 650 ? 4.77 -28.312 -45.438 1 34.66 650 ARG A C 1
ATOM 5131 O O . ARG A 1 650 ? 4.992 -29.062 -44.5 1 34.66 650 ARG A O 1
ATOM 5138 N N . ALA A 1 651 ? 5.004 -28.906 -46.719 1 32.03 651 ALA A N 1
ATOM 5139 C CA . ALA A 1 651 ? 5.84 -29.891 -47.406 1 32.03 651 ALA A CA 1
ATOM 5140 C C . ALA A 1 651 ? 7.297 -29.766 -46.969 1 32.03 651 ALA A C 1
ATOM 5142 O O . ALA A 1 651 ? 7.984 -30.781 -46.812 1 32.03 651 ALA A O 1
ATOM 5143 N N . ASP A 1 652 ? 8.172 -28.766 -47.719 1 30.47 652 ASP A N 1
ATOM 5144 C CA . ASP A 1 652 ? 9.633 -28.734 -47.781 1 30.47 652 ASP A CA 1
ATOM 5145 C C . ASP A 1 652 ? 10.25 -28.594 -46.406 1 30.47 652 ASP A C 1
ATOM 5147 O O . ASP A 1 652 ? 11.469 -28.688 -46.25 1 30.47 652 ASP A O 1
ATOM 5151 N N . ILE A 1 653 ? 9.984 -27.344 -45.656 1 30.64 653 ILE A N 1
ATOM 5152 C CA . ILE A 1 653 ? 10.742 -27.234 -44.406 1 30.64 653 ILE A CA 1
ATOM 5153 C C . ILE A 1 653 ? 10.43 -28.422 -43.5 1 30.64 653 ILE A C 1
ATOM 5155 O O . ILE A 1 653 ? 9.32 -28.953 -43.531 1 30.64 653 ILE A O 1
ATOM 5159 N N . THR A 1 654 ? 11.469 -29.094 -42.969 1 29.88 654 THR A N 1
ATOM 5160 C CA . THR A 1 654 ? 11.422 -30.047 -41.875 1 29.88 654 THR A CA 1
ATOM 5161 C C . THR A 1 654 ? 10.203 -29.797 -40.969 1 29.88 654 THR A C 1
ATOM 5163 O O . THR A 1 654 ? 10.102 -28.75 -40.344 1 29.88 654 THR A O 1
ATOM 5166 N N . MET A 1 655 ? 9.062 -29.953 -41.625 1 29.16 655 MET A N 1
ATOM 5167 C CA . MET A 1 655 ? 7.719 -29.938 -41.062 1 29.16 655 MET A CA 1
ATOM 5168 C C . MET A 1 655 ? 7.734 -30.375 -39.594 1 29.16 655 MET A C 1
ATOM 5170 O O . MET A 1 655 ? 8.023 -31.531 -39.312 1 29.16 655 MET A O 1
ATOM 5174 N N . GLU A 1 656 ? 8.148 -29.438 -38.812 1 29.14 656 GLU A N 1
ATOM 5175 C CA . GLU A 1 656 ? 8.008 -29.484 -37.375 1 29.14 656 GLU A CA 1
ATOM 5176 C C . GLU A 1 656 ? 6.645 -30.031 -36.969 1 29.14 656 GLU A C 1
ATOM 5178 O O . GLU A 1 656 ? 5.613 -29.547 -37.438 1 29.14 656 GLU A O 1
ATOM 5183 N N . LYS A 1 657 ? 6.473 -31.156 -36.438 1 34.78 657 LYS A N 1
ATOM 5184 C CA . LYS A 1 657 ? 5.465 -32.125 -36 1 34.78 657 LYS A CA 1
ATOM 5185 C C . LYS A 1 657 ? 4.328 -31.422 -35.25 1 34.78 657 LYS A C 1
ATOM 5187 O O . LYS A 1 657 ? 4.574 -30.547 -34.406 1 34.78 657 LYS A O 1
ATOM 5192 N N . ARG A 1 658 ? 3.17 -31.391 -35.781 1 35.03 658 ARG A N 1
ATOM 5193 C CA . ARG A 1 658 ? 1.908 -30.969 -35.188 1 35.03 658 ARG A CA 1
ATOM 5194 C C . ARG A 1 658 ? 1.812 -31.406 -33.719 1 35.03 658 ARG A C 1
ATOM 5196 O O . ARG A 1 658 ? 2.213 -32.5 -33.375 1 35.03 658 ARG A O 1
ATOM 5203 N N . ALA A 1 659 ? 1.622 -30.516 -32.875 1 36.66 659 ALA A N 1
ATOM 5204 C CA . ALA A 1 659 ? 1.65 -30.656 -31.422 1 36.66 659 ALA A CA 1
ATOM 5205 C C . ALA A 1 659 ? 0.749 -31.797 -30.969 1 36.66 659 ALA A C 1
ATOM 5207 O O . ALA A 1 659 ? 1.021 -32.438 -29.938 1 36.66 659 ALA A O 1
ATOM 5208 N N . VAL A 1 660 ? -0.566 -31.875 -31.594 1 39.22 660 VAL A N 1
ATOM 5209 C CA . VAL A 1 660 ? -1.485 -32.906 -31.109 1 39.22 660 VAL A CA 1
ATOM 5210 C C . VAL A 1 660 ? -1.117 -34.25 -31.703 1 39.22 660 VAL A C 1
ATOM 5212 O O . VAL A 1 660 ? -1.615 -35.281 -31.266 1 39.22 660 VAL A O 1
ATOM 5215 N N . GLU A 1 661 ? -0.567 -34.219 -32.875 1 44.34 661 GLU A N 1
ATOM 5216 C CA . GLU A 1 661 ? -0.563 -35.438 -33.656 1 44.34 661 GLU A CA 1
ATOM 5217 C C . GLU A 1 661 ? 0.703 -36.25 -33.406 1 44.34 661 GLU A C 1
ATOM 5219 O O . GLU A 1 661 ? 1.795 -35.688 -33.312 1 44.34 661 GLU A O 1
ATOM 5224 N N . LEU A 1 662 ? 0.422 -37.312 -32.781 1 47.84 662 LEU A N 1
ATOM 5225 C CA . LEU A 1 662 ? 1.487 -38.312 -32.719 1 47.84 662 LEU A CA 1
ATOM 5226 C C . LEU A 1 662 ? 2.262 -38.375 -34.031 1 47.84 662 LEU A C 1
ATOM 5228 O O . LEU A 1 662 ? 1.7 -38.094 -35.094 1 47.84 662 LEU A O 1
ATOM 5232 N N . ASP A 1 663 ? 3.525 -38.375 -33.844 1 58.41 663 ASP A N 1
ATOM 5233 C CA . ASP A 1 663 ? 4.309 -38.719 -35.031 1 58.41 663 ASP A CA 1
ATOM 5234 C C . ASP A 1 663 ? 3.639 -39.844 -35.812 1 58.41 663 ASP A C 1
ATOM 5236 O O . ASP A 1 663 ? 3.084 -40.781 -35.219 1 58.41 663 ASP A O 1
ATOM 5240 N N . VAL A 1 664 ? 3.588 -39.688 -37.094 1 54.34 664 VAL A N 1
ATOM 5241 C CA . VAL A 1 664 ? 2.885 -40.625 -38 1 54.34 664 VAL A CA 1
ATOM 5242 C C . VAL A 1 664 ? 3.318 -42.062 -37.688 1 54.34 664 VAL A C 1
ATOM 5244 O O . VAL A 1 664 ? 2.49 -42.969 -37.656 1 54.34 664 VAL A O 1
ATOM 5247 N N . PHE A 1 665 ? 4.559 -42.281 -37.5 1 58.25 665 PHE A N 1
ATOM 5248 C CA . PHE A 1 665 ? 5.039 -43.625 -37.219 1 58.25 665 PHE A CA 1
ATOM 5249 C C . PHE A 1 665 ? 4.629 -44.062 -35.812 1 58.25 665 PHE A C 1
ATOM 5251 O O . PHE A 1 665 ? 4.176 -45.219 -35.656 1 58.25 665 PHE A O 1
ATOM 5258 N N . ASP A 1 666 ? 4.754 -43.25 -34.906 1 69.75 666 ASP A N 1
ATOM 5259 C CA . ASP A 1 666 ? 4.332 -43.562 -33.531 1 69.75 666 ASP A CA 1
ATOM 5260 C C . ASP A 1 666 ? 2.852 -43.938 -33.5 1 69.75 666 ASP A C 1
ATOM 5262 O O . ASP A 1 666 ? 2.447 -44.812 -32.719 1 69.75 666 ASP A O 1
ATOM 5266 N N . ALA A 1 667 ? 2.16 -43.219 -34.312 1 63.5 667 ALA A N 1
ATOM 5267 C CA . ALA A 1 667 ? 0.716 -43.438 -34.375 1 63.5 667 ALA A CA 1
ATOM 5268 C C . ALA A 1 667 ? 0.385 -44.875 -34.719 1 63.5 667 ALA A C 1
ATOM 5270 O O . ALA A 1 667 ? -0.627 -45.406 -34.25 1 63.5 667 ALA A O 1
ATOM 5271 N N . LYS A 1 668 ? 1.251 -45.531 -35.438 1 64.81 668 LYS A N 1
ATOM 5272 C CA . LYS A 1 668 ? 1.044 -46.938 -35.812 1 64.81 668 LYS A CA 1
ATOM 5273 C C . LYS A 1 668 ? 1.164 -47.844 -34.594 1 64.81 668 LYS A C 1
ATOM 5275 O O . LYS A 1 668 ? 0.621 -48.969 -34.594 1 64.81 668 LYS A O 1
ATOM 5280 N N . PHE A 1 669 ? 1.8 -47.344 -33.625 1 68.69 669 PHE A N 1
ATOM 5281 C CA . PHE A 1 669 ? 2.061 -48.156 -32.438 1 68.69 669 PHE A CA 1
ATOM 5282 C C . PHE A 1 669 ? 1.323 -47.594 -31.234 1 68.69 669 PHE A C 1
ATOM 5284 O O . PHE A 1 669 ? 1.725 -47.844 -30.094 1 68.69 669 PHE A O 1
ATOM 5291 N N . THR A 1 670 ? 0.374 -46.812 -31.516 1 70.56 670 THR A N 1
ATOM 5292 C CA . THR A 1 670 ? -0.416 -46.219 -30.422 1 70.56 670 THR A CA 1
ATOM 5293 C C . THR A 1 670 ? -1.899 -46.531 -30.625 1 70.56 670 THR A C 1
ATOM 5295 O O . THR A 1 670 ? -2.424 -46.406 -31.734 1 70.56 670 THR A O 1
ATOM 5298 N N . LYS A 1 671 ? -2.521 -46.938 -29.594 1 68.19 671 LYS A N 1
ATOM 5299 C CA . LYS A 1 671 ? -3.959 -47.188 -29.656 1 68.19 671 LYS A CA 1
ATOM 5300 C C . LYS A 1 671 ? -4.734 -45.906 -29.953 1 68.19 671 LYS A C 1
ATOM 5302 O O . LYS A 1 671 ? -4.473 -44.875 -29.344 1 68.19 671 LYS A O 1
ATOM 5307 N N . LYS A 1 672 ? -5.664 -46 -30.953 1 65.56 672 LYS A N 1
ATOM 5308 C CA . LYS A 1 672 ? -6.492 -44.844 -31.312 1 65.56 672 LYS A CA 1
ATOM 5309 C C . LYS A 1 672 ? -7.867 -44.938 -30.656 1 65.56 672 LYS A C 1
ATOM 5311 O O . LYS A 1 672 ? -8.461 -46.031 -30.594 1 65.56 672 LYS A O 1
ATOM 5316 N N . PHE A 1 673 ? -8.234 -44.062 -29.953 1 58.81 673 PHE A N 1
ATOM 5317 C CA . PHE A 1 673 ? -9.555 -44 -29.344 1 58.81 673 PHE A CA 1
ATOM 5318 C C . PHE A 1 673 ? -10.477 -43.094 -30.172 1 58.81 673 PHE A C 1
ATOM 5320 O O . PHE A 1 673 ? -10.062 -42.062 -30.656 1 58.81 673 PHE A O 1
ATOM 5327 N N . ALA A 1 674 ? -11.312 -43.812 -31.141 1 48.22 674 ALA A N 1
ATOM 5328 C CA . ALA A 1 674 ? -12.164 -43.188 -32.156 1 48.22 674 ALA A CA 1
ATOM 5329 C C . ALA A 1 674 ? -13.016 -42.062 -31.562 1 48.22 674 ALA A C 1
ATOM 5331 O O . ALA A 1 674 ? -13.5 -42.188 -30.422 1 48.22 674 ALA A O 1
ATOM 5332 N N . ARG A 1 675 ? -12.766 -40.875 -32.219 1 50.34 675 ARG A N 1
ATOM 5333 C CA . ARG A 1 675 ? -13.828 -39.906 -31.969 1 50.34 675 ARG A CA 1
ATOM 5334 C C . ARG A 1 675 ? -15.188 -40.5 -32.344 1 50.34 675 ARG A C 1
ATOM 5336 O O . ARG A 1 675 ? -15.289 -41.344 -33.219 1 50.34 675 ARG A O 1
ATOM 5343 N N . LYS A 1 676 ? -16.359 -40.5 -31.828 1 45.94 676 LYS A N 1
ATOM 5344 C CA . LYS A 1 676 ? -17.641 -41.031 -32.25 1 45.94 676 LYS A CA 1
ATOM 5345 C C . LYS A 1 676 ? -17.719 -41.188 -33.75 1 45.94 676 LYS A C 1
ATOM 5347 O O . LYS A 1 676 ? -18.219 -42.188 -34.25 1 45.94 676 LYS A O 1
ATOM 5352 N N . GLY A 1 677 ? -17.547 -40.25 -34.625 1 36.22 677 GLY A N 1
ATOM 5353 C CA . GLY A 1 677 ? -17.953 -40.406 -36.031 1 36.22 677 GLY A CA 1
ATOM 5354 C C . GLY A 1 677 ? -17.031 -41.281 -36.844 1 36.22 677 GLY A C 1
ATOM 5355 O O . GLY A 1 677 ? -17.359 -41.688 -37.938 1 36.22 677 GLY A O 1
ATOM 5356 N N . LYS A 1 678 ? -15.688 -41.375 -36.5 1 39.62 678 LYS A N 1
ATOM 5357 C CA . LYS A 1 678 ? -14.805 -41.969 -37.531 1 39.62 678 LYS A CA 1
ATOM 5358 C C . LYS A 1 678 ? -14.516 -43.438 -37.219 1 39.62 678 LYS A C 1
ATOM 5360 O O . LYS A 1 678 ? -13.695 -44.062 -37.875 1 39.62 678 LYS A O 1
ATOM 5365 N N . LEU A 1 679 ? -14.945 -43.938 -36.281 1 34.06 679 LEU A N 1
ATOM 5366 C CA . LEU A 1 679 ? -14.453 -45.25 -35.938 1 34.06 679 LEU A CA 1
ATOM 5367 C C . LEU A 1 679 ? -14.945 -46.281 -36.938 1 34.06 679 LEU A C 1
ATOM 5369 O O . LEU A 1 679 ? -14.258 -47.281 -37.219 1 34.06 679 LEU A O 1
ATOM 5373 N N . GLU A 1 680 ? -16.188 -46.156 -37.562 1 32.22 680 GLU A N 1
ATOM 5374 C CA . GLU A 1 680 ? -16.672 -47.188 -38.469 1 32.22 680 GLU A CA 1
ATOM 5375 C C . GLU A 1 680 ? -15.781 -47.281 -39.719 1 32.22 680 GLU A C 1
ATOM 5377 O O . GLU A 1 680 ? -15.727 -48.344 -40.375 1 32.22 680 GLU A O 1
ATOM 5382 N N . LYS A 1 681 ? -15.227 -46.031 -40.031 1 40.94 681 LYS A N 1
ATOM 5383 C CA . LYS A 1 681 ? -14.531 -46.094 -41.312 1 40.94 681 LYS A CA 1
ATOM 5384 C C . LYS A 1 681 ? -13.172 -46.75 -41.156 1 40.94 681 LYS A C 1
ATOM 5386 O O . LYS A 1 681 ? -12.633 -47.312 -42.125 1 40.94 681 LYS A O 1
ATOM 5391 N N . LEU A 1 682 ? -12.641 -46.594 -40.031 1 32.69 682 LEU A N 1
ATOM 5392 C CA . LEU A 1 682 ? -11.25 -47.062 -39.906 1 32.69 682 LEU A CA 1
ATOM 5393 C C . LEU A 1 682 ? -11.172 -48.531 -39.625 1 32.69 682 LEU A C 1
ATOM 5395 O O . LEU A 1 682 ? -10.227 -49.219 -40.031 1 32.69 682 LEU A O 1
ATOM 5399 N N . LYS A 1 683 ? -11.992 -49.125 -38.875 1 42.41 683 LYS A N 1
ATOM 5400 C CA . LYS A 1 683 ? -12 -50.594 -38.75 1 42.41 683 LYS A CA 1
ATOM 5401 C C . LYS A 1 683 ? -12.062 -51.25 -40.125 1 42.41 683 LYS A C 1
ATOM 5403 O O . LYS A 1 683 ? -11.539 -52.344 -40.312 1 42.41 683 LYS A O 1
ATOM 5408 N N . ALA A 1 684 ? -12.781 -50.594 -40.906 1 40.69 684 ALA A N 1
ATOM 5409 C CA . ALA A 1 684 ? -12.93 -51.219 -42.219 1 40.69 684 ALA A CA 1
ATOM 5410 C C . ALA A 1 684 ? -11.578 -51.344 -42.938 1 40.69 684 ALA A C 1
ATOM 5412 O O . ALA A 1 684 ? -11.32 -52.344 -43.594 1 40.69 684 ALA A O 1
ATOM 5413 N N . LYS A 1 685 ? -10.703 -50.312 -42.656 1 37.47 685 LYS A N 1
ATOM 5414 C CA . LYS A 1 685 ? -9.453 -50.344 -43.406 1 37.47 685 LYS A CA 1
ATOM 5415 C C . LYS A 1 685 ? -8.469 -51.344 -42.812 1 37.47 685 LYS A C 1
ATOM 5417 O O . LYS A 1 685 ? -7.734 -52 -43.531 1 37.47 685 LYS A O 1
ATOM 5422 N N . PHE A 1 686 ? -8.5 -51.438 -41.438 1 36.88 686 PHE A N 1
ATOM 5423 C CA . PHE A 1 686 ? -7.504 -52.344 -40.906 1 36.88 686 PHE A CA 1
ATOM 5424 C C . PHE A 1 686 ? -7.902 -53.781 -41.156 1 36.88 686 PHE A C 1
ATOM 5426 O O . PHE A 1 686 ? -7.039 -54.656 -41.344 1 36.88 686 PHE A O 1
ATOM 5433 N N . LYS A 1 687 ? -9.148 -54.125 -41.156 1 41.28 687 LYS A N 1
ATOM 5434 C CA . LYS A 1 687 ? -9.508 -55.5 -41.5 1 41.28 687 LYS A CA 1
ATOM 5435 C C . LYS A 1 687 ? -9.047 -55.844 -42.906 1 41.28 687 LYS A C 1
ATOM 5437 O O . LYS A 1 687 ? -8.758 -57 -43.219 1 41.28 687 LYS A O 1
ATOM 5442 N N . ARG A 1 688 ? -9.086 -54.844 -43.75 1 38.59 688 ARG A N 1
ATOM 5443 C CA . ARG A 1 688 ? -8.742 -55.219 -45.125 1 38.59 688 ARG A CA 1
ATOM 5444 C C . ARG A 1 688 ? -7.262 -55.531 -45.25 1 38.59 688 ARG A C 1
ATOM 5446 O O . ARG A 1 688 ? -6.879 -56.406 -46.062 1 38.59 688 ARG A O 1
ATOM 5453 N N . ARG A 1 689 ? -6.355 -54.812 -44.438 1 36.16 689 ARG A N 1
ATOM 5454 C CA . ARG A 1 689 ? -4.949 -55.094 -44.719 1 36.16 689 ARG A CA 1
ATOM 5455 C C . ARG A 1 689 ? -4.508 -56.406 -44.094 1 36.16 689 ARG A C 1
ATOM 5457 O O . ARG A 1 689 ? -3.488 -56.969 -44.469 1 36.16 689 ARG A O 1
ATOM 5464 N N . ALA A 1 690 ? -5.145 -56.844 -42.969 1 41.38 690 ALA A N 1
ATOM 5465 C CA . ALA A 1 690 ? -4.723 -58.156 -42.469 1 41.38 690 ALA A CA 1
ATOM 5466 C C . ALA A 1 690 ? -5.125 -59.281 -43.469 1 41.38 690 ALA A C 1
ATOM 5468 O O . ALA A 1 690 ? -4.66 -60.406 -43.344 1 41.38 690 ALA A O 1
ATOM 5469 N N . ALA A 1 691 ? -6.195 -59.062 -44.281 1 36.56 691 ALA A N 1
ATOM 5470 C CA . ALA A 1 691 ? -6.59 -60.156 -45.156 1 36.56 691 ALA A CA 1
ATOM 5471 C C . ALA A 1 691 ? -5.695 -60.219 -46.375 1 36.56 691 ALA A C 1
ATOM 5473 O O . ALA A 1 691 ? -5.723 -61.219 -47.125 1 36.56 691 ALA A O 1
ATOM 5474 N N . ILE A 1 692 ? -5.043 -59.156 -46.656 1 28 692 ILE A N 1
ATOM 5475 C CA . ILE A 1 692 ? -4.129 -59.406 -47.75 1 28 692 ILE A CA 1
ATOM 5476 C C . ILE A 1 692 ? -2.779 -59.875 -47.219 1 28 692 ILE A C 1
ATOM 5478 O O . ILE A 1 692 ? -2.244 -59.312 -46.281 1 28 692 ILE A O 1
ATOM 5482 N N . MET B 1 1 ? -41.375 45.531 66 1 25.52 1 MET B N 1
ATOM 5483 C CA . MET B 1 1 ? -41.625 44.844 64.75 1 25.52 1 MET B CA 1
ATOM 5484 C C . MET B 1 1 ? -41 45.594 63.594 1 25.52 1 MET B C 1
ATOM 5486 O O . MET B 1 1 ? -41.594 46.562 63.094 1 25.52 1 MET B O 1
ATOM 5490 N N . VAL B 1 2 ? -39.688 45.875 63.656 1 29.56 2 VAL B N 1
ATOM 5491 C CA . VAL B 1 2 ? -38.781 46.719 62.906 1 29.56 2 VAL B CA 1
ATOM 5492 C C . VAL B 1 2 ? -38.688 46.25 61.438 1 29.56 2 VAL B C 1
ATOM 5494 O O . VAL B 1 2 ? -38.406 45.062 61.188 1 29.56 2 VAL B O 1
ATOM 5497 N N . SER B 1 3 ? -39.438 46.812 60.594 1 26.83 3 SER B N 1
ATOM 5498 C CA . SER B 1 3 ? -39.719 46.656 59.156 1 26.83 3 SER B CA 1
ATOM 5499 C C . SER B 1 3 ? -38.406 46.75 58.344 1 26.83 3 SER B C 1
ATOM 5501 O O . SER B 1 3 ? -37.75 47.781 58.375 1 26.83 3 SER B O 1
ATOM 5503 N N . ARG B 1 4 ? -37.594 45.656 58.375 1 27.7 4 ARG B N 1
ATOM 5504 C CA . ARG B 1 4 ? -36.281 45.469 57.75 1 27.7 4 ARG B CA 1
ATOM 5505 C C . ARG B 1 4 ? -36.344 45.75 56.25 1 27.7 4 ARG B C 1
ATOM 5507 O O . ARG B 1 4 ? -37.094 45.094 55.531 1 27.7 4 ARG B O 1
ATOM 5514 N N . PHE B 1 5 ? -36.188 47.031 55.875 1 26.38 5 PHE B N 1
ATOM 5515 C CA . PHE B 1 5 ? -36.219 47.531 54.5 1 26.38 5 PHE B CA 1
ATOM 5516 C C . PHE B 1 5 ? -35.219 46.781 53.656 1 26.38 5 PHE B C 1
ATOM 5518 O O . PHE B 1 5 ? -34 46.781 53.938 1 26.38 5 PHE B O 1
ATOM 5525 N N . LEU B 1 6 ? -35.562 45.562 53.156 1 26.44 6 LEU B N 1
ATOM 5526 C CA . LEU B 1 6 ? -34.812 44.688 52.281 1 26.44 6 LEU B CA 1
ATOM 5527 C C . LEU B 1 6 ? -34.344 45.406 51.031 1 26.44 6 LEU B C 1
ATOM 5529 O O . LEU B 1 6 ? -35.188 45.906 50.281 1 26.44 6 LEU B O 1
ATOM 5533 N N . GLY B 1 7 ? -33.25 46.219 51.156 1 24.95 7 GLY B N 1
ATOM 5534 C CA . GLY B 1 7 ? -32.719 47 50.062 1 24.95 7 GLY B CA 1
ATOM 5535 C C . GLY B 1 7 ? -32.438 46.188 48.812 1 24.95 7 GLY B C 1
ATOM 5536 O O . GLY B 1 7 ? -31.859 45.094 48.906 1 24.95 7 GLY B O 1
ATOM 5537 N N . ALA B 1 8 ? -33.344 46.25 47.812 1 27.86 8 ALA B N 1
ATOM 5538 C CA . ALA B 1 8 ? -33.406 45.594 46.5 1 27.86 8 ALA B CA 1
ATOM 5539 C C . ALA B 1 8 ? -32.125 45.844 45.688 1 27.86 8 ALA B C 1
ATOM 5541 O O . ALA B 1 8 ? -31.781 47 45.406 1 27.86 8 ALA B O 1
ATOM 5542 N N . THR B 1 9 ? -31.094 45.062 45.969 1 27.33 9 THR B N 1
ATOM 5543 C CA . THR B 1 9 ? -29.875 45.125 45.188 1 27.33 9 THR B CA 1
ATOM 5544 C C . THR B 1 9 ? -30.203 45.031 43.688 1 27.33 9 THR B C 1
ATOM 5546 O O . THR B 1 9 ? -30.891 44.125 43.25 1 27.33 9 THR B O 1
ATOM 5549 N N . VAL B 1 10 ? -30.469 46.156 43 1 28.38 10 VAL B N 1
ATOM 5550 C CA . VAL B 1 10 ? -30.734 46.188 41.562 1 28.38 10 VAL B CA 1
ATOM 5551 C C . VAL B 1 10 ? -29.594 45.531 40.812 1 28.38 10 VAL B C 1
ATOM 5553 O O . VAL B 1 10 ? -28.422 45.844 41 1 28.38 10 VAL B O 1
ATOM 5556 N N . PRO B 1 11 ? -29.797 44.281 40.406 1 29.47 11 PRO B N 1
ATOM 5557 C CA . PRO B 1 11 ? -28.766 43.625 39.625 1 29.47 11 PRO B CA 1
ATOM 5558 C C . PRO B 1 11 ? -28.266 44.469 38.469 1 29.47 11 PRO B C 1
ATOM 5560 O O . PRO B 1 11 ? -29.047 45.156 37.812 1 29.47 11 PRO B O 1
ATOM 5563 N N . LEU B 1 12 ? -27.062 45.094 38.594 1 27.11 12 LEU B N 1
ATOM 5564 C CA . LEU B 1 12 ? -26.422 45.812 37.5 1 27.11 12 LEU B CA 1
ATOM 5565 C C . LEU B 1 12 ? -26.5 45.031 36.219 1 27.11 12 LEU B C 1
ATOM 5567 O O . LEU B 1 12 ? -25.969 43.906 36.125 1 27.11 12 LEU B O 1
ATOM 5571 N N . ALA B 1 13 ? -27.562 45.156 35.406 1 28.59 13 ALA B N 1
ATOM 5572 C CA . ALA B 1 13 ? -27.703 44.656 34.062 1 28.59 13 ALA B CA 1
ATOM 5573 C C . ALA B 1 13 ? -26.422 44.906 33.25 1 28.59 13 ALA B C 1
ATOM 5575 O O . ALA B 1 13 ? -26.016 46.062 33.062 1 28.59 13 ALA B O 1
ATOM 5576 N N . ALA B 1 14 ? -25.484 43.969 33.25 1 30.73 14 ALA B N 1
ATOM 5577 C CA . ALA B 1 14 ? -24.375 43.969 32.312 1 30.73 14 ALA B CA 1
ATOM 5578 C C . ALA B 1 14 ? -24.844 44.406 30.922 1 30.73 14 ALA B C 1
ATOM 5580 O O . ALA B 1 14 ? -25.781 43.844 30.359 1 30.73 14 ALA B O 1
ATOM 5581 N N . ALA B 1 15 ? -24.75 45.688 30.703 1 30.23 15 ALA B N 1
ATOM 5582 C CA . ALA B 1 15 ? -25.016 46.25 29.391 1 30.23 15 ALA B CA 1
ATOM 5583 C C . ALA B 1 15 ? -24.609 45.312 28.266 1 30.23 15 ALA B C 1
ATOM 5585 O O . ALA B 1 15 ? -23.453 44.875 28.219 1 30.23 15 ALA B O 1
ATOM 5586 N N . ILE B 1 16 ? -25.516 44.438 27.938 1 30.41 16 ILE B N 1
ATOM 5587 C CA . ILE B 1 16 ? -25.391 43.75 26.672 1 30.41 16 ILE B CA 1
ATOM 5588 C C . ILE B 1 16 ? -24.719 44.656 25.641 1 30.41 16 ILE B C 1
ATOM 5590 O O . ILE B 1 16 ? -25.219 45.719 25.328 1 30.41 16 ILE B O 1
ATOM 5594 N N . LEU B 1 17 ? -23.359 44.719 25.719 1 33 17 LEU B N 1
ATOM 5595 C CA . LEU B 1 17 ? -22.812 45.344 24.531 1 33 17 LEU B CA 1
ATOM 5596 C C . LEU B 1 17 ? -23.703 45.094 23.312 1 33 17 LEU B C 1
ATOM 5598 O O . LEU B 1 17 ? -24.188 43.969 23.125 1 33 17 LEU B O 1
ATOM 5602 N N . PRO B 1 18 ? -24.344 46.062 22.891 1 32.31 18 PRO B N 1
ATOM 5603 C CA . PRO B 1 18 ? -24.984 45.781 21.609 1 32.31 18 PRO B CA 1
ATOM 5604 C C . PRO B 1 18 ? -24.219 44.75 20.781 1 32.31 18 PRO B C 1
ATOM 5606 O O . PRO B 1 18 ? -23.031 44.5 21.031 1 32.31 18 PRO B O 1
ATOM 5609 N N . GLY B 1 19 ? -24.844 43.812 20.125 1 35.34 19 GLY B N 1
ATOM 5610 C CA . GLY B 1 19 ? -24.266 42.844 19.203 1 35.34 19 GLY B CA 1
ATOM 5611 C C . GLY B 1 19 ? -22.953 43.312 18.609 1 35.34 19 GLY B C 1
ATOM 5612 O O . GLY B 1 19 ? -22.844 44.438 18.109 1 35.34 19 GLY B O 1
ATOM 5613 N N . ALA B 1 20 ? -21.797 43.156 19.281 1 40.75 20 ALA B N 1
ATOM 5614 C CA . ALA B 1 20 ? -20.5 43.219 18.609 1 40.75 20 ALA B CA 1
ATOM 5615 C C . ALA B 1 20 ? -20.672 43.188 17.094 1 40.75 20 ALA B C 1
ATOM 5617 O O . ALA B 1 20 ? -21 42.125 16.531 1 40.75 20 ALA B O 1
ATOM 5618 N N . ARG B 1 21 ? -21.281 44 16.609 1 46.44 21 ARG B N 1
ATOM 5619 C CA . ARG B 1 21 ? -21.578 44.281 15.219 1 46.44 21 ARG B CA 1
ATOM 5620 C C . ARG B 1 21 ? -20.391 43.938 14.328 1 46.44 21 ARG B C 1
ATOM 5622 O O . ARG B 1 21 ? -19.234 43.906 14.789 1 46.44 21 ARG B O 1
ATOM 5629 N N . ALA B 1 22 ? -20.75 43.906 12.938 1 57.97 22 ALA B N 1
ATOM 5630 C CA . ALA B 1 22 ? -20.547 43.688 11.508 1 57.97 22 ALA B CA 1
ATOM 5631 C C . ALA B 1 22 ? -19.359 44.5 11 1 57.97 22 ALA B C 1
ATOM 5633 O O . ALA B 1 22 ? -18.953 45.469 11.625 1 57.97 22 ALA B O 1
ATOM 5634 N N . LEU B 1 23 ? -18.703 44 10.305 1 79.25 23 LEU B N 1
ATOM 5635 C CA . LEU B 1 23 ? -17.859 44.656 9.32 1 79.25 23 LEU B CA 1
ATOM 5636 C C . LEU B 1 23 ? -18.266 46.125 9.172 1 79.25 23 LEU B C 1
ATOM 5638 O O . LEU B 1 23 ? -19.453 46.438 9.18 1 79.25 23 LEU B O 1
ATOM 5642 N N . TYR B 1 24 ? -17.25 46.938 9.516 1 85.62 24 TYR B N 1
ATOM 5643 C CA . TYR B 1 24 ? -17.484 48.344 9.172 1 85.62 24 TYR B CA 1
ATOM 5644 C C . TYR B 1 24 ? -17.391 48.562 7.668 1 85.62 24 TYR B C 1
ATOM 5646 O O . TYR B 1 24 ? -16.344 48.312 7.059 1 85.62 24 TYR B O 1
ATOM 5654 N N . VAL B 1 25 ? -18.484 48.969 7.062 1 88.44 25 VAL B N 1
ATOM 5655 C CA . VAL B 1 25 ? -18.516 49.219 5.629 1 88.44 25 VAL B CA 1
ATOM 5656 C C . VAL B 1 25 ? -18.891 50.688 5.379 1 88.44 25 VAL B C 1
ATOM 5658 O O . VAL B 1 25 ? -19.953 51.125 5.828 1 88.44 25 VAL B O 1
ATOM 5661 N N . ASN B 1 26 ? -18.031 51.406 4.809 1 88.38 26 ASN B N 1
ATOM 5662 C CA . ASN B 1 26 ? -18.25 52.781 4.387 1 88.38 26 ASN B CA 1
ATOM 5663 C C . ASN B 1 26 ? -17.719 53.031 2.977 1 88.38 26 ASN B C 1
ATOM 5665 O O . ASN B 1 26 ? -16.516 53.219 2.781 1 88.38 26 ASN B O 1
ATOM 5669 N N . GLY B 1 27 ? -18.641 53.156 2.074 1 88.12 27 GLY B N 1
ATOM 5670 C CA . GLY B 1 27 ? -18.203 53.25 0.687 1 88.12 27 GLY B CA 1
ATOM 5671 C C . GLY B 1 27 ? -17.406 52.031 0.23 1 88.12 27 GLY B C 1
ATOM 5672 O O . GLY B 1 27 ? -17.859 50.906 0.342 1 88.12 27 GLY B O 1
ATOM 5673 N N . SER B 1 28 ? -16.203 52.375 -0.111 1 88.69 28 SER B N 1
ATOM 5674 C CA . SER B 1 28 ? -15.344 51.312 -0.627 1 88.69 28 SER B CA 1
ATOM 5675 C C . SER B 1 28 ? -14.5 50.688 0.483 1 88.69 28 SER B C 1
ATOM 5677 O O . SER B 1 28 ? -13.766 49.719 0.25 1 88.69 28 SER B O 1
ATOM 5679 N N . VAL B 1 29 ? -14.688 51.188 1.647 1 90.62 29 VAL B N 1
ATOM 5680 C CA . VAL B 1 29 ? -13.867 50.75 2.766 1 90.62 29 VAL B CA 1
ATOM 5681 C C . VAL B 1 29 ? -14.617 49.656 3.551 1 90.62 29 VAL B C 1
ATOM 5683 O O . VAL B 1 29 ? -15.75 49.875 3.99 1 90.62 29 VAL B O 1
ATOM 5686 N N . THR B 1 30 ? -14.062 48.531 3.594 1 94.12 30 THR B N 1
ATOM 5687 C CA . THR B 1 30 ? -14.5 47.469 4.492 1 94.12 30 THR B CA 1
ATOM 5688 C C . THR B 1 30 ? -13.43 47.156 5.531 1 94.12 30 THR B C 1
ATOM 5690 O O . THR B 1 30 ? -12.344 46.688 5.191 1 94.12 30 THR B O 1
ATOM 5693 N N . ALA B 1 31 ? -13.695 47.531 6.801 1 93.12 31 ALA B N 1
ATOM 5694 C CA . ALA B 1 31 ? -12.758 47.344 7.902 1 93.12 31 ALA B CA 1
ATOM 5695 C C . ALA B 1 31 ? -13.305 46.344 8.93 1 93.12 31 ALA B C 1
ATOM 5697 O O . ALA B 1 31 ? -14.5 46.031 8.93 1 93.12 31 ALA B O 1
ATOM 5698 N N . PRO B 1 32 ? -12.43 45.844 9.766 1 93.44 32 PRO B N 1
ATOM 5699 C CA . PRO B 1 32 ? -12.844 44.781 10.664 1 93.44 32 PRO B CA 1
ATOM 5700 C C . PRO B 1 32 ? -13.828 45.25 11.734 1 93.44 32 PRO B C 1
ATOM 5702 O O . PRO B 1 32 ? -14.586 44.438 12.281 1 93.44 32 PRO B O 1
ATOM 5705 N N . CYS B 1 33 ? -13.75 46.5 12.086 1 93.62 33 CYS B N 1
ATOM 5706 C CA . CYS B 1 33 ? -14.641 47.031 13.117 1 93.62 33 CYS B CA 1
ATOM 5707 C C . CYS B 1 33 ? -14.859 48.531 12.938 1 93.62 33 CYS B C 1
ATOM 5709 O O . CYS B 1 33 ? -14.297 49.125 12.016 1 93.62 33 CYS B O 1
ATOM 5711 N N . ASP B 1 34 ? -15.633 49.125 13.836 1 92.12 34 ASP B N 1
ATOM 5712 C CA . ASP B 1 34 ? -16.016 50.531 13.656 1 92.12 34 ASP B CA 1
ATOM 5713 C C . ASP B 1 34 ? -15.219 51.438 14.594 1 92.12 34 ASP B C 1
ATOM 5715 O O . ASP B 1 34 ? -15.562 52.594 14.773 1 92.12 34 ASP B O 1
ATOM 5719 N N . SER B 1 35 ? -14.195 50.875 15.242 1 94.06 35 SER B N 1
ATOM 5720 C CA . SER B 1 35 ? -13.359 51.75 16.078 1 94.06 35 SER B CA 1
ATOM 5721 C C . SER B 1 35 ? -12.555 52.719 15.234 1 94.06 35 SER B C 1
ATOM 5723 O O . SER B 1 35 ? -11.773 52.312 14.375 1 94.06 35 SER B O 1
ATOM 5725 N N . PRO B 1 36 ? -12.641 54 15.5 1 93.81 36 PRO B N 1
ATOM 5726 C CA . PRO B 1 36 ? -11.891 54.969 14.711 1 93.81 36 PRO B CA 1
ATOM 5727 C C . PRO B 1 36 ? -10.422 55.062 15.117 1 93.81 36 PRO B C 1
ATOM 5729 O O . PRO B 1 36 ? -9.656 55.812 14.531 1 93.81 36 PRO B O 1
ATOM 5732 N N . ILE B 1 37 ? -10.047 54.281 16.109 1 95.5 37 ILE B N 1
ATOM 5733 C CA . ILE B 1 37 ? -8.664 54.281 16.578 1 95.5 37 ILE B CA 1
ATOM 5734 C C . ILE B 1 37 ? -7.98 53 16.156 1 95.5 37 ILE B C 1
ATOM 5736 O O . ILE B 1 37 ? -6.852 53.031 15.648 1 95.5 37 ILE B O 1
ATOM 5740 N N . TYR B 1 38 ? -8.766 51.938 16.266 1 96.44 38 TYR B N 1
ATOM 5741 C CA . TYR B 1 38 ? -8.078 50.656 16.234 1 96.44 38 TYR B CA 1
ATOM 5742 C C . TYR B 1 38 ? -8.391 49.875 14.945 1 96.44 38 TYR B C 1
ATOM 5744 O O . TYR B 1 38 ? -7.723 48.906 14.625 1 96.44 38 TYR B O 1
ATOM 5752 N N . CYS B 1 39 ? -9.352 50.312 14.109 1 95.5 39 CYS B N 1
ATOM 5753 C CA . CYS B 1 39 ? -9.781 49.469 13.008 1 95.5 39 CYS B CA 1
ATOM 5754 C C . CYS B 1 39 ? -9.719 50.219 11.68 1 95.5 39 CYS B C 1
ATOM 5756 O O . CYS B 1 39 ? -9.555 49.594 10.625 1 95.5 39 CYS B O 1
ATOM 5758 N N . TYR B 1 40 ? -9.914 51.438 11.719 1 92 40 TYR B N 1
ATOM 5759 C CA . TYR B 1 40 ? -9.883 52.219 10.5 1 92 40 TYR B CA 1
ATOM 5760 C C . TYR B 1 40 ? -9.648 53.688 10.812 1 92 40 TYR B C 1
ATOM 5762 O O . TYR B 1 40 ? -9.555 54.094 11.984 1 92 40 TYR B O 1
ATOM 5770 N N . GLY B 1 41 ? -9.367 54.531 9.734 1 92.69 41 GLY B N 1
ATOM 5771 C CA . GLY B 1 41 ? -9.375 55.969 9.898 1 92.69 41 GLY B CA 1
ATOM 5772 C C . GLY B 1 41 ? -7.996 56.594 9.867 1 92.69 41 GLY B C 1
ATOM 5773 O O . GLY B 1 41 ? -6.992 55.875 9.82 1 92.69 41 GLY B O 1
ATOM 5774 N N . GLU B 1 42 ? -8.031 57.906 10 1 95.31 42 GLU B N 1
ATOM 5775 C CA . GLU B 1 42 ? -6.82 58.688 9.805 1 95.31 42 GLU B CA 1
ATOM 5776 C C . GLU B 1 42 ? -5.859 58.531 10.977 1 95.31 42 GLU B C 1
ATOM 5778 O O . GLU B 1 42 ? -4.641 58.562 10.789 1 95.31 42 GLU B O 1
ATOM 5783 N N . LEU B 1 43 ? -6.379 58.375 12.125 1 97.38 43 LEU B N 1
ATOM 5784 C CA . LEU B 1 43 ? -5.504 58.219 13.281 1 97.38 43 LEU B CA 1
ATOM 5785 C C . LEU B 1 43 ? -4.648 56.969 13.156 1 97.38 43 LEU B C 1
ATOM 5787 O O . LEU B 1 43 ? -3.426 57.031 13.297 1 97.38 43 LEU B O 1
ATOM 5791 N N . LEU B 1 44 ? -5.305 55.875 12.898 1 97.38 44 LEU B N 1
ATOM 5792 C CA . LEU B 1 44 ? -4.594 54.625 12.719 1 97.38 44 LEU B CA 1
ATOM 5793 C C . LEU B 1 44 ? -3.574 54.719 11.586 1 97.38 44 LEU B C 1
ATOM 5795 O O . LEU B 1 44 ? -2.416 54.312 11.75 1 97.38 44 LEU B O 1
ATOM 5799 N N . HIS B 1 45 ? -4.012 55.312 10.492 1 97.06 45 HIS B N 1
ATOM 5800 C CA . HIS B 1 45 ? -3.186 55.438 9.305 1 97.06 45 HIS B CA 1
ATOM 5801 C C . HIS B 1 45 ? -1.94 56.281 9.594 1 97.06 45 HIS B C 1
ATOM 5803 O O . HIS B 1 45 ? -0.824 55.844 9.273 1 97.06 45 HIS B O 1
ATOM 5809 N N . GLN B 1 46 ? -2.166 57.375 10.227 1 97.44 46 GLN B N 1
ATOM 5810 C CA . GLN B 1 46 ? -1.084 58.344 10.453 1 97.44 46 GLN B CA 1
ATOM 5811 C C . GLN B 1 46 ? -0.093 57.812 11.484 1 97.44 46 GLN B C 1
ATOM 5813 O O . GLN B 1 46 ? 1.121 5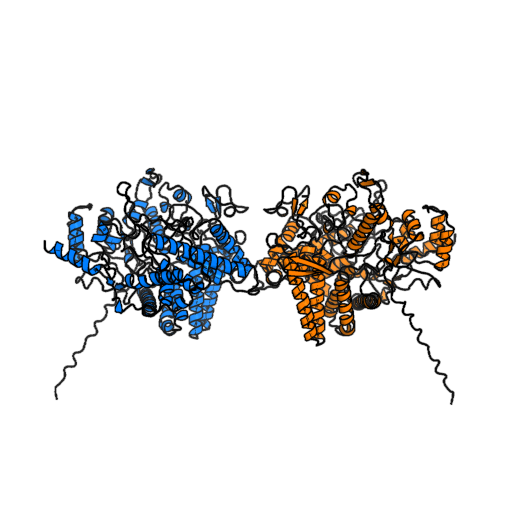7.906 11.305 1 97.44 46 GLN B O 1
ATOM 5818 N N . VAL B 1 47 ? -0.534 57.219 12.484 1 97.5 47 VAL B N 1
ATOM 5819 C CA . VAL B 1 47 ? 0.344 56.75 13.539 1 97.5 47 VAL B CA 1
ATOM 5820 C C . VAL B 1 47 ? 1.206 55.594 13.008 1 97.5 47 VAL B C 1
ATOM 5822 O O . VAL B 1 47 ? 2.424 55.594 13.211 1 97.5 47 VAL B O 1
ATOM 5825 N N . GLU B 1 48 ? 0.592 54.656 12.32 1 97.12 48 GLU B N 1
ATOM 5826 C CA . GLU B 1 48 ? 1.317 53.469 11.852 1 97.12 48 GLU B CA 1
ATOM 5827 C C . GLU B 1 48 ? 2.365 53.844 10.812 1 97.12 48 GLU B C 1
ATOM 5829 O O . GLU B 1 48 ? 3.469 53.312 10.805 1 97.12 48 GLU B O 1
ATOM 5834 N N . LEU B 1 49 ? 2.045 54.75 9.977 1 96.5 49 LEU B N 1
ATOM 5835 C CA . LEU B 1 49 ? 2.982 55.125 8.922 1 96.5 49 LEU B CA 1
ATOM 5836 C C . LEU B 1 49 ? 4.098 56 9.469 1 96.5 49 LEU B C 1
ATOM 5838 O O . LEU B 1 49 ? 5.172 56.094 8.875 1 96.5 49 LEU B O 1
ATOM 5842 N N . ALA B 1 50 ? 3.783 56.719 10.648 1 96.38 50 ALA B N 1
ATOM 5843 C CA . ALA B 1 50 ? 4.82 57.5 11.297 1 96.38 50 ALA B CA 1
ATOM 5844 C C . ALA B 1 50 ? 5.84 56.594 12 1 96.38 50 ALA B C 1
ATOM 5846 O O . ALA B 1 50 ? 6.941 57.062 12.336 1 96.38 50 ALA B O 1
ATOM 5847 N N . ARG B 1 51 ? 5.461 55.406 12.297 1 94.06 51 ARG B N 1
ATOM 5848 C CA . ARG B 1 51 ? 6.332 54.344 12.781 1 94.06 51 ARG B CA 1
ATOM 5849 C C . ARG B 1 51 ? 6.918 54.688 14.148 1 94.06 51 ARG B C 1
ATOM 5851 O O . ARG B 1 51 ? 8.133 54.656 14.328 1 94.06 51 ARG B O 1
ATOM 5858 N N . PRO B 1 52 ? 6.094 55.062 15.047 1 93.31 52 PRO B N 1
ATOM 5859 C CA . PRO B 1 52 ? 6.625 55.281 16.391 1 93.31 52 PRO B CA 1
ATOM 5860 C C . PRO B 1 52 ? 7.109 54 17.047 1 93.31 52 PRO B C 1
ATOM 5862 O O . PRO B 1 52 ? 7.914 54.031 17.984 1 93.31 52 PRO B O 1
ATOM 5865 N N . PHE B 1 53 ? 6.617 52.875 16.578 1 90.81 53 PHE B N 1
ATOM 5866 C CA . PHE B 1 53 ? 6.945 51.562 17.125 1 90.81 53 PHE B CA 1
ATOM 5867 C C . PHE B 1 53 ? 7.492 50.625 16.047 1 90.81 53 PHE B C 1
ATOM 5869 O O . PHE B 1 53 ? 7.23 50.844 14.859 1 90.81 53 PHE B O 1
ATOM 5876 N N . SER B 1 54 ? 8.273 49.625 16.453 1 85.62 54 SER B N 1
ATOM 5877 C CA . SER B 1 54 ? 8.836 48.656 15.516 1 85.62 54 SER B CA 1
ATOM 5878 C C . SER B 1 54 ? 7.773 47.688 15.039 1 85.62 54 SER B C 1
ATOM 5880 O O . SER B 1 54 ? 7.871 47.125 13.938 1 85.62 54 SER B O 1
ATOM 5882 N N . ASP B 1 55 ? 6.816 47.469 15.812 1 88 55 ASP B N 1
ATOM 5883 C CA . ASP B 1 55 ? 5.723 46.531 15.562 1 88 55 ASP B CA 1
ATOM 5884 C C . ASP B 1 55 ? 4.383 47.25 15.523 1 88 55 ASP B C 1
ATOM 5886 O O . ASP B 1 55 ? 3.98 47.875 16.5 1 88 55 ASP B O 1
ATOM 5890 N N . SER B 1 56 ? 3.73 47.062 14.383 1 92 56 SER B N 1
ATOM 5891 C CA . SER B 1 56 ? 2.449 47.75 14.234 1 92 56 SER B CA 1
ATOM 5892 C C . SER B 1 56 ? 1.46 47.312 15.305 1 92 56 SER B C 1
ATOM 5894 O O . SER B 1 56 ? 0.502 48.031 15.602 1 92 56 SER B O 1
ATOM 5896 N N . LYS B 1 57 ? 1.658 46.156 15.891 1 92.75 57 LYS B N 1
ATOM 5897 C CA . LYS B 1 57 ? 0.717 45.625 16.875 1 92.75 57 LYS B CA 1
ATOM 5898 C C . LYS B 1 57 ? 0.785 46.406 18.172 1 92.75 57 LYS B C 1
ATOM 5900 O O . LYS B 1 57 ? -0.183 46.438 18.938 1 92.75 57 LYS B O 1
ATOM 5905 N N . THR B 1 58 ? 1.857 47.062 18.406 1 92.12 58 THR B N 1
ATOM 5906 C CA . THR B 1 58 ? 2.041 47.781 19.656 1 92.12 58 THR B CA 1
ATOM 5907 C C . THR B 1 58 ? 0.97 48.875 19.828 1 92.12 58 THR B C 1
ATOM 5909 O O . THR B 1 58 ? 0.258 48.875 20.828 1 92.12 58 THR B O 1
ATOM 5912 N N . PHE B 1 59 ? 0.796 49.719 18.812 1 95.31 59 PHE B N 1
ATOM 5913 C CA . PHE B 1 59 ? -0.126 50.844 18.922 1 95.31 59 PHE B CA 1
ATOM 5914 C C . PHE B 1 59 ? -1.557 50.375 19.109 1 95.31 59 PHE B C 1
ATOM 5916 O O . PHE B 1 59 ? -2.264 50.844 20.016 1 95.31 59 PHE B O 1
ATOM 5923 N N . VAL B 1 60 ? -1.92 49.406 18.359 1 95.94 60 VAL B N 1
ATOM 5924 C CA . VAL B 1 60 ? -3.326 49.031 18.344 1 95.94 60 VAL B CA 1
ATOM 5925 C C . VAL B 1 60 ? -3.639 48.219 19.609 1 95.94 60 VAL B C 1
ATOM 5927 O O . VAL B 1 60 ? -4.805 47.969 19.922 1 95.94 60 VAL B O 1
ATOM 5930 N N . ASP B 1 61 ? -2.59 47.812 20.344 1 94.44 61 ASP B N 1
ATOM 5931 C CA . ASP B 1 61 ? -2.787 47.125 21.625 1 94.44 61 ASP B CA 1
ATOM 5932 C C . ASP B 1 61 ? -2.777 48.125 22.781 1 94.44 61 ASP B C 1
ATOM 5934 O O . ASP B 1 61 ? -2.93 47.719 23.938 1 94.44 61 ASP B O 1
ATOM 5938 N N . MET B 1 62 ? -2.592 49.344 22.562 1 94.5 62 MET B N 1
ATOM 5939 C CA . MET B 1 62 ? -2.545 50.344 23.625 1 94.5 62 MET B CA 1
ATOM 5940 C C . MET B 1 62 ? -3.943 50.844 23.953 1 94.5 62 MET B C 1
ATOM 5942 O O . MET B 1 62 ? -4.656 51.344 23.094 1 94.5 62 MET B O 1
ATOM 5946 N N . PRO B 1 63 ? -4.305 50.719 25.25 1 94.06 63 PRO B N 1
ATOM 5947 C CA . PRO B 1 63 ? -5.57 51.344 25.656 1 94.06 63 PRO B CA 1
ATOM 5948 C C . PRO B 1 63 ? -5.469 52.875 25.797 1 94.06 63 PRO B C 1
ATOM 5950 O O . PRO B 1 63 ? -4.402 53.375 26.141 1 94.06 63 PRO B O 1
ATOM 5953 N N . THR B 1 64 ? -6.598 53.531 25.484 1 94.81 64 THR B N 1
ATOM 5954 C CA . THR B 1 64 ? -6.598 54.969 25.797 1 94.81 64 THR B CA 1
ATOM 5955 C C . THR B 1 64 ? -6.664 55.188 27.312 1 94.81 64 THR B C 1
ATOM 5957 O O . THR B 1 64 ? -7.238 54.375 28.031 1 94.81 64 THR B O 1
ATOM 5960 N N . ILE B 1 65 ? -6.023 56.219 27.75 1 93.12 65 ILE B N 1
ATOM 5961 C CA . ILE B 1 65 ? -6.113 56.531 29.172 1 93.12 65 ILE B CA 1
ATOM 5962 C C . ILE B 1 65 ? -6.891 57.844 29.344 1 93.12 65 ILE B C 1
ATOM 5964 O O . ILE B 1 65 ? -6.953 58.406 30.453 1 93.12 65 ILE B O 1
ATOM 5968 N N . LYS B 1 66 ? -7.391 58.406 28.219 1 94.94 66 LYS B N 1
ATOM 5969 C CA . LYS B 1 66 ? -8.383 59.469 28.141 1 94.94 66 LYS B CA 1
ATOM 5970 C C . LYS B 1 66 ? -9.562 59.062 27.25 1 94.94 66 LYS B C 1
ATOM 5972 O O . LYS B 1 66 ? -9.453 58.125 26.453 1 94.94 66 LYS B O 1
ATOM 5977 N N . PRO B 1 67 ? -10.695 59.75 27.469 1 94.31 67 PRO B N 1
ATOM 5978 C CA . PRO B 1 67 ? -11.859 59.375 26.656 1 94.31 67 PRO B CA 1
ATOM 5979 C C . PRO B 1 67 ? -11.586 59.5 25.156 1 94.31 67 PRO B C 1
ATOM 5981 O O . PRO B 1 67 ? -10.891 60.406 24.719 1 94.31 67 PRO B O 1
ATOM 5984 N N . VAL B 1 68 ? -12.203 58.656 24.438 1 95.12 68 VAL B N 1
ATOM 5985 C CA . VAL B 1 68 ? -11.977 58.5 23 1 95.12 68 VAL B CA 1
ATOM 5986 C C . VAL B 1 68 ? -12.188 59.844 22.312 1 95.12 68 VAL B C 1
ATOM 5988 O O . VAL B 1 68 ? -11.422 60.219 21.422 1 95.12 68 VAL B O 1
ATOM 5991 N N . ASP B 1 69 ? -13.188 60.562 22.734 1 95.38 69 ASP B N 1
ATOM 5992 C CA . ASP B 1 69 ? -13.484 61.844 22.109 1 95.38 69 ASP B CA 1
ATOM 5993 C C . ASP B 1 69 ? -12.344 62.844 22.312 1 95.38 69 ASP B C 1
ATOM 5995 O O . ASP B 1 69 ? -12.008 63.625 21.406 1 95.38 69 ASP B O 1
ATOM 5999 N N . GLU B 1 70 ? -11.789 62.781 23.469 1 96.5 70 GLU B N 1
ATOM 6000 C CA . GLU B 1 70 ? -10.648 63.625 23.75 1 96.5 70 GLU B CA 1
ATOM 6001 C C . GLU B 1 70 ? -9.422 63.219 22.938 1 96.5 70 GLU B C 1
ATOM 6003 O O . GLU B 1 70 ? -8.664 64.062 22.484 1 96.5 70 GLU B O 1
ATOM 6008 N N . VAL B 1 71 ? -9.242 61.969 22.812 1 97.31 71 VAL B N 1
ATOM 6009 C CA . VAL B 1 71 ? -8.125 61.438 22.047 1 97.31 71 VAL B CA 1
ATOM 6010 C C . VAL B 1 71 ? -8.234 61.906 20.594 1 97.31 71 VAL B C 1
ATOM 6012 O O . VAL B 1 71 ? -7.262 62.406 20.016 1 97.31 71 VAL B O 1
ATOM 6015 N N . LEU B 1 72 ? -9.398 61.844 20 1 97.38 72 LEU B N 1
ATOM 6016 C CA . LEU B 1 72 ? -9.617 62.219 18.609 1 97.38 72 LEU B CA 1
ATOM 6017 C C . LEU B 1 72 ? -9.484 63.719 18.406 1 97.38 72 LEU B C 1
ATOM 6019 O O . LEU B 1 72 ? -8.977 64.188 17.391 1 97.38 72 LEU B O 1
ATOM 6023 N N . GLU B 1 73 ? -9.938 64.375 19.391 1 97.31 73 GLU B N 1
ATOM 6024 C CA . GLU B 1 73 ? -9.781 65.875 19.344 1 97.31 73 GLU B CA 1
ATOM 6025 C C . GLU B 1 73 ? -8.305 66.25 19.391 1 97.31 73 GLU B C 1
ATOM 6027 O O . GLU B 1 73 ? -7.871 67.125 18.641 1 97.31 73 GLU B O 1
ATOM 6032 N N . ALA B 1 74 ? -7.645 65.688 20.312 1 97.62 74 ALA B N 1
ATOM 6033 C CA . ALA B 1 74 ? -6.215 65.938 20.438 1 97.62 74 ALA B CA 1
ATOM 6034 C C . ALA B 1 74 ? -5.484 65.625 19.141 1 97.62 74 ALA B C 1
ATOM 6036 O O . ALA B 1 74 ? -4.566 66.312 18.719 1 97.62 74 ALA B O 1
ATOM 6037 N N . PHE B 1 75 ? -5.793 64.438 18.484 1 96.94 75 PHE B N 1
ATOM 6038 C CA . PHE B 1 75 ? -5.199 64.062 17.219 1 96.94 75 PHE B CA 1
ATOM 6039 C C . PHE B 1 75 ? -5.438 65.125 16.141 1 96.94 75 PHE B C 1
ATOM 6041 O O . PHE B 1 75 ? -4.551 65.375 15.336 1 96.94 75 PHE B O 1
ATOM 6048 N N . SER B 1 76 ? -6.637 65.688 16.125 1 96.56 76 SER B N 1
ATOM 6049 C CA . SER B 1 76 ? -7.012 66.625 15.094 1 96.56 76 SER B CA 1
ATOM 6050 C C . SER B 1 76 ? -6.145 67.875 15.156 1 96.56 76 SER B C 1
ATOM 6052 O O . SER B 1 76 ? -6.07 68.625 14.188 1 96.56 76 SER B O 1
ATOM 6054 N N . LYS B 1 77 ? -5.457 68.062 16.219 1 96.56 77 LYS B N 1
ATOM 6055 C CA . LYS B 1 77 ? -4.652 69.25 16.422 1 96.56 77 LYS B CA 1
ATOM 6056 C C . LYS B 1 77 ? -3.189 69 16.078 1 96.56 77 LYS B C 1
ATOM 6058 O O . LYS B 1 77 ? -2.385 69.938 16.031 1 96.56 77 LYS B O 1
ATOM 6063 N N . LEU B 1 78 ? -2.912 67.812 15.805 1 97.12 78 LEU B N 1
ATOM 6064 C CA . LEU B 1 78 ? -1.53 67.5 15.484 1 97.12 78 LEU B CA 1
ATOM 6065 C C . LEU B 1 78 ? -1.184 67.938 14.062 1 97.12 78 LEU B C 1
ATOM 6067 O O . LEU B 1 78 ? -2.068 68.062 13.211 1 97.12 78 LEU B O 1
ATOM 6071 N N . THR B 1 79 ? 0.105 68.125 13.82 1 96.44 79 THR B N 1
ATOM 6072 C CA . THR B 1 79 ? 0.591 68.5 12.492 1 96.44 79 THR B CA 1
ATOM 6073 C C . THR B 1 79 ? 0.635 67.25 11.602 1 96.44 79 THR B C 1
ATOM 6075 O O . THR B 1 79 ? 1.334 66.312 11.906 1 96.44 79 THR B O 1
ATOM 6078 N N . LEU B 1 80 ? -0.052 67.25 10.461 1 94.94 80 LEU B N 1
ATOM 6079 C CA . LEU B 1 80 ? -0.1 66.125 9.523 1 94.94 80 LEU B CA 1
ATOM 6080 C C . LEU B 1 80 ? 0.742 66.438 8.289 1 94.94 80 LEU B C 1
ATOM 6082 O O . LEU B 1 80 ? 0.86 67.562 7.867 1 94.94 80 LEU B O 1
ATOM 6086 N N . PRO B 1 81 ? 1.238 65.438 7.719 1 95.38 81 PRO B N 1
ATOM 6087 C CA . PRO B 1 81 ? 1.268 64.062 8.172 1 95.38 81 PRO B CA 1
ATOM 6088 C C . PRO B 1 81 ? 2.129 63.844 9.422 1 95.38 81 PRO B C 1
ATOM 6090 O O . PRO B 1 81 ? 3.107 64.562 9.617 1 95.38 81 PRO B O 1
ATOM 6093 N N . LEU B 1 82 ? 1.828 62.875 10.188 1 96.19 82 LEU B N 1
ATOM 6094 C CA . LEU B 1 82 ? 2.572 62.594 11.414 1 96.19 82 LEU B CA 1
ATOM 6095 C C . LEU B 1 82 ? 3.986 62.125 11.094 1 96.19 82 LEU B C 1
ATOM 6097 O O . LEU B 1 82 ? 4.215 61.469 10.078 1 96.19 82 LEU B O 1
ATOM 6101 N N . SER B 1 83 ? 4.855 62.594 11.945 1 95.5 83 SER B N 1
ATOM 6102 C CA . SER B 1 83 ? 6.234 62.094 11.914 1 95.5 83 SER B CA 1
ATOM 6103 C C . SER B 1 83 ? 6.652 61.531 13.273 1 95.5 83 SER B C 1
ATOM 6105 O O . SER B 1 83 ? 6.078 61.906 14.305 1 95.5 83 SER B O 1
ATOM 6107 N N . ASN B 1 84 ? 7.551 60.625 13.227 1 94.88 84 ASN B N 1
ATOM 6108 C CA . ASN B 1 84 ? 8.078 60.062 14.469 1 94.88 84 ASN B CA 1
ATOM 6109 C C . ASN B 1 84 ? 8.922 61.094 15.227 1 94.88 84 ASN B C 1
ATOM 6111 O O . ASN B 1 84 ? 10.148 61.094 15.141 1 94.88 84 ASN B O 1
ATOM 6115 N N . ASN B 1 85 ? 8.281 62 15.914 1 95.19 85 ASN B N 1
ATOM 6116 C CA . ASN B 1 85 ? 8.93 63.094 16.625 1 95.19 85 ASN B CA 1
ATOM 6117 C C . ASN B 1 85 ? 8.344 63.281 18.016 1 95.19 85 ASN B C 1
ATOM 6119 O O . ASN B 1 85 ? 7.562 62.438 18.484 1 95.19 85 ASN B O 1
ATOM 6123 N N . SER B 1 86 ? 8.742 64.312 18.656 1 95.19 86 SER B N 1
ATOM 6124 C CA . SER B 1 86 ? 8.344 64.5 20.047 1 95.19 86 SER B CA 1
ATOM 6125 C C . SER B 1 86 ? 6.852 64.812 20.156 1 95.19 86 SER B C 1
ATOM 6127 O O . SER B 1 86 ? 6.211 64.438 21.141 1 95.19 86 SER B O 1
ATOM 6129 N N . GLU B 1 87 ? 6.363 65.438 19.141 1 96 87 GLU B N 1
ATOM 6130 C CA . GLU B 1 87 ? 4.938 65.75 19.156 1 96 87 GLU B CA 1
ATOM 6131 C C . GLU B 1 87 ? 4.102 64.5 19.203 1 96 87 GLU B C 1
ATOM 6133 O O . GLU B 1 87 ? 3.168 64.375 20 1 96 87 GLU B O 1
ATOM 6138 N N . LEU B 1 88 ? 4.41 63.562 18.391 1 96.5 88 LEU B N 1
ATOM 6139 C CA . LEU B 1 88 ? 3.711 62.281 18.359 1 96.5 88 LEU B CA 1
ATOM 6140 C C . LEU B 1 88 ? 3.92 61.5 19.656 1 96.5 88 LEU B C 1
ATOM 6142 O O . LEU B 1 88 ? 2.977 60.938 20.203 1 96.5 88 LEU B O 1
ATOM 6146 N N . HIS B 1 89 ? 5.098 61.531 20.188 1 95.12 89 HIS B N 1
ATOM 6147 C CA . HIS B 1 89 ? 5.398 60.781 21.406 1 95.12 89 HIS B CA 1
ATOM 6148 C C . HIS B 1 89 ? 4.656 61.375 22.594 1 95.12 89 HIS B C 1
ATOM 6150 O O . HIS B 1 89 ? 4.215 60.656 23.484 1 95.12 89 HIS B O 1
ATOM 6156 N N . GLU B 1 90 ? 4.594 62.656 22.578 1 95.69 90 GLU B N 1
ATOM 6157 C CA . GLU B 1 90 ? 3.826 63.312 23.625 1 95.69 90 GLU B CA 1
ATOM 6158 C C . GLU B 1 90 ? 2.346 62.938 23.547 1 95.69 90 GLU B C 1
ATOM 6160 O O . GLU B 1 90 ? 1.7 62.719 24.562 1 95.69 90 GLU B O 1
ATOM 6165 N N . PHE B 1 91 ? 1.824 62.938 22.359 1 96.5 91 PHE B N 1
ATOM 6166 C CA . PHE B 1 91 ? 0.441 62.531 22.141 1 96.5 91 PHE B CA 1
ATOM 6167 C C . PHE B 1 91 ? 0.211 61.125 22.656 1 96.5 91 PHE B C 1
ATOM 6169 O O . PHE B 1 91 ? -0.745 60.875 23.391 1 96.5 91 PHE B O 1
ATOM 6176 N N . LEU B 1 92 ? 1.104 60.156 22.266 1 96.75 92 LEU B N 1
ATOM 6177 C CA . LEU B 1 92 ? 0.966 58.75 22.641 1 96.75 92 LEU B CA 1
ATOM 6178 C C . LEU B 1 92 ? 1.091 58.594 24.156 1 96.75 92 LEU B C 1
ATOM 6180 O O . LEU B 1 92 ? 0.319 57.844 24.766 1 96.75 92 LEU B O 1
ATOM 6184 N N . SER B 1 93 ? 1.985 59.312 24.797 1 94.44 93 SER B N 1
ATOM 6185 C CA . SER B 1 93 ? 2.215 59.156 26.234 1 94.44 93 SER B CA 1
ATOM 6186 C C . SER B 1 93 ? 1.081 59.781 27.031 1 94.44 93 SER B C 1
ATOM 6188 O O . SER B 1 93 ? 0.784 59.344 28.156 1 94.44 93 SER B O 1
ATOM 6190 N N . THR B 1 94 ? 0.467 60.781 26.406 1 95.94 94 THR B N 1
ATOM 6191 C CA . THR B 1 94 ? -0.573 61.531 27.109 1 95.94 94 THR B CA 1
ATOM 6192 C C . THR B 1 94 ? -1.91 60.781 27.031 1 95.94 94 THR B C 1
ATOM 6194 O O . THR B 1 94 ? -2.703 60.844 27.969 1 95.94 94 THR B O 1
ATOM 6197 N N . TYR B 1 95 ? -2.105 60.156 25.922 1 96 95 TYR B N 1
ATOM 6198 C CA . TYR B 1 95 ? -3.477 59.719 25.672 1 96 95 TYR B CA 1
ATOM 6199 C C . TYR B 1 95 ? -3.582 58.188 25.672 1 96 95 TYR B C 1
ATOM 6201 O O . TYR B 1 95 ? -4.684 57.656 25.688 1 96 95 TYR B O 1
ATOM 6209 N N . PHE B 1 96 ? -2.525 57.469 25.719 1 94.81 96 PHE B N 1
ATOM 6210 C CA . PHE B 1 96 ? -2.564 56 25.656 1 94.81 96 PHE B CA 1
ATOM 6211 C C . PHE B 1 96 ? -1.749 55.406 26.781 1 94.81 96 PHE B C 1
ATOM 6213 O O . PHE B 1 96 ? -0.734 55.969 27.203 1 94.81 96 PHE B O 1
ATOM 6220 N N . GLY B 1 97 ? -2.25 54.312 27.344 1 90.75 97 GLY B N 1
ATOM 6221 C CA . GLY B 1 97 ? -1.488 53.469 28.25 1 90.75 97 GLY B CA 1
ATOM 6222 C C . GLY B 1 97 ? -0.641 52.438 27.547 1 90.75 97 GLY B C 1
ATOM 6223 O O . GLY B 1 97 ? -0.696 52.312 26.328 1 90.75 97 GLY B O 1
ATOM 6224 N N . PRO B 1 98 ? 0.13 51.75 28.312 1 89.81 98 PRO B N 1
ATOM 6225 C CA . PRO B 1 98 ? 0.993 50.719 27.688 1 89.81 98 PRO B CA 1
ATOM 6226 C C . PRO B 1 98 ? 0.203 49.594 27.047 1 89.81 98 PRO B C 1
ATOM 6228 O O . PRO B 1 98 ? -0.862 49.219 27.547 1 89.81 98 PRO B O 1
ATOM 6231 N N . ALA B 1 99 ? 0.764 49.062 25.922 1 91.12 99 ALA B N 1
ATOM 6232 C CA . ALA B 1 99 ? 0.173 47.875 25.328 1 91.12 99 ALA B CA 1
ATOM 6233 C C . ALA B 1 99 ? 0.067 46.75 26.359 1 91.12 99 ALA B C 1
ATOM 6235 O O . ALA B 1 99 ? 1.043 46.406 27.047 1 91.12 99 ALA B O 1
ATOM 6236 N N . GLY B 1 100 ? -1.081 46.188 26.562 1 88.75 100 GLY B N 1
ATOM 6237 C CA . GLY B 1 100 ? -1.313 45.156 27.547 1 88.75 100 GLY B CA 1
ATOM 6238 C C . GLY B 1 100 ? -1.737 45.688 28.891 1 88.75 100 GLY B C 1
ATOM 6239 O O . GLY B 1 100 ? -1.907 44.938 29.844 1 88.75 100 GLY B O 1
ATOM 6240 N N . GLY B 1 101 ? -1.915 46.875 28.984 1 86.31 101 GLY B N 1
ATOM 6241 C CA . GLY B 1 101 ? -2.281 47.5 30.25 1 86.31 101 GLY B CA 1
ATOM 6242 C C . GLY B 1 101 ? -3.631 47.062 30.766 1 86.31 101 GLY B C 1
ATOM 6243 O O . GLY B 1 101 ? -3.928 47.188 31.953 1 86.31 101 GLY B O 1
ATOM 6244 N N . GLU B 1 102 ? -4.375 46.562 29.922 1 88.38 102 GLU B N 1
ATOM 6245 C CA . GLU B 1 102 ? -5.703 46.094 30.281 1 88.38 102 GLU B CA 1
ATOM 6246 C C . GLU B 1 102 ? -5.648 44.656 30.844 1 88.38 102 GLU B C 1
ATOM 6248 O O . GLU B 1 102 ? -6.684 44.062 31.156 1 88.38 102 GLU B O 1
ATOM 6253 N N . LEU B 1 103 ? -4.492 44.062 31.062 1 91.12 103 LEU B N 1
ATOM 6254 C CA . LEU B 1 103 ? -4.32 42.688 31.562 1 91.12 103 LEU B CA 1
ATOM 6255 C C . LEU B 1 103 ? -3.637 42.688 32.906 1 91.12 103 LEU B C 1
ATOM 6257 O O . LEU B 1 103 ? -2.971 43.656 33.281 1 91.12 103 LEU B O 1
ATOM 6261 N N . GLU B 1 104 ? -3.85 41.625 33.625 1 90.56 104 GLU B N 1
ATOM 6262 C CA . GLU B 1 104 ? -3.166 41.375 34.906 1 90.56 104 GLU B CA 1
ATOM 6263 C C . GLU B 1 104 ? -2.641 39.938 34.969 1 90.56 104 GLU B C 1
ATOM 6265 O O . GLU B 1 104 ? -3.23 39.031 34.406 1 90.56 104 GLU B O 1
ATOM 6270 N N . ALA B 1 105 ? -1.543 39.844 35.688 1 89.94 105 ALA B N 1
ATOM 6271 C CA . ALA B 1 105 ? -1.042 38.531 36 1 89.94 105 ALA B CA 1
ATOM 6272 C C . ALA B 1 105 ? -1.902 37.844 37.062 1 89.94 105 ALA B C 1
ATOM 6274 O O . ALA B 1 105 ? -2.449 38.531 37.938 1 89.94 105 ALA B O 1
ATOM 6275 N N . VAL B 1 106 ? -2.002 36.562 36.969 1 93.62 106 VAL B N 1
ATOM 6276 C CA . VAL B 1 106 ? -2.67 35.781 38 1 93.62 106 VAL B CA 1
ATOM 6277 C C . VAL B 1 106 ? -1.673 35.406 39.094 1 93.62 106 VAL B C 1
ATOM 6279 O O . VAL B 1 106 ? -0.544 35.031 38.812 1 93.62 106 VAL B O 1
ATOM 6282 N N . PRO B 1 107 ? -2.07 35.594 40.375 1 92.56 107 PRO B N 1
ATOM 6283 C CA . PRO B 1 107 ? -1.145 35.281 41.438 1 92.56 107 PRO B CA 1
ATOM 6284 C C . PRO B 1 107 ? -0.669 33.812 41.406 1 92.56 107 PRO B C 1
ATOM 6286 O O . PRO B 1 107 ? -1.474 32.906 41.188 1 92.56 107 PRO B O 1
ATOM 6289 N N . THR B 1 108 ? 0.565 33.688 41.688 1 90.31 108 THR B N 1
ATOM 6290 C CA . THR B 1 108 ? 1.204 32.375 41.531 1 90.31 108 THR B CA 1
ATOM 6291 C C . THR B 1 108 ? 0.623 31.375 42.531 1 90.31 108 THR B C 1
ATOM 6293 O O . THR B 1 108 ? 0.601 30.172 42.25 1 90.31 108 THR B O 1
ATOM 6296 N N . ASP B 1 109 ? 0.222 31.828 43.656 1 92.25 109 ASP B N 1
ATOM 6297 C CA . ASP B 1 109 ? -0.32 30.938 44.688 1 92.25 109 ASP B CA 1
ATOM 6298 C C . ASP B 1 109 ? -1.645 30.312 44.219 1 92.25 109 ASP B C 1
ATOM 6300 O O . ASP B 1 109 ? -2.115 29.344 44.812 1 92.25 109 ASP B O 1
ATOM 6304 N N . GLN B 1 110 ? -2.131 30.797 43.125 1 94.31 110 GLN B N 1
ATOM 6305 C CA . GLN B 1 110 ? -3.367 30.266 42.562 1 94.31 110 GLN B CA 1
ATOM 6306 C C . GLN B 1 110 ? -3.08 29.344 41.375 1 94.31 110 GLN B C 1
ATOM 6308 O O . GLN B 1 110 ? -4.004 28.781 40.781 1 94.31 110 GLN B O 1
ATOM 6313 N N . LEU B 1 111 ? -1.82 29.156 41.125 1 96.5 111 LEU B N 1
ATOM 6314 C CA . LEU B 1 111 ? -1.443 28.453 39.906 1 96.5 111 LEU B CA 1
ATOM 6315 C C . LEU B 1 111 ? -0.62 27.219 40.219 1 96.5 111 LEU B C 1
ATOM 6317 O O . LEU B 1 111 ? 0.459 27.016 39.656 1 96.5 111 LEU B O 1
ATOM 6321 N N . HIS B 1 112 ? -1.177 26.359 41.062 1 95.31 112 HIS B N 1
ATOM 6322 C CA . HIS B 1 112 ? -0.495 25.125 41.438 1 95.31 112 HIS B CA 1
ATOM 6323 C C . HIS B 1 112 ? -0.53 24.109 40.312 1 95.31 112 HIS B C 1
ATOM 6325 O O . HIS B 1 112 ? -1.524 24.016 39.594 1 95.31 112 HIS B O 1
ATOM 6331 N N . VAL B 1 113 ? 0.568 23.297 40.125 1 95.81 113 VAL B N 1
ATOM 6332 C CA . VAL B 1 113 ? 0.668 22.281 39.094 1 95.81 113 VAL B CA 1
ATOM 6333 C C . VAL B 1 113 ? 0.654 20.891 39.719 1 95.81 113 VAL B C 1
ATOM 6335 O O . VAL B 1 113 ? 1.049 20.719 40.875 1 95.81 113 VAL B O 1
ATOM 6338 N N . SER B 1 114 ? 0.097 19.828 39 1 96.81 114 SER B N 1
ATOM 6339 C CA . SER B 1 114 ? 0.086 18.422 39.406 1 96.81 114 SER B CA 1
ATOM 6340 C C . SER B 1 114 ? 0.257 17.5 38.188 1 96.81 114 SER B C 1
ATOM 6342 O O . SER B 1 114 ? -0.668 16.781 37.812 1 96.81 114 SER B O 1
ATOM 6344 N N . PRO B 1 115 ? 1.48 17.516 37.625 1 97.5 115 PRO B N 1
ATOM 6345 C CA . PRO B 1 115 ? 1.71 16.734 36.406 1 97.5 115 PRO B CA 1
ATOM 6346 C C . PRO B 1 115 ? 1.996 15.266 36.688 1 97.5 115 PRO B C 1
ATOM 6348 O O . PRO B 1 115 ? 3.123 14.797 36.5 1 97.5 115 PRO B O 1
ATOM 6351 N N . THR B 1 116 ? 0.988 14.414 36.906 1 96.94 116 THR B N 1
ATOM 6352 C CA . THR B 1 116 ? 1.127 13.023 37.312 1 96.94 116 THR B CA 1
ATOM 6353 C C . THR B 1 116 ? 1.737 12.188 36.188 1 96.94 116 THR B C 1
ATOM 6355 O O . THR B 1 116 ? 2.377 11.164 36.469 1 96.94 116 THR B O 1
ATOM 6358 N N . PHE B 1 117 ? 1.568 12.625 34.938 1 96.69 117 PHE B N 1
ATOM 6359 C CA . PHE B 1 117 ? 2.078 11.867 33.781 1 96.69 117 PHE B CA 1
ATOM 6360 C C . PHE B 1 117 ? 3.598 11.758 33.844 1 96.69 117 PHE B C 1
ATOM 6362 O O . PHE B 1 117 ? 4.184 10.859 33.25 1 96.69 117 PHE B O 1
ATOM 6369 N N . LEU B 1 118 ? 4.312 12.656 34.562 1 97.38 118 LEU B N 1
ATOM 6370 C CA . LEU B 1 118 ? 5.766 12.695 34.625 1 97.38 118 LEU B CA 1
ATOM 6371 C C . LEU B 1 118 ? 6.316 11.414 35.25 1 97.38 118 LEU B C 1
ATOM 6373 O O . LEU B 1 118 ? 7.473 11.055 35.031 1 97.38 118 LEU B O 1
ATOM 6377 N N . ASP B 1 119 ? 5.457 10.734 36.031 1 96.31 119 ASP B N 1
ATOM 6378 C CA . ASP B 1 119 ? 5.867 9.477 36.656 1 96.31 119 ASP B CA 1
ATOM 6379 C C . ASP B 1 119 ? 6.148 8.406 35.594 1 96.31 119 ASP B C 1
ATOM 6381 O O . ASP B 1 119 ? 6.863 7.441 35.844 1 96.31 119 ASP B O 1
ATOM 6385 N N . ASN B 1 120 ? 5.613 8.641 34.438 1 95.31 120 ASN B N 1
ATOM 6386 C CA . ASN B 1 120 ? 5.77 7.656 33.375 1 95.31 120 ASN B CA 1
ATOM 6387 C C . ASN B 1 120 ? 6.941 8 32.469 1 95.31 120 ASN B C 1
ATOM 6389 O O . ASN B 1 120 ? 7.234 7.262 31.531 1 95.31 120 ASN B O 1
ATOM 6393 N N . VAL B 1 121 ? 7.609 9.109 32.656 1 97.19 121 VAL B N 1
ATOM 6394 C CA . VAL B 1 121 ? 8.789 9.477 31.891 1 97.19 121 VAL B CA 1
ATOM 6395 C C . VAL B 1 121 ? 10.023 8.812 32.469 1 97.19 121 VAL B C 1
ATOM 6397 O O . VAL B 1 121 ? 10.391 9.07 33.625 1 97.19 121 VAL B O 1
ATOM 6400 N N . SER B 1 122 ? 10.719 7.98 31.75 1 95.31 122 SER B N 1
ATOM 6401 C CA . SER B 1 122 ? 11.742 7.078 32.281 1 95.31 122 SER B CA 1
ATOM 6402 C C . SER B 1 122 ? 13.062 7.809 32.5 1 95.31 122 SER B C 1
ATOM 6404 O O . SER B 1 122 ? 13.766 7.543 33.469 1 95.31 122 SER B O 1
ATOM 6406 N N . ASP B 1 123 ? 13.477 8.688 31.641 1 96.75 123 ASP B N 1
ATOM 6407 C CA . ASP B 1 123 ? 14.766 9.375 31.719 1 96.75 123 ASP B CA 1
ATOM 6408 C C . ASP B 1 123 ? 14.672 10.609 32.625 1 96.75 123 ASP B C 1
ATOM 6410 O O . ASP B 1 123 ? 13.852 11.5 32.375 1 96.75 123 ASP B O 1
ATOM 6414 N N . ASP B 1 124 ? 15.562 10.734 33.531 1 96.12 124 ASP B N 1
ATOM 6415 C CA . ASP B 1 124 ? 15.492 11.789 34.562 1 96.12 124 ASP B CA 1
ATOM 6416 C C . ASP B 1 124 ? 15.766 13.156 33.906 1 96.12 124 ASP B C 1
ATOM 6418 O O . ASP B 1 124 ? 15.203 14.172 34.344 1 96.12 124 ASP B O 1
ATOM 6422 N N . VAL B 1 125 ? 16.609 13.203 33 1 97 125 VAL B N 1
ATOM 6423 C CA . VAL B 1 125 ? 16.938 14.461 32.344 1 97 125 VAL B CA 1
ATOM 6424 C C . VAL B 1 125 ? 15.719 14.977 31.578 1 97 125 VAL B C 1
ATOM 6426 O O . VAL B 1 125 ? 15.375 16.156 31.656 1 97 125 VAL B O 1
ATOM 6429 N N . ILE B 1 126 ? 15.062 14.102 30.875 1 97.88 126 ILE B N 1
ATOM 6430 C CA . ILE B 1 126 ? 13.852 14.477 30.141 1 97.88 126 ILE B CA 1
ATOM 6431 C C . ILE B 1 126 ? 12.766 14.906 31.125 1 97.88 126 ILE B C 1
ATOM 6433 O O . ILE B 1 126 ? 12.062 15.891 30.891 1 97.88 126 ILE B O 1
ATOM 6437 N N . LYS B 1 127 ? 12.656 14.188 32.219 1 97.69 127 LYS B N 1
ATOM 6438 C CA . LYS B 1 127 ? 11.656 14.5 33.219 1 97.69 127 LYS B CA 1
ATOM 6439 C C . LYS B 1 127 ? 11.867 15.898 33.781 1 97.69 127 LYS B C 1
ATOM 6441 O O . LYS B 1 127 ? 10.914 16.672 33.906 1 97.69 127 LYS B O 1
ATOM 6446 N N . GLN B 1 128 ? 13.109 16.281 34.031 1 97.31 128 GLN B N 1
ATOM 6447 C CA . GLN B 1 128 ? 13.43 17.594 34.594 1 97.31 128 GLN B CA 1
ATOM 6448 C C . GLN B 1 128 ? 13.219 18.703 33.562 1 97.31 128 GLN B C 1
ATOM 6450 O O . GLN B 1 128 ? 12.781 19.797 33.906 1 97.31 128 GLN B O 1
ATOM 6455 N N . PHE B 1 129 ? 13.594 18.422 32.375 1 97.12 129 PHE B N 1
ATOM 6456 C CA . PHE B 1 129 ? 13.375 19.359 31.281 1 97.12 129 PHE B CA 1
ATOM 6457 C C . PHE B 1 129 ? 11.891 19.672 31.125 1 97.12 129 PHE B C 1
ATOM 6459 O O . PHE B 1 129 ? 11.484 20.844 31.141 1 97.12 129 PHE B O 1
ATOM 6466 N N . VAL B 1 130 ? 11.07 18.641 31.109 1 97.94 130 VAL B N 1
ATOM 6467 C CA . VAL B 1 130 ? 9.633 18.812 30.922 1 97.94 130 VAL B CA 1
ATOM 6468 C C . VAL B 1 130 ? 9.031 19.516 32.125 1 97.94 130 VAL B C 1
ATOM 6470 O O . VAL B 1 130 ? 8.148 20.359 32 1 97.94 130 VAL B O 1
ATOM 6473 N N . ASP B 1 131 ? 9.516 19.172 33.312 1 97.12 131 ASP B N 1
ATOM 6474 C CA . ASP B 1 131 ? 9.062 19.844 34.531 1 97.12 131 ASP B CA 1
ATOM 6475 C C . ASP B 1 131 ? 9.367 21.344 34.469 1 97.12 131 ASP B C 1
ATOM 6477 O O . ASP B 1 131 ? 8.547 22.156 34.875 1 97.12 131 ASP B O 1
ATOM 6481 N N . SER B 1 132 ? 10.539 21.656 33.969 1 94.81 132 SER B N 1
ATOM 6482 C CA . SER B 1 132 ? 10.914 23.047 33.812 1 94.81 132 SER B CA 1
ATOM 6483 C C . SER B 1 132 ? 9.961 23.781 32.875 1 94.81 132 SER B C 1
ATOM 6485 O O . SER B 1 132 ? 9.609 24.938 33.125 1 94.81 132 SER B O 1
ATOM 6487 N N . VAL B 1 133 ? 9.555 23.156 31.859 1 95 133 VAL B N 1
ATOM 6488 C CA . VAL B 1 133 ? 8.672 23.766 30.875 1 95 133 VAL B CA 1
ATOM 6489 C C . VAL B 1 133 ? 7.27 23.906 31.453 1 95 133 VAL B C 1
ATOM 6491 O O . VAL B 1 133 ? 6.594 24.922 31.219 1 95 133 VAL B O 1
ATOM 6494 N N . ILE B 1 134 ? 6.805 22.922 32.25 1 96.06 134 ILE B N 1
ATOM 6495 C CA . ILE B 1 134 ? 5.516 22.984 32.906 1 96.06 134 ILE B CA 1
ATOM 6496 C C . ILE B 1 134 ? 5.449 24.219 33.812 1 96.06 134 ILE B C 1
ATOM 6498 O O . ILE B 1 134 ? 4.41 24.875 33.875 1 96.06 134 ILE B O 1
ATOM 6502 N N . ASN B 1 135 ? 6.535 24.562 34.312 1 92.25 135 ASN B N 1
ATOM 6503 C CA . ASN B 1 135 ? 6.582 25.656 35.281 1 92.25 135 ASN B CA 1
ATOM 6504 C C . ASN B 1 135 ? 6.68 27.016 34.562 1 92.25 135 ASN B C 1
ATOM 6506 O O . ASN B 1 135 ? 6.812 28.047 35.219 1 92.25 135 ASN B O 1
ATOM 6510 N N . ILE B 1 136 ? 6.566 27.016 33.281 1 91.06 136 ILE B N 1
ATOM 6511 C CA . ILE B 1 136 ? 6.496 28.266 32.531 1 91.06 136 ILE B CA 1
ATOM 6512 C C . ILE B 1 136 ? 5.059 28.766 32.5 1 91.06 136 ILE B C 1
ATOM 6514 O O . ILE B 1 136 ? 4.82 29.969 32.375 1 91.06 136 ILE B O 1
ATOM 6518 N N . TRP B 1 137 ? 4.012 27.938 32.688 1 93.62 137 TRP B N 1
ATOM 6519 C CA . TRP B 1 137 ? 2.604 28.25 32.469 1 93.62 137 TRP B CA 1
ATOM 6520 C C . TRP B 1 137 ? 2.16 29.406 33.344 1 93.62 137 TRP B C 1
ATOM 6522 O O . TRP B 1 137 ? 1.425 30.297 32.906 1 93.62 137 TRP B O 1
ATOM 6532 N N . PRO B 1 138 ? 2.582 29.438 34.656 1 90.81 138 PRO B N 1
ATOM 6533 C CA . PRO B 1 138 ? 2.139 30.531 35.5 1 90.81 138 PRO B CA 1
ATOM 6534 C C . PRO B 1 138 ? 2.529 31.906 34.969 1 90.81 138 PRO B C 1
ATOM 6536 O O . PRO B 1 138 ? 1.756 32.844 35.062 1 90.81 138 PRO B O 1
ATOM 6539 N N . ASP B 1 139 ? 3.658 31.953 34.25 1 86.19 139 ASP B N 1
ATOM 6540 C CA . ASP B 1 139 ? 4.145 33.219 33.719 1 86.19 139 ASP B CA 1
ATOM 6541 C C . ASP B 1 139 ? 3.324 33.625 32.5 1 86.19 139 ASP B C 1
ATOM 6543 O O . ASP B 1 139 ? 3.336 34.812 32.125 1 86.19 139 ASP B O 1
ATOM 6547 N N . LEU B 1 140 ? 2.604 32.75 31.875 1 91.31 140 LEU B N 1
ATOM 6548 C CA . LEU B 1 140 ? 1.856 33.031 30.656 1 91.31 140 LEU B CA 1
ATOM 6549 C C . LEU B 1 140 ? 0.371 33.219 30.953 1 91.31 140 LEU B C 1
ATOM 6551 O O . LEU B 1 140 ? -0.411 33.531 30.062 1 91.31 140 LEU B O 1
ATOM 6555 N N . THR B 1 141 ? -0.073 33 32.156 1 94.25 141 THR B N 1
ATOM 6556 C CA . THR B 1 141 ? -1.485 33.031 32.531 1 94.25 141 THR B CA 1
ATOM 6557 C C . THR B 1 141 ? -1.917 34.469 32.844 1 94.25 141 THR B C 1
ATOM 6559 O O . THR B 1 141 ? -1.228 35.188 33.594 1 94.25 141 THR B O 1
ATOM 6562 N N . ARG B 1 142 ? -3.057 34.938 32.219 1 94.44 142 ARG B N 1
ATOM 6563 C CA . ARG B 1 142 ? -3.529 36.312 32.312 1 94.44 142 ARG B CA 1
ATOM 6564 C C . ARG B 1 142 ? -5.012 36.344 32.656 1 94.44 142 ARG B C 1
ATOM 6566 O O . ARG B 1 142 ? -5.723 35.344 32.5 1 94.44 142 ARG B O 1
ATOM 6573 N N . LYS B 1 143 ? -5.398 37.438 33.094 1 93.94 143 LYS B N 1
ATOM 6574 C CA . LYS B 1 143 ? -6.797 37.844 33.25 1 93.94 143 LYS B CA 1
ATOM 6575 C C . LYS B 1 143 ? -7.055 39.219 32.688 1 93.94 143 LYS B C 1
ATOM 6577 O O . LYS B 1 143 ? -6.219 40.125 32.812 1 93.94 143 LYS B O 1
ATOM 6582 N N . TYR B 1 144 ? -8.172 39.375 32 1 92.75 144 TYR B N 1
ATOM 6583 C CA . TYR B 1 144 ? -8.594 40.656 31.469 1 92.75 144 TYR B CA 1
ATOM 6584 C C . TYR B 1 144 ? -9.289 41.5 32.531 1 92.75 144 TYR B C 1
ATOM 6586 O O . TYR B 1 144 ? -10.219 41.031 33.188 1 92.75 144 TYR B O 1
ATOM 6594 N N . VAL B 1 145 ? -8.805 42.719 32.781 1 86.44 145 VAL B N 1
ATOM 6595 C CA . VAL B 1 145 ? -9.406 43.594 33.781 1 86.44 145 VAL B CA 1
ATOM 6596 C C . VAL B 1 145 ? -9.992 44.844 33.125 1 86.44 145 VAL B C 1
ATOM 6598 O O . VAL B 1 145 ? -10.766 45.562 33.75 1 86.44 145 VAL B O 1
ATOM 6601 N N . GLY B 1 146 ? -9.781 45.094 31.844 1 80.94 146 GLY B N 1
ATOM 6602 C CA . GLY B 1 146 ? -10.414 46.156 31.062 1 80.94 146 GLY B CA 1
ATOM 6603 C C . GLY B 1 146 ? -9.727 47.5 31.219 1 80.94 146 GLY B C 1
ATOM 6604 O O . GLY B 1 146 ? -8.953 47.688 32.156 1 80.94 146 GLY B O 1
ATOM 6605 N N . ALA B 1 147 ? -9.984 48.406 30.219 1 68 147 ALA B N 1
ATOM 6606 C CA . ALA B 1 147 ? -9.492 49.781 30.219 1 68 147 ALA B CA 1
ATOM 6607 C C . ALA B 1 147 ? -10.359 50.688 31.094 1 68 147 ALA B C 1
ATOM 6609 O O . ALA B 1 147 ? -9.906 51.75 31.547 1 68 147 ALA B O 1
ATOM 6610 N N . GLY B 1 148 ? -11.586 50.344 31.234 1 62.66 148 GLY B N 1
ATOM 6611 C CA . GLY B 1 148 ? -12.539 51.125 32 1 62.66 148 GLY B CA 1
ATOM 6612 C C . GLY B 1 148 ? -12.047 51.469 33.406 1 62.66 148 GLY B C 1
ATOM 6613 O O . GLY B 1 148 ? -12.422 52.5 33.969 1 62.66 148 GLY B O 1
ATOM 6614 N N . GLU B 1 149 ? -11.219 50.656 33.719 1 65.81 149 GLU B N 1
ATOM 6615 C CA . GLU B 1 149 ? -10.688 50.938 35.031 1 65.81 149 GLU B CA 1
ATOM 6616 C C . GLU B 1 149 ? -9.688 52.094 35 1 65.81 149 GLU B C 1
ATOM 6618 O O . GLU B 1 149 ? -9.43 52.75 36.031 1 65.81 149 GLU B O 1
ATOM 6623 N N . LEU B 1 150 ? -9.508 52.344 33.75 1 68.44 150 LEU B N 1
ATOM 6624 C CA . LEU B 1 150 ? -8.523 53.406 33.594 1 68.44 150 LEU B CA 1
ATOM 6625 C C . LEU B 1 150 ? -9.211 54.75 33.531 1 68.44 150 LEU B C 1
ATOM 6627 O O . LEU B 1 150 ? -8.734 55.719 34.125 1 68.44 150 LEU B O 1
ATOM 6631 N N . CYS B 1 151 ? -10.336 54.812 32.625 1 80.81 151 CYS B N 1
ATOM 6632 C CA . CYS B 1 151 ? -11.102 56.031 32.594 1 80.81 151 CYS B CA 1
ATOM 6633 C C . CYS B 1 151 ? -12.484 55.812 31.969 1 80.81 151 CYS B C 1
ATOM 6635 O O . CYS B 1 151 ? -12.688 54.812 31.25 1 80.81 151 CYS B O 1
ATOM 6637 N N . THR B 1 152 ? -13.43 56.75 32.344 1 86.38 152 THR B N 1
ATOM 6638 C CA . THR B 1 152 ? -14.75 56.719 31.719 1 86.38 152 THR B CA 1
ATOM 6639 C C . THR B 1 152 ? -14.656 57.188 30.281 1 86.38 152 THR B C 1
ATOM 6641 O O . THR B 1 152 ? -14.117 58.25 30 1 86.38 152 THR B O 1
ATOM 6644 N N . GLY B 1 153 ? -15.109 56.344 29.359 1 89.31 153 GLY B N 1
ATOM 6645 C CA . GLY B 1 153 ? -15.102 56.75 27.953 1 89.31 153 GLY B CA 1
ATOM 6646 C C . GLY B 1 153 ? -13.844 56.312 27.234 1 89.31 153 GLY B C 1
ATOM 6647 O O . GLY B 1 153 ? -13.711 56.531 26.031 1 89.31 153 GLY B O 1
ATOM 6648 N N . CYS B 1 154 ? -13.016 55.594 28 1 91.31 154 CYS B N 1
ATOM 6649 C CA . CYS B 1 154 ? -11.797 55.062 27.375 1 91.31 154 CYS B CA 1
ATOM 6650 C C . CYS B 1 154 ? -12.078 53.812 26.578 1 91.31 154 CYS B C 1
ATOM 6652 O O . CYS B 1 154 ? -13.148 53.219 26.703 1 91.31 154 CYS B O 1
ATOM 6654 N N . ALA B 1 155 ? -11.141 53.594 25.656 1 90.81 155 ALA B N 1
ATOM 6655 C CA . ALA B 1 155 ? -11.32 52.438 24.781 1 90.81 155 ALA B CA 1
ATOM 6656 C C . ALA B 1 155 ? -10.039 51.594 24.703 1 90.81 155 ALA B C 1
ATOM 6658 O O . ALA B 1 155 ? -8.945 52.094 24.969 1 90.81 155 ALA B O 1
ATOM 6659 N N . ASP B 1 156 ? -10.203 50.344 24.547 1 91.81 156 ASP B N 1
ATOM 6660 C CA . ASP B 1 156 ? -9.141 49.438 24.141 1 91.81 156 ASP B CA 1
ATOM 6661 C C . ASP B 1 156 ? -9.617 48.5 23.031 1 91.81 156 ASP B C 1
ATOM 6663 O O . ASP B 1 156 ? -10.789 48.5 22.672 1 91.81 156 ASP B O 1
ATOM 6667 N N . SER B 1 157 ? -8.688 47.812 22.469 1 94.81 157 SER B N 1
ATOM 6668 C CA . SER B 1 157 ? -9.055 46.969 21.359 1 94.81 157 SER B CA 1
ATOM 6669 C C . SER B 1 157 ? -9.398 45.562 21.828 1 94.81 157 SER B C 1
ATOM 6671 O O . SER B 1 157 ? -9.789 44.719 21.016 1 94.81 157 SER B O 1
ATOM 6673 N N . PHE B 1 158 ? -9.211 45.219 23.094 1 93.94 158 PHE B N 1
ATOM 6674 C CA . PHE B 1 158 ? -9.445 43.875 23.641 1 93.94 158 PHE B CA 1
ATOM 6675 C C . PHE B 1 158 ? -10.938 43.562 23.719 1 93.94 158 PHE B C 1
ATOM 6677 O O . PHE B 1 158 ? -11.719 44.406 24.172 1 93.94 158 PHE B O 1
ATOM 6684 N N . ILE B 1 159 ? -11.359 42.469 23.141 1 94.38 159 ILE B N 1
ATOM 6685 C CA . ILE B 1 159 ? -12.695 41.938 23.406 1 94.38 159 ILE B CA 1
ATOM 6686 C C . ILE B 1 159 ? -12.742 41.312 24.797 1 94.38 159 ILE B C 1
ATOM 6688 O O . ILE B 1 159 ? -11.969 40.406 25.094 1 94.38 159 ILE B O 1
ATOM 6692 N N . PRO B 1 160 ? -13.586 41.75 25.609 1 91.31 160 PRO B N 1
ATOM 6693 C CA . PRO B 1 160 ? -13.586 41.281 27 1 91.31 160 PRO B CA 1
ATOM 6694 C C . PRO B 1 160 ? -13.734 39.75 27.094 1 91.31 160 PRO B C 1
ATOM 6696 O O . PRO B 1 160 ? -14.617 39.188 26.453 1 91.31 160 PRO B O 1
ATOM 6699 N N . VAL B 1 161 ? -12.805 39.156 27.812 1 93.69 161 VAL B N 1
ATOM 6700 C CA . VAL B 1 161 ? -12.914 37.75 28.219 1 93.69 161 VAL B CA 1
ATOM 6701 C C . VAL B 1 161 ? -13.07 37.688 29.75 1 93.69 161 VAL B C 1
ATOM 6703 O O . VAL B 1 161 ? -12.336 38.344 30.484 1 93.69 161 VAL B O 1
ATOM 6706 N N . ASN B 1 162 ? -14 36.875 30.219 1 91.94 162 ASN B N 1
ATOM 6707 C CA . ASN B 1 162 ? -14.453 36.938 31.594 1 91.94 162 ASN B CA 1
ATOM 6708 C C . ASN B 1 162 ? -13.625 36.031 32.5 1 91.94 162 ASN B C 1
ATOM 6710 O O . ASN B 1 162 ? -13.742 36.094 33.719 1 91.94 162 ASN B O 1
ATOM 6714 N N . ARG B 1 163 ? -12.805 35.219 31.922 1 97.12 163 ARG B N 1
ATOM 6715 C CA . ARG B 1 163 ? -12.07 34.219 32.688 1 97.12 163 ARG B CA 1
ATOM 6716 C C . ARG B 1 163 ? -10.586 34.219 32.344 1 97.12 163 ARG B C 1
ATOM 6718 O O . ARG B 1 163 ? -10.18 34.875 31.359 1 97.12 163 ARG B O 1
ATOM 6725 N N . THR B 1 164 ? -9.828 33.5 33.156 1 96.56 164 THR B N 1
ATOM 6726 C CA . THR B 1 164 ? -8.391 33.406 32.938 1 96.56 164 THR B CA 1
ATOM 6727 C C . THR B 1 164 ? -8.086 32.719 31.641 1 96.56 164 THR B C 1
ATOM 6729 O O . THR B 1 164 ? -8.914 31.969 31.109 1 96.56 164 THR B O 1
ATOM 6732 N N . PHE B 1 165 ? -6.977 33.062 31.125 1 96.19 165 PHE B N 1
ATOM 6733 C CA . PHE B 1 165 ? -6.5 32.438 29.891 1 96.19 165 PHE B CA 1
ATOM 6734 C C . PHE B 1 165 ? -4.977 32.406 29.859 1 96.19 165 PHE B C 1
ATOM 6736 O O . PHE B 1 165 ? -4.32 32.906 30.766 1 96.19 165 PHE B O 1
ATOM 6743 N N . VAL B 1 166 ? -4.426 31.688 28.922 1 94.88 166 VAL B N 1
ATOM 6744 C CA . VAL B 1 166 ? -2.982 31.594 28.734 1 94.88 166 VAL B CA 1
ATOM 6745 C C . VAL B 1 166 ? -2.6 32.188 27.375 1 94.88 166 VAL B C 1
ATOM 6747 O O . VAL B 1 166 ? -3.197 31.859 26.359 1 94.88 166 VAL B O 1
ATOM 6750 N N . VAL B 1 167 ? -1.677 33.125 27.375 1 91.88 167 VAL B N 1
ATOM 6751 C CA . VAL B 1 167 ? -1.216 33.719 26.125 1 91.88 167 VAL B CA 1
ATOM 6752 C C . VAL B 1 167 ? -0.131 32.875 25.5 1 91.88 167 VAL B C 1
ATOM 6754 O O . VAL B 1 167 ? 0.478 32.031 26.172 1 91.88 167 VAL B O 1
ATOM 6757 N N . ALA B 1 168 ? 0.108 33 24.25 1 86.75 168 ALA B N 1
ATOM 6758 C CA . ALA B 1 168 ? 1.105 32.25 23.531 1 86.75 168 ALA B CA 1
ATOM 6759 C C . ALA B 1 168 ? 2.52 32.625 23.953 1 86.75 168 ALA B C 1
ATOM 6761 O O . ALA B 1 168 ? 3.395 31.75 24.062 1 86.75 168 ALA B O 1
ATOM 6762 N N . GLY B 1 169 ? 2.756 33.906 24.203 1 79.81 169 GLY B N 1
ATOM 6763 C CA . GLY B 1 169 ? 4.074 34.438 24.516 1 79.81 169 GLY B CA 1
ATOM 6764 C C . GLY B 1 169 ? 4.496 35.562 23.609 1 79.81 169 GLY B C 1
ATOM 6765 O O . GLY B 1 169 ? 3.857 35.844 22.578 1 79.81 169 GLY B O 1
ATOM 6766 N N . GLY B 1 170 ? 5.461 36.281 24.031 1 73.19 170 GLY B N 1
ATOM 6767 C CA . GLY B 1 170 ? 6.012 37.375 23.219 1 73.19 170 GLY B CA 1
ATOM 6768 C C . GLY B 1 170 ? 5.059 38.531 23.031 1 73.19 170 GLY B C 1
ATOM 6769 O O . GLY B 1 170 ? 4.531 39.062 24 1 73.19 170 GLY B O 1
ATOM 6770 N N . ARG B 1 171 ? 4.805 38.781 21.719 1 71.19 171 ARG B N 1
ATOM 6771 C CA . ARG B 1 171 ? 3.982 39.938 21.359 1 71.19 171 ARG B CA 1
ATOM 6772 C C . ARG B 1 171 ? 2.5 39.625 21.531 1 71.19 171 ARG B C 1
ATOM 6774 O O . ARG B 1 171 ? 1.654 40.531 21.406 1 71.19 171 ARG B O 1
ATOM 6781 N N . PHE B 1 172 ? 2.188 38.438 21.844 1 81.56 172 PHE B N 1
ATOM 6782 C CA . PHE B 1 172 ? 0.795 38 21.891 1 81.56 172 PHE B CA 1
ATOM 6783 C C . PHE B 1 172 ? 0.216 38.188 23.297 1 81.56 172 PHE B C 1
ATOM 6785 O O . PHE B 1 172 ? 0.667 37.562 24.25 1 81.56 172 PHE B O 1
ATOM 6792 N N . ARG B 1 173 ? -0.762 39.031 23.328 1 89.12 173 ARG B N 1
ATOM 6793 C CA . ARG B 1 173 ? -1.264 39.469 24.625 1 89.12 173 ARG B CA 1
ATOM 6794 C C . ARG B 1 173 ? -2.686 38.969 24.859 1 89.12 173 ARG B C 1
ATOM 6796 O O . ARG B 1 173 ? -3.229 39.125 25.969 1 89.12 173 ARG B O 1
ATOM 6803 N N . GLU B 1 174 ? -3.334 38.5 23.844 1 93.19 174 GLU B N 1
ATOM 6804 C CA . GLU B 1 174 ? -4.684 37.938 23.906 1 93.19 174 GLU B CA 1
ATOM 6805 C C . GLU B 1 174 ? -4.672 36.438 23.672 1 93.19 174 GLU B C 1
ATOM 6807 O O . GLU B 1 174 ? -3.662 35.875 23.219 1 93.19 174 GLU B O 1
ATOM 6812 N N . PRO B 1 175 ? -5.719 35.688 24.078 1 94.38 175 PRO B N 1
ATOM 6813 C CA . PRO B 1 175 ? -5.789 34.281 23.688 1 94.38 175 PRO B CA 1
ATOM 6814 C C . PRO B 1 175 ? -5.965 34.125 22.172 1 94.38 175 PRO B C 1
ATOM 6816 O O . PRO B 1 175 ? -6.934 34.625 21.594 1 94.38 175 PRO B O 1
ATOM 6819 N N . TYR B 1 176 ? -5.012 33.469 21.609 1 94.44 176 TYR B N 1
ATOM 6820 C CA . TYR B 1 176 ? -5.102 33.125 20.188 1 94.44 176 TYR B CA 1
ATOM 6821 C C . TYR B 1 176 ? -5.863 31.844 19.984 1 94.44 176 TYR B C 1
ATOM 6823 O O . TYR B 1 176 ? -5.707 30.891 20.766 1 94.44 176 TYR B O 1
ATOM 6831 N N . TYR B 1 177 ? -6.641 31.797 18.969 1 97.06 177 TYR B N 1
ATOM 6832 C CA . TYR B 1 177 ? -7.668 30.766 18.828 1 97.06 177 TYR B CA 1
ATOM 6833 C C . TYR B 1 177 ? -7.043 29.391 18.672 1 97.06 177 TYR B C 1
ATOM 6835 O O . TYR B 1 177 ? -6.914 28.641 19.641 1 97.06 177 TYR B O 1
ATOM 6843 N N . TRP B 1 178 ? -6.445 29.016 17.5 1 95.88 178 TRP B N 1
ATOM 6844 C CA . TRP B 1 178 ? -6.059 27.609 17.312 1 95.88 178 TRP B CA 1
ATOM 6845 C C . TRP B 1 178 ? -4.828 27.266 18.141 1 95.88 178 TRP B C 1
ATOM 6847 O O . TRP B 1 178 ? -4.625 26.109 18.5 1 95.88 178 TRP B O 1
ATOM 6857 N N . ASP B 1 179 ? -4.008 28.281 18.562 1 95.69 179 ASP B N 1
ATOM 6858 C CA . ASP B 1 179 ? -2.891 28.047 19.469 1 95.69 179 ASP B CA 1
ATOM 6859 C C . ASP B 1 179 ? -3.365 27.391 20.766 1 95.69 179 ASP B C 1
ATOM 6861 O O . ASP B 1 179 ? -2.68 26.516 21.312 1 95.69 179 ASP B O 1
ATOM 6865 N N . SER B 1 180 ? -4.516 27.859 21.156 1 97.88 180 SER B N 1
ATOM 6866 C CA . SER B 1 180 ? -5.047 27.438 22.453 1 97.88 180 SER B CA 1
ATOM 6867 C C . SER B 1 180 ? -5.309 25.938 22.469 1 97.88 180 SER B C 1
ATOM 6869 O O . SER B 1 180 ? -5.281 25.312 23.531 1 97.88 180 SER B O 1
ATOM 6871 N N . PHE B 1 181 ? -5.555 25.312 21.375 1 98.44 181 PHE B N 1
ATOM 6872 C CA . PHE B 1 181 ? -5.75 23.875 21.359 1 98.44 181 PHE B CA 1
ATOM 6873 C C . PHE B 1 181 ? -4.516 23.156 21.891 1 98.44 181 PHE B C 1
ATOM 6875 O O . PHE B 1 181 ? -4.625 22.297 22.781 1 98.44 181 PHE B O 1
ATOM 6882 N N . TRP B 1 182 ? -3.35 23.438 21.344 1 98.44 182 TRP B N 1
ATOM 6883 C CA . TRP B 1 182 ? -2.133 22.75 21.766 1 98.44 182 TRP B CA 1
ATOM 6884 C C . TRP B 1 182 ? -1.721 23.188 23.172 1 98.44 182 TRP B C 1
ATOM 6886 O O . TRP B 1 182 ? -1.136 22.422 23.922 1 98.44 182 TRP B O 1
ATOM 6896 N N . ILE B 1 183 ? -2.059 24.484 23.516 1 98 183 ILE B N 1
ATOM 6897 C CA . ILE B 1 183 ? -1.867 24.922 24.891 1 98 183 ILE B CA 1
ATOM 6898 C C . ILE B 1 183 ? -2.693 24.047 25.828 1 98 183 ILE B C 1
ATOM 6900 O O . ILE B 1 183 ? -2.189 23.578 26.844 1 98 183 ILE B O 1
ATOM 6904 N N . LEU B 1 184 ? -3.916 23.781 25.453 1 98.69 184 LEU B N 1
ATOM 6905 C CA . LEU B 1 184 ? -4.789 22.953 26.281 1 98.69 184 LEU B CA 1
ATOM 6906 C C . LEU B 1 184 ? -4.227 21.531 26.406 1 98.69 184 LEU B C 1
ATOM 6908 O O . LEU B 1 184 ? -4.352 20.922 27.469 1 98.69 184 LEU B O 1
ATOM 6912 N N . GLU B 1 185 ? -3.627 21 25.328 1 98.38 185 GLU B N 1
ATOM 6913 C CA . GLU B 1 185 ? -2.977 19.703 25.422 1 98.38 185 GLU B CA 1
ATOM 6914 C C . GLU B 1 185 ? -1.971 19.672 26.578 1 98.38 185 GLU B C 1
ATOM 6916 O O . GLU B 1 185 ? -1.878 18.672 27.297 1 98.38 185 GLU B O 1
ATOM 6921 N N . GLY B 1 186 ? -1.235 20.734 26.734 1 98.38 186 GLY B N 1
ATOM 6922 C CA . GLY B 1 186 ? -0.251 20.844 27.812 1 98.38 186 GLY B CA 1
ATOM 6923 C C . GLY B 1 186 ? -0.87 21.109 29.172 1 98.38 186 GLY B C 1
ATOM 6924 O O . GLY B 1 186 ? -0.471 20.5 30.156 1 98.38 186 GLY B O 1
ATOM 6925 N N . LEU B 1 187 ? -1.836 22.016 29.219 1 98.62 187 LEU B N 1
ATOM 6926 C CA . LEU B 1 187 ? -2.434 22.438 30.484 1 98.62 187 LEU B CA 1
ATOM 6927 C C . LEU B 1 187 ? -3.156 21.266 31.156 1 98.62 187 LEU B C 1
ATOM 6929 O O . LEU B 1 187 ? -3.047 21.078 32.375 1 98.62 187 LEU B O 1
ATOM 6933 N N . LEU B 1 188 ? -3.898 20.516 30.375 1 98.75 188 LEU B N 1
ATOM 6934 C CA . LEU B 1 188 ? -4.66 19.391 30.938 1 98.75 188 LEU B CA 1
ATOM 6935 C C . LEU B 1 188 ? -3.727 18.344 31.531 1 98.75 188 LEU B C 1
ATOM 6937 O O . LEU B 1 188 ? -4.031 17.75 32.562 1 98.75 188 LEU B O 1
ATOM 6941 N N . ARG B 1 189 ? -2.604 18.141 30.938 1 98.38 189 ARG B N 1
ATOM 6942 C CA . ARG B 1 189 ? -1.615 17.188 31.422 1 98.38 189 ARG B CA 1
ATOM 6943 C C . ARG B 1 189 ? -0.865 17.766 32.625 1 98.38 189 ARG B C 1
ATOM 6945 O O . ARG B 1 189 ? -0.451 17.016 33.531 1 98.38 189 ARG B O 1
ATOM 6952 N N . THR B 1 190 ? -0.693 19.031 32.625 1 97.88 190 THR B N 1
ATOM 6953 C CA . THR B 1 190 ? -0.094 19.703 33.781 1 97.88 190 THR B CA 1
ATOM 6954 C C . THR B 1 190 ? -0.955 19.516 35.031 1 97.88 190 THR B C 1
ATOM 6956 O O . THR B 1 190 ? -0.433 19.312 36.125 1 97.88 190 THR B O 1
ATOM 6959 N N . GLY B 1 191 ? -2.264 19.594 34.875 1 97.5 191 GLY B N 1
ATOM 6960 C CA . GLY B 1 191 ? -3.195 19.359 35.969 1 97.5 191 GLY B CA 1
ATOM 6961 C C . GLY B 1 191 ? -3.215 20.484 36.969 1 97.5 191 GLY B C 1
ATOM 6962 O O . GLY B 1 191 ? -2.885 21.625 36.656 1 97.5 191 GLY B O 1
ATOM 6963 N N . GLY B 1 192 ? -3.713 20.25 38.188 1 96.88 192 GLY B N 1
ATOM 6964 C CA . GLY B 1 192 ? -3.857 21.281 39.219 1 96.88 192 GLY B CA 1
ATOM 6965 C C . GLY B 1 192 ? -4.828 22.375 38.812 1 96.88 192 GLY B C 1
ATOM 6966 O O . GLY B 1 192 ? -5.922 22.094 38.312 1 96.88 192 GLY B O 1
ATOM 6967 N N . ALA B 1 193 ? -4.359 23.609 39 1 97.69 193 ALA B N 1
ATOM 6968 C CA . ALA B 1 193 ? -5.195 24.766 38.688 1 97.69 193 ALA B CA 1
ATOM 6969 C C . ALA B 1 193 ? -5.406 24.875 37.156 1 97.69 193 ALA B C 1
ATOM 6971 O O . ALA B 1 193 ? -6.375 25.484 36.719 1 97.69 193 ALA B O 1
ATOM 6972 N N . PHE B 1 194 ? -4.57 24.25 36.5 1 98.12 194 PHE B N 1
ATOM 6973 C CA . PHE B 1 194 ? -4.551 24.438 35.062 1 98.12 194 PHE B CA 1
ATOM 6974 C C . PHE B 1 194 ? -5.641 23.609 34.375 1 98.12 194 PHE B C 1
ATOM 6976 O O . PHE B 1 194 ? -6 23.859 33.25 1 98.12 194 PHE B O 1
ATOM 6983 N N . THR B 1 195 ? -6.234 22.625 35.031 1 98.19 195 THR B N 1
ATOM 6984 C CA . THR B 1 195 ? -7.441 21.969 34.531 1 98.19 195 THR B CA 1
ATOM 6985 C C . THR B 1 195 ? -8.602 22.953 34.438 1 98.19 195 THR B C 1
ATOM 6987 O O . THR B 1 195 ? -9.297 23.031 33.438 1 98.19 195 THR B O 1
ATOM 6990 N N . GLU B 1 196 ? -8.734 23.703 35.531 1 97.81 196 GLU B N 1
ATOM 6991 C CA . GLU B 1 196 ? -9.797 24.703 35.531 1 97.81 196 GLU B CA 1
ATOM 6992 C C . GLU B 1 196 ? -9.5 25.828 34.562 1 97.81 196 GLU B C 1
ATOM 6994 O O . GLU B 1 196 ? -10.414 26.391 33.938 1 97.81 196 GLU B O 1
ATOM 6999 N N . ILE B 1 197 ? -8.305 26.234 34.469 1 98.06 197 ILE B N 1
ATOM 7000 C CA . ILE B 1 197 ? -7.914 27.297 33.531 1 98.06 197 ILE B CA 1
ATOM 7001 C C . ILE B 1 197 ? -8.219 26.844 32.125 1 98.06 197 ILE B C 1
ATOM 7003 O O . ILE B 1 197 ? -8.625 27.656 31.281 1 98.06 197 ILE B O 1
ATOM 7007 N N . SER B 1 198 ? -7.98 25.531 31.844 1 98.5 198 SER B N 1
ATOM 7008 C CA . SER B 1 198 ? -8.367 24.984 30.547 1 98.5 198 SER B CA 1
ATOM 7009 C C . SER B 1 198 ? -9.859 25.172 30.297 1 98.5 198 SER B C 1
ATOM 7011 O O . SER B 1 198 ? -10.266 25.594 29.219 1 98.5 198 SER B O 1
ATOM 7013 N N . LYS B 1 199 ? -10.648 24.859 31.234 1 98.62 199 LYS B N 1
ATOM 7014 C CA . LYS B 1 199 ? -12.094 25.078 31.125 1 98.62 199 LYS B CA 1
ATOM 7015 C C . LYS B 1 199 ? -12.422 26.547 30.906 1 98.62 199 LYS B C 1
ATOM 7017 O O . LYS B 1 199 ? -13.305 26.891 30.109 1 98.62 199 LYS B O 1
ATOM 7022 N N . ASN B 1 200 ? -11.711 27.391 31.641 1 98.56 200 ASN B N 1
ATOM 7023 C CA . ASN B 1 200 ? -11.906 28.828 31.5 1 98.56 200 ASN B CA 1
ATOM 7024 C C . ASN B 1 200 ? -11.656 29.297 30.062 1 98.56 200 ASN B C 1
ATOM 7026 O O . ASN B 1 200 ? -12.406 30.109 29.531 1 98.56 200 ASN B O 1
ATOM 7030 N N . ILE B 1 201 ? -10.633 28.812 29.484 1 98.5 201 ILE B N 1
ATOM 7031 C CA . ILE B 1 201 ? -10.297 29.172 28.109 1 98.5 201 ILE B CA 1
ATOM 7032 C C . ILE B 1 201 ? -11.43 28.75 27.172 1 98.5 201 ILE B C 1
ATOM 7034 O O . ILE B 1 201 ? -11.875 29.531 26.328 1 98.5 201 ILE B O 1
ATOM 7038 N N . ILE B 1 202 ? -11.883 27.531 27.359 1 98.81 202 ILE B N 1
ATOM 7039 C CA . ILE B 1 202 ? -12.977 27.016 26.547 1 98.81 202 ILE B CA 1
ATOM 7040 C C . ILE B 1 202 ? -14.219 27.875 26.719 1 98.81 202 ILE B C 1
ATOM 7042 O O . ILE B 1 202 ? -14.859 28.281 25.75 1 98.81 202 ILE B O 1
ATOM 7046 N N . GLU B 1 203 ? -14.523 28.203 27.953 1 98.69 203 GLU B N 1
ATOM 7047 C CA . GLU B 1 203 ? -15.695 29.016 28.266 1 98.69 203 GLU B CA 1
ATOM 7048 C C . GLU B 1 203 ? -15.57 30.406 27.672 1 98.69 203 GLU B C 1
ATOM 7050 O O . GLU B 1 203 ? -16.562 30.984 27.188 1 98.69 203 GLU B O 1
ATOM 7055 N N . ASN B 1 204 ? -14.406 30.984 27.734 1 98.5 204 ASN B N 1
ATOM 7056 C CA . ASN B 1 204 ? -14.172 32.25 27.078 1 98.5 204 ASN B CA 1
ATOM 7057 C C . ASN B 1 204 ? -14.5 32.188 25.594 1 98.5 204 ASN B C 1
ATOM 7059 O O . ASN B 1 204 ? -15.148 33.062 25.047 1 98.5 204 ASN B O 1
ATOM 7063 N N . PHE B 1 205 ? -14.07 31.141 24.891 1 98.69 205 PHE B N 1
ATOM 7064 C CA . PHE B 1 205 ? -14.312 30.984 23.469 1 98.69 205 PHE B CA 1
ATOM 7065 C C . PHE B 1 205 ? -15.789 30.734 23.188 1 98.69 205 PHE B C 1
ATOM 7067 O O . PHE B 1 205 ? -16.328 31.188 22.188 1 98.69 205 PHE B O 1
ATOM 7074 N N . LEU B 1 206 ? -16.422 29.938 24.062 1 98.75 206 LEU B N 1
ATOM 7075 C CA . LEU B 1 206 ? -17.859 29.766 23.938 1 98.75 206 LEU B CA 1
ATOM 7076 C C . LEU B 1 206 ? -18.578 31.094 24.031 1 98.75 206 LEU B C 1
ATOM 7078 O O . LEU B 1 206 ? -19.531 31.359 23.281 1 98.75 206 LEU B O 1
ATOM 7082 N N . ASP B 1 207 ? -18.141 31.984 24.953 1 98.19 207 ASP B N 1
ATOM 7083 C CA . ASP B 1 207 ? -18.703 33.312 25.078 1 98.19 207 ASP B CA 1
ATOM 7084 C C . ASP B 1 207 ? -18.578 34.094 23.75 1 98.19 207 ASP B C 1
ATOM 7086 O O . ASP B 1 207 ? -19.516 34.75 23.328 1 98.19 207 ASP B O 1
ATOM 7090 N N . LEU B 1 208 ? -17.438 34 23.172 1 97.88 208 LEU B N 1
ATOM 7091 C CA . LEU B 1 208 ? -17.188 34.75 21.938 1 97.88 208 LEU B CA 1
ATOM 7092 C C . LEU B 1 208 ? -18.094 34.25 20.812 1 97.88 208 LEU B C 1
ATOM 7094 O O . LEU B 1 208 ? -18.594 35.031 20.016 1 97.88 208 LEU B O 1
ATOM 7098 N N . VAL B 1 209 ? -18.281 32.938 20.672 1 98.25 209 VAL B N 1
ATOM 7099 C CA . VAL B 1 209 ? -19.172 32.375 19.656 1 98.25 209 VAL B CA 1
ATOM 7100 C C . VAL B 1 209 ? -20.594 32.875 19.891 1 98.25 209 VAL B C 1
ATOM 7102 O O . VAL B 1 209 ? -21.312 33.219 18.953 1 98.25 209 VAL B O 1
ATOM 7105 N N . GLU B 1 210 ? -20.984 32.844 21.141 1 97.5 210 GLU B N 1
ATOM 7106 C CA . GLU B 1 210 ? -22.344 33.281 21.469 1 97.5 210 GLU B CA 1
ATOM 7107 C C . GLU B 1 210 ? -22.531 34.75 21.109 1 97.5 210 GLU B C 1
ATOM 7109 O O . GLU B 1 210 ? -23.609 35.156 20.641 1 97.5 210 GLU B O 1
ATOM 7114 N N . GLN B 1 211 ? -21.531 35.5 21.281 1 94.69 211 GLN B N 1
ATOM 7115 C CA . GLN B 1 211 ? -21.609 36.938 21.094 1 94.69 211 GLN B CA 1
ATOM 7116 C C . GLN B 1 211 ? -21.406 37.312 19.625 1 94.69 211 GLN B C 1
ATOM 7118 O O . GLN B 1 211 ? -22.094 38.188 19.109 1 94.69 211 GLN B O 1
ATOM 7123 N N . ILE B 1 212 ? -20.484 36.625 18.969 1 94.19 212 ILE B N 1
ATOM 7124 C CA . ILE B 1 212 ? -19.984 37.125 17.688 1 94.19 212 ILE B CA 1
ATOM 7125 C C . ILE B 1 212 ? -20.359 36.125 16.594 1 94.19 212 ILE B C 1
ATOM 7127 O O . ILE B 1 212 ? -20.375 36.469 15.406 1 94.19 212 ILE B O 1
ATOM 7131 N N . GLY B 1 213 ? -20.547 34.875 16.906 1 95.81 213 GLY B N 1
ATOM 7132 C CA . GLY B 1 213 ? -20.859 33.812 15.961 1 95.81 213 GLY B CA 1
ATOM 7133 C C . GLY B 1 213 ? -19.688 32.906 15.664 1 95.81 213 GLY B C 1
ATOM 7134 O O . GLY B 1 213 ? -19.859 31.797 15.164 1 95.81 213 GLY B O 1
ATOM 7135 N N . PHE B 1 214 ? -18.547 33.312 15.93 1 97.31 214 PHE B N 1
ATOM 7136 C CA . PHE B 1 214 ? -17.312 32.562 15.742 1 97.31 214 PHE B CA 1
ATOM 7137 C C . PHE B 1 214 ? -16.25 33 16.734 1 97.31 214 PHE B C 1
ATOM 7139 O O . PHE B 1 214 ? -16.438 33.938 17.484 1 97.31 214 PHE B O 1
ATOM 7146 N N . VAL B 1 215 ? -15.219 32.188 16.859 1 98.31 215 VAL B N 1
ATOM 7147 C CA . VAL B 1 215 ? -14.055 32.625 17.625 1 98.31 215 VAL B CA 1
ATOM 7148 C C . VAL B 1 215 ? -13.109 33.438 16.734 1 98.31 215 VAL B C 1
ATOM 7150 O O . VAL B 1 215 ? -12.609 32.906 15.727 1 98.31 215 VAL B O 1
ATOM 7153 N N . PRO B 1 216 ? -12.844 34.688 17.062 1 97.25 216 PRO B N 1
ATOM 7154 C CA . PRO B 1 216 ? -11.906 35.469 16.266 1 97.25 216 PRO B CA 1
ATOM 7155 C C . PRO B 1 216 ? -10.469 34.938 16.359 1 97.25 216 PRO B C 1
ATOM 7157 O O . PRO B 1 216 ? -10.164 34.125 17.25 1 97.25 216 PRO B O 1
ATOM 7160 N N . ASN B 1 217 ? -9.617 35.406 15.469 1 96.81 217 ASN B N 1
ATOM 7161 C CA . ASN B 1 217 ? -8.195 35.062 15.469 1 96.81 217 ASN B CA 1
ATOM 7162 C C . ASN B 1 217 ? -7.582 35.219 16.859 1 96.81 217 ASN B C 1
ATOM 7164 O O . ASN B 1 217 ? -6.746 34.406 17.266 1 96.81 217 ASN B O 1
ATOM 7168 N N . GLY B 1 218 ? -7.922 36.125 17.562 1 95.75 218 GLY B N 1
ATOM 7169 C CA . GLY B 1 218 ? -7.664 36.469 18.938 1 95.75 218 GLY B CA 1
ATOM 7170 C C . GLY B 1 218 ? -8.734 37.375 19.531 1 95.75 218 GLY B C 1
ATOM 7171 O O . GLY B 1 218 ? -9.625 37.844 18.812 1 95.75 218 GLY B O 1
ATOM 7172 N N . ALA B 1 219 ? -8.648 37.656 20.781 1 95.12 219 ALA B N 1
ATOM 7173 C CA . ALA B 1 219 ? -9.68 38.438 21.453 1 95.12 219 ALA B CA 1
ATOM 7174 C C . ALA B 1 219 ? -9.43 39.938 21.297 1 95.12 219 ALA B C 1
ATOM 7176 O O . ALA B 1 219 ? -9.289 40.656 22.281 1 95.12 219 ALA B O 1
ATOM 7177 N N . ARG B 1 220 ? -9.414 40.406 20.047 1 96 220 ARG B N 1
ATOM 7178 C CA . ARG B 1 220 ? -9.266 41.812 19.703 1 96 220 ARG B CA 1
ATOM 7179 C C . ARG B 1 220 ? -10.344 42.281 18.734 1 96 220 ARG B C 1
ATOM 7181 O O . ARG B 1 220 ? -10.742 41.5 17.844 1 96 220 ARG B O 1
ATOM 7188 N N . LEU B 1 221 ? -10.711 43.5 18.797 1 95.12 221 LEU B N 1
ATOM 7189 C CA . LEU B 1 221 ? -11.727 44.062 17.922 1 95.12 221 LEU B CA 1
ATOM 7190 C C . LEU B 1 221 ? -11.281 44.031 16.469 1 95.12 221 LEU B C 1
ATOM 7192 O O . LEU B 1 221 ? -12.094 43.781 15.57 1 95.12 221 LEU B O 1
ATOM 7196 N N . TYR B 1 222 ? -10.086 44.219 16.25 1 95.56 222 TYR B N 1
ATOM 7197 C CA . TYR B 1 222 ? -9.609 44.281 14.875 1 95.56 222 TYR B CA 1
ATOM 7198 C C . TYR B 1 222 ? -9.516 42.906 14.242 1 95.56 222 TYR B C 1
ATOM 7200 O O . TYR B 1 222 ? -9.078 42.75 13.102 1 95.56 222 TYR B O 1
ATOM 7208 N N . TYR B 1 223 ? -9.992 41.875 14.961 1 96.06 223 TYR B N 1
ATOM 7209 C CA . TYR B 1 223 ? -10.086 40.531 14.422 1 96.06 223 TYR B CA 1
ATOM 7210 C C . TYR B 1 223 ? -11.523 40.156 14.102 1 96.06 223 TYR B C 1
ATOM 7212 O O . TYR B 1 223 ? -11.805 39.031 13.664 1 96.06 223 TYR B O 1
ATOM 7220 N N . LEU B 1 224 ? -12.586 40.969 14.266 1 92.38 224 LEU B N 1
ATOM 7221 C CA . LEU B 1 224 ? -14.008 40.656 14.164 1 92.38 224 LEU B CA 1
ATOM 7222 C C . LEU B 1 224 ? -14.383 40.312 12.727 1 92.38 224 LEU B C 1
ATOM 7224 O O . LEU B 1 224 ? -15.523 39.938 12.453 1 92.38 224 LEU B O 1
ATOM 7228 N N . ASP B 1 225 ? -13.633 39.969 11.742 1 90.75 225 ASP B N 1
ATOM 7229 C CA . ASP B 1 225 ? -13.906 39.469 10.398 1 90.75 225 ASP B CA 1
ATOM 7230 C C . ASP B 1 225 ? -13 38.281 10.055 1 90.75 225 ASP B C 1
ATOM 7232 O O . ASP B 1 225 ? -12.984 37.812 8.914 1 90.75 225 ASP B O 1
ATOM 7236 N N . ARG B 1 226 ? -12.414 37.906 11 1 94.75 226 ARG B N 1
ATOM 7237 C CA . ARG B 1 226 ? -11.383 36.906 10.75 1 94.75 226 ARG B CA 1
ATOM 7238 C C . ARG B 1 226 ? -11.289 35.938 11.914 1 94.75 226 ARG B C 1
ATOM 7240 O O . ARG B 1 226 ? -11.133 36.344 13.062 1 94.75 226 ARG B O 1
ATOM 7247 N N . SER B 1 227 ? -11.461 34.656 11.594 1 97.25 227 SER B N 1
ATOM 7248 C CA . SER B 1 227 ? -11.258 33.625 12.594 1 97.25 227 SER B CA 1
ATOM 7249 C C . SER B 1 227 ? -9.859 33.031 12.492 1 97.25 227 SER B C 1
ATOM 7251 O O . SER B 1 227 ? -8.906 33.719 12.164 1 97.25 227 SER B O 1
ATOM 7253 N N . GLN B 1 228 ? -9.656 31.812 12.914 1 97.81 228 GLN B N 1
ATOM 7254 C CA . GLN B 1 228 ? -8.57 30.844 12.727 1 97.81 228 GLN B CA 1
ATOM 7255 C C . GLN B 1 228 ? -9.102 29.422 12.641 1 97.81 228 GLN B C 1
ATOM 7257 O O . GLN B 1 228 ? -10.305 29.188 12.766 1 97.81 228 GLN B O 1
ATOM 7262 N N . PRO B 1 229 ? -8.211 28.438 12.289 1 98.31 229 PRO B N 1
ATOM 7263 C CA . PRO B 1 229 ? -8.742 27.062 12.211 1 98.31 229 PRO B CA 1
ATOM 7264 C C . PRO B 1 229 ? -9.617 26.703 13.406 1 98.31 229 PRO B C 1
ATOM 7266 O O . PRO B 1 229 ? -9.219 26.922 14.555 1 98.31 229 PRO B O 1
ATOM 7269 N N . PRO B 1 230 ? -10.844 26.266 13.141 1 98.69 230 PRO B N 1
ATOM 7270 C CA . PRO B 1 230 ? -11.875 26.125 14.172 1 98.69 230 PRO B CA 1
ATOM 7271 C C . PRO B 1 230 ? -11.656 24.891 15.055 1 98.69 230 PRO B C 1
ATOM 7273 O O . PRO B 1 230 ? -12.336 23.875 14.891 1 98.69 230 PRO B O 1
ATOM 7276 N N . LEU B 1 231 ? -10.891 25.016 16.141 1 98.81 231 LEU B N 1
ATOM 7277 C CA . LEU B 1 231 ? -10.5 23.875 16.969 1 98.81 231 LEU B CA 1
ATOM 7278 C C . LEU B 1 231 ? -11.219 23.906 18.312 1 98.81 231 LEU B C 1
ATOM 7280 O O . LEU B 1 231 ? -10.859 23.156 19.219 1 98.81 231 LEU B O 1
ATOM 7284 N N . LEU B 1 232 ? -12.242 24.781 18.453 1 98.94 232 LEU B N 1
ATOM 7285 C CA . LEU B 1 232 ? -12.969 24.859 19.719 1 98.94 232 LEU B CA 1
ATOM 7286 C C . LEU B 1 232 ? -13.633 23.531 20.047 1 98.94 232 LEU B C 1
ATOM 7288 O O . LEU B 1 232 ? -13.594 23.078 21.188 1 98.94 232 LEU B O 1
ATOM 7292 N N . THR B 1 233 ? -14.289 22.891 19.062 1 98.94 233 THR B N 1
ATOM 7293 C CA . THR B 1 233 ? -14.922 21.594 19.25 1 98.94 233 THR B CA 1
ATOM 7294 C C . THR B 1 233 ? -13.914 20.562 19.766 1 98.94 233 THR B C 1
ATOM 7296 O O . THR B 1 233 ? -14.219 19.781 20.672 1 98.94 233 THR B O 1
ATOM 7299 N N . GLN B 1 234 ? -12.727 20.594 19.234 1 98.88 234 GLN B N 1
ATOM 7300 C CA . GLN B 1 234 ? -11.695 19.641 19.656 1 98.88 234 GLN B CA 1
ATOM 7301 C C . GLN B 1 234 ? -11.172 19.984 21.047 1 98.88 234 GLN B C 1
ATOM 7303 O O . GLN B 1 234 ? -10.797 19.078 21.797 1 98.88 234 GLN B O 1
ATOM 7308 N N . MET B 1 235 ? -11.156 21.281 21.391 1 98.94 235 MET B N 1
ATOM 7309 C CA . MET B 1 235 ? -10.797 21.656 22.75 1 98.94 235 MET B CA 1
ATOM 7310 C C . MET B 1 235 ? -11.781 21.078 23.75 1 98.94 235 MET B C 1
ATOM 7312 O O . MET B 1 235 ? -11.375 20.547 24.797 1 98.94 235 MET B O 1
ATOM 7316 N N . VAL B 1 236 ? -13.039 21.156 23.422 1 98.94 236 VAL B N 1
ATOM 7317 C CA . VAL B 1 236 ? -14.062 20.578 24.281 1 98.94 236 VAL B CA 1
ATOM 7318 C C . VAL B 1 236 ? -13.859 19.062 24.375 1 98.94 236 VAL B C 1
ATOM 7320 O O . VAL B 1 236 ? -13.961 18.484 25.453 1 98.94 236 VAL B O 1
ATOM 7323 N N . ARG B 1 237 ? -13.594 18.438 23.25 1 98.88 237 ARG B N 1
ATOM 7324 C CA . ARG B 1 237 ? -13.398 17 23.219 1 98.88 237 ARG B CA 1
ATOM 7325 C C . ARG B 1 237 ? -12.281 16.562 24.156 1 98.88 237 ARG B C 1
ATOM 7327 O O . ARG B 1 237 ? -12.469 15.688 25 1 98.88 237 ARG B O 1
ATOM 7334 N N . ILE B 1 238 ? -11.086 17.188 24.016 1 98.69 238 ILE B N 1
ATOM 7335 C CA . ILE B 1 238 ? -9.953 16.719 24.812 1 98.69 238 ILE B CA 1
ATOM 7336 C C . ILE B 1 238 ? -10.18 17.031 26.281 1 98.69 238 ILE B C 1
ATOM 7338 O O . ILE B 1 238 ? -9.742 16.266 27.156 1 98.69 238 ILE B O 1
ATOM 7342 N N . TYR B 1 239 ? -10.906 18.141 26.609 1 98.81 239 TYR B N 1
ATOM 7343 C CA . TYR B 1 239 ? -11.258 18.438 28 1 98.81 239 TYR B CA 1
ATOM 7344 C C . TYR B 1 239 ? -12.133 17.344 28.594 1 98.81 239 TYR B C 1
ATOM 7346 O O . TYR B 1 239 ? -11.867 16.859 29.688 1 98.81 239 TYR B O 1
ATOM 7354 N N . VAL B 1 240 ? -13.164 16.984 27.844 1 98.69 240 VAL B N 1
ATOM 7355 C CA . VAL B 1 240 ? -14.094 15.969 28.312 1 98.69 240 VAL B CA 1
ATOM 7356 C C . VAL B 1 240 ? -13.367 14.633 28.438 1 98.69 240 VAL B C 1
ATOM 7358 O O . VAL B 1 240 ? -13.57 13.906 29.422 1 98.69 240 VAL B O 1
ATOM 7361 N N . GLU B 1 241 ? -12.531 14.32 27.484 1 97.81 241 GLU B N 1
ATOM 7362 C CA . GLU B 1 241 ? -11.789 13.07 27.516 1 97.81 241 GLU B CA 1
ATOM 7363 C C . GLU B 1 241 ? -10.867 13 28.719 1 97.81 241 GLU B C 1
ATOM 7365 O O . GLU B 1 241 ? -10.703 11.93 29.328 1 97.81 241 GLU B O 1
ATOM 7370 N N . HIS B 1 242 ? -10.273 14.141 29.062 1 97.25 242 HIS B N 1
ATOM 7371 C CA . HIS B 1 242 ? -9.297 14.18 30.156 1 97.25 242 HIS B CA 1
ATOM 7372 C C . HIS B 1 242 ? -9.992 14.203 31.516 1 97.25 242 HIS B C 1
ATOM 7374 O O . HIS B 1 242 ? -9.469 13.664 32.5 1 97.25 242 HIS B O 1
ATOM 7380 N N . THR B 1 243 ? -11.188 14.844 31.609 1 97.88 243 THR B N 1
ATOM 7381 C CA . THR B 1 243 ? -11.781 15.133 32.906 1 97.88 243 THR B CA 1
ATOM 7382 C C . THR B 1 243 ? -13.023 14.273 33.125 1 97.88 243 THR B C 1
ATOM 7384 O O . THR B 1 243 ? -13.5 14.164 34.281 1 97.88 243 THR B O 1
ATOM 7387 N N . ASN B 1 244 ? -13.586 13.766 32.062 1 97.06 244 ASN B N 1
ATOM 7388 C CA . ASN B 1 244 ? -14.859 13.062 32.094 1 97.06 244 ASN B CA 1
ATOM 7389 C C . ASN B 1 244 ? -16 13.984 32.531 1 97.06 244 ASN B C 1
ATOM 7391 O O . ASN B 1 244 ? -17.062 13.516 32.938 1 97.06 244 ASN B O 1
ATOM 7395 N N . ASP B 1 245 ? -15.734 15.266 32.562 1 97.19 245 ASP B N 1
ATOM 7396 C CA . ASP B 1 245 ? -16.766 16.25 32.875 1 97.19 245 ASP B CA 1
ATOM 7397 C C . ASP B 1 245 ? -17.672 16.5 31.656 1 97.19 245 ASP B C 1
ATOM 7399 O O . ASP B 1 245 ? -17.438 17.438 30.891 1 97.19 245 ASP B O 1
ATOM 7403 N N . THR B 1 246 ? -18.75 15.828 31.578 1 97.25 246 THR B N 1
ATOM 7404 C CA . THR B 1 246 ? -19.656 15.938 30.438 1 97.25 246 THR B CA 1
ATOM 7405 C C . THR B 1 246 ? -20.703 17.031 30.672 1 97.25 246 THR B C 1
ATOM 7407 O O . THR B 1 246 ? -21.484 17.344 29.766 1 97.25 246 THR B O 1
ATOM 7410 N N . SER B 1 247 ? -20.688 17.703 31.844 1 97.56 247 SER B N 1
ATOM 7411 C CA . SER B 1 247 ? -21.656 18.75 32.125 1 97.56 247 SER B CA 1
ATOM 7412 C C . SER B 1 247 ? -21.453 19.953 31.203 1 97.56 247 SER B C 1
ATOM 7414 O O . SER B 1 247 ? -22.406 20.656 30.875 1 97.56 247 SER B O 1
ATOM 7416 N N . ILE B 1 248 ? -20.297 20.125 30.75 1 98.06 248 ILE B N 1
ATOM 7417 C CA . ILE B 1 248 ? -19.969 21.266 29.891 1 98.06 248 ILE B CA 1
ATOM 7418 C C . ILE B 1 248 ? -20.719 21.141 28.562 1 98.06 248 ILE B C 1
ATOM 7420 O O . ILE B 1 248 ? -20.938 22.125 27.859 1 98.06 248 ILE B O 1
ATOM 7424 N N . LEU B 1 249 ? -21.125 19.922 28.219 1 98.5 249 LEU B N 1
ATOM 7425 C CA . LEU B 1 249 ? -21.703 19.641 26.906 1 98.5 249 LEU B CA 1
ATOM 7426 C C . LEU B 1 249 ? -23.062 20.297 26.766 1 98.5 249 LEU B C 1
ATOM 7428 O O . LEU B 1 249 ? -23.5 20.641 25.656 1 98.5 249 LEU B O 1
ATOM 7432 N N . GLU B 1 250 ? -23.75 20.484 27.906 1 98 250 GLU B N 1
ATOM 7433 C CA . GLU B 1 250 ? -25.062 21.125 27.859 1 98 250 GLU B CA 1
ATOM 7434 C C . GLU B 1 250 ? -24.969 22.516 27.234 1 98 250 GLU B C 1
ATOM 7436 O O . GLU B 1 250 ? -25.812 22.891 26.406 1 98 250 GLU B O 1
ATOM 7441 N N . ARG B 1 251 ? -23.984 23.25 27.547 1 98.31 251 ARG B N 1
ATOM 7442 C CA . ARG B 1 251 ? -23.781 24.578 26.984 1 98.31 251 ARG B CA 1
ATOM 7443 C C . ARG B 1 251 ? -23.016 24.5 25.672 1 98.31 251 ARG B C 1
ATOM 7445 O O . ARG B 1 251 ? -23.328 25.219 24.719 1 98.31 251 ARG B O 1
ATOM 7452 N N . ALA B 1 252 ? -22.062 23.609 25.656 1 98.75 252 ALA B N 1
ATOM 7453 C CA . ALA B 1 252 ? -21.078 23.609 24.578 1 98.75 252 ALA B CA 1
ATOM 7454 C C . ALA B 1 252 ? -21.719 23.172 23.266 1 98.75 252 ALA B C 1
ATOM 7456 O O . ALA B 1 252 ? -21.484 23.781 22.219 1 98.75 252 ALA B O 1
ATOM 7457 N N . VAL B 1 253 ? -22.562 22.156 23.25 1 98.75 253 VAL B N 1
ATOM 7458 C CA . VAL B 1 253 ? -23 21.516 22.016 1 98.75 253 VAL B CA 1
ATOM 7459 C C . VAL B 1 253 ? -23.766 22.516 21.156 1 98.75 253 VAL B C 1
ATOM 7461 O O . VAL B 1 253 ? -23.453 22.703 19.984 1 98.75 253 VAL B O 1
ATOM 7464 N N . PRO B 1 254 ? -24.766 23.266 21.703 1 98.69 254 PRO B N 1
ATOM 7465 C CA . PRO B 1 254 ? -25.438 24.25 20.859 1 98.69 254 PRO B CA 1
ATOM 7466 C C . PRO B 1 254 ? -24.5 25.344 20.344 1 98.69 254 PRO B C 1
ATOM 7468 O O . PRO B 1 254 ? -24.656 25.812 19.219 1 98.69 254 PRO B O 1
ATOM 7471 N N . VAL B 1 255 ? -23.531 25.781 21.125 1 98.88 255 VAL B N 1
ATOM 7472 C CA . VAL B 1 255 ? -22.609 26.844 20.75 1 98.88 255 VAL B CA 1
ATOM 7473 C C . VAL B 1 255 ? -21.641 26.328 19.672 1 98.88 255 VAL B C 1
ATOM 7475 O O . VAL B 1 255 ? -21.297 27.062 18.75 1 98.88 255 VAL B O 1
ATOM 7478 N N . LEU B 1 256 ? -21.219 25.062 19.812 1 98.94 256 LEU B N 1
ATOM 7479 C CA . LEU B 1 256 ? -20.344 24.469 18.797 1 98.94 256 LEU B CA 1
ATOM 7480 C C . LEU B 1 256 ? -21.062 24.359 17.453 1 98.94 256 LEU B C 1
ATOM 7482 O O . LEU B 1 256 ? -20.453 24.562 16.406 1 98.94 256 LEU B O 1
ATOM 7486 N N . LYS B 1 257 ? -22.328 23.969 17.469 1 98.81 257 LYS B N 1
ATOM 7487 C CA . LYS B 1 257 ? -23.125 23.953 16.25 1 98.81 257 LYS B CA 1
ATOM 7488 C C . LYS B 1 257 ? -23.188 25.344 15.609 1 98.81 257 LYS B C 1
ATOM 7490 O O . LYS B 1 257 ? -23.125 25.469 14.383 1 98.81 257 LYS B O 1
ATOM 7495 N N . LYS B 1 258 ? -23.297 26.328 16.438 1 98.69 258 LYS B N 1
ATOM 7496 C CA . LYS B 1 258 ? -23.344 27.719 15.961 1 98.69 258 LYS B CA 1
ATOM 7497 C C . LYS B 1 258 ? -22.047 28.094 15.25 1 98.69 258 LYS B C 1
ATOM 7499 O O . LYS B 1 258 ? -22.078 28.734 14.203 1 98.69 258 LYS B O 1
ATOM 7504 N N . GLU B 1 259 ? -20.922 27.766 15.797 1 98.69 259 GLU B N 1
ATOM 7505 C CA . GLU B 1 259 ? -19.672 28.062 15.133 1 98.69 259 GLU B CA 1
ATOM 7506 C C . GLU B 1 259 ? -19.562 27.312 13.805 1 98.69 259 GLU B C 1
ATOM 7508 O O . GLU B 1 259 ? -19.109 27.875 12.805 1 98.69 259 GLU B O 1
ATOM 7513 N N . TRP B 1 260 ? -19.922 26.016 13.859 1 98.62 260 TRP B N 1
ATOM 7514 C CA . TRP B 1 260 ? -19.922 25.25 12.625 1 98.62 260 TRP B CA 1
ATOM 7515 C C . TRP B 1 260 ? -20.797 25.906 11.562 1 98.62 260 TRP B C 1
ATOM 7517 O O . TRP B 1 260 ? -20.406 25.984 10.398 1 98.62 260 TRP B O 1
ATOM 7527 N N . GLU B 1 261 ? -21.922 26.359 11.945 1 98.31 261 GLU B N 1
ATOM 7528 C CA . GLU B 1 261 ? -22.844 27.031 11.039 1 98.31 261 GLU B CA 1
ATOM 7529 C C . GLU B 1 261 ? -22.234 28.312 10.477 1 98.31 261 GLU B C 1
ATOM 7531 O O . GLU B 1 261 ? -22.453 28.656 9.312 1 98.31 261 GLU B O 1
ATOM 7536 N N . TRP B 1 262 ? -21.531 29 11.297 1 98 262 TRP B N 1
ATOM 7537 C CA . TRP B 1 262 ? -20.875 30.203 10.812 1 98 262 TRP B CA 1
ATOM 7538 C C . TRP B 1 262 ? -19.922 29.875 9.672 1 98 262 TRP B C 1
ATOM 7540 O O . TRP B 1 262 ? -19.906 30.562 8.648 1 98 262 TRP B O 1
ATOM 7550 N N . TRP B 1 263 ? -19.094 28.859 9.82 1 98.25 263 TRP B N 1
ATOM 7551 C CA . TRP B 1 263 ? -18.141 28.453 8.789 1 98.25 263 TRP B CA 1
ATOM 7552 C C . TRP B 1 263 ? -18.859 28 7.523 1 98.25 263 TRP B C 1
ATOM 7554 O O . TRP B 1 263 ? -18.438 28.344 6.414 1 98.25 263 TRP B O 1
ATOM 7564 N N . THR B 1 264 ? -19.906 27.281 7.625 1 97.19 264 THR B N 1
ATOM 7565 C CA . THR B 1 264 ? -20.609 26.75 6.457 1 97.19 264 THR B CA 1
ATOM 7566 C C . THR B 1 264 ? -21.391 27.859 5.75 1 97.19 264 THR B C 1
ATOM 7568 O O . THR B 1 264 ? -21.594 27.812 4.535 1 97.19 264 THR B O 1
ATOM 7571 N N . THR B 1 265 ? -21.75 28.828 6.5 1 97.12 265 THR B N 1
ATOM 7572 C CA . THR B 1 265 ? -22.484 29.938 5.914 1 97.12 265 THR B CA 1
ATOM 7573 C C . THR B 1 265 ? -21.547 30.922 5.242 1 97.12 265 THR B C 1
ATOM 7575 O O . THR B 1 265 ? -21.844 31.438 4.16 1 97.12 265 THR B O 1
ATOM 7578 N N . ASN B 1 266 ? -20.406 31.156 5.82 1 96.75 266 ASN B N 1
ATOM 7579 C CA . ASN B 1 266 ? -19.594 32.312 5.422 1 96.75 266 ASN B CA 1
ATOM 7580 C C . ASN B 1 266 ? -18.406 31.875 4.574 1 96.75 266 ASN B C 1
ATOM 7582 O O . ASN B 1 266 ? -17.766 32.688 3.918 1 96.75 266 ASN B O 1
ATOM 7586 N N . ARG B 1 267 ? -18.078 30.625 4.559 1 98.06 267 ARG B N 1
ATOM 7587 C CA . ARG B 1 267 ? -16.812 30.219 3.975 1 98.06 267 ARG B CA 1
ATOM 7588 C C . ARG B 1 267 ? -17 29.109 2.947 1 98.06 267 ARG B C 1
ATOM 7590 O O . ARG B 1 267 ? -16.031 28.5 2.496 1 98.06 267 ARG B O 1
ATOM 7597 N N . THR B 1 268 ? -18.203 28.781 2.488 1 98.31 268 THR B N 1
ATOM 7598 C CA . THR B 1 268 ? -18.5 27.641 1.636 1 98.31 268 THR B CA 1
ATOM 7599 C C . THR B 1 268 ? -18.203 27.953 0.174 1 98.31 268 THR B C 1
ATOM 7601 O O . THR B 1 268 ? -18.484 29.062 -0.292 1 98.31 268 THR B O 1
ATOM 7604 N N . VAL B 1 269 ? -17.609 27.031 -0.516 1 98.06 269 VAL B N 1
ATOM 7605 C CA . VAL B 1 269 ? -17.469 27.047 -1.968 1 98.06 269 VAL B CA 1
ATOM 7606 C C . VAL B 1 269 ? -17.984 25.719 -2.549 1 98.06 269 VAL B C 1
ATOM 7608 O O . VAL B 1 269 ? -17.938 24.688 -1.883 1 98.06 269 VAL B O 1
ATOM 7611 N N . GLU B 1 270 ? -18.516 25.812 -3.766 1 97.38 270 GLU B N 1
ATOM 7612 C CA . GLU B 1 270 ? -18.953 24.625 -4.492 1 97.38 270 GLU B CA 1
ATOM 7613 C C . GLU B 1 270 ? -18 24.297 -5.637 1 97.38 270 GLU B C 1
ATOM 7615 O O . GLU B 1 270 ? -17.562 25.188 -6.367 1 97.38 270 GLU B O 1
ATOM 7620 N N . VAL B 1 271 ? -17.609 23.031 -5.715 1 97.19 271 VAL B N 1
ATOM 7621 C CA . VAL B 1 271 ? -16.75 22.547 -6.785 1 97.19 271 VAL B CA 1
ATOM 7622 C C . VAL B 1 271 ? -17.438 21.391 -7.516 1 97.19 271 VAL B C 1
ATOM 7624 O O . VAL B 1 271 ? -17.875 20.422 -6.887 1 97.19 271 VAL B O 1
ATOM 7627 N N . THR B 1 272 ? -17.562 21.5 -8.828 1 95.19 272 THR B N 1
ATOM 7628 C CA . THR B 1 272 ? -18.156 20.422 -9.617 1 95.19 272 THR B CA 1
ATOM 7629 C C . THR B 1 272 ? -17.078 19.594 -10.312 1 95.19 272 THR B C 1
ATOM 7631 O O . THR B 1 272 ? -16.219 20.156 -10.992 1 95.19 272 THR B O 1
ATOM 7634 N N . ALA B 1 273 ? -17.062 18.328 -10.055 1 92.56 273 ALA B N 1
ATOM 7635 C CA . ALA B 1 273 ? -16.141 17.375 -10.68 1 92.56 273 ALA B CA 1
ATOM 7636 C C . ALA B 1 273 ? -16.828 16.062 -11 1 92.56 273 ALA B C 1
ATOM 7638 O O . ALA B 1 273 ? -17.578 15.523 -10.18 1 92.56 273 ALA B O 1
ATOM 7639 N N . ASP B 1 274 ? -16.562 15.5 -12.18 1 89.81 274 ASP B N 1
ATOM 7640 C CA . ASP B 1 274 ? -17.094 14.219 -12.641 1 89.81 274 ASP B CA 1
ATOM 7641 C C . ASP B 1 274 ? -18.609 14.164 -12.469 1 89.81 274 ASP B C 1
ATOM 7643 O O . ASP B 1 274 ? -19.141 13.18 -11.945 1 89.81 274 ASP B O 1
ATOM 7647 N N . GLY B 1 275 ? -19.312 15.219 -12.719 1 93 275 GLY B N 1
ATOM 7648 C CA . GLY B 1 275 ? -20.766 15.281 -12.742 1 93 275 GLY B CA 1
ATOM 7649 C C . GLY B 1 275 ? -21.375 15.445 -11.367 1 93 275 GLY B C 1
ATOM 7650 O O . GLY B 1 275 ? -22.609 15.438 -11.227 1 93 275 GLY B O 1
ATOM 7651 N N . LYS B 1 276 ? -20.641 15.547 -10.391 1 95.56 276 LYS B N 1
ATOM 7652 C CA . LYS B 1 276 ? -21.141 15.734 -9.031 1 95.56 276 LYS B CA 1
ATOM 7653 C C . LYS B 1 276 ? -20.594 17.031 -8.422 1 95.56 276 LYS B C 1
ATOM 7655 O O . LYS B 1 276 ? -19.469 17.422 -8.695 1 95.56 276 LYS B O 1
ATOM 7660 N N . THR B 1 277 ? -21.422 17.703 -7.609 1 97.25 277 THR B N 1
ATOM 7661 C CA . THR B 1 277 ? -21.016 18.938 -6.941 1 97.25 277 THR B CA 1
ATOM 7662 C C . THR B 1 277 ? -20.703 18.688 -5.473 1 97.25 277 THR B C 1
ATOM 7664 O O . THR B 1 277 ? -21.484 18.031 -4.77 1 97.25 277 THR B O 1
ATOM 7667 N N . TYR B 1 278 ? -19.578 19.188 -5.078 1 97.75 278 TYR B N 1
ATOM 7668 C CA . TYR B 1 278 ? -19.125 19.031 -3.705 1 97.75 278 TYR B CA 1
ATOM 7669 C C . TYR B 1 278 ? -19.047 20.391 -3.008 1 97.75 278 TYR B C 1
ATOM 7671 O O . TYR B 1 278 ? -18.688 21.391 -3.625 1 97.75 278 TYR B O 1
ATOM 7679 N N . SER B 1 279 ? -19.391 20.438 -1.728 1 97.88 279 SER B N 1
ATOM 7680 C CA . SER B 1 279 ? -19.312 21.641 -0.908 1 97.88 279 SER B CA 1
ATOM 7681 C C . SER B 1 279 ? -18.172 21.531 0.102 1 97.88 279 SER B C 1
ATOM 7683 O O . SER B 1 279 ? -18.125 20.594 0.904 1 97.88 279 SER B O 1
ATOM 7685 N N . LEU B 1 280 ? -17.25 22.469 0.072 1 98.75 280 LEU B N 1
ATOM 7686 C CA . LEU B 1 280 ? -16.141 22.562 1.014 1 98.75 280 LEU B CA 1
ATOM 7687 C C . LEU B 1 280 ? -15.93 24.016 1.455 1 98.75 280 LEU B C 1
ATOM 7689 O O . LEU B 1 280 ? -16.609 24.922 0.961 1 98.75 280 LEU B O 1
ATOM 7693 N N . GLN B 1 281 ? -15.086 24.203 2.451 1 98.81 281 GLN B N 1
ATOM 7694 C CA . GLN B 1 281 ? -14.867 25.531 3.006 1 98.81 281 GLN B CA 1
ATOM 7695 C C . GLN B 1 281 ? -13.445 26.016 2.715 1 98.81 281 GLN B C 1
ATOM 7697 O O . GLN B 1 281 ? -12.531 25.203 2.555 1 98.81 281 GLN B O 1
ATOM 7702 N N . ARG B 1 282 ? -13.297 27.312 2.625 1 98.69 282 ARG B N 1
ATOM 7703 C CA . ARG B 1 282 ? -12.023 28 2.439 1 98.69 282 ARG B CA 1
ATOM 7704 C C . ARG B 1 282 ? -11.867 29.141 3.434 1 98.69 282 ARG B C 1
ATOM 7706 O O . ARG B 1 282 ? -12.82 29.516 4.121 1 98.69 282 ARG B O 1
ATOM 7713 N N . TYR B 1 283 ? -10.656 29.578 3.629 1 98.56 283 TYR B N 1
ATOM 7714 C CA . TYR B 1 283 ? -10.445 30.828 4.344 1 98.56 283 TYR B CA 1
ATOM 7715 C C . TYR B 1 283 ? -10.828 32.031 3.473 1 98.56 283 TYR B C 1
ATOM 7717 O O . TYR B 1 283 ? -10.445 32.094 2.305 1 98.56 283 TYR B O 1
ATOM 7725 N N . HIS B 1 284 ? -11.578 32.938 4.07 1 97.88 284 HIS B N 1
ATOM 7726 C CA . HIS B 1 284 ? -12.102 34.062 3.301 1 97.88 284 HIS B CA 1
ATOM 7727 C C . HIS B 1 284 ? -12.5 35.219 4.211 1 97.88 284 HIS B C 1
ATOM 7729 O O . HIS B 1 284 ? -13.523 35.156 4.895 1 97.88 284 HIS B O 1
ATOM 7735 N N . VAL B 1 285 ? -11.688 36.25 4.215 1 96.94 285 VAL B N 1
ATOM 7736 C CA . VAL B 1 285 ? -11.953 37.469 4.984 1 96.94 285 VAL B CA 1
ATOM 7737 C C . VAL B 1 285 ? -12.375 38.594 4.047 1 96.94 285 VAL B C 1
ATOM 7739 O O . VAL B 1 285 ? -11.82 38.75 2.957 1 96.94 285 VAL B O 1
ATOM 7742 N N . ASP B 1 286 ? -13.328 39.438 4.441 1 94.75 286 ASP B N 1
ATOM 7743 C CA . ASP B 1 286 ? -13.891 40.469 3.59 1 94.75 286 ASP B CA 1
ATOM 7744 C C . ASP B 1 286 ? -13.109 41.781 3.736 1 94.75 286 ASP B C 1
ATOM 7746 O O . ASP B 1 286 ? -13.203 42.656 2.881 1 94.75 286 ASP B O 1
ATOM 7750 N N . ASN B 1 287 ? -12.359 41.938 4.812 1 94.94 287 ASN B N 1
ATOM 7751 C CA . ASN B 1 287 ? -11.555 43.125 5.055 1 94.94 287 ASN B CA 1
ATOM 7752 C C . ASN B 1 287 ? -10.734 43.5 3.828 1 94.94 287 ASN B C 1
ATOM 7754 O O . ASN B 1 287 ? -10.062 42.656 3.238 1 94.94 287 ASN B O 1
ATOM 7758 N N . ASN B 1 288 ? -10.836 44.75 3.385 1 96.44 288 ASN B N 1
ATOM 7759 C CA . ASN B 1 288 ? -10.07 45.219 2.223 1 96.44 288 ASN B CA 1
ATOM 7760 C C . ASN B 1 288 ? -9.117 46.344 2.578 1 96.44 288 ASN B C 1
ATOM 7762 O O . ASN B 1 288 ? -8.797 47.188 1.729 1 96.44 288 ASN B O 1
ATOM 7766 N N . GLN B 1 289 ? -8.773 46.469 3.842 1 95.94 289 GLN B N 1
ATOM 7767 C CA . GLN B 1 289 ? -7.816 47.438 4.383 1 95.94 289 GLN B CA 1
ATOM 7768 C C . GLN B 1 289 ? -6.613 46.719 4.996 1 95.94 289 GLN B C 1
ATOM 7770 O O . GLN B 1 289 ? -6.664 45.531 5.262 1 95.94 289 GLN B O 1
ATOM 7775 N N . PRO B 1 290 ? -5.457 47.5 5.098 1 96.94 290 PRO B N 1
ATOM 7776 C CA . PRO B 1 290 ? -4.359 46.875 5.828 1 96.94 290 PRO B CA 1
ATOM 7777 C C . PRO B 1 290 ? -4.785 46.344 7.195 1 96.94 290 PRO B C 1
ATOM 7779 O O . PRO B 1 290 ? -5.57 47 7.891 1 96.94 290 PRO B O 1
ATOM 7782 N N . ARG B 1 291 ? -4.328 45.156 7.605 1 95.56 291 ARG B N 1
ATOM 7783 C CA . ARG B 1 291 ? -4.598 44.625 8.945 1 95.56 291 ARG B CA 1
ATOM 7784 C C . ARG B 1 291 ? -4.055 45.594 10.008 1 95.56 291 ARG B C 1
ATOM 7786 O O . ARG B 1 291 ? -2.879 45.969 9.977 1 95.56 291 ARG B O 1
ATOM 7793 N N . PRO B 1 292 ? -4.809 45.938 10.969 1 96.56 292 PRO B N 1
ATOM 7794 C CA . PRO B 1 292 ? -4.355 46.906 11.977 1 96.56 292 PRO B CA 1
ATOM 7795 C C . PRO B 1 292 ? -3.117 46.406 12.727 1 96.56 292 PRO B C 1
ATOM 7797 O O . PRO B 1 292 ? -2.227 47.219 13.023 1 96.56 292 PRO B O 1
ATOM 7800 N N . GLU B 1 293 ? -3.021 45.219 13.055 1 94.25 293 GLU B N 1
ATOM 7801 C CA . GLU B 1 293 ? -1.895 44.719 13.82 1 94.25 293 GLU B CA 1
ATOM 7802 C C . GLU B 1 293 ? -0.647 44.562 12.953 1 94.25 293 GLU B C 1
ATOM 7804 O O . GLU B 1 293 ? 0.453 44.344 13.469 1 94.25 293 GLU B O 1
ATOM 7809 N N . SER B 1 294 ? -0.818 44.656 11.703 1 95.25 294 SER B N 1
ATOM 7810 C CA . SER B 1 294 ? 0.253 44.688 10.719 1 95.25 294 SER B CA 1
ATOM 7811 C C . SER B 1 294 ? -0 45.75 9.664 1 95.25 294 SER B C 1
ATOM 7813 O O . SER B 1 294 ? 0.204 45.5 8.469 1 95.25 294 SER B O 1
ATOM 7815 N N . TYR B 1 295 ? -0.366 46.875 10.109 1 96.31 295 TYR B N 1
ATOM 7816 C CA . TYR B 1 295 ? -0.86 47.906 9.219 1 96.31 295 TYR B CA 1
ATOM 7817 C C . TYR B 1 295 ? 0.239 48.406 8.281 1 96.31 295 TYR B C 1
ATOM 7819 O O . TYR B 1 295 ? 0.053 48.438 7.062 1 96.31 295 TYR B O 1
ATOM 7827 N N . ARG B 1 296 ? 1.344 48.812 8.828 1 95.06 296 ARG B N 1
ATOM 7828 C CA . ARG B 1 296 ? 2.443 49.344 8.031 1 95.06 296 ARG B CA 1
ATOM 7829 C C . ARG B 1 296 ? 2.971 48.281 7.062 1 95.06 296 ARG B C 1
ATOM 7831 O O . ARG B 1 296 ? 3.227 48.594 5.891 1 95.06 296 ARG B O 1
ATOM 7838 N N . GLU B 1 297 ? 3.143 47.094 7.543 1 92.5 297 GLU B N 1
ATOM 7839 C CA . GLU B 1 297 ? 3.641 45.969 6.734 1 92.5 297 GLU B CA 1
ATOM 7840 C C . GLU B 1 297 ? 2.734 45.719 5.535 1 92.5 297 GLU B C 1
ATOM 7842 O O . GLU B 1 297 ? 3.215 45.562 4.41 1 92.5 297 GLU B O 1
ATOM 7847 N N . ASP B 1 298 ? 1.421 45.719 5.801 1 96.25 298 ASP B N 1
ATOM 7848 C CA . ASP B 1 298 ? 0.447 45.5 4.734 1 96.25 298 ASP B CA 1
ATOM 7849 C C . ASP B 1 298 ? 0.458 46.656 3.744 1 96.25 298 ASP B C 1
ATOM 7851 O O . ASP B 1 298 ? 0.408 46.438 2.529 1 96.25 298 ASP B O 1
ATOM 7855 N N . TYR B 1 299 ? 0.535 47.812 4.289 1 96.12 299 TYR B N 1
ATOM 7856 C CA . TYR B 1 299 ? 0.522 49.031 3.451 1 96.12 299 TYR B CA 1
ATOM 7857 C C . TYR B 1 299 ? 1.736 49.062 2.529 1 96.12 299 TYR B C 1
ATOM 7859 O O . TYR B 1 299 ? 1.61 49.344 1.335 1 96.12 299 TYR B O 1
ATOM 7867 N N . ILE B 1 300 ? 2.844 48.781 3.09 1 93.69 300 ILE B N 1
ATOM 7868 C CA . ILE B 1 300 ? 4.086 48.781 2.322 1 93.69 300 ILE B CA 1
ATOM 7869 C C . ILE B 1 300 ? 3.998 47.688 1.229 1 93.69 300 ILE B C 1
ATOM 7871 O O . ILE B 1 300 ? 4.375 47.938 0.081 1 93.69 300 ILE B O 1
ATOM 7875 N N . THR B 1 301 ? 3.523 46.562 1.562 1 94.69 301 THR B N 1
ATOM 7876 C CA . THR B 1 301 ? 3.391 45.469 0.61 1 94.69 301 THR B CA 1
ATOM 7877 C C . THR B 1 301 ? 2.527 45.875 -0.579 1 94.69 301 THR B C 1
ATOM 7879 O O . THR B 1 301 ? 2.844 45.531 -1.725 1 94.69 301 THR B O 1
ATOM 7882 N N . ALA B 1 302 ? 1.535 46.625 -0.338 1 96.44 302 ALA B N 1
ATOM 7883 C CA . ALA B 1 302 ? 0.565 46.969 -1.373 1 96.44 302 ALA B CA 1
ATOM 7884 C C . ALA B 1 302 ? 1.003 48.219 -2.139 1 96.44 302 ALA B C 1
ATOM 7886 O O . ALA B 1 302 ? 0.707 48.344 -3.326 1 96.44 302 ALA B O 1
ATOM 7887 N N . ASN B 1 303 ? 1.783 49.125 -1.524 1 95.31 303 ASN B N 1
ATOM 7888 C CA . ASN B 1 303 ? 1.888 50.469 -2.092 1 95.31 303 ASN B CA 1
ATOM 7889 C C . ASN B 1 303 ? 3.326 50.812 -2.473 1 95.31 303 ASN B C 1
ATOM 7891 O O . ASN B 1 303 ? 3.568 51.75 -3.234 1 95.31 303 ASN B O 1
ATOM 7895 N N . ASN B 1 304 ? 4.242 50.125 -1.906 1 93.19 304 ASN B N 1
ATOM 7896 C CA . ASN B 1 304 ? 5.633 50.469 -2.189 1 93.19 304 ASN B CA 1
ATOM 7897 C C . ASN B 1 304 ? 5.953 50.312 -3.674 1 93.19 304 ASN B C 1
ATOM 7899 O O . ASN B 1 304 ? 5.441 49.406 -4.34 1 93.19 304 ASN B O 1
ATOM 7903 N N . ASN B 1 305 ? 6.871 51.188 -4.074 1 93.88 305 ASN B N 1
ATOM 7904 C CA . ASN B 1 305 ? 7.281 51.125 -5.473 1 93.88 305 ASN B CA 1
ATOM 7905 C C . ASN B 1 305 ? 8.562 50.344 -5.66 1 93.88 305 ASN B C 1
ATOM 7907 O O . ASN B 1 305 ? 9.016 50.125 -6.789 1 93.88 305 ASN B O 1
ATOM 7911 N N . SER B 1 306 ? 9.102 49.938 -4.582 1 93.31 306 SER B N 1
ATOM 7912 C CA . SER B 1 306 ? 10.32 49.125 -4.602 1 93.31 306 SER B CA 1
ATOM 7913 C C . SER B 1 306 ? 10.25 48 -3.584 1 93.31 306 SER B C 1
ATOM 7915 O O . SER B 1 306 ? 9.672 48.156 -2.508 1 93.31 306 SER B O 1
ATOM 7917 N N . TYR B 1 307 ? 10.812 46.875 -4.008 1 92.12 307 TYR B N 1
ATOM 7918 C CA . TYR B 1 307 ? 10.977 45.75 -3.102 1 92.12 307 TYR B CA 1
ATOM 7919 C C . TYR B 1 307 ? 12.43 45.625 -2.66 1 92.12 307 TYR B C 1
ATOM 7921 O O . TYR B 1 307 ? 13.336 45.531 -3.496 1 92.12 307 TYR B O 1
ATOM 7929 N N . TYR B 1 308 ? 12.625 45.594 -1.388 1 90.31 308 TYR B N 1
ATOM 7930 C CA . TYR B 1 308 ? 13.961 45.5 -0.807 1 90.31 308 TYR B CA 1
ATOM 7931 C C . TYR B 1 308 ? 14.273 44.062 -0.411 1 90.31 308 TYR B C 1
ATOM 7933 O O . TYR B 1 308 ? 13.859 43.594 0.653 1 90.31 308 TYR B O 1
ATOM 7941 N N . ALA B 1 309 ? 15.078 43.406 -1.169 1 88.62 309 ALA B N 1
ATOM 7942 C CA . ALA B 1 309 ? 15.438 42 -0.92 1 88.62 309 ALA B CA 1
ATOM 7943 C C . ALA B 1 309 ? 16.469 41.906 0.199 1 88.62 309 ALA B C 1
ATOM 7945 O O . ALA B 1 309 ? 17.219 42.844 0.46 1 88.62 309 ALA B O 1
ATOM 7946 N N . THR B 1 310 ? 16.5 40.75 0.829 1 84.06 310 THR B N 1
ATOM 7947 C CA . THR B 1 310 ? 17.469 40.5 1.887 1 84.06 310 THR B CA 1
ATOM 7948 C C . THR B 1 310 ? 18.891 40.531 1.335 1 84.06 310 THR B C 1
ATOM 7950 O O . THR B 1 310 ? 19.844 40.812 2.068 1 84.06 310 THR B O 1
ATOM 7953 N N . SER B 1 311 ? 19 40.281 0.064 1 84.5 311 SER B N 1
ATOM 7954 C CA . SER B 1 311 ? 20.297 40.312 -0.606 1 84.5 311 SER B CA 1
ATOM 7955 C C . SER B 1 311 ? 20.828 41.719 -0.702 1 84.5 311 SER B C 1
ATOM 7957 O O . SER B 1 311 ? 22.016 41.938 -0.996 1 84.5 311 SER B O 1
ATOM 7959 N N . GLY B 1 312 ? 20 42.625 -0.473 1 87.56 312 GLY B N 1
ATOM 7960 C CA . GLY B 1 312 ? 20.375 44.031 -0.627 1 87.56 312 GLY B CA 1
ATOM 7961 C C . GLY B 1 312 ? 19.953 44.625 -1.965 1 87.56 312 GLY B C 1
ATOM 7962 O O . GLY B 1 312 ? 19.969 45.844 -2.145 1 87.56 312 GLY B O 1
ATOM 7963 N N . ILE B 1 313 ? 19.5 43.781 -2.807 1 93.06 313 ILE B N 1
ATOM 7964 C CA . ILE B 1 313 ? 19.062 44.25 -4.117 1 93.06 313 ILE B CA 1
ATOM 7965 C C . ILE B 1 313 ? 17.672 44.875 -3.996 1 93.06 313 ILE B C 1
ATOM 7967 O O . ILE B 1 313 ? 16.812 44.375 -3.281 1 93.06 313 ILE B O 1
ATOM 7971 N N . ILE B 1 314 ? 17.484 46.031 -4.645 1 93.5 314 ILE B N 1
ATOM 7972 C CA . ILE B 1 314 ? 16.203 46.719 -4.691 1 93.5 314 ILE B CA 1
ATOM 7973 C C . ILE B 1 314 ? 15.523 46.469 -6.035 1 93.5 314 ILE B C 1
ATOM 7975 O O . ILE B 1 314 ? 16.062 46.812 -7.086 1 93.5 314 ILE B O 1
ATOM 7979 N N . TYR B 1 315 ? 14.391 45.844 -6.008 1 93.56 315 TYR B N 1
ATOM 7980 C CA . TYR B 1 315 ? 13.633 45.562 -7.223 1 93.56 315 TYR B CA 1
ATOM 7981 C C . TYR B 1 315 ? 12.539 46.594 -7.434 1 93.56 315 TYR B C 1
ATOM 7983 O O . TYR B 1 315 ? 11.703 46.844 -6.551 1 93.56 315 TYR B O 1
ATOM 7991 N N . PRO B 1 316 ? 12.508 47.219 -8.609 1 93.44 316 PRO B N 1
ATOM 7992 C CA . PRO B 1 316 ? 11.438 48.188 -8.867 1 93.44 316 PRO B CA 1
ATOM 7993 C C . PRO B 1 316 ? 10.086 47.531 -9.102 1 93.44 316 PRO B C 1
ATOM 7995 O O . PRO B 1 316 ? 10.023 46.375 -9.578 1 93.44 316 PRO B O 1
ATOM 7998 N N . GLU B 1 317 ? 9.078 48.25 -8.727 1 92.56 317 GLU B N 1
ATOM 7999 C CA . GLU B 1 317 ? 7.734 47.781 -9.078 1 92.56 317 GLU B CA 1
ATOM 8000 C C . GLU B 1 317 ? 7.547 47.719 -10.586 1 92.56 317 GLU B C 1
ATOM 8002 O O . GLU B 1 317 ? 7.832 48.688 -11.297 1 92.56 317 GLU B O 1
ATOM 8007 N N . THR B 1 318 ? 7.176 46.625 -11.062 1 88.12 318 THR B N 1
ATOM 8008 C CA . THR B 1 318 ? 6.98 46.438 -12.5 1 88.12 318 THR B CA 1
ATOM 8009 C C . THR B 1 318 ? 5.527 46.719 -12.883 1 88.12 318 THR B C 1
ATOM 8011 O O . THR B 1 318 ? 5.242 47.188 -13.977 1 88.12 318 THR B O 1
ATOM 8014 N N . THR B 1 319 ? 4.621 46.438 -12.047 1 88.31 319 THR B N 1
ATOM 8015 C CA . THR B 1 319 ? 3.199 46.625 -12.289 1 88.31 319 THR B CA 1
ATOM 8016 C C . THR B 1 319 ? 2.518 47.219 -11.055 1 88.31 319 THR B C 1
ATOM 8018 O O . THR B 1 319 ? 2.229 46.469 -10.102 1 88.31 319 THR B O 1
ATOM 8021 N N . PRO B 1 320 ? 2.275 48.5 -11.141 1 90.56 320 PRO B N 1
ATOM 8022 C CA . PRO B 1 320 ? 1.57 49.094 -10 1 90.56 320 PRO B CA 1
ATOM 8023 C C . PRO B 1 320 ? 0.162 48.531 -9.82 1 90.56 320 PRO B C 1
ATOM 8025 O O . PRO B 1 320 ? -0.535 48.281 -10.812 1 90.56 320 PRO B O 1
ATOM 8028 N N . LEU B 1 321 ? -0.224 48.344 -8.555 1 95.94 321 LEU B N 1
ATOM 8029 C CA . LEU B 1 321 ? -1.56 47.844 -8.25 1 95.94 321 LEU B CA 1
ATOM 8030 C C . LEU B 1 321 ? -2.578 49 -8.242 1 95.94 321 LEU B C 1
ATOM 8032 O O . LEU B 1 321 ? -2.291 50.094 -7.742 1 95.94 321 LEU B O 1
ATOM 8036 N N . ASN B 1 322 ? -3.699 48.812 -8.898 1 95.88 322 ASN B N 1
ATOM 8037 C CA . ASN B 1 322 ? -4.797 49.75 -8.742 1 95.88 322 ASN B CA 1
ATOM 8038 C C . ASN B 1 322 ? -5.562 49.531 -7.445 1 95.88 322 ASN B C 1
ATOM 8040 O O . ASN B 1 322 ? -5.238 48.594 -6.684 1 95.88 322 ASN B O 1
ATOM 8044 N N . ASP B 1 323 ? -6.559 50.312 -7.16 1 94.81 323 ASP B N 1
ATOM 8045 C CA . ASP B 1 323 ? -7.25 50.312 -5.871 1 94.81 323 ASP B CA 1
ATOM 8046 C C . ASP B 1 323 ? -7.98 48.969 -5.66 1 94.81 323 ASP B C 1
ATOM 8048 O O . ASP B 1 323 ? -8.016 48.469 -4.547 1 94.81 323 ASP B O 1
ATOM 8052 N N . THR B 1 324 ? -8.508 48.5 -6.68 1 96.12 324 THR B N 1
ATOM 8053 C CA . THR B 1 324 ? -9.219 47.219 -6.59 1 96.12 324 THR B CA 1
ATOM 8054 C C . THR B 1 324 ? -8.25 46.094 -6.281 1 96.12 324 THR B C 1
ATOM 8056 O O . THR B 1 324 ? -8.562 45.219 -5.477 1 96.12 324 THR B O 1
ATOM 8059 N N . GLN B 1 325 ? -7.129 46.094 -6.902 1 96.69 325 GLN B N 1
ATOM 8060 C CA . GLN B 1 325 ? -6.105 45.062 -6.695 1 96.69 325 GLN B CA 1
ATOM 8061 C C . GLN B 1 325 ? -5.516 45.156 -5.289 1 96.69 325 GLN B C 1
ATOM 8063 O O . GLN B 1 325 ? -5.215 44.156 -4.668 1 96.69 325 GLN B O 1
ATOM 8068 N N . LYS B 1 326 ? -5.344 46.406 -4.832 1 97.56 326 LYS B N 1
ATOM 8069 C CA . LYS B 1 326 ? -4.867 46.562 -3.465 1 97.56 326 LYS B CA 1
ATOM 8070 C C . LYS B 1 326 ? -5.875 46.031 -2.457 1 97.56 326 LYS B C 1
ATOM 8072 O O . LYS B 1 326 ? -5.492 45.375 -1.49 1 97.56 326 LYS B O 1
ATOM 8077 N N . ALA B 1 327 ? -7.133 46.312 -2.711 1 97.25 327 ALA B N 1
ATOM 8078 C CA . ALA B 1 327 ? -8.195 45.812 -1.842 1 97.25 327 ALA B CA 1
ATOM 8079 C C . ALA B 1 327 ? -8.188 44.281 -1.805 1 97.25 327 ALA B C 1
ATOM 8081 O O . ALA B 1 327 ? -8.32 43.688 -0.737 1 97.25 327 ALA B O 1
ATOM 8082 N N . LEU B 1 328 ? -8.047 43.688 -2.971 1 97.44 328 LEU B N 1
ATOM 8083 C CA . LEU B 1 328 ? -7.996 42.219 -3.07 1 97.44 328 LEU B CA 1
ATOM 8084 C C . LEU B 1 328 ? -6.773 41.688 -2.344 1 97.44 328 LEU B C 1
ATOM 8086 O O . LEU B 1 328 ? -6.855 40.656 -1.686 1 97.44 328 LEU B O 1
ATOM 8090 N N . LEU B 1 329 ? -5.664 42.312 -2.496 1 97.94 329 LEU B N 1
ATOM 8091 C CA . LEU B 1 329 ? -4.445 41.906 -1.812 1 97.94 329 LEU B CA 1
ATOM 8092 C C . LEU B 1 329 ? -4.629 41.938 -0.298 1 97.94 329 LEU B C 1
ATOM 8094 O O . LEU B 1 329 ? -4.215 41.031 0.412 1 97.94 329 LEU B O 1
ATOM 8098 N N . TYR B 1 330 ? -5.223 43.031 0.215 1 97.94 330 TYR B N 1
ATOM 8099 C CA . TYR B 1 330 ? -5.469 43.156 1.648 1 97.94 330 TYR B CA 1
ATOM 8100 C C . TYR B 1 330 ? -6.363 42.031 2.145 1 97.94 330 TYR B C 1
ATOM 8102 O O . TYR B 1 330 ? -6.145 41.469 3.229 1 97.94 330 TYR B O 1
ATOM 8110 N N . ALA B 1 331 ? -7.359 41.625 1.374 1 97.88 331 ALA B N 1
ATOM 8111 C CA . ALA B 1 331 ? -8.227 40.5 1.722 1 97.88 331 ALA B CA 1
ATOM 8112 C C . ALA B 1 331 ? -7.43 39.219 1.775 1 97.88 331 ALA B C 1
ATOM 8114 O O . ALA B 1 331 ? -7.641 38.375 2.666 1 97.88 331 ALA B O 1
ATOM 8115 N N . ASN B 1 332 ? -6.582 39 0.8 1 98.06 332 ASN B N 1
ATOM 8116 C CA . ASN B 1 332 ? -5.727 37.812 0.789 1 98.06 332 ASN B CA 1
ATOM 8117 C C . ASN B 1 332 ? -4.789 37.812 1.994 1 98.06 332 ASN B C 1
ATOM 8119 O O . ASN B 1 332 ? -4.566 36.75 2.59 1 98.06 332 ASN B O 1
ATOM 8123 N N . LEU B 1 333 ? -4.23 38.938 2.326 1 97.81 333 LEU B N 1
ATOM 8124 C CA . LEU B 1 333 ? -3.355 39.062 3.49 1 97.81 333 LEU B CA 1
ATOM 8125 C C . LEU B 1 333 ? -4.105 38.688 4.766 1 97.81 333 LEU B C 1
ATOM 8127 O O . LEU B 1 333 ? -3.617 37.906 5.574 1 97.81 333 LEU B O 1
ATOM 8131 N N . ALA B 1 334 ? -5.277 39.219 4.887 1 97.5 334 ALA B N 1
ATOM 8132 C CA . ALA B 1 334 ? -6.086 38.938 6.066 1 97.5 334 ALA B CA 1
ATOM 8133 C C . ALA B 1 334 ? -6.52 37.469 6.094 1 97.5 334 ALA B C 1
ATOM 8135 O O . ALA B 1 334 ? -6.555 36.844 7.16 1 97.5 334 ALA B O 1
ATOM 8136 N N . SER B 1 335 ? -6.859 36.906 4.949 1 98.12 335 SER B N 1
ATOM 8137 C CA . SER B 1 335 ? -7.266 35.5 4.867 1 98.12 335 SER B CA 1
ATOM 8138 C C . SER B 1 335 ? -6.098 34.562 5.184 1 98.12 335 SER B C 1
ATOM 8140 O O . SER B 1 335 ? -6.293 33.5 5.754 1 98.12 335 SER B O 1
ATOM 8142 N N . GLY B 1 336 ? -4.938 34.969 4.734 1 97.44 336 GLY B N 1
ATOM 8143 C CA . GLY B 1 336 ? -3.76 34.219 5.137 1 97.44 336 GLY B CA 1
ATOM 8144 C C . GLY B 1 336 ? -3.594 34.125 6.645 1 97.44 336 GLY B C 1
ATOM 8145 O O . GLY B 1 336 ? -3.217 33.062 7.176 1 97.44 336 GLY B O 1
ATOM 8146 N N . ALA B 1 337 ? -3.883 35.219 7.332 1 96.38 337 ALA B N 1
ATOM 8147 C CA . ALA B 1 337 ? -3.83 35.219 8.797 1 96.38 337 ALA B CA 1
ATOM 8148 C C . ALA B 1 337 ? -4.91 34.312 9.391 1 96.38 337 ALA B C 1
ATOM 8150 O O . ALA B 1 337 ? -4.676 33.656 10.398 1 96.38 337 ALA B O 1
ATOM 8151 N N . GLU B 1 338 ? -6.078 34.281 8.758 1 97.81 338 GLU B N 1
ATOM 8152 C CA . GLU B 1 338 ? -7.141 33.406 9.219 1 97.81 338 GLU B CA 1
ATOM 8153 C C . GLU B 1 338 ? -6.699 31.938 9.164 1 97.81 338 GLU B C 1
ATOM 8155 O O . GLU B 1 338 ? -7.102 31.125 10.008 1 97.81 338 GLU B O 1
ATOM 8160 N N . SER B 1 339 ? -5.879 31.641 8.227 1 97.75 339 SER B N 1
ATOM 8161 C CA . SER B 1 339 ? -5.461 30.266 8.008 1 97.75 339 SER B CA 1
ATOM 8162 C C . SER B 1 339 ? -4.465 29.812 9.07 1 97.75 339 SER B C 1
ATOM 8164 O O . SER B 1 339 ? -4.246 28.609 9.25 1 97.75 339 SER B O 1
ATOM 8166 N N . GLY B 1 340 ? -3.881 30.719 9.711 1 95.38 340 GLY B N 1
ATOM 8167 C CA . GLY B 1 340 ? -2.801 30.391 10.625 1 95.38 340 GLY B CA 1
ATOM 8168 C C . GLY B 1 340 ? -1.488 30.094 9.922 1 95.38 340 GLY B C 1
ATOM 8169 O O . GLY B 1 340 ? -0.463 29.891 10.57 1 95.38 340 GLY B O 1
ATOM 8170 N N . TRP B 1 341 ? -1.426 30.156 8.594 1 96.12 341 TRP B N 1
ATOM 8171 C CA . TRP B 1 341 ? -0.225 29.922 7.801 1 96.12 341 TRP B CA 1
ATOM 8172 C C . TRP B 1 341 ? 0.246 31.203 7.133 1 96.12 341 TRP B C 1
ATOM 8174 O O . TRP B 1 341 ? 0.545 31.219 5.934 1 96.12 341 TRP B O 1
ATOM 8184 N N . ASP B 1 342 ? 0.416 32.344 7.824 1 93.31 342 ASP B N 1
ATOM 8185 C CA . ASP B 1 342 ? 0.77 33.688 7.297 1 93.31 342 ASP B CA 1
ATOM 8186 C C . ASP B 1 342 ? 2.27 33.938 7.422 1 93.31 342 ASP B C 1
ATOM 8188 O O . ASP B 1 342 ? 2.748 34.344 8.477 1 93.31 342 ASP B O 1
ATOM 8192 N N . TYR B 1 343 ? 3.049 33.719 6.41 1 93.38 343 TYR B N 1
ATOM 8193 C CA . TYR B 1 343 ? 2.498 33.156 5.172 1 93.38 343 TYR B CA 1
ATOM 8194 C C . TYR B 1 343 ? 3.285 31.953 4.711 1 93.38 343 TYR B C 1
ATOM 8196 O O . TYR B 1 343 ? 4.246 31.531 5.367 1 93.38 343 TYR B O 1
ATOM 8204 N N . SER B 1 344 ? 2.803 31.281 3.701 1 95.75 344 SER B N 1
ATOM 8205 C CA . SER B 1 344 ? 3.363 30.047 3.146 1 95.75 344 SER B CA 1
ATOM 8206 C C . SER B 1 344 ? 3.244 30.016 1.627 1 95.75 344 SER B C 1
ATOM 8208 O O . SER B 1 344 ? 2.4 30.719 1.054 1 95.75 344 SER B O 1
ATOM 8210 N N . SER B 1 345 ? 4.148 29.266 1.022 1 96.06 345 SER B N 1
ATOM 8211 C CA . SER B 1 345 ? 4.074 29.047 -0.417 1 96.06 345 SER B CA 1
ATOM 8212 C C . SER B 1 345 ? 2.74 28.406 -0.806 1 96.06 345 SER B C 1
ATOM 8214 O O . SER B 1 345 ? 2.314 28.5 -1.958 1 96.06 345 SER B O 1
ATOM 8216 N N . ARG B 1 346 ? 1.996 27.844 0.084 1 96.69 346 ARG B N 1
ATOM 8217 C CA . ARG B 1 346 ? 0.677 27.266 -0.134 1 96.69 346 ARG B CA 1
ATOM 8218 C C . ARG B 1 346 ? -0.273 28.266 -0.765 1 96.69 346 ARG B C 1
ATOM 8220 O O . ARG B 1 346 ? -1.198 27.891 -1.488 1 96.69 346 ARG B O 1
ATOM 8227 N N . TRP B 1 347 ? 0.039 29.578 -0.46 1 97.69 347 TRP B N 1
ATOM 8228 C CA . TRP B 1 347 ? -0.937 30.609 -0.799 1 97.69 347 TRP B CA 1
ATOM 8229 C C . TRP B 1 347 ? -0.463 31.438 -1.989 1 97.69 347 TRP B C 1
ATOM 8231 O O . TRP B 1 347 ? -1.167 32.344 -2.443 1 97.69 347 TRP B O 1
ATOM 8241 N N . LEU B 1 348 ? 0.729 31.188 -2.48 1 96.62 348 LEU B N 1
ATOM 8242 C CA . LEU B 1 348 ? 1.325 32.062 -3.486 1 96.62 348 LEU B CA 1
ATOM 8243 C C . LEU B 1 348 ? 1.044 31.547 -4.891 1 96.62 348 LEU B C 1
ATOM 8245 O O . LEU B 1 348 ? 1.316 30.375 -5.195 1 96.62 348 LEU B O 1
ATOM 8249 N N . LYS B 1 349 ? 0.55 32.406 -5.699 1 95.94 349 LYS B N 1
ATOM 8250 C CA . LYS B 1 349 ? 0.378 32.062 -7.113 1 95.94 349 LYS B CA 1
ATOM 8251 C C . LYS B 1 349 ? 1.728 31.922 -7.812 1 95.94 349 LYS B C 1
ATOM 8253 O O . LYS B 1 349 ? 1.87 31.109 -8.734 1 95.94 349 LYS B O 1
ATOM 8258 N N . ASN B 1 350 ? 2.666 32.719 -7.367 1 94.38 350 ASN B N 1
ATOM 8259 C CA . ASN B 1 350 ? 4.02 32.688 -7.914 1 94.38 350 ASN B CA 1
ATOM 8260 C C . ASN B 1 350 ? 5.055 32.406 -6.832 1 94.38 350 ASN B C 1
ATOM 8262 O O . ASN B 1 350 ? 5.887 33.25 -6.523 1 94.38 350 ASN B O 1
ATOM 8266 N N . PRO B 1 351 ? 5.109 31.203 -6.387 1 95.69 351 PRO B N 1
ATOM 8267 C CA . PRO B 1 351 ? 6 30.906 -5.262 1 95.69 351 PRO B CA 1
ATOM 8268 C C . PRO B 1 351 ? 7.477 31.016 -5.633 1 95.69 351 PRO B C 1
ATOM 8270 O O . PRO B 1 351 ? 8.328 31.156 -4.75 1 95.69 351 PRO B O 1
ATOM 8273 N N . GLY B 1 352 ? 7.793 31 -6.883 1 94.81 352 GLY B N 1
ATOM 8274 C CA . GLY B 1 352 ? 9.172 31.172 -7.32 1 94.81 352 GLY B CA 1
ATOM 8275 C C . GLY B 1 352 ? 9.766 32.5 -6.906 1 94.81 352 GLY B C 1
ATOM 8276 O O . GLY B 1 352 ? 10.961 32.594 -6.633 1 94.81 352 GLY B O 1
ATOM 8277 N N . ASP B 1 353 ? 8.969 33.562 -6.914 1 94.25 353 ASP B N 1
ATOM 8278 C CA . ASP B 1 353 ? 9.438 34.875 -6.5 1 94.25 353 ASP B CA 1
ATOM 8279 C C . ASP B 1 353 ? 9.836 34.875 -5.027 1 94.25 353 ASP B C 1
ATOM 8281 O O . ASP B 1 353 ? 10.812 35.531 -4.645 1 94.25 353 ASP B O 1
ATOM 8285 N N . ALA B 1 354 ? 9.055 34.219 -4.27 1 94 354 ALA B N 1
ATOM 8286 C CA . ALA B 1 354 ? 9.398 34.094 -2.855 1 94 354 ALA B CA 1
ATOM 8287 C C . ALA B 1 354 ? 10.688 33.312 -2.666 1 94 354 ALA B C 1
ATOM 8289 O O . ALA B 1 354 ? 11.531 33.688 -1.841 1 94 354 ALA B O 1
ATOM 8290 N N . ALA B 1 355 ? 10.836 32.281 -3.445 1 94.88 355 ALA B N 1
ATOM 8291 C CA . ALA B 1 355 ? 12.031 31.438 -3.355 1 94.88 355 ALA B CA 1
ATOM 8292 C C . ALA B 1 355 ? 13.281 32.219 -3.734 1 94.88 355 ALA B C 1
ATOM 8294 O O . ALA B 1 355 ? 14.352 32.031 -3.156 1 94.88 355 ALA B O 1
ATOM 8295 N N . ARG B 1 356 ? 13.109 33.125 -4.652 1 94.38 356 ARG B N 1
ATOM 8296 C CA . ARG B 1 356 ? 14.234 33.906 -5.145 1 94.38 356 ARG B CA 1
ATOM 8297 C C . ARG B 1 356 ? 14.328 35.25 -4.414 1 94.38 356 ARG B C 1
ATOM 8299 O O . ARG B 1 356 ? 15.289 36 -4.602 1 94.38 356 ARG B O 1
ATOM 8306 N N . ASP B 1 357 ? 13.344 35.531 -3.549 1 93.19 357 ASP B N 1
ATOM 8307 C CA . ASP B 1 357 ? 13.266 36.812 -2.822 1 93.19 357 ASP B CA 1
ATOM 8308 C C . ASP B 1 357 ? 13.336 38 -3.777 1 93.19 357 ASP B C 1
ATOM 8310 O O . ASP B 1 357 ? 14.211 38.844 -3.645 1 93.19 357 ASP B O 1
ATOM 8314 N N . VAL B 1 358 ? 12.305 38 -4.758 1 92.88 358 VAL B N 1
ATOM 8315 C CA . VAL B 1 358 ? 12.289 39.031 -5.773 1 92.88 358 VAL B CA 1
ATOM 8316 C C . VAL B 1 358 ? 10.859 39.531 -5.992 1 92.88 358 VAL B C 1
ATOM 8318 O O . VAL B 1 358 ? 9.898 38.781 -5.801 1 92.88 358 VAL B O 1
ATOM 8321 N N . TYR B 1 359 ? 10.672 40.875 -6.227 1 88.81 359 TYR B N 1
ATOM 8322 C CA . TYR B 1 359 ? 9.508 41.469 -6.875 1 88.81 359 TYR B CA 1
ATOM 8323 C C . TYR B 1 359 ? 8.258 41.312 -6.02 1 88.81 359 TYR B C 1
ATOM 8325 O O . TYR B 1 359 ? 7.227 40.844 -6.508 1 88.81 359 TYR B O 1
ATOM 8333 N N . PHE B 1 360 ? 8.164 41.594 -4.781 1 90.56 360 PHE B N 1
ATOM 8334 C CA . PHE B 1 360 ? 7.027 41.656 -3.873 1 90.56 360 PHE B CA 1
ATOM 8335 C C . PHE B 1 360 ? 6.32 40.281 -3.803 1 90.56 360 PHE B C 1
ATOM 8337 O O . PHE B 1 360 ? 5.168 40.156 -4.223 1 90.56 360 PHE B O 1
ATOM 8344 N N . PRO B 1 361 ? 6.883 39.281 -3.35 1 93 361 PRO B N 1
ATOM 8345 C CA . PRO B 1 361 ? 6.328 37.938 -3.387 1 93 361 PRO B CA 1
ATOM 8346 C C . PRO B 1 361 ? 4.902 37.875 -2.838 1 93 361 PRO B C 1
ATOM 8348 O O . PRO B 1 361 ? 4.066 37.125 -3.375 1 93 361 PRO B O 1
ATOM 8351 N N . LEU B 1 362 ? 4.531 38.625 -1.883 1 95.75 362 LEU B N 1
ATOM 8352 C CA . LEU B 1 362 ? 3.242 38.531 -1.207 1 95.75 362 LEU B CA 1
ATOM 8353 C C . LEU B 1 362 ? 2.131 39.125 -2.057 1 95.75 362 LEU B C 1
ATOM 8355 O O . LEU B 1 362 ? 0.947 38.906 -1.799 1 95.75 362 LEU B O 1
ATOM 8359 N N . ARG B 1 363 ? 2.492 39.938 -3.039 1 96.31 363 ARG B N 1
ATOM 8360 C CA . ARG B 1 363 ? 1.47 40.5 -3.91 1 96.31 363 ARG B CA 1
ATOM 8361 C C . ARG B 1 363 ? 0.788 39.438 -4.738 1 96.31 363 ARG B C 1
ATOM 8363 O O . ARG B 1 363 ? -0.262 39.656 -5.34 1 96.31 363 ARG B O 1
ATOM 8370 N N . SER B 1 364 ? 1.372 38.219 -4.738 1 95.5 364 SER B N 1
ATOM 8371 C CA . SER B 1 364 ? 0.795 37.156 -5.523 1 95.5 364 SER B CA 1
ATOM 8372 C C . SER B 1 364 ? -0.091 36.25 -4.664 1 95.5 364 SER B C 1
ATOM 8374 O O . SER B 1 364 ? -0.52 35.188 -5.105 1 95.5 364 SER B O 1
ATOM 8376 N N . LEU B 1 365 ? -0.38 36.594 -3.451 1 97.06 365 LEU B N 1
ATOM 8377 C CA . LEU B 1 365 ? -1.23 35.812 -2.564 1 97.06 365 LEU B CA 1
ATOM 8378 C C . LEU B 1 365 ? -2.553 35.469 -3.242 1 97.06 365 LEU B C 1
ATOM 8380 O O . LEU B 1 365 ? -3.129 36.312 -3.945 1 97.06 365 LEU B O 1
ATOM 8384 N N . ASN B 1 366 ? -2.969 34.25 -2.977 1 97.44 366 ASN B N 1
ATOM 8385 C CA . ASN B 1 366 ? -4.184 33.719 -3.588 1 97.44 366 ASN B CA 1
ATOM 8386 C C . ASN B 1 366 ? -4.957 32.844 -2.619 1 97.44 366 ASN B C 1
ATOM 8388 O O . ASN B 1 366 ? -5.48 31.781 -3.01 1 97.44 366 ASN B O 1
ATOM 8392 N N . VAL B 1 367 ? -5.051 33.125 -1.424 1 98.12 367 VAL B N 1
ATOM 8393 C CA . VAL B 1 367 ? -5.691 32.344 -0.364 1 98.12 367 VAL B CA 1
ATOM 8394 C C . VAL B 1 367 ? -7.176 32.188 -0.68 1 98.12 367 VAL B C 1
ATOM 8396 O O . VAL B 1 367 ? -7.73 31.094 -0.49 1 98.12 367 VAL B O 1
ATOM 8399 N N . LEU B 1 368 ? -7.793 33.188 -1.226 1 98.12 368 LEU B N 1
ATOM 8400 C CA . LEU B 1 368 ? -9.234 33.219 -1.467 1 98.12 368 LEU B CA 1
ATOM 8401 C C . LEU B 1 368 ? -9.641 32.188 -2.49 1 98.12 368 LEU B C 1
ATOM 8403 O O . LEU B 1 368 ? -10.812 31.812 -2.57 1 98.12 368 LEU B O 1
ATOM 8407 N N . GLU B 1 369 ? -8.672 31.672 -3.217 1 98.12 369 GLU B N 1
ATOM 8408 C CA . GLU B 1 369 ? -8.984 30.75 -4.297 1 98.12 369 GLU B CA 1
ATOM 8409 C C . GLU B 1 369 ? -8.469 29.344 -3.977 1 98.12 369 GLU B C 1
ATOM 8411 O O . GLU B 1 369 ? -8.391 28.484 -4.859 1 98.12 369 GLU B O 1
ATOM 8416 N N . ILE B 1 370 ? -8.125 29.062 -2.768 1 98.5 370 ILE B N 1
ATOM 8417 C CA . ILE B 1 370 ? -7.598 27.75 -2.381 1 98.5 370 ILE B CA 1
ATOM 8418 C C . ILE B 1 370 ? -8.547 27.094 -1.393 1 98.5 370 ILE B C 1
ATOM 8420 O O . ILE B 1 370 ? -8.992 27.703 -0.424 1 98.5 370 ILE B O 1
ATOM 8424 N N . VAL B 1 371 ? -8.961 25.875 -1.713 1 98.81 371 VAL B N 1
ATOM 8425 C CA . VAL B 1 371 ? -9.648 25.016 -0.746 1 98.81 371 VAL B CA 1
ATOM 8426 C C . VAL B 1 371 ? -8.625 24.203 0.043 1 98.81 371 VAL B C 1
ATOM 8428 O O . VAL B 1 371 ? -8.031 23.266 -0.488 1 98.81 371 VAL B O 1
ATOM 8431 N N . PRO B 1 372 ? -8.453 24.547 1.295 1 98.75 372 PRO B N 1
ATOM 8432 C CA . PRO B 1 372 ? -7.34 23.969 2.047 1 98.75 372 PRO B CA 1
ATOM 8433 C C . PRO B 1 372 ? -7.684 22.609 2.648 1 98.75 372 PRO B C 1
ATOM 8435 O O . PRO B 1 372 ? -8.781 22.422 3.186 1 98.75 372 PRO B O 1
ATOM 8438 N N . VAL B 1 373 ? -6.738 21.656 2.688 1 98.88 373 VAL B N 1
ATOM 8439 C CA . VAL B 1 373 ? -6.887 20.328 3.252 1 98.88 373 VAL B CA 1
ATOM 8440 C C . VAL B 1 373 ? -7.078 20.422 4.762 1 98.88 373 VAL B C 1
ATOM 8442 O O . VAL B 1 373 ? -7.926 19.719 5.332 1 98.88 373 VAL B O 1
ATOM 8445 N N . ASP B 1 374 ? -6.336 21.25 5.434 1 98.69 374 ASP B N 1
ATOM 8446 C CA . ASP B 1 374 ? -6.332 21.297 6.891 1 98.69 374 ASP B CA 1
ATOM 8447 C C . ASP B 1 374 ? -7.68 21.781 7.422 1 98.69 374 ASP B C 1
ATOM 8449 O O . ASP B 1 374 ? -8.258 21.156 8.312 1 98.69 374 ASP B O 1
ATOM 8453 N N . LEU B 1 375 ? -8.227 22.875 6.832 1 98.88 375 LEU B N 1
ATOM 8454 C CA . LEU B 1 375 ? -9.5 23.406 7.297 1 98.88 375 LEU B CA 1
ATOM 8455 C C . LEU B 1 375 ? -10.602 22.375 7.176 1 98.88 375 LEU B C 1
ATOM 8457 O O . LEU B 1 375 ? -11.367 22.156 8.125 1 98.88 375 LEU B O 1
ATOM 8461 N N . ASN B 1 376 ? -10.633 21.75 6.055 1 98.94 376 ASN B N 1
ATOM 8462 C CA . ASN B 1 376 ? -11.719 20.797 5.82 1 98.94 376 ASN B CA 1
ATOM 8463 C C . ASN B 1 376 ? -11.531 19.516 6.625 1 98.94 376 ASN B C 1
ATOM 8465 O O . ASN B 1 376 ? -12.508 18.875 7.016 1 98.94 376 ASN B O 1
ATOM 8469 N N . SER B 1 377 ? -10.328 19.172 6.93 1 98.94 377 SER B N 1
ATOM 8470 C CA . SER B 1 377 ? -10.078 18.062 7.84 1 98.94 377 SER B CA 1
ATOM 8471 C C . SER B 1 377 ? -10.578 18.391 9.25 1 98.94 377 SER B C 1
ATOM 8473 O O . SER B 1 377 ? -11.18 17.531 9.898 1 98.94 377 SER B O 1
ATOM 8475 N N . ILE B 1 378 ? -10.32 19.578 9.695 1 98.94 378 ILE B N 1
ATOM 8476 C CA . ILE B 1 378 ? -10.742 19.984 11.031 1 98.94 378 ILE B CA 1
ATOM 8477 C C . ILE B 1 378 ? -12.266 20.031 11.102 1 98.94 378 ILE B C 1
ATOM 8479 O O . ILE B 1 378 ? -12.867 19.562 12.07 1 98.94 378 ILE B O 1
ATOM 8483 N N . LEU B 1 379 ? -12.852 20.578 10.078 1 98.94 379 LEU B N 1
ATOM 8484 C CA . LEU B 1 379 ? -14.312 20.656 10.047 1 98.94 379 LEU B CA 1
ATOM 8485 C C . LEU B 1 379 ? -14.922 19.266 10.023 1 98.94 379 LEU B C 1
ATOM 8487 O O . LEU B 1 379 ? -15.977 19.031 10.625 1 98.94 379 LEU B O 1
ATOM 8491 N N . TYR B 1 380 ? -14.32 18.312 9.312 1 98.88 380 TYR B N 1
ATOM 8492 C CA . TYR B 1 380 ? -14.742 16.922 9.367 1 98.88 380 TYR B CA 1
ATOM 8493 C C . TYR B 1 380 ? -14.742 16.406 10.805 1 98.88 380 TYR B C 1
ATOM 8495 O O . TYR B 1 380 ? -15.727 15.828 11.266 1 98.88 380 TYR B O 1
ATOM 8503 N N . GLN B 1 381 ? -13.617 16.578 11.477 1 98.88 381 GLN B N 1
ATOM 8504 C CA . GLN B 1 381 ? -13.516 16.078 12.844 1 98.88 381 GLN B CA 1
ATOM 8505 C C . GLN B 1 381 ? -14.547 16.734 13.75 1 98.88 381 GLN B C 1
ATOM 8507 O O . GLN B 1 381 ? -15.062 16.094 14.672 1 98.88 381 GLN B O 1
ATOM 8512 N N . ASN B 1 382 ? -14.789 18.062 13.5 1 98.94 382 ASN B N 1
ATOM 8513 C CA . ASN B 1 382 ? -15.82 18.75 14.273 1 98.94 382 ASN B CA 1
ATOM 8514 C C . ASN B 1 382 ? -17.188 18.109 14.078 1 98.94 382 ASN B C 1
ATOM 8516 O O . ASN B 1 382 ? -17.938 17.922 15.039 1 98.94 382 ASN B O 1
ATOM 8520 N N . GLU B 1 383 ? -17.469 17.797 12.844 1 98.94 383 GLU B N 1
ATOM 8521 C CA . GLU B 1 383 ? -18.734 17.141 12.539 1 98.94 383 GLU B CA 1
ATOM 8522 C C . GLU B 1 383 ? -18.859 15.797 13.242 1 98.94 383 GLU B C 1
ATOM 8524 O O . GLU B 1 383 ? -19.891 15.5 13.844 1 98.94 383 GLU B O 1
ATOM 8529 N N . VAL B 1 384 ? -17.812 15 13.227 1 98.88 384 VAL B N 1
ATOM 8530 C CA . VAL B 1 384 ? -17.797 13.703 13.898 1 98.88 384 VAL B CA 1
ATOM 8531 C C . VAL B 1 384 ? -17.953 13.898 15.406 1 98.88 384 VAL B C 1
ATOM 8533 O O . VAL B 1 384 ? -18.75 13.211 16.047 1 98.88 384 VAL B O 1
ATOM 8536 N N . THR B 1 385 ? -17.234 14.844 15.969 1 98.88 385 THR B N 1
ATOM 8537 C CA . THR B 1 385 ? -17.203 15.07 17.406 1 98.88 385 THR B CA 1
ATOM 8538 C C . THR B 1 385 ? -18.562 15.578 17.906 1 98.88 385 THR B C 1
ATOM 8540 O O . THR B 1 385 ? -19.078 15.117 18.922 1 98.88 385 THR B O 1
ATOM 8543 N N . ILE B 1 386 ? -19.141 16.562 17.203 1 98.94 386 ILE B N 1
ATOM 8544 C CA . ILE B 1 386 ? -20.453 17.078 17.562 1 98.94 386 ILE B CA 1
ATOM 8545 C C . ILE B 1 386 ? -21.484 15.938 17.516 1 98.94 386 ILE B C 1
ATOM 8547 O O . ILE B 1 386 ? -22.312 15.805 18.422 1 98.94 386 ILE B O 1
ATOM 8551 N N . GLY B 1 387 ? -21.375 15.117 16.438 1 98.81 387 GLY B N 1
ATOM 8552 C CA . GLY B 1 387 ? -22.25 13.953 16.375 1 98.81 387 GLY B CA 1
ATOM 8553 C C . GLY B 1 387 ? -22.109 13.039 17.578 1 98.81 387 GLY B C 1
ATOM 8554 O O . GLY B 1 387 ? -23.109 12.57 18.125 1 98.81 387 GLY B O 1
ATOM 8555 N N . LYS B 1 388 ? -20.938 12.773 18.031 1 98.5 388 LYS B N 1
ATOM 8556 C CA . LYS B 1 388 ? -20.688 11.922 19.188 1 98.5 388 LYS B CA 1
ATOM 8557 C C . LYS B 1 388 ? -21.266 12.539 20.453 1 98.5 388 LYS B C 1
ATOM 8559 O O . LYS B 1 388 ? -21.812 11.836 21.297 1 98.5 388 LYS B O 1
ATOM 8564 N N . PHE B 1 389 ? -21.078 13.875 20.656 1 98.69 389 PHE B N 1
ATOM 8565 C CA . PHE B 1 389 ? -21.625 14.57 21.812 1 98.69 389 PHE B CA 1
ATOM 8566 C C . PHE B 1 389 ? -23.156 14.461 21.812 1 98.69 389 PHE B C 1
ATOM 8568 O O . PHE B 1 389 ? -23.75 14.234 22.875 1 98.69 389 PHE B O 1
ATOM 8575 N N . LEU B 1 390 ? -23.719 14.641 20.641 1 98.62 390 LEU B N 1
ATOM 8576 C CA . LEU B 1 390 ? -25.172 14.531 20.516 1 98.62 390 LEU B CA 1
ATOM 8577 C C . LEU B 1 390 ? -25.641 13.133 20.875 1 98.62 390 LEU B C 1
ATOM 8579 O O . LEU B 1 390 ? -26.656 12.969 21.578 1 98.62 390 LEU B O 1
ATOM 8583 N N . ALA B 1 391 ? -24.938 12.148 20.375 1 97.69 391 ALA B N 1
ATOM 8584 C CA . ALA B 1 391 ? -25.281 10.773 20.719 1 97.69 391 ALA B CA 1
ATOM 8585 C C . ALA B 1 391 ? -25.203 10.547 22.234 1 97.69 391 ALA B C 1
ATOM 8587 O O . ALA B 1 391 ? -26.047 9.875 22.812 1 97.69 391 ALA B O 1
ATOM 8588 N N . GLN B 1 392 ? -24.172 11.078 22.875 1 96.56 392 GLN B N 1
ATOM 8589 C CA . GLN B 1 392 ? -24 10.969 24.312 1 96.56 392 GLN B CA 1
ATOM 8590 C C . GLN B 1 392 ? -25.141 11.625 25.078 1 96.56 392 GLN B C 1
ATOM 8592 O O . GLN B 1 392 ? -25.5 11.195 26.172 1 96.56 392 GLN B O 1
ATOM 8597 N N . GLN B 1 393 ? -25.688 12.656 24.484 1 96.81 393 GLN B N 1
ATOM 8598 C CA . GLN B 1 393 ? -26.781 13.383 25.094 1 96.81 393 GLN B CA 1
ATOM 8599 C C . GLN B 1 393 ? -28.125 12.75 24.75 1 96.81 393 GLN B C 1
ATOM 8601 O O . GLN B 1 393 ? -29.188 13.266 25.141 1 96.81 393 GLN B O 1
ATOM 8606 N N . GLY B 1 394 ? -28.141 11.641 23.953 1 96.38 394 GLY B N 1
ATOM 8607 C CA . GLY B 1 394 ? -29.344 10.891 23.641 1 96.38 394 GLY B CA 1
ATOM 8608 C C . GLY B 1 394 ? -30.031 11.336 22.359 1 96.38 394 GLY B C 1
ATOM 8609 O O . GLY B 1 394 ? -31.094 10.844 22.016 1 96.38 394 GLY B O 1
ATOM 8610 N N . SER B 1 395 ? -29.391 12.289 21.688 1 96.56 395 SER B N 1
ATOM 8611 C CA . SER B 1 395 ? -29.953 12.75 20.422 1 96.56 395 SER B CA 1
ATOM 8612 C C . SER B 1 395 ? -29.422 11.93 19.25 1 96.56 395 SER B C 1
ATOM 8614 O O . SER B 1 395 ? -28.719 12.453 18.391 1 96.56 395 SER B O 1
ATOM 8616 N N . LYS B 1 396 ? -29.922 10.812 19.078 1 96.25 396 LYS B N 1
ATOM 8617 C CA . LYS B 1 396 ? -29.391 9.836 18.141 1 96.25 396 LYS B CA 1
ATOM 8618 C C . LYS B 1 396 ? -29.656 10.25 16.688 1 96.25 396 LYS B C 1
ATOM 8620 O O . LYS B 1 396 ? -28.797 10.109 15.82 1 96.25 396 LYS B O 1
ATOM 8625 N N . ASP B 1 397 ? -30.844 10.727 16.422 1 97.38 397 ASP B N 1
ATOM 8626 C CA . ASP B 1 397 ? -31.203 11.133 15.07 1 97.38 397 ASP B CA 1
ATOM 8627 C C . ASP B 1 397 ? -30.312 12.281 14.586 1 97.38 397 ASP B C 1
ATOM 8629 O O . ASP B 1 397 ? -29.828 12.258 13.461 1 97.38 397 ASP B O 1
ATOM 8633 N N . GLU B 1 398 ? -30.188 13.242 15.438 1 97.81 398 GLU B N 1
ATOM 8634 C CA . GLU B 1 398 ? -29.328 14.359 15.062 1 97.81 398 GLU B CA 1
ATOM 8635 C C . GLU B 1 398 ? -27.875 13.922 14.93 1 97.81 398 GLU B C 1
ATOM 8637 O O . GLU B 1 398 ? -27.141 14.445 14.086 1 97.81 398 GLU B O 1
ATOM 8642 N N . ALA B 1 399 ? -27.469 13.039 15.797 1 98.38 399 ALA B N 1
ATOM 8643 C CA . ALA B 1 399 ? -26.125 12.477 15.703 1 98.38 399 ALA B CA 1
ATOM 8644 C C . ALA B 1 399 ? -25.891 11.852 14.328 1 98.38 399 ALA B C 1
ATOM 8646 O O . ALA B 1 399 ? -24.812 12.008 13.742 1 98.38 399 ALA B O 1
ATOM 8647 N N . GLU B 1 400 ? -26.844 11.148 13.82 1 97.88 400 GLU B N 1
ATOM 8648 C CA . GLU B 1 400 ? -26.734 10.516 12.516 1 97.88 400 GLU B CA 1
ATOM 8649 C C . GLU B 1 400 ? -26.625 11.555 11.398 1 97.88 400 GLU B C 1
ATOM 8651 O O . GLU B 1 400 ? -25.938 11.344 10.406 1 97.88 400 GLU B O 1
ATOM 8656 N N . GLU B 1 401 ? -27.359 12.594 11.57 1 98.44 401 GLU B N 1
ATOM 8657 C CA . GLU B 1 401 ? -27.266 13.68 10.602 1 98.44 401 GLU B CA 1
ATOM 8658 C C . GLU B 1 401 ? -25.859 14.25 10.547 1 98.44 401 GLU B C 1
ATOM 8660 O O . GLU B 1 401 ? -25.344 14.562 9.469 1 98.44 401 GLU B O 1
ATOM 8665 N N . TRP B 1 402 ? -25.281 14.422 11.68 1 98.69 402 TRP B N 1
ATOM 8666 C CA . TRP B 1 402 ? -23.922 14.953 11.742 1 98.69 402 TRP B CA 1
ATOM 8667 C C . TRP B 1 402 ? -22.922 13.953 11.188 1 98.69 402 TRP B C 1
ATOM 8669 O O . TRP B 1 402 ? -21.938 14.336 10.555 1 98.69 402 TRP B O 1
ATOM 8679 N N . ALA B 1 403 ? -23.141 12.672 11.438 1 98.12 403 ALA B N 1
ATOM 8680 C CA . ALA B 1 403 ? -22.297 11.641 10.836 1 98.12 403 ALA B CA 1
ATOM 8681 C C . ALA B 1 403 ? -22.359 11.695 9.312 1 98.12 403 ALA B C 1
ATOM 8683 O O . ALA B 1 403 ? -21.359 11.492 8.633 1 98.12 403 ALA B O 1
ATOM 8684 N N . LYS B 1 404 ? -23.5 11.945 8.781 1 98.38 404 LYS B N 1
ATOM 8685 C CA . LYS B 1 404 ? -23.688 12.055 7.336 1 98.38 404 LYS B CA 1
ATOM 8686 C C . LYS B 1 404 ? -22.938 13.266 6.777 1 98.38 404 LYS B C 1
ATOM 8688 O O . LYS B 1 404 ? -22.344 13.188 5.699 1 98.38 404 LYS B O 1
ATOM 8693 N N . LYS B 1 405 ? -22.984 14.398 7.52 1 98.62 405 LYS B N 1
ATOM 8694 C CA . LYS B 1 405 ? -22.203 15.57 7.117 1 98.62 405 LYS B CA 1
ATOM 8695 C C . LYS B 1 405 ? -20.719 15.25 7.008 1 98.62 405 LYS B C 1
ATOM 8697 O O . LYS B 1 405 ? -20.062 15.648 6.047 1 98.62 405 LYS B O 1
ATOM 8702 N N . ALA B 1 406 ? -20.25 14.539 8 1 98.81 406 ALA B N 1
ATOM 8703 C CA . ALA B 1 406 ? -18.828 14.172 8.031 1 98.81 406 ALA B CA 1
ATOM 8704 C C . ALA B 1 406 ? -18.484 13.25 6.863 1 98.81 406 ALA B C 1
ATOM 8706 O O . ALA B 1 406 ? -17.453 13.414 6.219 1 98.81 406 ALA B O 1
ATOM 8707 N N . GLU B 1 407 ? -19.359 12.305 6.605 1 98.31 407 GLU B N 1
ATOM 8708 C CA . GLU B 1 407 ? -19.141 11.367 5.512 1 98.31 407 GLU B CA 1
ATOM 8709 C C . GLU B 1 407 ? -19.094 12.086 4.168 1 98.31 407 GLU B C 1
ATOM 8711 O O . GLU B 1 407 ? -18.25 11.773 3.326 1 98.31 407 GLU B O 1
ATOM 8716 N N . GLU B 1 408 ? -20.016 12.969 3.959 1 98.31 408 GLU B N 1
ATOM 8717 C CA . GLU B 1 408 ? -20.062 13.734 2.717 1 98.31 408 GLU B CA 1
ATOM 8718 C C . GLU B 1 408 ? -18.797 14.57 2.533 1 98.31 408 GLU B C 1
ATOM 8720 O O . GLU B 1 408 ? -18.281 14.688 1.42 1 98.31 408 GLU B O 1
ATOM 8725 N N . ARG B 1 409 ? -18.312 15.156 3.592 1 98.81 409 ARG B N 1
ATOM 8726 C CA . ARG B 1 409 ? -17.094 15.953 3.521 1 98.81 409 ARG B CA 1
ATOM 8727 C C . ARG B 1 409 ? -15.875 15.07 3.225 1 98.81 409 ARG B C 1
ATOM 8729 O O . ARG B 1 409 ? -15.023 15.438 2.416 1 98.81 409 ARG B O 1
ATOM 8736 N N . SER B 1 410 ? -15.75 13.945 3.91 1 98.75 410 SER B N 1
ATOM 8737 C CA . SER B 1 410 ? -14.672 13 3.637 1 98.75 410 SER B CA 1
ATOM 8738 C C . SER B 1 410 ? -14.656 12.594 2.168 1 98.75 410 SER B C 1
ATOM 8740 O O . SER B 1 410 ? -13.594 12.547 1.544 1 98.75 410 SER B O 1
ATOM 8742 N N . GLU B 1 411 ? -15.828 12.297 1.629 1 98.19 411 GLU B N 1
ATOM 8743 C CA . GLU B 1 411 ? -15.945 11.922 0.223 1 98.19 411 GLU B CA 1
ATOM 8744 C C . GLU B 1 411 ? -15.484 13.055 -0.69 1 98.19 411 GLU B C 1
ATOM 8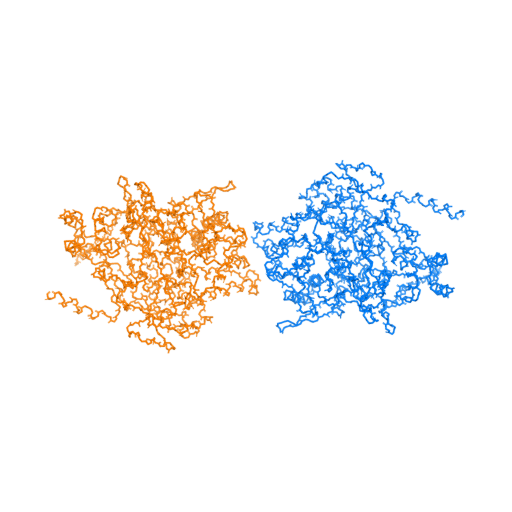746 O O . GLU B 1 411 ? -14.75 12.82 -1.656 1 98.19 411 GLU B O 1
ATOM 8751 N N . ALA B 1 412 ? -15.945 14.234 -0.399 1 98.75 412 ALA B N 1
ATOM 8752 C CA . ALA B 1 412 ? -15.562 15.391 -1.2 1 98.75 412 ALA B CA 1
ATOM 8753 C C . ALA B 1 412 ? -14.055 15.594 -1.194 1 98.75 412 ALA B C 1
ATOM 8755 O O . ALA B 1 412 ? -13.445 15.828 -2.244 1 98.75 412 ALA B O 1
ATOM 8756 N N . MET B 1 413 ? -13.469 15.516 -0.03 1 98.81 413 MET B N 1
ATOM 8757 C CA . MET B 1 413 ? -12.023 15.695 0.093 1 98.81 413 MET B CA 1
ATOM 8758 C C . MET B 1 413 ? -11.281 14.609 -0.682 1 98.81 413 MET B C 1
ATOM 8760 O O . MET B 1 413 ? -10.312 14.906 -1.391 1 98.81 413 MET B O 1
ATOM 8764 N N . TYR B 1 414 ? -11.703 13.352 -0.488 1 98.38 414 TYR B N 1
ATOM 8765 C CA . TYR B 1 414 ? -11.055 12.242 -1.176 1 98.38 414 TYR B CA 1
ATOM 8766 C C . TYR B 1 414 ? -11.109 12.43 -2.688 1 98.38 414 TYR B C 1
ATOM 8768 O O . TYR B 1 414 ? -10.125 12.195 -3.387 1 98.38 414 TYR B O 1
ATOM 8776 N N . LYS B 1 415 ? -12.227 12.844 -3.201 1 97.81 415 LYS B N 1
ATOM 8777 C CA . LYS B 1 415 ? -12.438 12.977 -4.641 1 97.81 415 LYS B CA 1
ATOM 8778 C C . LYS B 1 415 ? -11.641 14.156 -5.203 1 97.81 415 LYS B C 1
ATOM 8780 O O . LYS B 1 415 ? -11.102 14.07 -6.309 1 97.81 415 LYS B O 1
ATOM 8785 N N . LEU B 1 416 ? -11.602 15.227 -4.488 1 98.44 416 LEU B N 1
ATOM 8786 C CA . LEU B 1 416 ? -11.078 16.469 -5.047 1 98.44 416 LEU B CA 1
ATOM 8787 C C . LEU B 1 416 ? -9.609 16.656 -4.676 1 98.44 416 LEU B C 1
ATOM 8789 O O . LEU B 1 416 ? -8.859 17.312 -5.398 1 98.44 416 LEU B O 1
ATOM 8793 N N . MET B 1 417 ? -9.172 16 -3.559 1 98.75 417 MET B N 1
ATOM 8794 C CA . MET B 1 417 ? -7.898 16.438 -2.99 1 98.75 417 MET B CA 1
ATOM 8795 C C . MET B 1 417 ? -6.922 15.281 -2.865 1 98.75 417 MET B C 1
ATOM 8797 O O . MET B 1 417 ? -5.719 15.484 -2.701 1 98.75 417 MET B O 1
ATOM 8801 N N . TRP B 1 418 ? -7.371 14.016 -2.881 1 98.62 418 TRP B N 1
ATOM 8802 C CA . TRP B 1 418 ? -6.5 12.852 -2.762 1 98.62 418 TRP B CA 1
ATOM 8803 C C . TRP B 1 418 ? -5.879 12.5 -4.109 1 98.62 418 TRP B C 1
ATOM 8805 O O . TRP B 1 418 ? -6.547 12.555 -5.145 1 98.62 418 TRP B O 1
ATOM 8815 N N . ASN B 1 419 ? -4.609 12.227 -4.094 1 98.25 419 ASN B N 1
ATOM 8816 C CA . ASN B 1 419 ? -3.863 11.758 -5.258 1 98.25 419 ASN B CA 1
ATOM 8817 C C . ASN B 1 419 ? -3.318 10.352 -5.039 1 98.25 419 ASN B C 1
ATOM 8819 O O . ASN B 1 419 ? -2.336 10.164 -4.32 1 98.25 419 ASN B O 1
ATOM 8823 N N . SER B 1 420 ? -3.869 9.352 -5.699 1 95.81 420 SER B N 1
ATOM 8824 C CA . SER B 1 420 ? -3.531 7.949 -5.477 1 95.81 420 SER B CA 1
ATOM 8825 C C . SER B 1 420 ? -2.178 7.602 -6.082 1 95.81 420 SER B C 1
ATOM 8827 O O . SER B 1 420 ? -1.594 6.562 -5.766 1 95.81 420 SER B O 1
ATOM 8829 N N . THR B 1 421 ? -1.692 8.398 -6.996 1 94.62 421 THR B N 1
ATOM 8830 C CA . THR B 1 421 ? -0.379 8.188 -7.594 1 94.62 421 THR B CA 1
ATOM 8831 C C . THR B 1 421 ? 0.724 8.688 -6.668 1 94.62 421 THR B C 1
ATOM 8833 O O . THR B 1 421 ? 1.724 7.996 -6.453 1 94.62 421 THR B O 1
ATOM 8836 N N . LEU B 1 422 ? 0.49 9.883 -6.078 1 96.94 422 LEU B N 1
ATOM 8837 C CA . LEU B 1 422 ? 1.504 10.516 -5.238 1 96.94 422 LEU B CA 1
ATOM 8838 C C . LEU B 1 422 ? 1.276 10.18 -3.768 1 96.94 422 LEU B C 1
ATOM 8840 O O . LEU B 1 422 ? 2.104 10.508 -2.914 1 96.94 422 LEU B O 1
ATOM 8844 N N . TRP B 1 423 ? 0.138 9.516 -3.426 1 97.25 423 TRP B N 1
ATOM 8845 C CA . TRP B 1 423 ? -0.226 9.031 -2.1 1 97.25 423 TRP B CA 1
ATOM 8846 C C . TRP B 1 423 ? -0.263 10.172 -1.092 1 97.25 423 TRP B C 1
ATOM 8848 O O . TRP B 1 423 ? 0.376 10.102 -0.04 1 97.25 423 TRP B O 1
ATOM 8858 N N . SER B 1 424 ? -1.012 11.188 -1.451 1 98.19 424 SER B N 1
ATOM 8859 C CA . SER B 1 424 ? -1.1 12.367 -0.599 1 98.19 424 SER B CA 1
ATOM 8860 C C . SER B 1 424 ? -2.326 13.211 -0.94 1 98.19 424 SER B C 1
ATOM 8862 O O . SER B 1 424 ? -2.879 13.094 -2.037 1 98.19 424 SER B O 1
ATOM 8864 N N . TYR B 1 425 ? -2.797 13.969 0.03 1 98.81 425 TYR B N 1
ATOM 8865 C CA . TYR B 1 425 ? -3.764 15.031 -0.222 1 98.81 425 TYR B CA 1
ATOM 8866 C C . TYR B 1 425 ? -3.066 16.297 -0.685 1 98.81 425 TYR B C 1
ATOM 8868 O O . TYR B 1 425 ? -1.938 16.578 -0.274 1 98.81 425 TYR B O 1
ATOM 8876 N N . PHE B 1 426 ? -3.707 17.078 -1.519 1 98.81 426 PHE B N 1
ATOM 8877 C CA . PHE B 1 426 ? -3.227 18.375 -1.961 1 98.81 426 PHE B CA 1
ATOM 8878 C C . PHE B 1 426 ? -4.336 19.422 -1.881 1 98.81 426 PHE B C 1
ATOM 8880 O O . PHE B 1 426 ? -5.504 19.109 -2.127 1 98.81 426 PHE B O 1
ATOM 8887 N N . ASP B 1 427 ? -3.949 20.625 -1.462 1 98.81 427 ASP B N 1
ATOM 8888 C CA . ASP B 1 427 ? -4.914 21.719 -1.562 1 98.81 427 ASP B CA 1
ATOM 8889 C C . ASP B 1 427 ? -5.484 21.828 -2.975 1 98.81 427 ASP B C 1
ATOM 8891 O O . ASP B 1 427 ? -4.797 21.516 -3.951 1 98.81 427 ASP B O 1
ATOM 8895 N N . TYR B 1 428 ? -6.785 22.219 -3.039 1 98.62 428 TYR B N 1
ATOM 8896 C CA . TYR B 1 428 ? -7.453 22.359 -4.328 1 98.62 428 TYR B CA 1
ATOM 8897 C C . TYR B 1 428 ? -7.527 23.828 -4.75 1 98.62 428 TYR B C 1
ATOM 8899 O O . TYR B 1 428 ? -7.98 24.672 -3.984 1 98.62 428 TYR B O 1
ATOM 8907 N N . ASN B 1 429 ? -7.035 24.141 -5.918 1 98 429 ASN B N 1
ATOM 8908 C CA . ASN B 1 429 ? -7.043 25.484 -6.492 1 98 429 ASN B CA 1
ATOM 8909 C C . ASN B 1 429 ? -8.281 25.719 -7.348 1 98 429 ASN B C 1
ATOM 8911 O O . ASN B 1 429 ? -8.461 25.078 -8.383 1 98 429 ASN B O 1
ATOM 8915 N N . LEU B 1 430 ? -9.102 26.641 -6.961 1 97.38 430 LEU B N 1
ATOM 8916 C CA . LEU B 1 430 ? -10.367 26.922 -7.637 1 97.38 430 LEU B CA 1
ATOM 8917 C C . LEU B 1 430 ? -10.125 27.547 -9.008 1 97.38 430 LEU B C 1
ATOM 8919 O O . LEU B 1 430 ? -10.906 27.344 -9.938 1 97.38 430 LEU B O 1
ATOM 8923 N N . THR B 1 431 ? -9.039 28.312 -9.094 1 95 431 THR B N 1
ATOM 8924 C CA . THR B 1 431 ? -8.742 29 -10.344 1 95 431 THR B CA 1
ATOM 8925 C C . THR B 1 431 ? -8.375 28.016 -11.438 1 95 431 THR B C 1
ATOM 8927 O O . THR B 1 431 ? -8.898 28.094 -12.555 1 95 431 THR B O 1
ATOM 8930 N N . SER B 1 432 ? -7.461 27.094 -11.172 1 93.88 432 SER B N 1
ATOM 8931 C CA . SER B 1 432 ? -7.035 26.109 -12.164 1 93.88 432 SER B CA 1
ATOM 8932 C C . SER B 1 432 ? -7.938 24.891 -12.141 1 93.88 432 SER B C 1
ATOM 8934 O O . SER B 1 432 ? -7.848 24.031 -13.023 1 93.88 432 SER B O 1
ATOM 8936 N N . SER B 1 433 ? -8.852 24.812 -11.172 1 95.38 433 SER B N 1
ATOM 8937 C CA . SER B 1 433 ? -9.703 23.641 -10.961 1 95.38 433 SER B CA 1
ATOM 8938 C C . SER B 1 433 ? -8.883 22.359 -10.875 1 95.38 433 SER B C 1
ATOM 8940 O O . SER B 1 433 ? -9.148 21.391 -11.594 1 95.38 433 SER B O 1
ATOM 8942 N N . SER B 1 434 ? -7.855 22.406 -10.031 1 96.62 434 SER B N 1
ATOM 8943 C CA . SER B 1 434 ? -6.941 21.281 -9.914 1 96.62 434 SER B CA 1
ATOM 8944 C C . SER B 1 434 ? -6.215 21.297 -8.57 1 96.62 434 SER B C 1
ATOM 8946 O O . SER B 1 434 ? -6.258 22.297 -7.848 1 96.62 434 SER B O 1
ATOM 8948 N N . GLN B 1 435 ? -5.582 20.188 -8.227 1 98.06 435 GLN B N 1
ATOM 8949 C CA . GLN B 1 435 ? -4.746 20.078 -7.035 1 98.06 435 GLN B CA 1
ATOM 8950 C C . GLN B 1 435 ? -3.463 20.875 -7.184 1 98.06 435 GLN B C 1
ATOM 8952 O O . GLN B 1 435 ? -2.885 20.953 -8.273 1 98.06 435 GLN B O 1
ATOM 8957 N N . ASN B 1 436 ? -3.051 21.547 -6.105 1 97.31 436 ASN B N 1
ATOM 8958 C CA . ASN B 1 436 ? -1.755 22.219 -6.062 1 97.31 436 ASN B CA 1
ATOM 8959 C C . ASN B 1 436 ? -0.628 21.234 -5.762 1 97.31 436 ASN B C 1
ATOM 8961 O O . ASN B 1 436 ? -0.261 21.031 -4.598 1 97.31 436 ASN B O 1
ATOM 8965 N N . ILE B 1 437 ? 0.077 20.734 -6.871 1 97.88 437 ILE B N 1
ATOM 8966 C CA . ILE B 1 437 ? 0.953 19.578 -6.715 1 97.88 437 ILE B CA 1
ATOM 8967 C C . ILE B 1 437 ? 2.41 20.016 -6.832 1 97.88 437 ILE B C 1
ATOM 8969 O O . ILE B 1 437 ? 3.27 19.547 -6.086 1 97.88 437 ILE B O 1
ATOM 8973 N N . TYR B 1 438 ? 2.711 20.953 -7.746 1 97.44 438 TYR B N 1
ATOM 8974 C CA . TYR B 1 438 ? 4.098 21.188 -8.141 1 97.44 438 TYR B CA 1
ATOM 8975 C C . TYR B 1 438 ? 4.539 22.594 -7.766 1 97.44 438 TYR B C 1
ATOM 8977 O O . TYR B 1 438 ? 3.752 23.531 -7.84 1 97.44 438 TYR B O 1
ATOM 8985 N N . VAL B 1 439 ? 5.738 22.734 -7.367 1 97.56 439 VAL B N 1
ATOM 8986 C CA . VAL B 1 439 ? 6.457 24 -7.184 1 97.56 439 VAL B CA 1
ATOM 8987 C C . VAL B 1 439 ? 7.816 23.922 -7.875 1 97.56 439 VAL B C 1
ATOM 8989 O O . VAL B 1 439 ? 8.289 22.844 -8.219 1 97.56 439 VAL B O 1
ATOM 8992 N N . PRO B 1 440 ? 8.406 25.078 -8.164 1 96.94 440 PRO B N 1
ATOM 8993 C CA . PRO B 1 440 ? 9.758 25.016 -8.734 1 96.94 440 PRO B CA 1
ATOM 8994 C C . PRO B 1 440 ? 10.727 24.234 -7.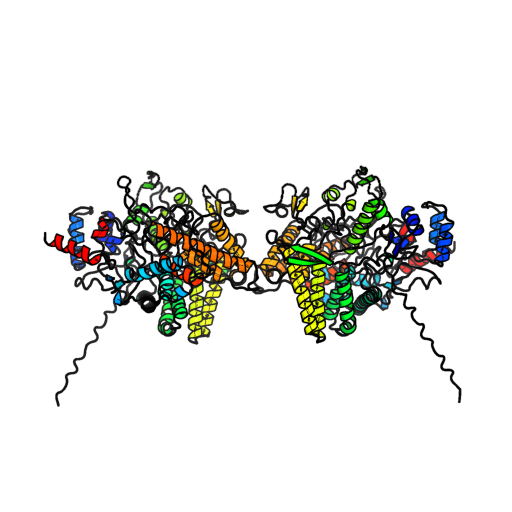871 1 96.94 440 PRO B C 1
ATOM 8996 O O . PRO B 1 440 ? 10.641 24.266 -6.641 1 96.94 440 PRO B O 1
ATOM 8999 N N . ALA B 1 441 ? 11.625 23.562 -8.477 1 96.88 441 ALA B N 1
ATOM 9000 C CA . ALA B 1 441 ? 12.594 22.75 -7.742 1 96.88 441 ALA B CA 1
ATOM 9001 C C . ALA B 1 441 ? 13.57 23.641 -6.965 1 96.88 441 ALA B C 1
ATOM 9003 O O . ALA B 1 441 ? 14.023 24.672 -7.473 1 96.88 441 ALA B O 1
ATOM 9004 N N . ASP B 1 442 ? 13.781 23.312 -5.73 1 94.81 442 ASP B N 1
ATOM 9005 C CA . ASP B 1 442 ? 14.867 23.922 -4.973 1 94.81 442 ASP B CA 1
ATOM 9006 C C . ASP B 1 442 ? 16.219 23.609 -5.602 1 94.81 442 ASP B C 1
ATOM 9008 O O . ASP B 1 442 ? 16.359 22.641 -6.348 1 94.81 442 ASP B O 1
ATOM 9012 N N . PRO B 1 443 ? 17.219 24.453 -5.281 1 90.62 443 PRO B N 1
ATOM 9013 C CA . PRO B 1 443 ? 18.562 24.141 -5.777 1 90.62 443 PRO B CA 1
ATOM 9014 C C . PRO B 1 443 ? 19.062 22.781 -5.285 1 90.62 443 PRO B C 1
ATOM 9016 O O . PRO B 1 443 ? 19.719 22.047 -6.031 1 90.62 443 PRO B O 1
ATOM 9019 N N . GLN B 1 444 ? 18.766 22.469 -4.07 1 89.81 444 GLN B N 1
ATOM 9020 C CA . GLN B 1 444 ? 19.094 21.156 -3.525 1 89.81 444 GLN B CA 1
ATOM 9021 C C . GLN B 1 444 ? 17.844 20.312 -3.303 1 89.81 444 GLN B C 1
ATOM 9023 O O . GLN B 1 444 ? 17.281 20.312 -2.207 1 89.81 444 GLN B O 1
ATOM 9028 N N . VAL B 1 445 ? 17.484 19.609 -4.324 1 92.81 445 VAL B N 1
ATOM 9029 C CA . VAL B 1 445 ? 16.281 18.781 -4.289 1 92.81 445 VAL B CA 1
ATOM 9030 C C . VAL B 1 445 ? 16.656 17.312 -4.137 1 92.81 445 VAL B C 1
ATOM 9032 O O . VAL B 1 445 ? 17.641 16.844 -4.727 1 92.81 445 VAL B O 1
ATOM 9035 N N . PHE B 1 446 ? 15.969 16.578 -3.264 1 93.44 446 PHE B N 1
ATOM 9036 C CA . PHE B 1 446 ? 16.188 15.148 -3.143 1 93.44 446 PHE B CA 1
ATOM 9037 C C . PHE B 1 446 ? 15.492 14.398 -4.273 1 93.44 446 PHE B C 1
ATOM 9039 O O . PHE B 1 446 ? 14.453 14.844 -4.773 1 93.44 446 PHE B O 1
ATOM 9046 N N . PRO B 1 447 ? 15.992 13.188 -4.652 1 91.56 447 PRO B N 1
ATOM 9047 C CA . PRO B 1 447 ? 15.359 12.406 -5.715 1 91.56 447 PRO B CA 1
ATOM 9048 C C . PRO B 1 447 ? 13.922 12.023 -5.387 1 91.56 447 PRO B C 1
ATOM 9050 O O . PRO B 1 447 ? 13.062 12.016 -6.27 1 91.56 447 PRO B O 1
ATOM 9053 N N . PHE B 1 448 ? 13.625 11.773 -4.141 1 93 448 PHE B N 1
ATOM 9054 C CA . PHE B 1 448 ? 12.289 11.32 -3.764 1 93 448 PHE B CA 1
ATOM 9055 C C . PHE B 1 448 ? 11.289 12.461 -3.842 1 93 448 PHE B C 1
ATOM 9057 O O . PHE B 1 448 ? 10.078 12.234 -3.781 1 93 448 PHE B O 1
ATOM 9064 N N . GLU B 1 449 ? 11.719 13.688 -3.99 1 96.75 449 GLU B N 1
ATOM 9065 C CA . GLU B 1 449 ? 10.836 14.836 -4.168 1 96.75 449 GLU B CA 1
ATOM 9066 C C . GLU B 1 449 ? 10.477 15.031 -5.637 1 96.75 449 GLU B C 1
ATOM 9068 O O . GLU B 1 449 ? 9.664 15.891 -5.973 1 96.75 449 GLU B O 1
ATOM 9073 N N . GLN B 1 450 ? 11.094 14.242 -6.535 1 96.19 450 GLN B N 1
ATOM 9074 C CA . GLN B 1 450 ? 10.812 14.258 -7.965 1 96.19 450 GLN B CA 1
ATOM 9075 C C . GLN B 1 450 ? 10.508 12.852 -8.484 1 96.19 450 GLN B C 1
ATOM 9077 O O . GLN B 1 450 ? 11.172 12.367 -9.406 1 96.19 450 GLN B O 1
ATOM 9082 N N . PRO B 1 451 ? 9.523 12.227 -7.949 1 92.88 451 PRO B N 1
ATOM 9083 C CA . PRO B 1 451 ? 9.172 10.906 -8.484 1 92.88 451 PRO B CA 1
ATOM 9084 C C . PRO B 1 451 ? 8.852 10.938 -9.977 1 92.88 451 PRO B C 1
ATOM 9086 O O . PRO B 1 451 ? 8.719 12.023 -10.555 1 92.88 451 PRO B O 1
ATOM 9089 N N . SER B 1 452 ? 8.75 9.719 -10.555 1 87.25 452 SER B N 1
ATOM 9090 C CA . SER B 1 452 ? 8.469 9.602 -11.984 1 87.25 452 SER B CA 1
ATOM 9091 C C . SER B 1 452 ? 7.199 10.359 -12.359 1 87.25 452 SER B C 1
ATOM 9093 O O . SER B 1 452 ? 6.199 10.305 -11.641 1 87.25 452 SER B O 1
ATOM 9095 N N . GLY B 1 453 ? 7.227 11.102 -13.414 1 89.69 453 GLY B N 1
ATOM 9096 C CA . GLY B 1 453 ? 6.086 11.875 -13.875 1 89.69 453 GLY B CA 1
ATOM 9097 C C . GLY B 1 453 ? 6.16 13.344 -13.484 1 89.69 453 GLY B C 1
ATOM 9098 O O . GLY B 1 453 ? 5.391 14.164 -13.992 1 89.69 453 GLY B O 1
ATOM 9099 N N . THR B 1 454 ? 7.125 13.711 -12.586 1 95.81 454 THR B N 1
ATOM 9100 C CA . THR B 1 454 ? 7.305 15.109 -12.203 1 95.81 454 THR B CA 1
ATOM 9101 C C . THR B 1 454 ? 7.805 15.938 -13.383 1 95.81 454 THR B C 1
ATOM 9103 O O . THR B 1 454 ? 8.758 15.555 -14.055 1 95.81 454 THR B O 1
ATOM 9106 N N . PRO B 1 455 ? 7.191 17.094 -13.656 1 96.31 455 PRO B N 1
ATOM 9107 C CA . PRO B 1 455 ? 7.676 17.953 -14.75 1 96.31 455 PRO B CA 1
ATOM 9108 C C . PRO B 1 455 ? 9.109 18.422 -14.531 1 96.31 455 PRO B C 1
ATOM 9110 O O . PRO B 1 455 ? 9.523 18.672 -13.391 1 96.31 455 PRO B O 1
ATOM 9113 N N . GLU B 1 456 ? 9.828 18.641 -15.625 1 95.94 456 GLU B N 1
ATOM 9114 C CA . GLU B 1 456 ? 11.203 19.141 -15.547 1 95.94 456 GLU B CA 1
ATOM 9115 C C . GLU B 1 456 ? 11.266 20.484 -14.844 1 95.94 456 GLU B C 1
ATOM 9117 O O . GLU B 1 456 ? 10.453 21.375 -15.117 1 95.94 456 GLU B O 1
ATOM 9122 N N . GLY B 1 457 ? 12.125 20.641 -13.945 1 96.44 457 GLY B N 1
ATOM 9123 C CA . GLY B 1 457 ? 12.344 21.906 -13.242 1 96.44 457 GLY B CA 1
ATOM 9124 C C . GLY B 1 457 ? 11.43 22.078 -12.047 1 96.44 457 GLY B C 1
ATOM 9125 O O . GLY B 1 457 ? 11.461 23.125 -11.383 1 96.44 457 GLY B O 1
ATOM 9126 N N . TYR B 1 458 ? 10.68 21.078 -11.773 1 97.81 458 TYR B N 1
ATOM 9127 C CA . TYR B 1 458 ? 9.727 21.188 -10.672 1 97.81 458 TYR B CA 1
ATOM 9128 C C . TYR B 1 458 ? 9.945 20.078 -9.648 1 97.81 458 TYR B C 1
ATOM 9130 O O . TYR B 1 458 ? 10.703 19.125 -9.898 1 97.81 458 TYR B O 1
ATOM 9138 N N . GLN B 1 459 ? 9.461 20.141 -8.516 1 98.19 459 GLN B N 1
ATOM 9139 C CA . GLN B 1 459 ? 9.344 19.109 -7.488 1 98.19 459 GLN B CA 1
ATOM 9140 C C . GLN B 1 459 ? 7.91 19 -6.988 1 98.19 459 GLN B C 1
ATOM 9142 O O . GLN B 1 459 ? 7.105 19.906 -7.164 1 98.19 459 GLN B O 1
ATOM 9147 N N . VAL B 1 460 ? 7.574 17.844 -6.457 1 98.25 460 VAL B N 1
ATOM 9148 C CA . VAL B 1 460 ? 6.262 17.656 -5.84 1 98.25 460 VAL B CA 1
ATOM 9149 C C . VAL B 1 460 ? 6.227 18.359 -4.488 1 98.25 460 VAL B C 1
ATOM 9151 O O . VAL B 1 460 ? 7.082 18.125 -3.633 1 98.25 460 VAL B O 1
ATOM 9154 N N . LEU B 1 461 ? 5.258 19.234 -4.312 1 98 461 LEU B N 1
ATOM 9155 C CA . LEU B 1 461 ? 5.109 19.969 -3.062 1 98 461 LEU B CA 1
ATOM 9156 C C . LEU B 1 461 ? 4.734 19.031 -1.919 1 98 461 LEU B C 1
ATOM 9158 O O . LEU B 1 461 ? 3.82 18.219 -2.055 1 98 461 LEU B O 1
ATOM 9162 N N . PHE B 1 462 ? 5.535 19.141 -0.9 1 97.81 462 PHE B N 1
ATOM 9163 C CA . PHE B 1 462 ? 5.145 18.562 0.385 1 97.81 462 PHE B CA 1
ATOM 9164 C C . PHE B 1 462 ? 4.746 19.672 1.365 1 97.81 462 PHE B C 1
ATOM 9166 O O . PHE B 1 462 ? 5.402 20.703 1.441 1 97.81 462 PHE B O 1
ATOM 9173 N N . SER B 1 463 ? 3.67 19.484 2.07 1 98.12 463 SER B N 1
ATOM 9174 C CA . SER B 1 463 ? 3.221 20.297 3.199 1 98.12 463 SER B CA 1
ATOM 9175 C C . SER B 1 463 ? 2.566 19.422 4.27 1 98.12 463 SER B C 1
ATOM 9177 O O . SER B 1 463 ? 1.818 18.5 3.957 1 98.12 463 SER B O 1
ATOM 9179 N N . VAL B 1 464 ? 2.83 19.688 5.543 1 98.5 464 VAL B N 1
ATOM 9180 C CA . VAL B 1 464 ? 2.359 18.844 6.625 1 98.5 464 VAL B CA 1
ATOM 9181 C C . VAL B 1 464 ? 0.833 18.859 6.672 1 98.5 464 VAL B C 1
ATOM 9183 O O . VAL B 1 464 ? 0.209 17.922 7.168 1 98.5 464 VAL B O 1
ATOM 9186 N N . ASN B 1 465 ? 0.191 19.953 6.141 1 98.31 465 ASN B N 1
ATOM 9187 C CA . ASN B 1 465 ? -1.268 20 6.145 1 98.31 465 ASN B CA 1
ATOM 9188 C C . ASN B 1 465 ? -1.864 18.812 5.398 1 98.31 465 ASN B C 1
ATOM 9190 O O . ASN B 1 465 ? -3.01 18.422 5.648 1 98.31 465 ASN B O 1
ATOM 9194 N N . GLN B 1 466 ? -1.061 18.234 4.516 1 98.75 466 GLN B N 1
ATOM 9195 C CA . GLN B 1 466 ? -1.485 17.094 3.705 1 98.75 466 GLN B CA 1
ATOM 9196 C C . GLN B 1 466 ? -1.766 15.875 4.574 1 98.75 466 GLN B C 1
ATOM 9198 O O . GLN B 1 466 ? -2.428 14.93 4.137 1 98.75 466 GLN B O 1
ATOM 9203 N N . MET B 1 467 ? -1.3 15.867 5.824 1 98.75 467 MET B N 1
ATOM 9204 C CA . MET B 1 467 ? -1.436 14.734 6.734 1 98.75 467 MET B CA 1
ATOM 9205 C C . MET B 1 467 ? -2.602 14.945 7.695 1 98.75 467 MET B C 1
ATOM 9207 O O . MET B 1 467 ? -2.955 14.039 8.453 1 98.75 467 MET B O 1
ATOM 9211 N N . PHE B 1 468 ? -3.309 16.094 7.621 1 98.88 468 PHE B N 1
ATOM 9212 C CA . PHE B 1 468 ? -4.375 16.422 8.555 1 98.88 468 PHE B CA 1
ATOM 9213 C C . PHE B 1 468 ? -5.508 15.414 8.477 1 98.88 468 PHE B C 1
ATOM 9215 O O . PHE B 1 468 ? -6.113 15.07 9.492 1 98.88 468 PHE B O 1
ATOM 9222 N N . PRO B 1 469 ? -5.832 14.875 7.238 1 98.94 469 PRO B N 1
ATOM 9223 C CA . PRO B 1 469 ? -6.914 13.891 7.176 1 98.94 469 PRO B CA 1
ATOM 9224 C C . PRO B 1 469 ? -6.625 12.641 8.016 1 98.94 469 PRO B C 1
ATOM 9226 O O . PRO B 1 469 ? -7.551 12.016 8.531 1 98.94 469 PRO B O 1
ATOM 9229 N N . PHE B 1 470 ? -5.352 12.289 8.18 1 98.81 470 PHE B N 1
ATOM 9230 C CA . PHE B 1 470 ? -4.988 11.133 8.977 1 98.81 470 PHE B CA 1
ATOM 9231 C C . PHE B 1 470 ? -5.012 11.469 10.469 1 98.81 470 PHE B C 1
ATOM 9233 O O . PHE B 1 470 ? -5.309 10.609 11.297 1 98.81 470 PHE B O 1
ATOM 9240 N N . TRP B 1 471 ? -4.742 12.695 10.828 1 98.81 471 TRP B N 1
ATOM 9241 C CA . TRP B 1 471 ? -4.809 13.164 12.211 1 98.81 471 TRP B CA 1
ATOM 9242 C C . TRP B 1 471 ? -6.258 13.297 12.664 1 98.81 471 TRP B C 1
ATOM 9244 O O . TRP B 1 471 ? -6.609 12.844 13.758 1 98.81 471 TRP B O 1
ATOM 9254 N N . THR B 1 472 ? -7.129 13.828 11.773 1 98.81 472 THR B N 1
ATOM 9255 C CA . THR B 1 472 ? -8.5 14.164 12.148 1 98.81 472 THR B CA 1
ATOM 9256 C C . THR B 1 472 ? -9.438 13 11.867 1 98.81 472 THR B C 1
ATOM 9258 O O . THR B 1 472 ? -10.57 12.977 12.344 1 98.81 472 THR B O 1
ATOM 9261 N N . GLY B 1 473 ? -8.938 12.094 11.008 1 98.56 473 GLY B N 1
ATOM 9262 C CA . GLY B 1 473 ? -9.773 10.969 10.617 1 98.56 473 GLY B CA 1
ATOM 9263 C C . GLY B 1 473 ? -10.586 11.242 9.367 1 98.56 473 GLY B C 1
ATOM 9264 O O . GLY B 1 473 ? -11.477 10.453 9.016 1 98.56 473 GLY B O 1
ATOM 9265 N N . ALA B 1 474 ? -10.266 12.258 8.688 1 98.88 474 ALA B N 1
ATOM 9266 C CA . ALA B 1 474 ? -11.047 12.641 7.512 1 98.88 474 ALA B CA 1
ATOM 9267 C C . ALA B 1 474 ? -10.758 11.711 6.336 1 98.88 474 ALA B C 1
ATOM 9269 O O . ALA B 1 474 ? -11.539 11.633 5.387 1 98.88 474 ALA B O 1
ATOM 9270 N N . ALA B 1 475 ? -9.594 11.039 6.328 1 98.75 475 ALA B N 1
ATOM 9271 C CA . ALA B 1 475 ? -9.297 10.055 5.289 1 98.75 475 ALA B CA 1
ATOM 9272 C C . ALA B 1 475 ? -10.281 8.891 5.34 1 98.75 475 ALA B C 1
ATOM 9274 O O . ALA B 1 475 ? -10.672 8.453 6.422 1 98.75 475 ALA B O 1
ATOM 9275 N N . PRO B 1 476 ? -10.719 8.406 4.219 1 98.38 476 PRO B N 1
ATOM 9276 C CA . PRO B 1 476 ? -11.625 7.25 4.242 1 98.38 476 PRO B CA 1
ATOM 9277 C C . PRO B 1 476 ? -11 6.02 4.891 1 98.38 476 PRO B C 1
ATOM 9279 O O . PRO B 1 476 ? -9.781 5.977 5.094 1 98.38 476 PRO B O 1
ATOM 9282 N N . ASP B 1 477 ? -11.789 5.023 5.156 1 97.62 477 ASP B N 1
ATOM 9283 C CA . ASP B 1 477 ? -11.383 3.871 5.957 1 97.62 477 ASP B CA 1
ATOM 9284 C C . ASP B 1 477 ? -10.273 3.084 5.27 1 97.62 477 ASP B C 1
ATOM 9286 O O . ASP B 1 477 ? -9.359 2.578 5.93 1 97.62 477 ASP B O 1
ATOM 9290 N N . GLN B 1 478 ? -10.32 2.938 3.943 1 98 478 GLN B N 1
ATOM 9291 C CA . GLN B 1 478 ? -9.328 2.145 3.229 1 98 478 GLN B CA 1
ATOM 9292 C C . GLN B 1 478 ? -7.953 2.801 3.287 1 98 478 GLN B C 1
ATOM 9294 O O . GLN B 1 478 ? -6.945 2.174 2.955 1 98 478 GLN B O 1
ATOM 9299 N N . LEU B 1 479 ? -7.918 4.098 3.68 1 98.5 479 LEU B N 1
ATOM 9300 C CA . LEU B 1 479 ? -6.648 4.785 3.895 1 98.5 479 LEU B CA 1
ATOM 9301 C C . LEU B 1 479 ? -6.289 4.812 5.375 1 98.5 479 LEU B C 1
ATOM 9303 O O . LEU B 1 479 ? -5.359 4.129 5.809 1 98.5 479 LEU B O 1
ATOM 9307 N N . LYS B 1 480 ? -7.129 5.445 6.199 1 98.38 480 LYS B N 1
ATOM 9308 C CA . LYS B 1 480 ? -6.789 5.676 7.602 1 98.38 480 LYS B CA 1
ATOM 9309 C C . LYS B 1 480 ? -6.793 4.367 8.391 1 98.38 480 LYS B C 1
ATOM 9311 O O . LYS B 1 480 ? -6.07 4.227 9.375 1 98.38 480 LYS B O 1
ATOM 9316 N N . GLY B 1 481 ? -7.617 3.439 7.996 1 98.38 481 GLY B N 1
ATOM 9317 C CA . GLY B 1 481 ? -7.746 2.178 8.703 1 98.38 481 GLY B CA 1
ATOM 9318 C C . GLY B 1 481 ? -6.77 1.121 8.227 1 98.38 481 GLY B C 1
ATOM 9319 O O . GLY B 1 481 ? -6.73 0.013 8.766 1 98.38 481 GLY B O 1
ATOM 9320 N N . ASN B 1 482 ? -6.043 1.343 7.156 1 98.62 482 ASN B N 1
ATOM 9321 C CA . ASN B 1 482 ? -5.074 0.44 6.543 1 98.62 482 ASN B CA 1
ATOM 9322 C C . ASN B 1 482 ? -3.641 0.851 6.871 1 98.62 482 ASN B C 1
ATOM 9324 O O . ASN B 1 482 ? -3.119 1.808 6.297 1 98.62 482 ASN B O 1
ATOM 9328 N N . PRO B 1 483 ? -2.922 0.078 7.777 1 98.69 483 PRO B N 1
ATOM 9329 C CA . PRO B 1 483 ? -1.555 0.438 8.156 1 98.69 483 PRO B CA 1
ATOM 9330 C C . PRO B 1 483 ? -0.635 0.619 6.953 1 98.69 483 PRO B C 1
ATOM 9332 O O . PRO B 1 483 ? 0.217 1.511 6.949 1 98.69 483 PRO B O 1
ATOM 9335 N N . LEU B 1 484 ? -0.789 -0.235 5.93 1 98.62 484 LEU B N 1
ATOM 9336 C CA . LEU B 1 484 ? 0.032 -0.113 4.73 1 98.62 484 LEU B CA 1
ATOM 9337 C C . LEU B 1 484 ? -0.229 1.215 4.027 1 98.62 484 LEU B C 1
ATOM 9339 O O . LEU B 1 484 ? 0.707 1.871 3.564 1 98.62 484 LEU B O 1
ATOM 9343 N N . ALA B 1 485 ? -1.493 1.631 3.885 1 98.69 485 ALA B N 1
ATOM 9344 C CA . ALA B 1 485 ? -1.835 2.9 3.25 1 98.69 485 ALA B CA 1
ATOM 9345 C C . ALA B 1 485 ? -1.242 4.078 4.023 1 98.69 485 ALA B C 1
ATOM 9347 O O . ALA B 1 485 ? -0.706 5.012 3.424 1 98.69 485 ALA B O 1
ATOM 9348 N N . VAL B 1 486 ? -1.354 4.02 5.336 1 98.81 486 VAL B N 1
ATOM 9349 C CA . VAL B 1 486 ? -0.804 5.09 6.164 1 98.81 486 VAL B CA 1
ATOM 9350 C C . VAL B 1 486 ? 0.712 5.145 5.992 1 98.81 486 VAL B C 1
ATOM 9352 O O . VAL B 1 486 ? 1.284 6.227 5.824 1 98.81 486 VAL B O 1
ATOM 9355 N N . LYS B 1 487 ? 1.372 3.965 6.062 1 98.5 487 LYS B N 1
ATOM 9356 C CA . LYS B 1 487 ? 2.816 3.896 5.855 1 98.5 487 LYS B CA 1
ATOM 9357 C C . LYS B 1 487 ? 3.215 4.555 4.539 1 98.5 487 LYS B C 1
ATOM 9359 O O . LYS B 1 487 ? 4.164 5.34 4.496 1 98.5 487 LYS B O 1
ATOM 9364 N N . LEU B 1 488 ? 2.455 4.227 3.488 1 97.94 488 LEU B N 1
ATOM 9365 C CA . LEU B 1 488 ? 2.76 4.773 2.17 1 97.94 488 LEU B CA 1
ATOM 9366 C C . LEU B 1 488 ? 2.518 6.277 2.135 1 97.94 488 LEU B C 1
ATOM 9368 O O . LEU B 1 488 ? 3.301 7.023 1.541 1 97.94 488 LEU B O 1
ATOM 9372 N N . ALA B 1 489 ? 1.477 6.777 2.754 1 98.56 489 ALA B N 1
ATOM 9373 C CA . ALA B 1 489 ? 1.164 8.203 2.797 1 98.56 489 ALA B CA 1
ATOM 9374 C C . ALA B 1 489 ? 2.24 8.977 3.551 1 98.56 489 ALA B C 1
ATOM 9376 O O . ALA B 1 489 ? 2.537 10.125 3.215 1 98.56 489 ALA B O 1
ATOM 9377 N N . PHE B 1 490 ? 2.857 8.383 4.547 1 98.69 490 PHE B N 1
ATOM 9378 C CA . PHE B 1 490 ? 3.822 9.055 5.406 1 98.69 490 PHE B CA 1
ATOM 9379 C C . PHE B 1 490 ? 5.246 8.789 4.934 1 98.69 490 PHE B C 1
ATOM 9381 O O . PHE B 1 490 ? 6.211 9.148 5.613 1 98.69 490 PHE B O 1
ATOM 9388 N N . GLU B 1 491 ? 5.422 8.156 3.768 1 97.69 491 GLU B N 1
ATOM 9389 C CA . GLU B 1 491 ? 6.746 7.797 3.275 1 97.69 491 GLU B CA 1
ATOM 9390 C C . GLU B 1 491 ? 7.625 9.031 3.1 1 97.69 491 GLU B C 1
ATOM 9392 O O . GLU B 1 491 ? 8.82 8.992 3.398 1 97.69 491 GLU B O 1
ATOM 9397 N N . ARG B 1 492 ? 7.098 10.125 2.592 1 97.06 492 ARG B N 1
ATOM 9398 C CA . ARG B 1 492 ? 7.875 11.344 2.383 1 97.06 492 ARG B CA 1
ATOM 9399 C C . ARG B 1 492 ? 8.359 11.914 3.711 1 97.06 492 ARG B C 1
ATOM 9401 O O . ARG B 1 492 ? 9.438 12.5 3.783 1 97.06 492 ARG B O 1
ATOM 9408 N N . ILE B 1 493 ? 7.574 11.812 4.738 1 98.31 493 ILE B N 1
ATOM 9409 C CA . ILE B 1 493 ? 7.957 12.258 6.074 1 98.31 493 ILE B CA 1
ATOM 9410 C C . ILE B 1 493 ? 9.141 11.43 6.574 1 98.31 493 ILE B C 1
ATOM 9412 O O . ILE B 1 493 ? 10.102 11.984 7.117 1 98.31 493 ILE B O 1
ATOM 9416 N N . LYS B 1 494 ? 9.008 10.102 6.391 1 98.25 494 LYS B N 1
ATOM 9417 C CA . LYS B 1 494 ? 10.117 9.227 6.758 1 98.25 494 LYS B CA 1
ATOM 9418 C C . LYS B 1 494 ? 11.398 9.617 6.023 1 98.25 494 LYS B C 1
ATOM 9420 O O . LYS B 1 494 ? 12.477 9.664 6.625 1 98.25 494 LYS B O 1
ATOM 9425 N N . ASN B 1 495 ? 11.273 9.867 4.707 1 97.19 495 ASN B N 1
ATOM 9426 C CA . ASN B 1 495 ? 12.422 10.258 3.896 1 97.19 495 ASN B CA 1
ATOM 9427 C C . ASN B 1 495 ? 13.039 11.562 4.391 1 97.19 495 ASN B C 1
ATOM 9429 O O . ASN B 1 495 ? 14.258 11.688 4.457 1 97.19 495 ASN B O 1
ATOM 9433 N N . LEU B 1 496 ? 12.203 12.555 4.758 1 97.12 496 LEU B N 1
ATOM 9434 C CA . LEU B 1 496 ? 12.695 13.82 5.285 1 97.12 496 LEU B CA 1
ATOM 9435 C C . LEU B 1 496 ? 13.406 13.609 6.621 1 97.12 496 LEU B C 1
ATOM 9437 O O . LEU B 1 496 ? 14.484 14.156 6.848 1 97.12 496 LEU B O 1
ATOM 9441 N N . LEU B 1 497 ? 12.766 12.852 7.469 1 97.44 497 LEU B N 1
ATOM 9442 C CA . LEU B 1 497 ? 13.344 12.578 8.781 1 97.44 497 LEU B CA 1
ATOM 9443 C C . LEU B 1 497 ? 14.695 11.883 8.648 1 97.44 497 LEU B C 1
ATOM 9445 O O . LEU B 1 497 ? 15.609 12.133 9.438 1 97.44 497 LEU B O 1
ATOM 9449 N N . ASP B 1 498 ? 14.828 11 7.633 1 96.75 498 ASP B N 1
ATOM 9450 C CA . ASP B 1 498 ? 16.047 10.227 7.414 1 96.75 498 ASP B CA 1
ATOM 9451 C C . ASP B 1 498 ? 17.156 11.109 6.844 1 96.75 498 ASP B C 1
ATOM 9453 O O . ASP B 1 498 ? 18.344 10.789 6.973 1 96.75 498 ASP B O 1
ATOM 9457 N N . ASN B 1 499 ? 16.766 12.219 6.211 1 94.38 499 ASN B N 1
ATOM 9458 C CA . ASN B 1 499 ? 17.75 12.977 5.457 1 94.38 499 ASN B CA 1
ATOM 9459 C C . ASN B 1 499 ? 18.031 14.336 6.105 1 94.38 499 ASN B C 1
ATOM 9461 O O . ASN B 1 499 ? 18.922 15.062 5.664 1 94.38 499 ASN B O 1
ATOM 9465 N N . LYS B 1 500 ? 17.297 14.719 7.133 1 93.31 500 LYS B N 1
ATOM 9466 C CA . LYS B 1 500 ? 17.484 15.984 7.828 1 93.31 500 LYS B CA 1
ATOM 9467 C C . LYS B 1 500 ? 17.734 15.766 9.32 1 93.31 500 LYS B C 1
ATOM 9469 O O . LYS B 1 500 ? 17.203 14.812 9.906 1 93.31 500 LYS B O 1
ATOM 9474 N N . ALA B 1 501 ? 18.422 16.688 9.914 1 92.06 501 ALA B N 1
ATOM 9475 C CA . ALA B 1 501 ? 18.828 16.516 11.305 1 92.06 501 ALA B CA 1
ATOM 9476 C C . ALA B 1 501 ? 17.75 16.984 12.258 1 92.06 501 ALA B C 1
ATOM 9478 O O . ALA B 1 501 ? 17.672 16.547 13.406 1 92.06 501 ALA B O 1
ATOM 9479 N N . GLY B 1 502 ? 16.938 17.953 11.875 1 94.94 502 GLY B N 1
ATOM 9480 C CA . GLY B 1 502 ? 15.891 18.5 12.719 1 94.94 502 GLY B CA 1
ATOM 9481 C C . GLY B 1 502 ? 14.531 17.891 12.445 1 94.94 502 GLY B C 1
ATOM 9482 O O . GLY B 1 502 ? 14.438 16.766 11.977 1 94.94 502 GLY B O 1
ATOM 9483 N N . GLY B 1 503 ? 13.477 18.594 12.922 1 96.25 503 GLY B N 1
ATOM 9484 C CA . GLY B 1 503 ? 12.117 18.125 12.711 1 96.25 503 GLY B CA 1
ATOM 9485 C C . GLY B 1 503 ? 11.648 18.266 11.273 1 96.25 503 GLY B C 1
ATOM 9486 O O . GLY B 1 503 ? 12.453 18.547 10.383 1 96.25 503 GLY B O 1
ATOM 9487 N N . ILE B 1 504 ? 10.375 18.016 11.031 1 97.88 504 ILE B N 1
ATOM 9488 C CA . ILE B 1 504 ? 9.805 18.094 9.695 1 97.88 504 ILE B CA 1
ATOM 9489 C C . ILE B 1 504 ? 9.375 19.516 9.391 1 97.88 504 ILE B C 1
ATOM 9491 O O . ILE B 1 504 ? 8.555 20.094 10.109 1 97.88 504 ILE B O 1
ATOM 9495 N N . PRO B 1 505 ? 9.945 20.125 8.344 1 96.5 505 PRO B N 1
ATOM 9496 C CA . PRO B 1 505 ? 9.523 21.484 8.008 1 96.5 505 PRO B CA 1
ATOM 9497 C C . PRO B 1 505 ? 8.07 21.562 7.547 1 96.5 505 PRO B C 1
ATOM 9499 O O . PRO B 1 505 ? 7.512 20.547 7.105 1 96.5 505 PRO B O 1
ATOM 9502 N N . ALA B 1 506 ? 7.492 22.734 7.664 1 97.06 506 ALA B N 1
ATOM 9503 C CA . ALA B 1 506 ? 6.098 22.938 7.289 1 97.06 506 ALA B CA 1
ATOM 9504 C C . ALA B 1 506 ? 5.863 22.562 5.828 1 97.06 506 ALA B C 1
ATOM 9506 O O . ALA B 1 506 ? 4.809 22.031 5.48 1 97.06 506 ALA B O 1
ATOM 9507 N N . THR B 1 507 ? 6.781 22.891 4.93 1 97.5 507 THR B N 1
ATOM 9508 C CA . THR B 1 507 ? 6.816 22.484 3.529 1 97.5 507 THR B CA 1
ATOM 9509 C C . THR B 1 507 ? 8.211 22.016 3.133 1 97.5 507 THR B C 1
ATOM 9511 O O . THR B 1 507 ? 9.156 22.141 3.914 1 97.5 507 THR B O 1
ATOM 9514 N N . ASN B 1 508 ? 8.305 21.422 1.941 1 97.19 508 ASN B N 1
ATOM 9515 C CA . ASN B 1 508 ? 9.617 21.047 1.43 1 97.19 508 ASN B CA 1
ATOM 9516 C C . ASN B 1 508 ? 10.156 22.094 0.448 1 97.19 508 ASN B C 1
ATOM 9518 O O . ASN B 1 508 ? 10.953 21.766 -0.435 1 97.19 508 ASN B O 1
ATOM 9522 N N . PHE B 1 509 ? 9.641 23.375 0.542 1 96.94 509 PHE B N 1
ATOM 9523 C CA . PHE B 1 509 ? 10.008 24.406 -0.406 1 96.94 509 PHE B CA 1
ATOM 9524 C C . PHE B 1 509 ? 10.633 25.594 0.314 1 96.94 509 PHE B C 1
ATOM 9526 O O . PHE B 1 509 ? 10 26.219 1.164 1 96.94 509 PHE B O 1
ATOM 9533 N N . VAL B 1 510 ? 11.82 25.984 -0.061 1 94.38 510 VAL B N 1
ATOM 9534 C CA . VAL B 1 510 ? 12.539 27.078 0.581 1 94.38 510 VAL B CA 1
ATOM 9535 C C . VAL B 1 510 ? 12.117 28.422 -0.039 1 94.38 510 VAL B C 1
ATOM 9537 O O . VAL B 1 510 ? 12.383 28.672 -1.216 1 94.38 510 VAL B O 1
ATOM 9540 N N . THR B 1 511 ? 11.383 29.391 0.611 1 92 511 THR B N 1
ATOM 9541 C CA . THR B 1 511 ? 10.914 30.656 0.041 1 92 511 THR B CA 1
ATOM 9542 C C . THR B 1 511 ? 11.273 31.828 0.944 1 92 511 THR B C 1
ATOM 9544 O O . THR B 1 511 ? 11.086 33 0.567 1 92 511 THR B O 1
ATOM 9547 N N . GLY B 1 512 ? 11.539 31.703 2.213 1 87.5 512 GLY B N 1
ATOM 9548 C CA . GLY B 1 512 ? 11.734 32.75 3.213 1 87.5 512 GLY B CA 1
ATOM 9549 C C . GLY B 1 512 ? 10.484 33.031 4.012 1 87.5 512 GLY B C 1
ATOM 9550 O O . GLY B 1 512 ? 10.539 33.75 5.012 1 87.5 512 GLY B O 1
ATOM 9551 N N . GLN B 1 513 ? 9.359 32.562 3.529 1 89.88 513 GLN B N 1
ATOM 9552 C CA . GLN B 1 513 ? 8.125 32.75 4.285 1 89.88 513 GLN B CA 1
ATOM 9553 C C . GLN B 1 513 ? 8.18 31.984 5.609 1 89.88 513 GLN B C 1
ATOM 9555 O O . GLN B 1 513 ? 8.883 30.969 5.723 1 89.88 513 GLN B O 1
ATOM 9560 N N . GLN B 1 514 ? 7.383 32.438 6.598 1 87.56 514 GLN B N 1
ATOM 9561 C CA . GLN B 1 514 ? 7.391 31.938 7.969 1 87.56 514 GLN B CA 1
ATOM 9562 C C . GLN B 1 514 ? 7.012 30.469 8.016 1 87.56 514 GLN B C 1
ATOM 9564 O O . GLN B 1 514 ? 7.504 29.719 8.867 1 87.56 514 GLN B O 1
ATOM 9569 N N . TRP B 1 515 ? 6.164 30.062 7.148 1 92.38 515 TRP B N 1
ATOM 9570 C CA . TRP B 1 515 ? 5.602 28.719 7.262 1 92.38 515 TRP B CA 1
ATOM 9571 C C . TRP B 1 515 ? 6.039 27.844 6.086 1 92.38 515 TRP B C 1
ATOM 9573 O O . TRP B 1 515 ? 5.211 27.172 5.469 1 92.38 515 TRP B O 1
ATOM 9583 N N . ASP B 1 516 ? 7.312 27.953 5.734 1 95.19 516 ASP B N 1
ATOM 9584 C CA . ASP B 1 516 ? 7.957 27.125 4.723 1 95.19 516 ASP B CA 1
ATOM 9585 C C . ASP B 1 516 ? 9.305 26.594 5.223 1 95.19 516 ASP B C 1
ATOM 9587 O O . ASP B 1 516 ? 9.766 26.984 6.293 1 95.19 516 ASP B O 1
ATOM 9591 N N . GLU B 1 517 ? 9.875 25.625 4.473 1 93.81 517 GLU B N 1
ATOM 9592 C CA . GLU B 1 517 ? 11.227 25.156 4.777 1 93.81 517 GLU B CA 1
ATOM 9593 C C . GLU B 1 517 ? 12.195 26.328 4.918 1 93.81 517 GLU B C 1
ATOM 9595 O O . GLU B 1 517 ? 12.141 27.281 4.148 1 93.81 517 GLU B O 1
ATOM 9600 N N . PRO B 1 518 ? 12.883 26.297 6 1 93.5 518 PRO B N 1
ATOM 9601 C CA . PRO B 1 518 ? 13.266 25.172 6.852 1 93.5 518 PRO B CA 1
ATOM 9602 C C . PRO B 1 518 ? 12.5 25.141 8.172 1 93.5 518 PRO B C 1
ATOM 9604 O O . PRO B 1 518 ? 12.852 24.375 9.078 1 93.5 518 PRO B O 1
ATOM 9607 N N . ASN B 1 519 ? 11.516 25.922 8.352 1 93.5 519 ASN B N 1
ATOM 9608 C CA . ASN B 1 519 ? 10.883 26.125 9.648 1 93.5 519 ASN B CA 1
ATOM 9609 C C . ASN B 1 519 ? 10.023 24.922 10.047 1 93.5 519 ASN B C 1
ATOM 9611 O O . ASN B 1 519 ? 9.227 24.438 9.242 1 93.5 519 ASN B O 1
ATOM 9615 N N . VAL B 1 520 ? 10.258 24.453 11.289 1 95 520 VAL B N 1
ATOM 9616 C CA . VAL B 1 520 ? 9.508 23.359 11.898 1 95 520 VAL B CA 1
ATOM 9617 C C . VAL B 1 520 ? 8.531 23.922 12.93 1 95 520 VAL B C 1
ATOM 9619 O O . VAL B 1 520 ? 8.945 24.562 13.898 1 95 520 VAL B O 1
ATOM 9622 N N . TRP B 1 521 ? 7.258 23.672 12.734 1 94.38 521 TRP B N 1
ATOM 9623 C CA . TRP B 1 521 ? 6.223 24.156 13.633 1 94.38 521 TRP B CA 1
ATOM 9624 C C . TRP B 1 521 ? 5.754 23.047 14.578 1 94.38 521 TRP B C 1
ATOM 9626 O O . TRP B 1 521 ? 5.281 22 14.125 1 94.38 521 TRP B O 1
ATOM 9636 N N . PRO B 1 522 ? 5.824 23.281 15.875 1 96.25 522 PRO B N 1
ATOM 9637 C CA . PRO B 1 522 ? 5.465 22.266 16.859 1 96.25 522 PRO B CA 1
ATOM 9638 C C . PRO B 1 522 ? 4.051 21.719 16.656 1 96.25 522 PRO B C 1
ATOM 9640 O O . PRO B 1 522 ? 3.838 20.5 16.719 1 96.25 522 PRO B O 1
ATOM 9643 N N . PRO B 1 523 ? 3.025 22.562 16.391 1 97.5 523 PRO B N 1
ATOM 9644 C CA . PRO B 1 523 ? 1.69 22.016 16.109 1 97.5 523 PRO B CA 1
ATOM 9645 C C . PRO B 1 523 ? 1.688 21 14.977 1 97.5 523 PRO B C 1
ATOM 9647 O O . PRO B 1 523 ? 0.961 20 15.039 1 97.5 523 PRO B O 1
ATOM 9650 N N . LEU B 1 524 ? 2.475 21.234 13.961 1 98.19 524 LEU B N 1
ATOM 9651 C CA . LEU B 1 524 ? 2.521 20.328 12.82 1 98.19 524 LEU B CA 1
ATOM 9652 C C . LEU B 1 524 ? 3.23 19.031 13.188 1 98.19 524 LEU B C 1
ATOM 9654 O O . LEU B 1 524 ? 2.873 17.969 12.688 1 98.19 524 LEU B O 1
ATOM 9658 N N . MET B 1 525 ? 4.262 19.125 14.047 1 98.38 525 MET B N 1
ATOM 9659 C CA . MET B 1 525 ? 4.895 17.922 14.562 1 98.38 525 MET B CA 1
ATOM 9660 C C . MET B 1 525 ? 3.893 17.062 15.328 1 98.38 525 MET B C 1
ATOM 9662 O O . MET B 1 525 ? 3.902 15.836 15.203 1 98.38 525 MET B O 1
ATOM 9666 N N . HIS B 1 526 ? 3.053 17.734 16.094 1 98.81 526 HIS B N 1
ATOM 9667 C CA . HIS B 1 526 ? 2.008 17.016 16.828 1 98.81 526 HIS B CA 1
ATOM 9668 C C . HIS B 1 526 ? 1.079 16.281 15.859 1 98.81 526 HIS B C 1
ATOM 9670 O O . HIS B 1 526 ? 0.748 15.109 16.094 1 98.81 526 HIS B O 1
ATOM 9676 N N . VAL B 1 527 ? 0.664 16.906 14.805 1 98.81 527 VAL B N 1
ATOM 9677 C CA . VAL B 1 527 ? -0.24 16.344 13.812 1 98.81 527 VAL B CA 1
ATOM 9678 C C . VAL B 1 527 ? 0.376 15.078 13.219 1 98.81 527 VAL B C 1
ATOM 9680 O O . VAL B 1 527 ? -0.306 14.062 13.055 1 98.81 527 VAL B O 1
ATOM 9683 N N . LEU B 1 528 ? 1.672 15.148 12.945 1 98.88 528 LEU B N 1
ATOM 9684 C CA . LEU B 1 528 ? 2.357 14 12.367 1 98.88 528 LEU B CA 1
ATOM 9685 C C . LEU B 1 528 ? 2.406 12.836 13.359 1 98.88 528 LEU B C 1
ATOM 9687 O O . LEU B 1 528 ? 2.064 11.703 13.016 1 98.88 528 LEU B O 1
ATOM 9691 N N . MET B 1 529 ? 2.818 13.086 14.602 1 98.88 529 MET B N 1
ATOM 9692 C CA . MET B 1 529 ? 2.939 12.047 15.625 1 98.88 529 MET B CA 1
ATOM 9693 C C . MET B 1 529 ? 1.583 11.422 15.93 1 98.88 529 MET B C 1
ATOM 9695 O O . MET B 1 529 ? 1.433 10.203 15.883 1 98.88 529 MET B O 1
ATOM 9699 N N . ASP B 1 530 ? 0.616 12.273 16.156 1 98.81 530 ASP B N 1
ATOM 9700 C CA . ASP B 1 530 ? -0.701 11.781 16.562 1 98.81 530 ASP B CA 1
ATOM 9701 C C . ASP B 1 530 ? -1.412 11.109 15.383 1 98.81 530 ASP B C 1
ATOM 9703 O O . ASP B 1 530 ? -2.152 10.148 15.57 1 98.81 530 ASP B O 1
ATOM 9707 N N . GLY B 1 531 ? -1.204 11.68 14.164 1 98.81 531 GLY B N 1
ATOM 9708 C CA . GLY B 1 531 ? -1.751 11.039 12.977 1 98.81 531 GLY B CA 1
ATOM 9709 C C . GLY B 1 531 ? -1.268 9.617 12.797 1 98.81 531 GLY B C 1
ATOM 9710 O O . GLY B 1 531 ? -2.045 8.734 12.422 1 98.81 531 GLY B O 1
ATOM 9711 N N . LEU B 1 532 ? -0.016 9.367 13.062 1 98.88 532 LEU B N 1
ATOM 9712 C CA . LEU B 1 532 ? 0.565 8.031 12.977 1 98.88 532 LEU B CA 1
ATOM 9713 C C . LEU B 1 532 ? 0.05 7.137 14.094 1 98.88 532 LEU B C 1
ATOM 9715 O O . LEU B 1 532 ? -0.249 5.965 13.867 1 98.88 532 LEU B O 1
ATOM 9719 N N . LEU B 1 533 ? -0.098 7.652 15.312 1 98.69 533 LEU B N 1
ATOM 9720 C CA . LEU B 1 533 ? -0.554 6.875 16.469 1 98.69 533 LEU B CA 1
ATOM 9721 C C . LEU B 1 533 ? -1.997 6.422 16.281 1 98.69 533 LEU B C 1
ATOM 9723 O O . LEU B 1 533 ? -2.414 5.41 16.844 1 98.69 533 LEU B O 1
ATOM 9727 N N . ASN B 1 534 ? -2.734 7.168 15.461 1 98.25 534 ASN B N 1
ATOM 9728 C CA . ASN B 1 534 ? -4.141 6.863 15.211 1 98.25 534 ASN B CA 1
ATOM 9729 C C . ASN B 1 534 ? -4.297 5.621 14.336 1 98.25 534 ASN B C 1
ATOM 9731 O O . ASN B 1 534 ? -5.398 5.082 14.211 1 98.25 534 ASN B O 1
ATOM 9735 N N . THR B 1 535 ? -3.193 5.141 13.766 1 98.06 535 THR B N 1
ATOM 9736 C CA . THR B 1 535 ? -3.27 3.975 12.891 1 98.06 535 THR B CA 1
ATOM 9737 C C . THR B 1 535 ? -3.707 2.74 13.68 1 98.06 535 THR B C 1
ATOM 9739 O O . THR B 1 535 ? -3.035 2.334 14.625 1 98.06 535 THR B O 1
ATOM 9742 N N . PRO B 1 536 ? -4.789 2.102 13.328 1 98.56 536 PRO B N 1
ATOM 9743 C CA . PRO B 1 536 ? -5.203 0.89 14.039 1 98.56 536 PRO B CA 1
ATOM 9744 C C . PRO B 1 536 ? -4.402 -0.341 13.617 1 98.56 536 PRO B C 1
ATOM 9746 O O . PRO B 1 536 ? -3.939 -0.424 12.477 1 98.56 536 PRO B O 1
ATOM 9749 N N . ALA B 1 537 ? -4.211 -1.251 14.523 1 98.5 537 ALA B N 1
ATOM 9750 C CA . ALA B 1 537 ? -3.584 -2.535 14.219 1 98.5 537 ALA B CA 1
ATOM 9751 C C . ALA B 1 537 ? -4.559 -3.465 13.508 1 98.5 537 ALA B C 1
ATOM 9753 O O . ALA B 1 537 ? -4.832 -4.57 13.977 1 98.5 537 ALA B O 1
ATOM 9754 N N . THR B 1 538 ? -5.051 -3.08 12.328 1 98.5 538 THR B N 1
ATOM 9755 C CA . THR B 1 538 ? -6.121 -3.732 11.586 1 98.5 538 THR B CA 1
ATOM 9756 C C . THR B 1 538 ? -5.812 -5.211 11.375 1 98.5 538 THR B C 1
ATOM 9758 O O . THR B 1 538 ? -6.711 -6.055 11.43 1 98.5 538 THR B O 1
ATOM 9761 N N . PHE B 1 539 ? -4.535 -5.57 11.117 1 97.94 539 PHE B N 1
ATOM 9762 C CA . PHE B 1 539 ? -4.152 -6.949 10.836 1 97.94 539 PHE B CA 1
ATOM 9763 C C . PHE B 1 539 ? -3.297 -7.512 11.969 1 97.94 539 PHE B C 1
ATOM 9765 O O . PHE B 1 539 ? -2.514 -8.438 11.758 1 97.94 539 PHE B O 1
ATOM 9772 N N . GLY B 1 540 ? -3.361 -6.848 13.125 1 97.5 540 GLY B N 1
ATOM 9773 C CA . GLY B 1 540 ? -2.623 -7.289 14.297 1 97.5 540 GLY B CA 1
ATOM 9774 C C . GLY B 1 540 ? -1.417 -6.422 14.602 1 97.5 540 GLY B C 1
ATOM 9775 O O . GLY B 1 540 ? -0.891 -5.746 13.719 1 97.5 540 GLY B O 1
ATOM 9776 N N . GLU B 1 541 ? -0.921 -6.484 15.82 1 97.69 541 GLU B N 1
ATOM 9777 C CA . GLU B 1 541 ? 0.188 -5.656 16.281 1 97.69 541 GLU B CA 1
ATOM 9778 C C . GLU B 1 541 ? 1.506 -6.094 15.648 1 97.69 541 GLU B C 1
ATOM 9780 O O . GLU B 1 541 ? 2.475 -5.332 15.641 1 97.69 541 GLU B O 1
ATOM 9785 N N . ASP B 1 542 ? 1.518 -7.27 15.117 1 95.94 542 ASP B N 1
ATOM 9786 C CA . ASP B 1 542 ? 2.742 -7.801 14.523 1 95.94 542 ASP B CA 1
ATOM 9787 C C . ASP B 1 542 ? 2.844 -7.426 13.047 1 95.94 542 ASP B C 1
ATOM 9789 O O . ASP B 1 542 ? 3.852 -7.715 12.391 1 95.94 542 ASP B O 1
ATOM 9793 N N . ASP B 1 543 ? 1.793 -6.812 12.438 1 97.75 543 ASP B N 1
ATOM 9794 C CA . ASP B 1 543 ? 1.853 -6.281 11.086 1 97.75 543 ASP B CA 1
ATOM 9795 C C . ASP B 1 543 ? 3.025 -5.316 10.922 1 97.75 543 ASP B C 1
ATOM 9797 O O . ASP B 1 543 ? 3.088 -4.289 11.594 1 97.75 543 ASP B O 1
ATOM 9801 N N . PRO B 1 544 ? 3.963 -5.648 9.977 1 97.5 544 PRO B N 1
ATOM 9802 C CA . PRO B 1 544 ? 5.141 -4.789 9.828 1 97.5 544 PRO B CA 1
ATOM 9803 C C . PRO B 1 544 ? 4.781 -3.354 9.453 1 97.5 544 PRO B C 1
ATOM 9805 O O . PRO B 1 544 ? 5.441 -2.412 9.898 1 97.5 544 PRO B O 1
ATOM 9808 N N . ALA B 1 545 ? 3.754 -3.191 8.641 1 98.44 545 ALA B N 1
ATOM 9809 C CA . ALA B 1 545 ? 3.344 -1.836 8.281 1 98.44 545 ALA B CA 1
ATOM 9810 C C . ALA B 1 545 ? 2.861 -1.065 9.508 1 98.44 545 ALA B C 1
ATOM 9812 O O . ALA B 1 545 ? 3.209 0.103 9.688 1 98.44 545 ALA B O 1
ATOM 9813 N N . TYR B 1 546 ? 2.049 -1.713 10.398 1 98.69 546 TYR B N 1
ATOM 9814 C CA . TYR B 1 546 ? 1.6 -1.088 11.633 1 98.69 546 TYR B CA 1
ATOM 9815 C C . TYR B 1 546 ? 2.785 -0.705 12.508 1 98.69 546 TYR B C 1
ATOM 9817 O O . TYR B 1 546 ? 2.865 0.426 13 1 98.69 546 TYR B O 1
ATOM 9825 N N . GLN B 1 547 ? 3.699 -1.646 12.648 1 98.62 547 GLN B N 1
ATOM 9826 C CA . GLN B 1 547 ? 4.871 -1.406 13.484 1 98.62 547 GLN B CA 1
ATOM 9827 C C . GLN B 1 547 ? 5.68 -0.222 12.969 1 98.62 547 GLN B C 1
ATOM 9829 O O . GLN B 1 547 ? 6.199 0.574 13.758 1 98.62 547 GLN B O 1
ATOM 9834 N N . GLU B 1 548 ? 5.762 -0.096 11.688 1 98.5 548 GLU B N 1
ATOM 9835 C CA . GLU B 1 548 ? 6.539 0.991 11.102 1 98.5 548 GLU B CA 1
ATOM 9836 C C . GLU B 1 548 ? 5.883 2.344 11.367 1 98.5 548 GLU B C 1
ATOM 9838 O O . GLU B 1 548 ? 6.57 3.35 11.539 1 98.5 548 GLU B O 1
ATOM 9843 N N . THR B 1 549 ? 4.523 2.412 11.328 1 98.75 549 THR B N 1
ATOM 9844 C CA . THR B 1 549 ? 3.84 3.662 11.633 1 98.75 549 THR B CA 1
ATOM 9845 C C . THR B 1 549 ? 4.109 4.086 13.078 1 98.75 549 THR B C 1
ATOM 9847 O O . THR B 1 549 ? 4.379 5.258 13.344 1 98.75 549 THR B O 1
ATOM 9850 N N . GLN B 1 550 ? 4.082 3.129 13.977 1 98.75 550 GLN B N 1
ATOM 9851 C CA . GLN B 1 550 ? 4.336 3.42 15.383 1 98.75 550 GLN B CA 1
ATOM 9852 C C . GLN B 1 550 ? 5.785 3.84 15.609 1 98.75 550 GLN B C 1
ATOM 9854 O O . GLN B 1 550 ? 6.059 4.781 16.359 1 98.75 550 GLN B O 1
ATOM 9859 N N . THR B 1 551 ? 6.672 3.152 14.906 1 98.75 551 THR B N 1
ATOM 9860 C CA . THR B 1 551 ? 8.094 3.467 15.016 1 98.75 551 THR B CA 1
ATOM 9861 C C . THR B 1 551 ? 8.383 4.871 14.492 1 98.75 551 THR B C 1
ATOM 9863 O O . THR B 1 551 ? 9.156 5.613 15.094 1 98.75 551 THR B O 1
ATOM 9866 N N . LEU B 1 552 ? 7.77 5.191 13.391 1 98.88 552 LEU B N 1
ATOM 9867 C CA . LEU B 1 552 ? 7.969 6.52 12.82 1 98.88 552 LEU B CA 1
ATOM 9868 C C . LEU B 1 552 ? 7.453 7.598 13.758 1 98.88 552 LEU B C 1
ATOM 9870 O O . LEU B 1 552 ? 8.07 8.656 13.898 1 98.88 552 LEU B O 1
ATOM 9874 N N . ALA B 1 553 ? 6.309 7.379 14.414 1 98.88 553 ALA B N 1
ATOM 9875 C CA . ALA B 1 553 ? 5.785 8.32 15.398 1 98.88 553 ALA B CA 1
ATOM 9876 C C . ALA B 1 553 ? 6.793 8.555 16.516 1 98.88 553 ALA B C 1
ATOM 9878 O O . ALA B 1 553 ? 7.031 9.695 16.922 1 98.88 553 ALA B O 1
ATOM 9879 N N . LEU B 1 554 ? 7.371 7.492 17.016 1 98.81 554 LEU B N 1
ATOM 9880 C CA . LEU B 1 554 ? 8.359 7.594 18.078 1 98.81 554 LEU B CA 1
ATOM 9881 C C . LEU B 1 554 ? 9.594 8.359 17.609 1 98.81 554 LEU B C 1
ATOM 9883 O O . LEU B 1 554 ? 10.141 9.172 18.359 1 98.81 554 LEU B O 1
ATOM 9887 N N . ARG B 1 555 ? 10.039 8.062 16.391 1 98.69 555 ARG B N 1
ATOM 9888 C CA . ARG B 1 555 ? 11.203 8.758 15.852 1 98.69 555 ARG B CA 1
ATOM 9889 C C . ARG B 1 555 ? 10.938 10.258 15.727 1 98.69 555 ARG B C 1
ATOM 9891 O O . ARG B 1 555 ? 11.828 11.07 15.992 1 98.69 555 ARG B O 1
ATOM 9898 N N . LEU B 1 556 ? 9.75 10.602 15.312 1 98.81 556 LEU B N 1
ATOM 9899 C CA . LEU B 1 556 ? 9.359 12.008 15.219 1 98.81 556 LEU B CA 1
ATOM 9900 C C . LEU B 1 556 ? 9.344 12.656 16.594 1 98.81 556 LEU B C 1
ATOM 9902 O O . LEU B 1 556 ? 9.82 13.781 16.766 1 98.81 556 LEU B O 1
ATOM 9906 N N . ALA B 1 557 ? 8.781 11.969 17.547 1 98.75 557 ALA B N 1
ATOM 9907 C CA . ALA B 1 557 ? 8.742 12.469 18.922 1 98.75 557 ALA B CA 1
ATOM 9908 C C . ALA B 1 557 ? 10.148 12.688 19.469 1 98.75 557 ALA B C 1
ATOM 9910 O O . ALA B 1 557 ? 10.43 13.711 20.094 1 98.75 557 ALA B O 1
ATOM 9911 N N . GLN B 1 558 ? 11 11.688 19.219 1 98.38 558 GLN B N 1
ATOM 9912 C CA . GLN B 1 558 ? 12.383 11.789 19.672 1 98.38 558 GLN B CA 1
ATOM 9913 C C . GLN B 1 558 ? 13.07 13.016 19.062 1 98.38 558 GLN B C 1
ATOM 9915 O O . GLN B 1 558 ? 13.75 13.766 19.766 1 98.38 558 GLN B O 1
ATOM 9920 N N . ARG B 1 559 ? 12.859 13.18 17.781 1 97.69 559 ARG B N 1
ATOM 9921 C CA . ARG B 1 559 ? 13.477 14.305 17.094 1 97.69 559 ARG B CA 1
ATOM 9922 C C . ARG B 1 559 ? 12.961 15.633 17.641 1 97.69 559 ARG B C 1
ATOM 9924 O O . ARG B 1 559 ? 13.727 16.594 17.781 1 97.69 559 ARG B O 1
ATOM 9931 N N . TYR B 1 560 ? 11.695 15.734 17.906 1 97.44 560 TYR B N 1
ATOM 9932 C CA . TYR B 1 560 ? 11.102 16.938 18.469 1 97.44 560 TYR B CA 1
ATOM 9933 C C . TYR B 1 560 ? 11.68 17.25 19.844 1 97.44 560 TYR B C 1
ATOM 9935 O O . TYR B 1 560 ? 12.039 18.391 20.141 1 97.44 560 TYR B O 1
ATOM 9943 N N . VAL B 1 561 ? 11.766 16.234 20.672 1 97.38 561 VAL B N 1
ATOM 9944 C CA . VAL B 1 561 ? 12.305 16.406 22.016 1 97.38 561 VAL B CA 1
ATOM 9945 C C . VAL B 1 561 ? 13.773 16.797 21.938 1 97.38 561 VAL B C 1
ATOM 9947 O O . VAL B 1 561 ? 14.234 17.672 22.688 1 97.38 561 VAL B O 1
ATOM 9950 N N . ASP B 1 562 ? 14.484 16.203 21.016 1 96.31 562 ASP B N 1
ATOM 9951 C CA . ASP B 1 562 ? 15.883 16.578 20.812 1 96.31 562 ASP B CA 1
ATOM 9952 C C . ASP B 1 562 ? 16.016 18.062 20.5 1 96.31 562 ASP B C 1
ATOM 9954 O O . ASP B 1 562 ? 16.828 18.766 21.094 1 96.31 562 ASP B O 1
ATOM 9958 N N . SER B 1 563 ? 15.203 18.5 19.578 1 94.5 563 SER B N 1
ATOM 9959 C CA . SER B 1 563 ? 15.281 19.875 19.109 1 94.5 563 SER B CA 1
ATOM 9960 C C . SER B 1 563 ? 14.93 20.859 20.219 1 94.5 563 SER B C 1
ATOM 9962 O O . SER B 1 563 ? 15.625 21.859 20.406 1 94.5 563 SER B O 1
ATOM 9964 N N . THR B 1 564 ? 13.898 20.609 20.938 1 95 564 THR B N 1
ATOM 9965 C CA . THR B 1 564 ? 13.453 21.516 21.984 1 95 564 THR B CA 1
ATOM 9966 C C . THR B 1 564 ? 14.414 21.484 23.172 1 95 564 THR B C 1
ATOM 9968 O O . THR B 1 564 ? 14.719 22.516 23.75 1 95 564 THR B O 1
ATOM 9971 N N . PHE B 1 565 ? 14.922 20.297 23.484 1 95.19 565 PHE B N 1
ATOM 9972 C CA . PHE B 1 565 ? 15.844 20.172 24.609 1 95.19 565 PHE B CA 1
ATOM 9973 C C . PHE B 1 565 ? 17.156 20.891 24.312 1 95.19 565 PHE B C 1
ATOM 9975 O O . PHE B 1 565 ? 17.656 21.656 25.125 1 95.19 565 PHE B O 1
ATOM 9982 N N . CYS B 1 566 ? 17.75 20.625 23.188 1 92.81 566 CYS B N 1
ATOM 9983 C CA . CYS B 1 566 ? 19.078 21.141 22.875 1 92.81 566 CYS B CA 1
ATOM 9984 C C . CYS B 1 566 ? 19.047 22.656 22.75 1 92.81 566 CYS B C 1
ATOM 9986 O O . CYS B 1 566 ? 20.016 23.344 23.125 1 92.81 566 CYS B O 1
ATOM 9988 N N . THR B 1 567 ? 18.016 23.203 22.234 1 89.62 567 THR B N 1
ATOM 9989 C CA . THR B 1 567 ? 17.906 24.656 22.141 1 89.62 567 THR B CA 1
ATOM 9990 C C . THR B 1 567 ? 17.672 25.25 23.531 1 89.62 567 THR B C 1
ATOM 9992 O O . THR B 1 567 ? 18.219 26.312 23.859 1 89.62 567 THR B O 1
ATOM 9995 N N . TRP B 1 568 ? 16.781 24.656 24.297 1 90.5 568 TRP B N 1
ATOM 9996 C CA . TRP B 1 568 ? 16.562 25.047 25.672 1 90.5 568 TRP B CA 1
ATOM 9997 C C . TRP B 1 568 ? 17.859 25.031 26.484 1 90.5 568 TRP B C 1
ATOM 9999 O O . TRP B 1 568 ? 18.156 25.969 27.219 1 90.5 568 TRP B O 1
ATOM 10009 N N . TYR B 1 569 ? 18.625 24.016 26.234 1 90.31 569 TYR B N 1
ATOM 10010 C CA . TYR B 1 569 ? 19.906 23.844 26.906 1 90.31 569 TYR B CA 1
ATOM 10011 C C . TYR B 1 569 ? 20.891 24.922 26.484 1 90.31 569 TYR B C 1
ATOM 10013 O O . TYR B 1 569 ? 21.547 25.547 27.312 1 90.31 569 TYR B O 1
ATOM 10021 N N . ALA B 1 570 ? 20.922 25.188 25.266 1 86.31 570 ALA B N 1
ATOM 10022 C CA . ALA B 1 570 ? 21.859 26.156 24.703 1 86.31 570 ALA B CA 1
ATOM 10023 C C . ALA B 1 570 ? 21.547 27.562 25.188 1 86.31 570 ALA B C 1
ATOM 10025 O O . ALA B 1 570 ? 22.406 28.453 25.141 1 86.31 570 ALA B O 1
ATOM 10026 N N . THR B 1 571 ? 20.391 27.781 25.703 1 84.81 571 THR B N 1
ATOM 10027 C CA . THR B 1 571 ? 19.969 29.125 26.094 1 84.81 571 THR B CA 1
ATOM 10028 C C . THR B 1 571 ? 19.828 29.234 27.609 1 84.81 571 THR B C 1
ATOM 10030 O O . THR B 1 571 ? 19.125 30.125 28.109 1 84.81 571 THR B O 1
ATOM 10033 N N . GLY B 1 572 ? 20.375 28.359 28.344 1 88.5 572 GLY B N 1
ATOM 10034 C CA . GLY B 1 572 ? 20.531 28.547 29.781 1 88.5 572 GLY B CA 1
ATOM 10035 C C . GLY B 1 572 ? 19.797 27.5 30.594 1 88.5 572 GLY B C 1
ATOM 10036 O O . GLY B 1 572 ? 19.859 27.516 31.828 1 88.5 572 GLY B O 1
ATOM 10037 N N . GLY B 1 573 ? 19.125 26.531 29.906 1 91.06 573 GLY B N 1
ATOM 10038 C CA . GLY B 1 573 ? 18.5 25.422 30.594 1 91.06 573 GLY B CA 1
ATOM 10039 C C . GLY B 1 573 ? 19.5 24.484 31.25 1 91.06 573 GLY B C 1
ATOM 10040 O O . GLY B 1 573 ? 20.641 24.391 30.812 1 91.06 573 GLY B O 1
ATOM 10041 N N . SER B 1 574 ? 19.031 23.891 32.344 1 94 574 SER B N 1
ATOM 10042 C CA . SER B 1 574 ? 19.922 22.953 33 1 94 574 SER B CA 1
ATOM 10043 C C . SER B 1 574 ? 19.125 21.906 33.781 1 94 574 SER B C 1
ATOM 10045 O O . SER B 1 574 ? 17.969 22.125 34.125 1 94 574 SER B O 1
ATOM 10047 N N . THR B 1 575 ? 19.719 20.734 33.938 1 95.12 575 THR B N 1
ATOM 10048 C CA . THR B 1 575 ? 19.203 19.656 34.781 1 95.12 575 THR B CA 1
ATOM 10049 C C . THR B 1 575 ? 20.281 19.141 35.719 1 95.12 575 THR B C 1
ATOM 10051 O O . THR B 1 575 ? 21.406 19.656 35.75 1 95.12 575 THR B O 1
ATOM 10054 N N . SER B 1 576 ? 19.875 18.188 36.531 1 94.5 576 SER B N 1
ATOM 10055 C CA . SER B 1 576 ? 20.828 17.609 37.469 1 94.5 576 SER B CA 1
ATOM 10056 C C . SER B 1 576 ? 22.016 16.969 36.75 1 94.5 576 SER B C 1
ATOM 10058 O O . SER B 1 576 ? 23.141 17 37.25 1 94.5 576 SER B O 1
ATOM 10060 N N . GLU B 1 577 ? 21.812 16.5 35.531 1 94.75 577 GLU B N 1
ATOM 10061 C CA . GLU B 1 577 ? 22.875 15.789 34.812 1 94.75 577 GLU B CA 1
ATOM 10062 C C . GLU B 1 577 ? 23.344 16.594 33.594 1 94.75 577 GLU B C 1
ATOM 10064 O O . GLU B 1 577 ? 24.25 16.172 32.906 1 94.75 577 GLU B O 1
ATOM 10069 N N . THR B 1 578 ? 22.75 17.656 33.375 1 93.12 578 THR B N 1
ATOM 10070 C CA . THR B 1 578 ? 23.172 18.609 32.344 1 93.12 578 THR B CA 1
ATOM 10071 C C . THR B 1 578 ? 23.266 20.016 32.906 1 93.12 578 THR B C 1
ATOM 10073 O O . THR B 1 578 ? 22.359 20.844 32.688 1 93.12 578 THR B O 1
ATOM 10076 N N . PRO B 1 579 ? 24.422 20.266 33.562 1 92.94 579 PRO B N 1
ATOM 10077 C CA . PRO B 1 579 ? 24.562 21.594 34.125 1 92.94 579 PRO B CA 1
ATOM 10078 C C . PRO B 1 579 ? 24.609 22.703 33.094 1 92.94 579 PRO B C 1
ATOM 10080 O O . PRO B 1 579 ? 24.953 22.438 31.922 1 92.94 579 PRO B O 1
ATOM 10083 N N . LYS B 1 580 ? 24.281 23.859 33.5 1 92.75 580 LYS B N 1
ATOM 10084 C CA . LYS B 1 580 ? 24.234 25.016 32.625 1 92.75 580 LYS B CA 1
ATOM 10085 C C . LYS B 1 580 ? 25.562 25.188 31.875 1 92.75 580 LYS B C 1
ATOM 10087 O O . LYS B 1 580 ? 26.625 25.047 32.469 1 92.75 580 LYS B O 1
ATOM 10092 N N . LEU B 1 581 ? 25.438 25.484 30.641 1 89.25 581 LEU B N 1
ATOM 10093 C CA . LEU B 1 581 ? 26.625 25.688 29.812 1 89.25 581 LEU B CA 1
ATOM 10094 C C . LEU B 1 581 ? 27.453 26.859 30.328 1 89.25 581 LEU B C 1
ATOM 10096 O O . LEU B 1 581 ? 26.891 27.859 30.797 1 89.25 581 LEU B O 1
ATOM 10100 N N . GLN B 1 582 ? 28.781 26.766 30.125 1 87.12 582 GLN B N 1
ATOM 10101 C CA . GLN B 1 582 ? 29.672 27.828 30.562 1 87.12 582 GLN B CA 1
ATOM 10102 C C . GLN B 1 582 ? 29.484 29.078 29.719 1 87.12 582 GLN B C 1
ATOM 10104 O O . GLN B 1 582 ? 29.312 29.016 28.5 1 87.12 582 GLN B O 1
ATOM 10109 N N . GLY B 1 583 ? 29.469 30.234 30.422 1 80.88 583 GLY B N 1
ATOM 10110 C CA . GLY B 1 583 ? 29.359 31.5 29.719 1 80.88 583 GLY B CA 1
ATOM 10111 C C . GLY B 1 583 ? 27.953 32.062 29.734 1 80.88 583 GLY B C 1
ATOM 10112 O O . GLY B 1 583 ? 27.734 33.219 29.328 1 80.88 583 GLY B O 1
ATOM 10113 N N . LEU B 1 584 ? 27.031 31.328 30.25 1 82.12 584 LEU B N 1
ATOM 10114 C CA . LEU B 1 584 ? 25.656 31.812 30.328 1 82.12 584 LEU B CA 1
ATOM 10115 C C . LEU B 1 584 ? 25.359 32.375 31.719 1 82.12 584 LEU B C 1
ATOM 10117 O O . LEU B 1 584 ? 25.812 31.828 32.719 1 82.12 584 LEU B O 1
ATOM 10121 N N . GLY B 1 585 ? 24.641 33.438 31.703 1 78.88 585 GLY B N 1
ATOM 10122 C CA . GLY B 1 585 ? 24.281 34.062 32.969 1 78.88 585 GLY B CA 1
ATOM 10123 C C . GLY B 1 585 ? 23.406 33.188 33.844 1 78.88 585 GLY B C 1
ATOM 10124 O O . GLY B 1 585 ? 22.656 32.375 33.375 1 78.88 585 GLY B O 1
ATOM 10125 N N . SER B 1 586 ? 23.516 33.438 35.062 1 78 586 SER B N 1
ATOM 10126 C CA . SER B 1 586 ? 22.797 32.625 36.062 1 78 586 SER B CA 1
ATOM 10127 C C . SER B 1 586 ? 21.297 32.844 35.938 1 78 586 SER B C 1
ATOM 10129 O O . SER B 1 586 ? 20.516 31.953 36.344 1 78 586 SER B O 1
ATOM 10131 N N . ASP B 1 587 ? 20.906 33.875 35.25 1 77.12 587 ASP B N 1
ATOM 10132 C CA . ASP B 1 587 ? 19.484 34.219 35.219 1 77.12 587 ASP B CA 1
ATOM 10133 C C . ASP B 1 587 ? 18.797 33.562 34.031 1 77.12 587 ASP B C 1
ATOM 10135 O O . ASP B 1 587 ? 17.578 33.5 33.969 1 77.12 587 ASP B O 1
ATOM 10139 N N . LEU B 1 588 ? 19.609 33.062 33.188 1 80.56 588 LEU B N 1
ATOM 10140 C CA . LEU B 1 588 ? 19.047 32.406 32.031 1 80.56 588 LEU B CA 1
ATOM 10141 C C . LEU B 1 588 ? 18.594 31 32.375 1 80.56 588 LEU B C 1
ATOM 10143 O O . LEU B 1 588 ? 19.344 30.219 32.969 1 80.56 588 LEU B O 1
ATOM 10147 N N . LYS B 1 589 ? 17.359 30.672 32.062 1 85.31 589 LYS B N 1
ATOM 10148 C CA . LYS B 1 589 ? 16.812 29.375 32.5 1 85.31 589 LYS B CA 1
ATOM 10149 C C . LYS B 1 589 ? 16.375 28.562 31.281 1 85.31 589 LYS B C 1
ATOM 10151 O O . LYS B 1 589 ? 15.672 27.562 31.422 1 85.31 589 LYS B O 1
ATOM 10156 N N . GLY B 1 590 ? 16.781 28.984 30.062 1 86.44 590 GLY B N 1
ATOM 10157 C CA . GLY B 1 590 ? 16.406 28.266 28.859 1 86.44 590 GLY B CA 1
ATOM 10158 C C . GLY B 1 590 ? 15.195 28.859 28.156 1 86.44 590 GLY B C 1
ATOM 10159 O O . GLY B 1 590 ? 14.289 29.375 28.812 1 86.44 590 GLY B O 1
ATOM 10160 N N . ILE B 1 591 ? 15.133 28.719 26.812 1 83.94 591 ILE B N 1
ATOM 10161 C CA . ILE B 1 591 ? 14.078 29.328 26.016 1 83.94 591 ILE B CA 1
ATOM 10162 C C . ILE B 1 591 ? 13.391 28.266 25.156 1 83.94 591 ILE B C 1
ATOM 10164 O O . ILE B 1 591 ? 14.062 27.422 24.562 1 83.94 591 ILE B O 1
ATOM 10168 N N . MET B 1 592 ? 12.055 28.203 25.234 1 90.19 592 MET B N 1
ATOM 10169 C CA . MET B 1 592 ? 11.25 27.469 24.266 1 90.19 592 MET B CA 1
ATOM 10170 C C . MET B 1 592 ? 10.82 28.375 23.109 1 90.19 592 MET B C 1
ATOM 10172 O O . MET B 1 592 ? 10.109 29.359 23.328 1 90.19 592 MET B O 1
ATOM 10176 N N . PHE B 1 593 ? 11.18 28.047 21.906 1 86.31 593 PHE B N 1
ATOM 10177 C CA . PHE B 1 593 ? 10.953 28.922 20.766 1 86.31 593 PHE B CA 1
ATOM 10178 C C . PHE B 1 593 ? 9.633 28.578 20.078 1 86.31 593 PHE B C 1
ATOM 10180 O O . PHE B 1 593 ? 9.109 27.469 20.219 1 86.31 593 PHE B O 1
ATOM 10187 N N . GLU B 1 594 ? 9.086 29.531 19.312 1 87.75 594 GLU B N 1
ATOM 10188 C CA . GLU B 1 594 ? 7.863 29.375 18.531 1 87.75 594 GLU B CA 1
ATOM 10189 C C . GLU B 1 594 ? 8.023 28.297 17.469 1 87.75 594 GLU B C 1
ATOM 10191 O O . GLU B 1 594 ? 7.07 27.562 17.172 1 87.75 594 GLU B O 1
ATOM 10196 N N . LYS B 1 595 ? 9.203 28.25 16.844 1 88.69 595 LYS B N 1
ATOM 10197 C CA . LYS B 1 595 ? 9.5 27.328 15.758 1 88.69 595 LYS B CA 1
ATOM 10198 C C . LYS B 1 595 ? 10.969 26.922 15.758 1 88.69 595 LYS B C 1
ATOM 10200 O O . LYS B 1 595 ? 11.797 27.578 16.406 1 88.69 595 LYS B O 1
ATOM 10205 N N . TYR B 1 596 ? 11.227 25.875 15.094 1 90 596 TYR B N 1
ATOM 10206 C CA . TYR B 1 596 ? 12.57 25.312 15.023 1 90 596 TYR B CA 1
ATOM 10207 C C . TYR B 1 596 ? 12.992 25.078 13.57 1 90 596 TYR B C 1
ATOM 10209 O O . TYR B 1 596 ? 12.43 25.688 12.656 1 90 596 TYR B O 1
ATOM 10217 N N . SER B 1 597 ? 14.117 24.375 13.406 1 86.44 597 SER B N 1
ATOM 10218 C CA . SER B 1 597 ? 14.656 24.172 12.07 1 86.44 597 SER B CA 1
ATOM 10219 C C . SER B 1 597 ? 14.758 22.703 11.719 1 86.44 597 SER B C 1
ATOM 10221 O O . SER B 1 597 ? 14.914 21.859 12.609 1 86.44 597 SER B O 1
ATOM 10223 N N . ASP B 1 598 ? 14.703 22.453 10.359 1 84 598 ASP B N 1
ATOM 10224 C CA . ASP B 1 598 ? 14.773 21.078 9.898 1 84 598 ASP B CA 1
ATOM 10225 C C . ASP B 1 598 ? 16.219 20.625 9.742 1 84 598 ASP B C 1
ATOM 10227 O O . ASP B 1 598 ? 16.5 19.422 9.609 1 84 598 ASP B O 1
ATOM 10231 N N . ASN B 1 599 ? 17.141 21.469 9.727 1 79.56 599 ASN B N 1
ATOM 10232 C CA . ASN B 1 599 ? 18.516 21.141 9.398 1 79.56 599 ASN B CA 1
ATOM 10233 C C . ASN B 1 599 ? 19.359 20.922 10.656 1 79.56 599 ASN B C 1
ATOM 10235 O O . ASN B 1 599 ? 20.516 20.531 10.57 1 79.56 599 ASN B O 1
ATOM 10239 N N . SER B 1 600 ? 18.766 21.281 11.828 1 81.69 600 SER B N 1
ATOM 10240 C CA . SER B 1 600 ? 19.531 21.141 13.07 1 81.69 600 SER B CA 1
ATOM 10241 C C . SER B 1 600 ? 18.594 20.953 14.266 1 81.69 600 SER B C 1
ATOM 10243 O O . SER B 1 600 ? 17.438 21.375 14.227 1 81.69 600 SER B O 1
ATOM 10245 N N . THR B 1 601 ? 19.219 20.453 15.328 1 79.19 601 THR B N 1
ATOM 10246 C CA . THR B 1 601 ? 18.453 20.297 16.562 1 79.19 601 THR B CA 1
ATOM 10247 C C . THR B 1 601 ? 18.781 21.406 17.547 1 79.19 601 THR B C 1
ATOM 10249 O O . THR B 1 601 ? 18.219 21.469 18.641 1 79.19 601 THR B O 1
ATOM 10252 N N . ASN B 1 602 ? 19.578 22.25 17.234 1 76.88 602 ASN B N 1
ATOM 10253 C CA . ASN B 1 602 ? 19.969 23.266 18.203 1 76.88 602 ASN B CA 1
ATOM 10254 C C . ASN B 1 602 ? 19.797 24.672 17.656 1 76.88 602 ASN B C 1
ATOM 10256 O O . ASN B 1 602 ? 20.5 25.609 18.078 1 76.88 602 ASN B O 1
ATOM 10260 N N . VAL B 1 603 ? 18.906 24.766 16.641 1 64.38 603 VAL B N 1
ATOM 10261 C CA . VAL B 1 603 ? 18.703 26.078 16.031 1 64.38 603 VAL B CA 1
ATOM 10262 C C . VAL B 1 603 ? 17.203 26.422 16 1 64.38 603 VAL B C 1
ATOM 10264 O O . VAL B 1 603 ? 16.375 25.547 15.742 1 64.38 603 VAL B O 1
ATOM 10267 N N . ALA B 1 604 ? 16.969 27.625 16.453 1 68.19 604 ALA B N 1
ATOM 10268 C CA . ALA B 1 604 ? 15.609 28.141 16.344 1 68.19 604 ALA B CA 1
ATOM 10269 C C . ALA B 1 604 ? 15.25 28.422 14.883 1 68.19 604 ALA B C 1
ATOM 10271 O O . ALA B 1 604 ? 16.141 28.609 14.039 1 68.19 604 ALA B O 1
ATOM 10272 N N . GLY B 1 605 ? 13.922 28.391 14.586 1 66 605 GLY B N 1
ATOM 10273 C CA . GLY B 1 605 ? 13.469 28.781 13.266 1 66 605 GLY B CA 1
ATOM 10274 C C . GLY B 1 605 ? 13.664 30.266 12.984 1 66 605 GLY B C 1
ATOM 10275 O O . GLY B 1 605 ? 14.094 31.016 13.859 1 66 605 GLY B O 1
ATOM 10276 N N . SER B 1 606 ? 13.57 30.594 11.711 1 64.31 606 SER B N 1
ATOM 10277 C CA . SER B 1 606 ? 13.734 31.984 11.297 1 64.31 606 SER B CA 1
ATOM 10278 C C . SER B 1 606 ? 12.742 32.344 10.211 1 64.31 606 SER B C 1
ATOM 10280 O O . SER B 1 606 ? 11.961 31.516 9.75 1 64.31 606 SER B O 1
ATOM 10282 N N . GLY B 1 607 ? 12.5 33.656 9.938 1 51.53 607 GLY B N 1
ATOM 10283 C CA . GLY B 1 607 ? 11.688 34.125 8.828 1 51.53 607 GLY B CA 1
ATOM 10284 C C . GLY B 1 607 ? 10.336 34.656 9.258 1 51.53 607 GLY B C 1
ATOM 10285 O O . GLY B 1 607 ? 9.938 34.469 10.414 1 51.53 607 GLY B O 1
ATOM 10286 N N . GLY B 1 608 ? 9.531 35.438 8.172 1 53.44 608 GLY B N 1
ATOM 10287 C CA . GLY B 1 608 ? 8.203 35.969 8.414 1 53.44 608 GLY B CA 1
ATOM 10288 C C . GLY B 1 608 ? 8.211 37.469 8.703 1 53.44 608 GLY B C 1
ATOM 10289 O O . GLY B 1 608 ? 9.156 38.188 8.336 1 53.44 608 GLY B O 1
ATOM 10290 N N . GLU B 1 609 ? 7.191 37.719 9.305 1 44.94 609 GLU B N 1
ATOM 10291 C CA . GLU B 1 609 ? 6.953 39.156 9.453 1 44.94 609 GLU B CA 1
ATOM 10292 C C . GLU B 1 609 ? 7.488 39.656 10.789 1 44.94 609 GLU B C 1
ATOM 10294 O O . GLU B 1 609 ? 7.617 40.875 10.984 1 44.94 609 GLU B O 1
ATOM 10299 N N . TYR B 1 610 ? 7.859 38.688 11.703 1 49 610 TYR B N 1
ATOM 10300 C CA . TYR B 1 610 ? 8.312 39.156 13.016 1 49 610 TYR B CA 1
ATOM 10301 C C . TYR B 1 610 ? 9.43 38.25 13.531 1 49 610 TYR B C 1
ATOM 10303 O O . TYR B 1 610 ? 9.719 37.188 12.953 1 49 610 TYR B O 1
ATOM 10311 N N . GLU B 1 611 ? 10.086 38.75 14.578 1 52.91 611 GLU B N 1
ATOM 10312 C CA . GLU B 1 611 ? 11.203 38.031 15.203 1 52.91 611 GLU B CA 1
ATOM 10313 C C . GLU B 1 611 ? 10.711 36.812 16 1 52.91 611 GLU B C 1
ATOM 10315 O O . GLU B 1 611 ? 9.594 36.844 16.516 1 52.91 611 GLU B O 1
ATOM 10320 N N . VAL B 1 612 ? 11.562 35.875 16.109 1 58.53 612 VAL B N 1
ATOM 10321 C CA . VAL B 1 612 ? 11.234 34.656 16.797 1 58.53 612 VAL B CA 1
ATOM 10322 C C . VAL B 1 612 ? 10.945 34.938 18.281 1 58.53 612 VAL B C 1
ATOM 10324 O O . VAL B 1 612 ? 11.664 35.719 18.906 1 58.53 612 VAL B O 1
ATOM 10327 N N . VAL B 1 613 ? 9.891 34.344 18.781 1 58.78 613 VAL B N 1
ATOM 10328 C CA . VAL B 1 613 ? 9.367 34.625 20.125 1 58.78 613 VAL B CA 1
ATOM 10329 C C . VAL B 1 613 ? 9.836 33.531 21.094 1 58.78 613 VAL B C 1
ATOM 10331 O O . VAL B 1 613 ? 9.906 32.375 20.75 1 58.78 613 VAL B O 1
ATOM 10334 N N . GLU B 1 614 ? 10.234 33.938 22.328 1 61.34 614 GLU B N 1
ATOM 10335 C CA . GLU B 1 614 ? 10.625 33.062 23.422 1 61.34 614 GLU B CA 1
ATOM 10336 C C . GLU B 1 614 ? 9.414 32.625 24.234 1 61.34 614 GLU B C 1
ATOM 10338 O O . GLU B 1 614 ? 8.484 33.406 24.453 1 61.34 614 GLU B O 1
ATOM 10343 N N . GLY B 1 615 ? 9.391 31.344 24.641 1 64.25 615 GLY B N 1
ATOM 10344 C CA . GLY B 1 615 ? 8.352 30.812 25.516 1 64.25 615 GLY B CA 1
ATOM 10345 C C . GLY B 1 615 ? 7.004 30.703 24.828 1 64.25 615 GLY B C 1
ATOM 10346 O O . GLY B 1 615 ? 6.043 31.359 25.234 1 64.25 615 GLY B O 1
ATOM 10347 N N . PHE B 1 616 ? 6.895 29.766 23.984 1 80.69 616 PHE B N 1
ATOM 10348 C CA . PHE B 1 616 ? 5.695 29.766 23.156 1 80.69 616 PHE B CA 1
ATOM 10349 C C . PHE B 1 616 ? 4.754 28.641 23.562 1 80.69 616 PHE B C 1
ATOM 10351 O O . PHE B 1 616 ? 5.152 27.484 23.609 1 80.69 616 PHE B O 1
ATOM 10358 N N . GLY B 1 617 ? 3.551 28.969 23.812 1 91.31 617 GLY B N 1
ATOM 10359 C CA . GLY B 1 617 ? 2.531 28.125 24.406 1 91.31 617 GLY B CA 1
ATOM 10360 C C . GLY B 1 617 ? 2.354 26.812 23.656 1 91.31 617 GLY B C 1
ATOM 10361 O O . GLY B 1 617 ? 2.387 25.734 24.266 1 91.31 617 GLY B O 1
ATOM 10362 N N . TRP B 1 618 ? 2.211 26.859 22.328 1 95.12 618 TRP B N 1
ATOM 10363 C CA . TRP B 1 618 ? 1.945 25.609 21.609 1 95.12 618 TRP B CA 1
ATOM 10364 C C . TRP B 1 618 ? 3.178 24.719 21.594 1 95.12 618 TRP B C 1
ATOM 10366 O O . TRP B 1 618 ? 3.059 23.484 21.547 1 95.12 618 TRP B O 1
ATOM 10376 N N . THR B 1 619 ? 4.398 25.266 21.688 1 96.19 619 THR B N 1
ATOM 10377 C CA . THR B 1 619 ? 5.613 24.469 21.766 1 96.19 619 THR B CA 1
ATOM 10378 C C . THR B 1 619 ? 5.664 23.688 23.078 1 96.19 619 THR B C 1
ATOM 10380 O O . THR B 1 619 ? 5.973 22.5 23.078 1 96.19 619 THR B O 1
ATOM 10383 N N . ASN B 1 620 ? 5.348 24.484 24.203 1 96.56 620 ASN B N 1
ATOM 10384 C CA . ASN B 1 620 ? 5.285 23.844 25.5 1 96.56 620 ASN B CA 1
ATOM 10385 C C . ASN B 1 620 ? 4.266 22.703 25.516 1 96.56 620 ASN B C 1
ATOM 10387 O O . ASN B 1 620 ? 4.555 21.609 26 1 96.56 620 ASN B O 1
ATOM 10391 N N . GLY B 1 621 ? 3.088 23.016 24.969 1 98.19 621 GLY B N 1
ATOM 10392 C CA . GLY B 1 621 ? 2.016 22.031 24.953 1 98.19 621 GLY B CA 1
ATOM 10393 C C . GLY B 1 621 ? 2.373 20.766 24.203 1 98.19 621 GLY B C 1
ATOM 10394 O O . GLY B 1 621 ? 2.119 19.656 24.688 1 98.19 621 GLY B O 1
ATOM 10395 N N . VAL B 1 622 ? 3.012 20.875 23.062 1 98.5 622 VAL B N 1
ATOM 10396 C CA . VAL B 1 622 ? 3.359 19.734 22.234 1 98.5 622 VAL B CA 1
ATOM 10397 C C . VAL B 1 622 ? 4.449 18.906 22.922 1 98.5 622 VAL B C 1
ATOM 10399 O O . VAL B 1 622 ? 4.434 17.672 22.875 1 98.5 622 VAL B O 1
ATOM 10402 N N . LEU B 1 623 ? 5.43 19.562 23.562 1 98.19 623 LEU B N 1
ATOM 10403 C CA . LEU B 1 623 ? 6.465 18.844 24.297 1 98.19 623 LEU B CA 1
ATOM 10404 C C . LEU B 1 623 ? 5.859 18 25.406 1 98.19 623 LEU B C 1
ATOM 10406 O O . LEU B 1 623 ? 6.207 16.828 25.578 1 98.19 623 LEU B O 1
ATOM 10410 N N . ILE B 1 624 ? 4.984 18.641 26.156 1 98.44 624 ILE B N 1
ATOM 10411 C CA . ILE B 1 624 ? 4.348 17.969 27.281 1 98.44 624 ILE B CA 1
ATOM 10412 C C . ILE B 1 624 ? 3.514 16.797 26.781 1 98.44 624 ILE B C 1
ATOM 10414 O O . ILE B 1 624 ? 3.553 15.711 27.359 1 98.44 624 ILE B O 1
ATOM 10418 N N . TRP B 1 625 ? 2.818 16.969 25.688 1 98.69 625 TRP B N 1
ATOM 10419 C CA . TRP B 1 625 ? 2.035 15.906 25.062 1 98.69 625 TRP B CA 1
ATOM 10420 C C . TRP B 1 625 ? 2.93 14.742 24.641 1 98.69 625 TRP B C 1
ATOM 10422 O O . TRP B 1 625 ? 2.619 13.578 24.906 1 98.69 625 TRP B O 1
ATOM 10432 N N . ALA B 1 626 ? 4.031 15.023 23.984 1 98.69 626 ALA B N 1
ATOM 10433 C CA . ALA B 1 626 ? 4.949 14 23.516 1 98.69 626 ALA B CA 1
ATOM 10434 C C . ALA B 1 626 ? 5.547 13.211 24.672 1 98.69 626 ALA B C 1
ATOM 10436 O O . ALA B 1 626 ? 5.688 11.992 24.594 1 98.69 626 ALA B O 1
ATOM 10437 N N . ALA B 1 627 ? 5.887 13.914 25.719 1 98.5 627 ALA B N 1
ATOM 10438 C CA . ALA B 1 627 ? 6.445 13.258 26.906 1 98.5 627 ALA B CA 1
ATOM 10439 C C . ALA B 1 627 ? 5.426 12.32 27.547 1 98.5 627 ALA B C 1
ATOM 10441 O O . ALA B 1 627 ? 5.785 11.266 28.062 1 98.5 627 ALA B O 1
ATOM 10442 N N . ASP B 1 628 ? 4.207 12.75 27.547 1 98.38 628 ASP B N 1
ATOM 10443 C CA . ASP B 1 628 ? 3.148 11.906 28.094 1 98.38 628 ASP B CA 1
ATOM 10444 C C . ASP B 1 628 ? 2.949 10.648 27.234 1 98.38 628 ASP B C 1
ATOM 10446 O O . ASP B 1 628 ? 2.844 9.547 27.781 1 98.38 628 ASP B O 1
ATOM 10450 N N . LYS B 1 629 ? 2.914 10.781 25.938 1 98.19 629 LYS B N 1
ATOM 10451 C CA . LYS B 1 629 ? 2.545 9.703 25.031 1 98.19 629 LYS B CA 1
ATOM 10452 C C . LYS B 1 629 ? 3.699 8.719 24.844 1 98.19 629 LYS B C 1
ATOM 10454 O O . LYS B 1 629 ? 3.479 7.523 24.656 1 98.19 629 LYS B O 1
ATOM 10459 N N . PHE B 1 630 ? 4.965 9.266 24.938 1 98.06 630 PHE B N 1
ATOM 10460 C CA . PHE B 1 630 ? 6.105 8.445 24.531 1 98.06 630 PHE B CA 1
ATOM 10461 C C . PHE B 1 630 ? 7.098 8.305 25.688 1 98.06 630 PHE B C 1
ATOM 10463 O O . PHE B 1 630 ? 8.18 7.742 25.5 1 98.06 630 PHE B O 1
ATOM 10470 N N . GLY B 1 631 ? 6.859 8.812 26.891 1 94.31 631 GLY B N 1
ATOM 10471 C CA . GLY B 1 631 ? 7.793 9.078 27.984 1 94.31 631 GLY B CA 1
ATOM 10472 C C . GLY B 1 631 ? 8.617 7.863 28.359 1 94.31 631 GLY B C 1
ATOM 10473 O O . GLY B 1 631 ? 9.805 7.992 28.672 1 94.31 631 GLY B O 1
ATOM 10474 N N . ASP B 1 632 ? 8.039 6.637 28.219 1 94.81 632 ASP B N 1
ATOM 10475 C CA . ASP B 1 632 ? 8.766 5.438 28.625 1 94.81 632 ASP B CA 1
ATOM 10476 C C . ASP B 1 632 ? 9.68 4.945 27.5 1 94.81 632 ASP B C 1
ATOM 10478 O O . ASP B 1 632 ? 10.555 4.105 27.734 1 94.81 632 ASP B O 1
ATOM 10482 N N . LYS B 1 633 ? 9.57 5.52 26.344 1 97.69 633 LYS B N 1
ATOM 10483 C CA . LYS B 1 633 ? 10.305 5.031 25.188 1 97.69 633 LYS B CA 1
ATOM 10484 C C . LYS B 1 633 ? 11.328 6.059 24.703 1 97.69 633 LYS B C 1
ATOM 10486 O O . LYS B 1 633 ? 12.219 5.738 23.922 1 97.69 633 LYS B O 1
ATOM 10491 N N . LEU B 1 634 ? 11.258 7.352 25.172 1 98 634 LEU B N 1
ATOM 10492 C CA . LEU B 1 634 ? 12.156 8.422 24.734 1 98 634 LEU B CA 1
ATOM 10493 C C . LEU B 1 634 ? 13.562 8.203 25.281 1 98 634 LEU B C 1
ATOM 10495 O O . LEU B 1 634 ? 13.734 7.758 26.422 1 98 634 LEU B O 1
ATOM 10499 N N . LYS B 1 635 ? 14.5 8.523 24.422 1 97.44 635 LYS B N 1
ATOM 10500 C CA . LYS B 1 635 ? 15.906 8.469 24.828 1 97.44 635 LYS B CA 1
ATOM 10501 C C . LYS B 1 635 ? 16.438 9.867 25.125 1 97.44 635 LYS B C 1
ATOM 10503 O O . LYS B 1 635 ? 15.984 10.852 24.547 1 97.44 635 LYS B O 1
ATOM 10508 N N . ARG B 1 636 ? 17.422 9.859 26.016 1 96.56 636 ARG B N 1
ATOM 10509 C CA . ARG B 1 636 ? 18.047 11.133 26.359 1 96.56 636 ARG B CA 1
ATOM 10510 C C . ARG B 1 636 ? 18.641 11.812 25.141 1 96.56 636 ARG B C 1
ATOM 10512 O O . ARG B 1 636 ? 19.359 11.188 24.359 1 96.56 636 ARG B O 1
ATOM 10519 N N . PRO B 1 637 ? 18.297 13.141 24.953 1 95.25 637 PRO B N 1
ATOM 10520 C CA . PRO B 1 637 ? 18.844 13.859 23.797 1 95.25 637 PRO B CA 1
ATOM 10521 C C . PRO B 1 637 ? 20.375 13.969 23.859 1 95.25 637 PRO B C 1
ATOM 10523 O O . PRO B 1 637 ? 20.938 14.164 24.938 1 95.25 637 PRO B O 1
ATOM 10526 N N . ASP B 1 638 ? 21.016 13.781 22.719 1 92.62 638 ASP B N 1
ATOM 10527 C CA . ASP B 1 638 ? 22.438 14.023 22.531 1 92.62 638 ASP B CA 1
ATOM 10528 C C . ASP B 1 638 ? 22.672 15.312 21.734 1 92.62 638 ASP B C 1
ATOM 10530 O O . ASP B 1 638 ? 22.531 15.328 20.516 1 92.62 638 ASP B O 1
ATOM 10534 N N . CYS B 1 639 ? 23.172 16.344 22.438 1 91.56 639 CYS B N 1
ATOM 10535 C CA . CYS B 1 639 ? 23.312 17.656 21.812 1 91.56 639 CYS B CA 1
ATOM 10536 C C . CYS B 1 639 ? 24.719 17.844 21.25 1 91.56 639 CYS B C 1
ATOM 10538 O O . CYS B 1 639 ? 25.047 18.922 20.734 1 91.56 639 CYS B O 1
ATOM 10540 N N . GLY B 1 640 ? 25.531 16.875 21.297 1 87.19 640 GLY B N 1
ATOM 10541 C CA . GLY B 1 640 ? 26.891 16.969 20.828 1 87.19 640 GLY B CA 1
ATOM 10542 C C . GLY B 1 640 ? 27.688 18.062 21.516 1 87.19 640 GLY B C 1
ATOM 10543 O O . GLY B 1 640 ? 27.547 18.266 22.734 1 87.19 640 GLY B O 1
ATOM 10544 N N . ASP B 1 641 ? 28.672 18.719 20.75 1 82.5 641 ASP B N 1
ATOM 10545 C CA . ASP B 1 641 ? 29.484 19.812 21.266 1 82.5 641 ASP B CA 1
ATOM 10546 C C . ASP B 1 641 ? 28.703 21.141 21.219 1 82.5 641 ASP B C 1
ATOM 10548 O O . ASP B 1 641 ? 29.062 22.047 20.469 1 82.5 641 ASP B O 1
ATOM 10552 N N . ILE B 1 642 ? 27.734 21.125 22.047 1 84.25 642 ILE B N 1
ATOM 10553 C CA . ILE B 1 642 ? 26.812 22.266 22.047 1 84.25 642 ILE B CA 1
ATOM 10554 C C . ILE B 1 642 ? 27.469 23.438 22.766 1 84.25 642 ILE B C 1
ATOM 10556 O O . ILE B 1 642 ? 28.156 23.266 23.766 1 84.25 642 ILE B O 1
ATOM 10560 N N . THR B 1 643 ? 27.406 24.625 22.125 1 75.25 643 THR B N 1
ATOM 10561 C CA . THR B 1 643 ? 27.906 25.859 22.703 1 75.25 643 THR B CA 1
ATOM 10562 C C . THR B 1 643 ? 26.75 26.812 23 1 75.25 643 THR B C 1
ATOM 10564 O O . THR B 1 643 ? 25.672 26.688 22.422 1 75.25 643 THR B O 1
ATOM 10567 N N . PRO B 1 644 ? 27 27.688 24 1 72.69 644 PRO B N 1
ATOM 10568 C CA . PRO B 1 644 ? 25.953 28.656 24.297 1 72.69 644 PRO B CA 1
ATOM 10569 C C . PRO B 1 644 ? 25.484 29.438 23.062 1 72.69 644 PRO B C 1
ATOM 10571 O O . PRO B 1 644 ? 26.297 29.797 22.219 1 72.69 644 PRO B O 1
ATOM 10574 N N . ALA B 1 645 ? 24.266 29.391 22.953 1 66.31 645 ALA B N 1
ATOM 10575 C CA . ALA B 1 645 ? 23.719 30.172 21.859 1 66.31 645 ALA B CA 1
ATOM 10576 C C . ALA B 1 645 ? 23.969 31.672 22.078 1 66.31 645 ALA B C 1
ATOM 10578 O O . ALA B 1 645 ? 23.875 32.156 23.203 1 66.31 645 ALA B O 1
ATOM 10579 N N . GLN B 1 646 ? 24.859 32.438 21.234 1 53.47 646 GLN B N 1
ATOM 10580 C CA . GLN B 1 646 ? 25.031 33.906 21.344 1 53.47 646 GLN B CA 1
ATOM 10581 C C . GLN B 1 646 ? 23.688 34.594 21.344 1 53.47 646 GLN B C 1
ATOM 10583 O O . GLN B 1 646 ? 23.125 34.875 20.266 1 53.47 646 GLN B O 1
ATOM 10588 N N . VAL B 1 647 ? 23.094 34.406 22.406 1 45.59 647 VAL B N 1
ATOM 10589 C CA . VAL B 1 647 ? 21.812 35.062 22.594 1 45.59 647 VAL B CA 1
ATOM 10590 C C . VAL B 1 647 ? 22.062 36.5 23.094 1 45.59 647 VAL B C 1
ATOM 10592 O O . VAL B 1 647 ? 22.859 36.719 24 1 45.59 647 VAL B O 1
ATOM 10595 N N . GLY B 1 648 ? 22.25 37.875 22.344 1 41.94 648 GLY B N 1
ATOM 10596 C CA . GLY B 1 648 ? 22.297 39.281 22.688 1 41.94 648 GLY B CA 1
ATOM 10597 C C . GLY B 1 648 ? 23.5 40.031 22.125 1 41.94 648 GLY B C 1
ATOM 10598 O O . GLY B 1 648 ? 23.484 41.25 21.969 1 41.94 648 GLY B O 1
ATOM 10599 N N . LYS B 1 649 ? 24.984 39.844 22.094 1 37.97 649 LYS B N 1
ATOM 10600 C CA . LYS B 1 649 ? 26.141 40.688 21.922 1 37.97 649 LYS B CA 1
ATOM 10601 C C . LYS B 1 649 ? 26.312 41.094 20.453 1 37.97 649 LYS B C 1
ATOM 10603 O O . LYS B 1 649 ? 27.281 41.781 20.094 1 37.97 649 LYS B O 1
ATOM 10608 N N . ARG B 1 650 ? 26.312 40.469 19.531 1 35.66 650 ARG B N 1
ATOM 10609 C CA . ARG B 1 650 ? 26.969 41.188 18.453 1 35.66 650 ARG B CA 1
ATOM 10610 C C . ARG B 1 650 ? 26.422 42.594 18.328 1 35.66 650 ARG B C 1
ATOM 10612 O O . ARG B 1 650 ? 25.234 42.781 18.078 1 35.66 650 ARG B O 1
ATOM 10619 N N . ALA B 1 651 ? 27.141 43.656 18.734 1 32.16 651 ALA B N 1
ATOM 10620 C CA . ALA B 1 651 ? 27.109 45.125 18.672 1 32.16 651 ALA B CA 1
ATOM 10621 C C . ALA B 1 651 ? 26.906 45.594 17.234 1 32.16 651 ALA B C 1
ATOM 10623 O O . ALA B 1 651 ? 26.219 46.594 16.984 1 32.16 651 ALA B O 1
ATOM 10624 N N . ASP B 1 652 ? 28.078 45.531 16.344 1 30.47 652 ASP B N 1
ATOM 10625 C CA . ASP B 1 652 ? 28.188 46.25 15.078 1 30.47 652 ASP B CA 1
ATOM 10626 C C . ASP B 1 652 ? 27.031 45.875 14.141 1 30.47 652 ASP B C 1
ATOM 10628 O O . ASP B 1 652 ? 26.844 46.531 13.109 1 30.47 652 ASP B O 1
ATOM 10632 N N . ILE B 1 653 ? 27.031 44.5 13.586 1 30.36 653 ILE B N 1
ATOM 10633 C CA . ILE B 1 653 ? 25.938 44.281 12.648 1 30.36 653 ILE B CA 1
ATOM 10634 C C . ILE B 1 653 ? 24.609 44.594 13.312 1 30.36 653 ILE B C 1
ATOM 10636 O O . ILE B 1 653 ? 24.453 44.438 14.531 1 30.36 653 ILE B O 1
ATOM 10640 N N . THR B 1 654 ? 23.688 45.344 12.664 1 29.34 654 THR B N 1
ATOM 10641 C CA . THR B 1 654 ? 22.281 45.562 12.992 1 29.34 654 THR B CA 1
ATOM 10642 C C . THR B 1 654 ? 21.734 44.375 13.797 1 29.34 654 THR B C 1
ATOM 10644 O O . THR B 1 654 ? 21.672 43.25 13.289 1 29.34 654 THR B O 1
ATOM 10647 N N . MET B 1 655 ? 22.344 44.219 14.961 1 28.83 655 MET B N 1
ATOM 10648 C CA . MET B 1 655 ? 21.922 43.25 15.992 1 28.83 655 MET B CA 1
ATOM 10649 C C . MET B 1 655 ? 20.422 42.969 15.867 1 28.83 655 MET B C 1
ATOM 10651 O O . MET B 1 655 ? 19.594 43.844 16.094 1 28.83 655 MET B O 1
ATOM 10655 N N . GLU B 1 656 ? 20.156 42.156 14.938 1 29.98 656 GLU B N 1
ATOM 10656 C CA . GLU B 1 656 ? 18.844 41.562 14.742 1 29.98 656 GLU B CA 1
ATOM 10657 C C . GLU B 1 656 ? 18.234 41.125 16.078 1 29.98 656 GLU B C 1
ATOM 10659 O O . GLU B 1 656 ? 18.859 40.375 16.828 1 29.98 656 GLU B O 1
ATOM 10664 N N . LYS B 1 657 ? 17.375 41.844 16.609 1 35.03 657 LYS B N 1
ATOM 10665 C CA . LYS B 1 657 ? 16.547 41.906 17.812 1 35.03 657 LYS B CA 1
ATOM 10666 C C . LYS B 1 657 ? 16.125 40.5 18.25 1 35.03 657 LYS B C 1
ATOM 10668 O O . LYS B 1 657 ? 15.805 39.656 17.422 1 35.03 657 LYS B O 1
ATOM 10673 N N . ARG B 1 658 ? 16.438 40.031 19.359 1 34.44 658 ARG B N 1
ATOM 10674 C CA . ARG B 1 658 ? 16.031 38.812 20.078 1 34.44 658 ARG B CA 1
ATOM 10675 C C . ARG B 1 658 ? 14.531 38.594 19.969 1 34.44 658 ARG B C 1
ATOM 10677 O O . ARG B 1 658 ? 13.742 39.531 20.047 1 34.44 658 ARG B O 1
ATOM 10684 N N . ALA B 1 659 ? 14.164 37.531 19.438 1 36.03 659 ALA B N 1
ATOM 10685 C CA . ALA B 1 659 ? 12.812 37.125 19.062 1 36.03 659 ALA B CA 1
ATOM 10686 C C . ALA B 1 659 ? 11.82 37.375 20.203 1 36.03 659 ALA B C 1
ATOM 10688 O O . ALA B 1 659 ? 10.648 37.656 19.953 1 36.03 659 ALA B O 1
ATOM 10689 N N . VAL B 1 660 ? 12.273 36.969 21.516 1 39.09 660 VAL B N 1
ATOM 10690 C CA . VAL B 1 660 ? 11.328 37.219 22.594 1 39.09 660 VAL B CA 1
ATOM 10691 C C . VAL B 1 660 ? 11.289 38.688 22.953 1 39.09 660 VAL B C 1
ATOM 10693 O O . VAL B 1 660 ? 10.422 39.125 23.703 1 39.09 660 VAL B O 1
ATOM 10696 N N . GLU B 1 661 ? 12.383 39.344 22.656 1 43.88 661 GLU B N 1
ATOM 10697 C CA . GLU B 1 661 ? 12.523 40.656 23.281 1 43.88 661 GLU B CA 1
ATOM 10698 C C . GLU B 1 661 ? 11.914 41.75 22.406 1 43.88 661 GLU B C 1
ATOM 10700 O O . GLU B 1 661 ? 12.094 41.75 21.188 1 43.88 661 GLU B O 1
ATOM 10705 N N . LEU B 1 662 ? 10.805 42.188 22.875 1 47.25 662 LEU B N 1
ATOM 10706 C CA . LEU B 1 662 ? 10.266 43.406 22.297 1 47.25 662 LEU B CA 1
ATOM 10707 C C . LEU B 1 662 ? 11.383 44.375 21.938 1 47.25 662 LEU B C 1
ATOM 10709 O O . LEU B 1 662 ? 12.445 44.375 22.562 1 47.25 662 LEU B O 1
ATOM 10713 N N . ASP B 1 663 ? 11.219 44.875 20.766 1 57.97 663 ASP B N 1
ATOM 10714 C CA . ASP B 1 663 ? 12.062 46.031 20.5 1 57.97 663 ASP B CA 1
ATOM 10715 C C . ASP B 1 663 ? 12.211 46.906 21.734 1 57.97 663 ASP B C 1
ATOM 10717 O O . ASP B 1 663 ? 11.25 47.125 22.469 1 57.97 663 ASP B O 1
ATOM 10721 N N . VAL B 1 664 ? 13.414 47.312 21.984 1 54.78 664 VAL B N 1
ATOM 10722 C CA . VAL B 1 664 ? 13.742 48.062 23.203 1 54.78 664 VAL B CA 1
ATOM 10723 C C . VAL B 1 664 ? 12.773 49.25 23.344 1 54.78 664 VAL B C 1
ATOM 10725 O O . VAL B 1 664 ? 12.32 49.562 24.453 1 54.78 664 VAL B O 1
ATOM 10728 N N . PHE B 1 665 ? 12.484 49.938 22.297 1 58.28 665 PHE B N 1
ATOM 10729 C CA . PHE B 1 665 ? 11.586 51.094 22.391 1 58.28 665 PHE B CA 1
ATOM 10730 C C . PHE B 1 665 ? 10.148 50.625 22.609 1 58.28 665 PHE B C 1
ATOM 10732 O O . PHE B 1 665 ? 9.445 51.188 23.453 1 58.28 665 PHE B O 1
ATOM 10739 N N . ASP B 1 666 ? 9.758 49.656 21.938 1 68.94 666 ASP B N 1
ATOM 10740 C CA . ASP B 1 666 ? 8.414 49.125 22.141 1 68.94 666 ASP B CA 1
ATOM 10741 C C . ASP B 1 666 ? 8.211 48.656 23.578 1 68.94 666 ASP B C 1
ATOM 10743 O O . ASP B 1 666 ? 7.113 48.812 24.125 1 68.94 666 ASP B O 1
ATOM 10747 N N . ALA B 1 667 ? 9.266 48.156 24.078 1 63.38 667 ALA B N 1
ATOM 10748 C CA . ALA B 1 667 ? 9.219 47.656 25.453 1 63.38 667 ALA B CA 1
ATOM 10749 C C . ALA B 1 667 ? 8.82 48.75 26.422 1 63.38 667 ALA B C 1
ATOM 10751 O O . ALA B 1 667 ? 8.164 48.469 27.438 1 63.38 667 ALA B O 1
ATOM 10752 N N . LYS B 1 668 ? 9.133 49.969 26.109 1 64.69 668 LYS B N 1
ATOM 10753 C CA . LYS B 1 668 ? 8.797 51.094 26.969 1 64.69 668 LYS B CA 1
ATOM 10754 C C . LYS B 1 668 ? 7.293 51.344 26.984 1 64.69 668 LYS B C 1
ATOM 10756 O O . LYS B 1 668 ? 6.762 51.906 27.938 1 64.69 668 LYS B O 1
ATOM 10761 N N . PHE B 1 669 ? 6.668 50.844 25.984 1 68.94 669 PHE B N 1
ATOM 10762 C CA . PHE B 1 669 ? 5.238 51.094 25.828 1 68.94 669 PHE B CA 1
ATOM 10763 C C . PHE B 1 669 ? 4.445 49.781 25.969 1 68.94 669 PHE B C 1
ATOM 10765 O O . PHE B 1 669 ? 3.326 49.688 25.453 1 68.94 669 PHE B O 1
ATOM 10772 N N . THR B 1 670 ? 5.078 48.844 26.516 1 70.69 670 THR B N 1
ATOM 10773 C CA . THR B 1 670 ? 4.414 47.562 26.719 1 70.69 670 THR B CA 1
ATOM 10774 C C . THR B 1 670 ? 4.441 47.156 28.188 1 70.69 670 THR B C 1
ATOM 10776 O O . THR B 1 670 ? 5.469 47.281 28.859 1 70.69 670 THR B O 1
ATOM 10779 N N . LYS B 1 671 ? 3.35 46.719 28.672 1 68.81 671 LYS B N 1
ATOM 10780 C CA . LYS B 1 671 ? 3.289 46.25 30.047 1 68.81 671 LYS B CA 1
ATOM 10781 C C . LYS B 1 671 ? 4.172 45.031 30.25 1 68.81 671 LYS B C 1
ATOM 10783 O O . LYS B 1 671 ? 4.148 44.094 29.438 1 68.81 671 LYS B O 1
ATOM 10788 N N . LYS B 1 672 ? 5 45.062 31.344 1 66.38 672 LYS B N 1
ATOM 10789 C CA . LYS B 1 672 ? 5.875 43.938 31.672 1 66.38 672 LYS B CA 1
ATOM 10790 C C . LYS B 1 672 ? 5.262 43.062 32.781 1 66.38 672 LYS B C 1
ATOM 10792 O O . LYS B 1 672 ? 4.672 43.562 33.719 1 66.38 672 LYS B O 1
ATOM 10797 N N . PHE B 1 673 ? 5.074 41.906 32.562 1 59 673 PHE B N 1
ATOM 10798 C CA . PHE B 1 673 ? 4.582 40.969 33.531 1 59 673 PHE B CA 1
ATOM 10799 C C . PHE B 1 673 ? 5.738 40.219 34.188 1 59 673 PHE B C 1
ATOM 10801 O O . PHE B 1 673 ? 6.688 39.812 33.5 1 59 673 PHE B O 1
ATOM 10808 N N . ALA B 1 674 ? 6.215 40.75 35.438 1 48.31 674 ALA B N 1
ATOM 10809 C CA . ALA B 1 674 ? 7.398 40.312 36.156 1 48.31 674 ALA B CA 1
ATOM 10810 C C . ALA B 1 674 ? 7.43 38.781 36.281 1 48.31 674 ALA B C 1
ATOM 10812 O O . ALA B 1 674 ? 6.387 38.156 36.5 1 48.31 674 ALA B O 1
ATOM 10813 N N . ARG B 1 675 ? 8.562 38.312 35.719 1 49.62 675 ARG B N 1
ATOM 10814 C CA . ARG B 1 675 ? 8.828 36.938 36.156 1 49.62 675 ARG B CA 1
ATOM 10815 C C . ARG B 1 675 ? 8.859 36.875 37.688 1 49.62 675 ARG B C 1
ATOM 10817 O O . ARG B 1 675 ? 9.227 37.844 38.344 1 49.62 675 ARG B O 1
ATOM 10824 N N . LYS B 1 676 ? 8.406 36.094 38.562 1 44.84 676 LYS B N 1
ATOM 10825 C CA . LYS B 1 676 ? 8.516 36.062 40 1 44.84 676 LYS B CA 1
ATOM 10826 C C . LYS B 1 676 ? 9.773 36.781 40.5 1 44.84 676 LYS B C 1
ATOM 10828 O O . LYS B 1 676 ? 9.727 37.5 41.469 1 44.84 676 LYS B O 1
ATOM 10833 N N . GLY B 1 677 ? 10.992 36.531 40.156 1 35.66 677 GLY B N 1
ATOM 10834 C CA . GLY B 1 677 ? 12.133 37.031 40.906 1 35.66 677 GLY B CA 1
ATOM 10835 C C . GLY B 1 677 ? 12.414 38.5 40.656 1 35.66 677 GLY B C 1
ATOM 10836 O O . GLY B 1 677 ? 13.195 39.125 41.375 1 35.66 677 GLY B O 1
ATOM 10837 N N . LYS B 1 678 ? 12.055 39.062 39.438 1 38.25 678 LYS B N 1
ATOM 10838 C CA . LYS B 1 678 ? 12.656 40.375 39.125 1 38.25 678 LYS B CA 1
ATOM 10839 C C . LYS B 1 678 ? 11.68 41.5 39.406 1 38.25 678 LYS B C 1
ATOM 10841 O O . LYS B 1 678 ? 11.977 42.656 39.125 1 38.25 678 LYS B O 1
ATOM 10846 N N . LEU B 1 679 ? 10.617 41.312 39.781 1 33.28 679 LEU B N 1
ATOM 10847 C CA . LEU B 1 679 ? 9.688 42.438 39.844 1 33.28 679 LEU B CA 1
ATOM 10848 C C . LEU B 1 679 ? 10.094 43.438 40.938 1 33.28 679 LEU B C 1
ATOM 10850 O O . LEU B 1 679 ? 9.875 44.625 40.812 1 33.28 679 LEU B O 1
ATOM 10854 N N . GLU B 1 680 ? 10.695 42.969 42.094 1 31.5 680 GLU B N 1
ATOM 10855 C CA . GLU B 1 680 ? 11 43.906 43.188 1 31.5 680 GLU B CA 1
ATOM 10856 C C . GLU B 1 680 ? 12.039 44.938 42.75 1 31.5 680 GLU B C 1
ATOM 10858 O O . GLU B 1 680 ? 12.125 46.031 43.312 1 31.5 680 GLU B O 1
ATOM 10863 N N . LYS B 1 681 ? 12.883 44.375 41.75 1 39.53 681 LYS B N 1
ATOM 10864 C CA . LYS B 1 681 ? 13.977 45.281 41.469 1 39.53 681 LYS B CA 1
ATOM 10865 C C . LYS B 1 681 ? 13.531 46.406 40.531 1 39.53 681 LYS B C 1
ATOM 10867 O O . LYS B 1 681 ? 14.117 47.469 40.531 1 39.53 681 LYS B O 1
ATOM 10872 N N . LEU B 1 682 ? 12.602 46.062 39.75 1 32.47 682 LEU B N 1
ATOM 10873 C CA . LEU B 1 682 ? 12.289 47.031 38.688 1 32.47 682 LEU B CA 1
ATOM 10874 C C . LEU B 1 682 ? 11.312 48.094 39.188 1 32.47 682 LEU B C 1
ATOM 10876 O O . LEU B 1 682 ? 11.352 49.219 38.719 1 32.47 682 LEU B O 1
ATOM 10880 N N . LYS B 1 683 ? 10.406 47.844 40 1 41.69 683 LYS B N 1
ATOM 10881 C CA . LYS B 1 683 ? 9.617 48.906 40.594 1 41.69 683 LYS B CA 1
ATOM 10882 C C . LYS B 1 683 ? 10.516 49.938 41.25 1 41.69 683 LYS B C 1
ATOM 10884 O O . LYS B 1 683 ? 10.156 51.125 41.344 1 41.69 683 LYS B O 1
ATOM 10889 N N . ALA B 1 684 ? 11.523 49.406 41.781 1 40.28 684 ALA B N 1
ATOM 10890 C CA . ALA B 1 684 ? 12.383 50.375 42.469 1 40.28 684 ALA B CA 1
ATOM 10891 C C . ALA B 1 684 ? 12.945 51.406 41.5 1 40.28 684 ALA B C 1
ATOM 10893 O O . ALA B 1 684 ? 13.117 52.562 41.875 1 40.28 684 ALA B O 1
ATOM 10894 N N . LYS B 1 685 ? 13.188 50.938 40.25 1 37.53 685 LYS B N 1
ATOM 10895 C CA . LYS B 1 685 ? 13.82 51.906 39.344 1 37.53 685 LYS B CA 1
ATOM 10896 C C . LYS B 1 685 ? 12.805 52.875 38.781 1 37.53 685 LYS B C 1
ATOM 10898 O O . LYS B 1 685 ? 13.125 54.062 38.562 1 37.53 685 LYS B O 1
ATOM 10903 N N . PHE B 1 686 ? 11.57 52.375 38.562 1 37.28 686 PHE B N 1
ATOM 10904 C CA . PHE B 1 686 ? 10.625 53.312 37.969 1 37.28 686 PHE B CA 1
ATOM 10905 C C . PHE B 1 686 ? 10.203 54.375 39 1 37.28 686 PHE B C 1
ATOM 10907 O O . PHE B 1 686 ? 9.953 55.531 38.656 1 37.28 686 PHE B O 1
ATOM 10914 N N . LYS B 1 687 ? 10.086 54.031 40.219 1 41.56 687 LYS B N 1
ATOM 10915 C CA . LYS B 1 687 ? 9.781 55.062 41.188 1 41.56 687 LYS B CA 1
ATOM 10916 C C . LYS B 1 687 ? 10.875 56.125 41.25 1 41.56 687 LYS B C 1
ATOM 10918 O O . LYS B 1 687 ? 10.617 57.281 41.594 1 41.56 687 LYS B O 1
ATOM 10923 N N . ARG B 1 688 ? 12.078 55.688 41 1 38.41 688 ARG B N 1
ATOM 10924 C CA . ARG B 1 688 ? 13.125 56.688 41.125 1 38.41 688 ARG B CA 1
ATOM 10925 C C . ARG B 1 688 ? 13.039 57.719 40 1 38.41 688 ARG B C 1
ATOM 10927 O O . ARG B 1 688 ? 13.359 58.906 40.219 1 38.41 688 ARG B O 1
ATOM 10934 N N . ARG B 1 689 ? 12.641 57.25 38.75 1 35.81 689 ARG B N 1
ATOM 10935 C CA . ARG B 1 689 ? 12.711 58.281 37.719 1 35.81 689 ARG B CA 1
ATOM 10936 C C . ARG B 1 689 ? 11.523 59.219 37.781 1 35.81 689 ARG B C 1
ATOM 10938 O O . ARG B 1 689 ? 11.539 60.312 37.188 1 35.81 689 ARG B O 1
ATOM 10945 N N . ALA B 1 690 ? 10.367 58.812 38.312 1 40.66 690 ALA B N 1
ATOM 10946 C CA . ALA B 1 690 ? 9.312 59.812 38.438 1 40.66 690 ALA B CA 1
ATOM 10947 C C . ALA B 1 690 ? 9.695 60.875 39.438 1 40.66 690 ALA B C 1
ATOM 10949 O O . ALA B 1 690 ? 9.055 61.938 39.531 1 40.66 690 ALA B O 1
ATOM 10950 N N . ALA B 1 691 ? 10.57 60.562 40.438 1 36.69 691 ALA B N 1
ATOM 10951 C CA . ALA B 1 691 ? 10.875 61.594 41.438 1 36.69 691 ALA B CA 1
ATOM 10952 C C . ALA B 1 691 ? 11.906 62.594 40.906 1 36.69 691 ALA B C 1
ATOM 10954 O O . ALA B 1 691 ? 12.148 63.625 41.531 1 36.69 691 ALA B O 1
ATOM 10955 N N . ILE B 1 692 ? 12.57 62.219 39.906 1 28.22 692 ILE B N 1
ATOM 10956 C CA . ILE B 1 692 ? 13.406 63.281 39.375 1 28.22 692 ILE B CA 1
ATOM 10957 C C . ILE B 1 692 ? 12.641 64.062 38.344 1 28.22 692 ILE B C 1
ATOM 10959 O O . ILE B 1 692 ? 12 63.5 37.469 1 28.22 692 ILE B O 1
#

InterPro domains:
  IPR001661 Glycoside hydrolase, family 37 [PF01204] (53-626)
  IPR001661 Glycoside hydrolase, family 37 [PR00744] (212-230)
  IPR001661 Glycoside hydrolase, family 37 [PR00744] (280-297)
  IPR001661 Glycoside hydrolase, family 37 [PR00744] (330-347)
  IPR001661 Glycoside hydrolase, family 37 [PR00744] (370-387)
  IPR001661 Glycoside hydrolase, family 37 [PR00744] (507-523)
  IPR001661 Glycoside hydrolase, family 37 [PTHR23403] (29-657)
  IPR008928 Six-hairpin glycosidase superfamily [SSF48208] (33-640)
  IPR012341 Six-hairpin glycosidase-like superfamily [G3DSA:1.50.10.10] (28-645)
  IPR018232 Glycoside hydrolase, family 37, conserved site [PS00928] (514-523)

Sequence (1384 aa):
MVSRFLGATVPLAAAILPGARALYVNGSVTAPCDSPIYCYGELLHQVELARPFSDSKTFVDMPTIKPVDEVLEAFSKLTLPLSNNSELHEFLSTYFGPAGGELEAVPTDQLHVSPTFLDNVSDDVIKQFVDSVINIWPDLTRKYVGAGELCTGCADSFIPVNRTFVVAGGRFREPYYWDSFWILEGLLRTGGAFTEISKNIIENFLDLVEQIGFVPNGARLYYLDRSQPPLLTQMVRIYVEHTNDTSILERAVPVLKKEWEWWTTNRTVEVTADGKTYSLQRYHVDNNQPRPESYREDYITANNNSYYATSGIIYPETTPLNDTQKALLYANLASGAESGWDYSSRWLKNPGDAARDVYFPLRSLNVLEIVPVDLNSILYQNEVTIGKFLAQQGSKDEAEEWAKKAEERSEAMYKLMWNSTLWSYFDYNLTSSSQNIYVPADPQVFPFEQPSGTPEGYQVLFSVNQMFPFWTGAAPDQLKGNPLAVKLAFERIKNLLDNKAGGIPATNFVTGQQWDEPNVWPPLMHVLMDGLLNTPATFGEDDPAYQETQTLALRLAQRYVDSTFCTWYATGGSTSETPKLQGLGSDLKGIMFEKYSDNSTNVAGSGGEYEVVEGFGWTNGVLIWAADKFGDKLKRPDCGDITPAQVGKRADITMEKRAVELDVFDAKFTKKFARKGKLEKLKAKFKRRAAIMVSRFLGATVPLAAAILPGARALYVNGSVTAPCDSPIYCYGELLHQVELARPFSDSKTFVDMPTIKPVDEVLEAFSKLTLPLSNNSELHEFLSTYFGPAGGELEAVPTDQLHVSPTFLDNVSDDVIKQFVDSVINIWPDLTRKYVGAGELCTGCADSFIPVNRTFVVAGGRFREPYYWDSFWILEGLLRTGGAFTEISKNIIENFLDLVEQIGFVPNGARLYYLDRSQPPLLTQMVRIYVEHTNDTSILERAVPVLKKEWEWWTTNRTVEVTADGKTYSLQRYHVDNNQPRPESYREDYITANNNSYYATSGIIYPETTPLNDTQKALLYANLASGAESGWDYSSRWLKNPGDAARDVYFPLRSLNVLEIVPVDLNSILYQNEVTIGKFLAQQGSKDEAEEWAKKAEERSEAMYKLMWNSTLWSYFDYNLTSSSQNIYVPADPQVFPFEQPSGTPEGYQVLFSVNQMFPFWTGAAPDQLKGNPLAVKLAFERIKNLLDNKAGGIPATNFVTGQQWDEPNVWPPLMHVLMDGLLNTPATFGEDDPAYQETQTLALRLAQRYVDSTFCTWYATGGSTSETPKLQGLGSDLKGIMFEKYSDNSTNVAGSGGEYEVVEGFGWTNGVLIWAADKFGDKLKRPDCGDITPAQVGKRADITMEKRAVELDVFDAKFTKKFARKGKLEKLKAKFKRRAAI

Solvent-accessible surface area (backbone atoms only — not comparable to full-atom values): 71996 Å² total; per-residue (Å²): 136,80,81,73,77,76,75,77,76,73,74,81,71,74,72,69,68,64,69,69,68,65,63,25,72,56,90,91,43,30,26,26,22,78,43,61,60,46,31,38,57,67,59,38,52,36,50,44,71,24,46,79,49,91,46,44,40,48,64,47,41,28,21,26,53,37,28,50,70,57,48,54,53,55,56,71,70,52,73,78,78,49,52,70,45,69,69,49,50,49,50,48,65,66,34,33,44,32,19,51,57,37,51,40,77,53,63,65,91,66,51,50,75,48,48,68,56,54,78,50,30,66,44,66,61,58,39,48,51,51,51,56,53,61,66,45,50,56,79,36,29,35,33,61,69,51,33,60,78,61,24,81,62,28,44,55,36,63,46,90,41,94,43,42,37,58,28,41,35,52,91,42,81,42,51,38,44,48,52,44,42,37,28,39,51,21,29,54,52,32,19,54,40,32,40,56,39,44,52,27,39,51,50,39,45,49,49,35,21,74,57,63,37,42,52,33,36,29,44,34,44,61,24,63,54,31,38,34,54,77,42,62,56,56,43,53,48,53,48,28,71,74,65,66,54,63,72,58,47,75,63,42,51,66,46,47,52,44,32,52,48,41,46,59,70,66,23,56,46,79,47,77,54,96,93,40,78,34,73,48,44,34,49,66,30,77,36,37,42,52,50,48,57,40,26,45,63,41,44,45,68,59,64,51,59,58,27,78,26,93,86,68,51,72,32,66,60,87,70,86,65,52,72,67,54,38,26,52,44,25,14,25,54,49,14,26,50,20,58,70,46,63,38,29,63,91,30,32,75,50,42,61,31,26,46,66,54,43,70,53,40,72,72,35,49,41,31,72,41,33,38,43,46,42,58,45,12,43,51,26,33,40,29,43,49,51,15,51,53,31,40,73,72,67,38,51,72,61,15,51,52,26,43,49,53,23,50,53,42,27,50,42,45,50,71,61,22,47,35,86,88,78,37,42,44,29,38,28,28,62,84,78,70,41,57,60,47,72,39,72,47,55,95,82,65,58,72,84,40,45,50,94,87,55,57,90,71,35,25,56,63,46,47,57,51,43,46,29,25,46,46,45,56,27,40,54,58,63,37,46,46,26,28,57,44,45,39,58,46,44,42,65,57,52,52,46,53,74,73,33,65,14,42,70,32,34,18,78,48,62,34,59,38,32,44,11,22,51,17,14,42,41,68,56,53,46,42,52,31,51,19,33,63,60,44,42,53,74,64,36,77,80,28,66,41,36,44,47,30,47,49,49,23,50,52,50,45,44,38,46,50,29,28,53,47,34,32,15,33,28,44,24,17,61,40,97,88,43,66,56,50,81,92,54,59,88,82,40,67,36,44,46,46,54,34,25,22,17,76,31,32,64,42,70,32,65,55,48,94,55,55,51,27,41,48,20,31,33,37,52,7,39,52,48,41,44,40,57,77,40,16,71,74,54,70,81,69,81,62,75,93,67,60,61,54,87,80,84,66,74,80,84,61,86,59,75,67,58,29,42,51,63,53,75,71,43,45,76,43,35,58,78,79,63,59,88,86,54,40,74,64,50,55,56,54,56,57,51,57,74,75,97,136,80,80,76,78,76,77,78,77,70,76,78,72,73,72,68,66,66,69,70,68,63,62,25,73,55,91,88,44,31,26,26,23,79,43,60,60,48,31,38,56,66,59,37,51,36,50,44,70,25,47,78,46,90,46,43,39,49,64,46,43,28,21,26,52,37,28,49,69,56,46,54,53,57,57,70,69,52,73,79,76,52,52,68,44,68,68,50,50,50,50,48,65,67,34,32,43,32,19,50,60,35,49,41,76,54,63,65,92,67,50,49,74,47,49,68,55,52,79,50,29,67,42,68,61,58,40,46,51,50,51,55,52,60,66,45,51,56,78,37,29,34,33,61,69,49,32,60,78,61,24,80,61,27,44,54,37,64,47,90,44,92,43,43,37,58,30,42,36,51,91,41,81,42,51,38,43,48,53,44,42,36,29,39,51,21,31,55,52,32,19,55,41,32,41,56,38,43,51,26,40,52,50,37,45,49,50,37,22,71,57,62,37,41,53,34,36,30,44,35,43,61,23,64,53,33,37,34,55,79,42,63,55,54,43,53,48,55,48,28,72,74,66,66,54,63,73,58,46,76,63,42,51,65,48,46,50,44,33,52,47,41,48,58,69,65,23,56,45,79,49,77,55,96,92,42,76,34,73,48,43,34,48,63,30,78,36,37,42,52,49,49,58,41,27,42,64,40,43,46,68,58,63,50,61,59,30,78,27,94,86,67,52,72,32,65,61,86,69,85,67,53,72,68,52,39,24,52,45,25,14,25,55,50,14,26,50,22,59,69,45,61,37,29,61,91,32,32,75,48,43,60,31,26,46,67,53,43,70,53,41,72,71,35,49,40,31,72,43,34,39,44,46,41,58,45,13,43,51,25,34,38,29,44,49,53,15,52,53,31,40,75,72,67,37,50,70,62,14,51,54,26,43,49,53,22,51,53,41,27,51,42,44,48,72,61,22,48,34,85,87,78,36,43,44,31,37,29,28,62,82,78,70,40,56,62,48,70,40,70,48,55,95,82,64,59,71,84,40,44,49,92,88,56,58,88,71,35,24,56,63,47,46,57,50,43,47,29,25,46,46,45,56,28,39,54,58,60,38,46,46,27,30,58,45,44,40,56,48,44,41,65,57,54,53,48,54,74,74,33,66,15,42,70,30,35,20,78,48,60,33,58,37,34,44,11,22,50,17,15,42,40,66,58,54,45,43,53,32,51,20,32,62,60,45,42,53,72,63,36,79,81,28,64,41,35,44,49,29,47,49,50,22,51,52,49,44,44,37,45,50,31,27,53,48,34,32,14,34,29,43,24,16,63,39,96,87,43,65,55,51,80,92,55,58,89,82,38,66,37,44,45,46,54,35,24,21,19,76,32,34,64,42,70,33,65,56,50,91,59,61,51,29,39,48,21,31,34,37,51,6,38,52,48,41,43,42,58,78,40,17,71,73,55,70,83,71,82,62,75,92,69,60,59,53,89,78,86,66,69,76,84,61,85,56,74,66,55,29,43,49,60,54,74,71,44,43,76,44,35,58,78,79,62,59,88,84,53,41,75,62,49,55,54,53,56,59,52,57,73,73,96

Foldseek 3Di:
DPPPPPPPPPPPPPPPPPQLDDFDDDPPATWLHDDCCQIDHDNLVQLVQLPLFPFLQFRQQWKWLDAPVVLVVLVVPDDPSDHNDPSVVVSCVHTTFFRLPQKDQDDVVLVDWDQPLLVQFDDQFLSVVLVLLLVCQSLFKMAGNGCVVSDVNMDHFFQHQHAIEGFFAFPTNFDFAPLLQLLLLAQLNRDDSSLVNLVSVLVRQLVCCVRLQHRFRTRGSSRSQFHAQRCSLVSVVVSCVSPVPLVVLVSVLVSLVSNLVVQQVPFWDWADDPRDIAIAGFQWGQGQAARSSRRNVLCCLQAPQWAQFPVRDIAGAPDHDDSVLSSVLNRLQRSCSNHVPNDDPLFFPALVCLQVRHRSRSSRGHRSFKRFLLSLLSSLLSLQSSLVSCVVVVNNVVSVVSVVVSVSSLVVQCVAFADPVQLWGFIAGNVVRHGPFKDFADPDHDVNQQPPPRDPRIGTKDFLSRLSCLLSVSHDCVQNADLQSVLSNCVVLVVLLVVAQAADARMPGRRQAQRGPFKAALVSLLSQLNSLVSHDCNVHPPPPSNVVSNVSSQSSLQRLSLLQVQQQQLFFDADPVRHRAPPHDNPTHGWGKRIDGRRHSRGGDDGHDAAIATSGSSSSSSNSSSCSVCSNPHDDHDNDPRHRDPQDDDDPPPPDDHRHDGDPSSVVSHDDSDDVPCPVPVVVVVVVVVVD/DPPPPPPPPPPPPPPPPPQLDDFDDDPVATWLHDDCCQIDHDNLVQLVQLPLFPFLQFRQQWKWLDAPVVLVVLVVPDDPSDHNDPSSVCSCVHTTFFRLPQKDQDDVVLVDWDQPLLVQFDDQFLSVVLVLLLVCQSLQKMAGNDCVVSDVNMDHFFQHQHAIEGFFAFPTNFDFAPLLQLLLLALLNRDDSSLVNLVSVLVRQLVCCVRLQHRFRTRGSSRSQFHAQRCSLVSVVVSCVSPVPLVVLVSVLVSLVSNLVVQQVPFWDWADDPRDIAIAGFQWGQGQAARSSCRNVLCCLQAPQWAQFPVRDIAGAPDHDDSVLSSVLNRLQRSCSNHVPNDDPLFFPALVCLQVRHRSRSSRGHRSFKRFLLSLLSSLLSLQSSLVSCVVVVNNVVSVVSVVVSVSSLVVQCVAFADPVQLWGFIAGNVVRHGPFKDFADPDHDVNQQPPPRDPRIGTKDFLSRLSCLLSVSHDCVQNADLQSVLSNCVVLVVLLVVAQAADARMPGRRQAQRGPFKAALVSLLSQLNSLVSHDCNVHPPPPSNVVSNVVSQSSLQRLSLLQVQQQQLFQDADPVRHRAPPHDNPTHGWGKRIDGRRHSRGGDDGHDAAIATSGSSSSSSNSSSCSVCSNPHDDHDNDPRHRDPQFDPDPPPPPDHRSDGDPSSVVSHDDSDDVPCPVPVVVVVVVVVVD

Radius of gyration: 42.81 Å; Cα contacts (8 Å, |Δi|>4): 2657; chains: 2; bounding box: 75×153×112 Å